Protein AF-A0A8J4SWP6-F1 (afdb_monomer_lite)

Secondary structure (DSSP, 8-state):
-HHHHHHHHHHHHHHHHHHHH-HHHHTT-GGG-SHHHHHHHHHHHHHHHHHHHTHHHHHHHHHHHHHTTS-HHHHHHHHHHHHHHHHHHHHHHT--GGGTTTSTTEEEETTEEEE--HHHHHHHHHHHHHHHHHHHTT----GGGGGG-GGGHHHHHHHHHHHHHHHHHHHHHHHHHHHHHHHHHIIIII-HHHHHHHHHHHHHHTGGGTTHHHHHHHHHHTSSEEE-TTS-EEESHHHHHHHHHHHT------HHHHTHHHIIIIIHHHHHHHHHHHS-GGGHHHHHHHHHHHHHHHHHH---HHHHHHHHTT-HHHHHHHHHHHHHHHHHHHHTT-----SSS--HHHHIIIIITT--S-THHHHHHHHHHHHHHHHHHHHHHHHTT---TT-----TTSSS------TTSHHHHHHHHTT-GGGEEEEEEETTEEEEEES-GGG--HHHHHHTT-S-EEEETTEEEE--GGGHHHHHHHHHHHHTT-PPPPPPPPP--------------PPPPPP-----SSSEEEEEGGGSSSHHHHTTTT-EEEEEEESSSEEE-SSSEEEEEE-TTSSEEEEEETTS-EEEEE-SBSGGGGTTTTEEE---TT-EE-TT-EEEEE-HHHHHHHSSB--EEEEETTPPTT-----S--EEE---S----PPEEEE-EEEE-SEEEEEEEE-PPP---PPP-B-S-HHHHHHHHHHHHHHHHHHHHHHHHHHHHHH-HHHHHHHHHHHHHHT-HHHHHHHHHHHHHH-B-HHHHHHHHHHHHHHHHHTSS-HHHHHHHHHHHHHHHHHHHHHHT-----GGG--S-EEEEES---HHHHHH--TTTEEEEEESS--TTSHHHHHHHHTT--EEE--SSHHHH--TT-EEEEETTTTEEEES--HHHHHHHHHHHHHHHHHHHHHHHTTTS--B-TT--B-EEEEEESSTTTHHHHHHTT-SEEEEEE-HHHHTT-SSPPPHHHHHHHHHHHHHHTTT-EEEEEP----SS---TTS-PPP-SSGGGSS-THHHHHH-HHHHHHHHHHHHHHGGGSEEEEEESS--SHHHHHHHHHHHHHHHHHHHHTT----S--EEEEEE-SHHHHHTHHHHTTT-SEEEE-HHHHHHHHHT--TT-GGGGGG--TT-HHHHHHHHHHHHHHHHTT-EEEE-SGGGG-TTHHHHHHHHT-SEEEE-GGGHHHHHHHHTT--HHHHHHHHHHHHH-SSHHHHHHHHHHHH-

Radius of gyration: 38.52 Å; chains: 1; bounding box: 83×86×106 Å

Sequence (1236 aa):
MLPVAILPAAGLLLGIGNMLVNPDFLQYATVLDTPWVSSIATIMMNAGQIVFDNLALLFAVGVAVGLAGGEGVAGLAAIIGYLVMNVTLGTAVGVTPAMIGEVPGYASILGIPTLSTGVFGGIIIGITAALCYNRFFKIELPSYLGFFAGKRFVPIITSVVSLLIGLLLVVIWPPIQNGLNAVSHFMVDTSPTLSAFIFGVVERSLIPFGLHHIFYSPFWFEFGEYVNKAGDVIRGDQQIFFNQLRDGVNLTAGTFQVGKFPFMMFGLPAAALAMYHEARPEHKKYVAGIMGSAALTSFLTGITEPLEFSFLFVAPILFAVHCIFAGLSFMTMQILGVKIGMTFSGGFIDFLIFGIIPNRTPWWDVIIVGLILAVIYYFGFRLIIRKFNLKTPGREEATPETASGAGSGSTDDLPHNILAAFGGQQNIKHLDACITRLRIEVNEKSSVNKDRLKQLGASGVLEVGNNVQAIFGTRSDTIKSQMQDIIAGRVPAPTPAAEVKPTPEEEKEQGAEGERIVAEDIVMPVNGELMDITNVPDPVFAEKMTGDGFAVLPHDGKITSPVYGKVFNVFPSKHAVGIMSDGGKEVLVHIGVNTVKLKGQGFNVLVQEGDLVSAGQPIMEVDLEYVKANAPSIISPVIFTNLPEGSTVTLKKSGTLWLTKGWAKLMLNVSGIAASAGIAIAKAFILEHPNYSVEKREINDVDAEIAKLDSALGKSQAELEAIKERTLQELGEKKAEIFASHLLILNDPELIDPVKAKIADDKVNAEFALNETATQFIEMFENMKSAYLQERAADMRDVTKRVLNHLLGIEFMSPAEISEEVIVLAEDLTPSDTAQLNRQYVKGFATNIGGRTSHSAIMARSLEIPAVVGTKDILAQAKQGDMIIVDGLDGHVLVNPTDDVIAEYRSKQEQYDAQRAEWRKLRDEPTVTVDNVHVELAANIGTPNDVAGVLENGGEAVGLYRTEFLYMGRDKLPSEDIQYNAYKAVLEKMEGKPVVVRTLDIGGDKELPYLDLPKEMNPFLGFRAVRLCLDRLDIFRTQLRALLRASVHGNLRVMFPMIATLGEFREAKAVLLEEKEKLVAEGIAVSDSIQLGIMVEIPSTAVLADQFAKEVDFFSIGTNDLIQYTMAADRMNERVSYLYQPYNPAILRLVKMVIDAAHREGKWVGMCGEMAGDETAIPLLLGLGLDEFSMSATSILPARSQITKLSRADMQELAAKALDMQTAEQVVELVQSIQA

Structure (mmCIF, N/CA/C/O backbone):
data_AF-A0A8J4SWP6-F1
#
_entry.id   AF-A0A8J4SWP6-F1
#
loop_
_atom_site.group_PDB
_atom_site.id
_atom_site.type_symbol
_atom_site.label_atom_id
_atom_site.label_alt_id
_atom_site.label_comp_id
_atom_site.label_asym_id
_atom_site.label_entity_id
_atom_site.label_seq_id
_atom_site.pdbx_PDB_ins_code
_atom_site.Cartn_x
_atom_site.Cartn_y
_atom_site.Cartn_z
_atom_site.occupancy
_atom_site.B_iso_or_equiv
_atom_site.auth_seq_id
_atom_site.auth_comp_id
_atom_site.auth_asym_id
_atom_site.auth_atom_id
_atom_site.pdbx_PDB_model_num
ATOM 1 N N . MET A 1 1 ? 11.573 -18.077 -18.561 1.00 43.88 1 MET A N 1
ATOM 2 C CA . MET A 1 1 ? 10.868 -17.445 -19.704 1.00 43.88 1 MET A CA 1
ATOM 3 C C . MET A 1 1 ? 11.190 -15.954 -19.855 1.00 43.88 1 MET A C 1
ATOM 5 O O . MET A 1 1 ? 11.158 -15.483 -20.979 1.00 43.88 1 MET A O 1
ATOM 9 N N . LEU A 1 2 ? 11.553 -15.225 -18.784 1.00 46.81 2 LEU A N 1
ATOM 10 C CA . LEU A 1 2 ? 11.879 -13.784 -18.825 1.00 46.81 2 LEU A CA 1
ATOM 11 C C . LEU A 1 2 ? 12.835 -13.344 -19.961 1.00 46.81 2 LEU A C 1
ATOM 13 O O . LEU A 1 2 ? 12.506 -12.384 -20.649 1.00 46.81 2 LEU A O 1
ATOM 17 N N . PRO A 1 3 ? 13.946 -14.051 -20.254 1.00 49.81 3 PRO A N 1
ATOM 18 C CA . PRO A 1 3 ? 14.852 -13.632 -21.333 1.00 49.81 3 PRO A CA 1
ATOM 19 C C . PRO A 1 3 ? 14.284 -13.742 -22.749 1.00 49.81 3 PRO A C 1
ATOM 21 O O . PRO A 1 3 ? 14.738 -13.049 -23.646 1.00 49.81 3 PRO A O 1
ATOM 24 N N . VAL A 1 4 ? 13.282 -14.598 -22.964 1.00 52.28 4 VAL A N 1
ATOM 25 C CA . VAL A 1 4 ? 12.623 -14.736 -24.274 1.00 52.28 4 VAL A CA 1
ATOM 26 C C . VAL A 1 4 ? 11.613 -13.603 -24.487 1.00 52.28 4 VAL A C 1
ATOM 28 O O . VAL A 1 4 ? 11.343 -13.229 -25.623 1.00 52.28 4 VAL A O 1
ATOM 31 N N . ALA A 1 5 ? 11.104 -13.002 -23.405 1.00 53.12 5 ALA A N 1
ATOM 32 C CA . ALA A 1 5 ? 10.108 -11.934 -23.458 1.00 53.12 5 ALA A CA 1
ATOM 33 C C . ALA A 1 5 ? 10.669 -10.571 -23.910 1.00 53.12 5 ALA A C 1
ATOM 35 O O . ALA A 1 5 ? 9.885 -9.723 -24.324 1.00 53.12 5 ALA A O 1
ATOM 36 N N . ILE A 1 6 ? 11.994 -10.357 -23.863 1.00 60.62 6 ILE A N 1
ATOM 37 C CA . ILE A 1 6 ? 12.637 -9.098 -24.302 1.00 60.62 6 ILE A CA 1
ATOM 38 C C . ILE A 1 6 ? 13.061 -9.112 -25.781 1.00 60.62 6 ILE A C 1
ATOM 40 O O . ILE A 1 6 ? 13.167 -8.059 -26.407 1.00 60.62 6 ILE A O 1
ATOM 44 N N . LEU A 1 7 ? 13.228 -10.301 -26.370 1.00 61.25 7 LEU A N 1
ATOM 45 C CA . LEU A 1 7 ? 13.550 -10.483 -27.792 1.00 61.25 7 LEU A CA 1
ATOM 46 C C . LEU A 1 7 ? 12.575 -9.795 -28.772 1.00 61.25 7 LEU A C 1
ATOM 48 O O . LEU A 1 7 ? 13.055 -9.276 -29.777 1.00 61.25 7 LEU A O 1
ATOM 52 N N . PRO A 1 8 ? 11.251 -9.715 -28.513 1.00 59.09 8 PRO A N 1
ATOM 53 C CA . PRO A 1 8 ? 10.316 -9.017 -29.393 1.00 59.09 8 PRO A CA 1
ATOM 54 C C . PRO A 1 8 ? 10.586 -7.510 -29.428 1.00 59.09 8 PRO A C 1
ATOM 56 O O . PRO A 1 8 ? 10.597 -6.907 -30.496 1.00 59.09 8 PRO A O 1
ATOM 59 N N . ALA A 1 9 ? 10.844 -6.906 -28.264 1.00 61.12 9 ALA A N 1
ATOM 60 C CA . ALA A 1 9 ? 11.157 -5.485 -28.159 1.00 61.12 9 ALA A CA 1
ATOM 61 C C . ALA A 1 9 ? 12.502 -5.170 -28.830 1.00 61.12 9 ALA A C 1
ATOM 63 O O . ALA A 1 9 ? 12.589 -4.239 -29.629 1.00 61.12 9 ALA A O 1
ATOM 64 N N . ALA A 1 10 ? 13.524 -5.993 -28.579 1.00 64.12 10 ALA A N 1
ATOM 65 C CA . ALA A 1 10 ? 14.828 -5.870 -29.227 1.00 64.12 10 ALA A CA 1
ATOM 66 C C . ALA A 1 10 ? 14.735 -6.019 -30.754 1.00 64.12 10 ALA A C 1
ATOM 68 O O . ALA A 1 10 ? 15.328 -5.244 -31.503 1.00 64.12 10 ALA A O 1
ATOM 69 N N . GLY A 1 11 ? 13.944 -6.987 -31.220 1.00 60.44 11 GLY A N 1
ATOM 70 C CA . GLY A 1 11 ? 13.696 -7.211 -32.635 1.00 60.44 11 GLY A CA 1
ATOM 71 C C . GLY A 1 11 ? 12.941 -6.055 -33.296 1.00 60.44 11 GLY A C 1
ATOM 72 O O . GLY A 1 11 ? 13.338 -5.625 -34.374 1.00 60.44 11 GLY A O 1
ATOM 73 N N . LEU A 1 12 ? 11.919 -5.488 -32.645 1.00 65.94 12 LEU A N 1
ATOM 74 C CA . LEU A 1 12 ? 11.207 -4.305 -33.146 1.00 65.94 12 LEU A CA 1
ATOM 75 C C . LEU A 1 12 ? 12.123 -3.083 -33.255 1.00 65.94 12 LEU A C 1
ATOM 77 O O . LEU A 1 12 ? 12.094 -2.400 -34.276 1.00 65.94 12 LEU A O 1
ATOM 81 N N . LEU A 1 13 ? 12.962 -2.828 -32.247 1.00 71.69 13 LEU A N 1
ATOM 82 C CA . LEU A 1 13 ? 13.949 -1.744 -32.285 1.00 71.69 13 LEU A CA 1
ATOM 83 C C . LEU A 1 13 ? 14.929 -1.919 -33.453 1.00 71.69 13 LEU A C 1
ATOM 85 O O . LEU A 1 13 ? 15.161 -0.976 -34.211 1.00 71.69 13 LEU A O 1
ATOM 89 N N . LEU A 1 14 ? 15.431 -3.141 -33.650 1.00 64.31 14 LEU A N 1
ATOM 90 C CA . LEU A 1 14 ? 16.317 -3.480 -34.763 1.00 64.31 14 LEU A CA 1
ATOM 91 C C . LEU A 1 14 ? 15.617 -3.347 -36.126 1.00 64.31 14 LEU A C 1
ATOM 93 O O . LEU A 1 14 ? 16.205 -2.840 -37.081 1.00 64.31 14 LEU A O 1
ATOM 97 N N . GLY A 1 15 ? 14.365 -3.791 -36.225 1.00 63.66 15 GLY A N 1
ATOM 98 C CA . GLY A 1 15 ? 13.576 -3.778 -37.454 1.00 63.66 15 GLY A CA 1
ATOM 99 C C . GLY A 1 15 ? 13.153 -2.378 -37.889 1.00 63.66 15 GLY A C 1
ATOM 100 O O . GLY A 1 15 ? 13.374 -2.001 -39.038 1.00 63.66 15 GLY A O 1
ATOM 101 N N . ILE A 1 16 ? 12.594 -1.591 -36.966 1.00 72.00 16 ILE A N 1
ATOM 102 C CA . ILE A 1 16 ? 12.182 -0.203 -37.217 1.00 72.00 16 ILE A CA 1
ATOM 103 C C . ILE A 1 16 ? 13.411 0.670 -37.473 1.00 72.00 16 ILE A C 1
ATOM 105 O O . ILE A 1 16 ? 13.410 1.457 -38.416 1.00 72.00 16 ILE A O 1
ATOM 109 N N . GLY A 1 17 ? 14.480 0.499 -36.691 1.00 75.44 17 GLY A N 1
ATOM 110 C CA . GLY A 1 17 ? 15.729 1.219 -36.910 1.00 75.44 17 GLY A CA 1
ATOM 111 C C . GLY A 1 17 ? 16.318 0.939 -38.298 1.00 75.44 17 GLY A C 1
ATOM 112 O O . GLY A 1 17 ? 16.596 1.881 -39.034 1.00 75.44 17 GLY A O 1
ATOM 113 N N . ASN A 1 18 ? 16.397 -0.332 -38.719 1.00 67.94 18 ASN A N 1
ATOM 114 C CA . ASN A 1 18 ? 16.841 -0.685 -40.076 1.00 67.94 18 ASN A CA 1
ATOM 115 C C . ASN A 1 18 ? 15.933 -0.095 -41.165 1.00 67.94 18 ASN A C 1
ATOM 117 O O . ASN A 1 18 ? 16.432 0.352 -42.193 1.00 67.94 18 ASN A O 1
ATOM 121 N N . MET A 1 19 ? 14.612 -0.081 -40.960 1.00 73.19 19 MET A N 1
ATOM 122 C CA . MET A 1 19 ? 13.660 0.510 -41.906 1.00 73.19 19 MET A CA 1
ATOM 123 C C . MET A 1 19 ? 13.912 2.013 -42.090 1.00 73.19 19 MET A C 1
ATOM 125 O O . MET A 1 19 ? 13.955 2.489 -43.220 1.00 73.19 19 MET A O 1
ATOM 129 N N . LEU A 1 20 ? 14.134 2.744 -40.996 1.00 77.88 20 LEU A N 1
ATOM 130 C CA . LEU A 1 20 ? 14.348 4.196 -40.996 1.00 77.88 20 LEU A CA 1
ATOM 131 C C . LEU A 1 20 ? 15.701 4.635 -41.582 1.00 77.88 20 LEU A C 1
ATOM 133 O O . LEU A 1 20 ? 15.860 5.810 -41.897 1.00 77.88 20 LEU A O 1
ATOM 137 N N . VAL A 1 21 ? 16.660 3.719 -41.754 1.00 74.69 21 VAL A N 1
ATOM 138 C CA . VAL A 1 21 ? 17.922 3.976 -42.479 1.00 74.69 21 VAL A CA 1
ATOM 139 C C . VAL A 1 21 ? 17.962 3.332 -43.866 1.00 74.69 21 VAL A C 1
ATOM 141 O O . VAL A 1 21 ? 18.953 3.483 -44.579 1.00 74.69 21 VAL A O 1
ATOM 144 N N . ASN A 1 22 ? 16.919 2.595 -44.265 1.00 71.81 22 ASN A N 1
ATOM 145 C CA . ASN A 1 22 ? 16.901 1.897 -45.544 1.00 71.81 22 ASN A CA 1
ATOM 146 C C . ASN A 1 22 ? 16.620 2.886 -46.697 1.00 71.81 22 ASN A C 1
ATOM 148 O O . ASN A 1 22 ? 15.539 3.485 -46.728 1.00 71.81 22 ASN A O 1
ATOM 152 N N . PRO A 1 23 ? 17.523 3.011 -47.691 1.00 69.62 23 PRO A N 1
ATOM 153 C CA . PRO A 1 23 ? 17.330 3.912 -48.827 1.00 69.62 23 PRO A CA 1
ATOM 154 C C . PRO A 1 23 ? 16.049 3.650 -49.629 1.00 69.62 23 PRO A C 1
ATOM 156 O O . PRO A 1 23 ? 15.485 4.584 -50.193 1.00 69.62 23 PRO A O 1
ATOM 159 N N . ASP A 1 24 ? 15.575 2.404 -49.692 1.00 67.62 24 ASP A N 1
ATOM 160 C CA . ASP A 1 24 ? 14.360 2.029 -50.423 1.00 67.62 24 ASP A CA 1
ATOM 161 C C . ASP A 1 24 ? 13.091 2.504 -49.699 1.00 67.62 24 ASP A C 1
ATOM 163 O O . ASP A 1 24 ? 12.113 2.874 -50.344 1.00 67.62 24 ASP A O 1
ATOM 167 N N . PHE A 1 25 ? 13.106 2.562 -48.362 1.00 70.75 25 PHE A N 1
ATOM 168 C CA . PHE A 1 25 ? 11.998 3.102 -47.565 1.00 70.75 25 PHE A CA 1
ATOM 169 C C . PHE A 1 25 ? 11.994 4.633 -47.563 1.00 70.75 25 PHE A C 1
ATOM 171 O O . PHE A 1 25 ? 10.949 5.262 -47.751 1.00 70.75 25 PHE A O 1
ATOM 178 N N . LEU A 1 26 ? 13.173 5.238 -47.414 1.00 76.12 26 LEU A N 1
ATOM 179 C CA . LEU A 1 26 ? 13.347 6.692 -47.424 1.00 76.12 26 LEU A CA 1
ATOM 180 C C . LEU A 1 26 ? 12.914 7.329 -48.755 1.00 76.12 26 LEU A C 1
ATOM 182 O O . LEU A 1 26 ? 12.489 8.480 -48.770 1.00 76.12 26 LEU A O 1
ATOM 186 N N . GLN A 1 27 ? 12.908 6.572 -49.857 1.00 74.44 27 GLN A N 1
ATOM 187 C CA . GLN A 1 27 ? 12.330 7.012 -51.134 1.00 74.44 27 GLN A CA 1
ATOM 188 C C . GLN A 1 27 ? 10.811 7.246 -51.077 1.00 74.44 27 GLN A C 1
ATOM 190 O O . GLN A 1 27 ? 10.313 8.150 -51.749 1.00 74.44 27 GLN A O 1
ATOM 195 N N . TYR A 1 28 ? 10.068 6.467 -50.285 1.00 70.94 28 TYR A N 1
ATOM 196 C CA . TYR A 1 28 ? 8.619 6.638 -50.110 1.00 70.94 28 TYR A CA 1
ATOM 197 C C . TYR A 1 28 ? 8.275 7.625 -48.990 1.00 70.94 28 TYR A C 1
ATOM 199 O O . TYR A 1 28 ? 7.227 8.268 -49.036 1.00 70.94 28 TYR A O 1
ATOM 207 N N . ALA A 1 29 ? 9.159 7.766 -48.002 1.00 72.88 29 ALA A N 1
ATOM 208 C CA . ALA A 1 29 ? 8.996 8.648 -46.854 1.00 72.88 29 ALA A CA 1
ATOM 209 C C . ALA A 1 29 ? 10.163 9.641 -46.750 1.00 72.88 29 ALA A C 1
ATOM 211 O O . ALA A 1 29 ? 10.874 9.682 -45.751 1.00 72.88 29 ALA A O 1
ATOM 212 N N . THR A 1 30 ? 10.342 10.479 -47.775 1.00 72.50 30 THR A N 1
ATOM 213 C CA . THR A 1 30 ? 11.462 11.438 -47.883 1.00 72.50 30 THR A CA 1
ATOM 214 C C . THR A 1 30 ? 11.535 12.451 -46.740 1.00 72.50 30 THR A C 1
ATOM 216 O O . THR A 1 30 ? 12.602 12.979 -46.453 1.00 72.50 30 THR A O 1
ATOM 219 N N . VAL A 1 31 ? 10.425 12.688 -46.032 1.00 76.88 31 VAL A N 1
ATOM 220 C CA . VAL A 1 31 ? 10.385 13.504 -44.801 1.00 76.88 31 VAL A CA 1
ATOM 221 C C . VAL A 1 31 ? 11.234 12.890 -43.677 1.00 76.88 31 VAL A C 1
ATOM 223 O O . VAL A 1 31 ? 11.721 13.609 -42.808 1.00 76.88 31 VAL A O 1
ATOM 226 N N . LEU A 1 32 ? 11.430 11.571 -43.700 1.00 77.38 32 LEU A N 1
ATOM 227 C CA . LEU A 1 32 ? 12.226 10.830 -42.724 1.00 77.38 32 LEU A CA 1
ATOM 228 C C . LEU A 1 32 ? 13.718 10.775 -43.095 1.00 77.38 32 LEU A C 1
ATOM 230 O O . LEU A 1 32 ? 14.521 10.404 -42.243 1.00 77.38 32 LEU A O 1
ATOM 234 N N . ASP A 1 33 ? 14.115 11.197 -44.304 1.00 80.44 33 ASP A N 1
ATOM 235 C CA . ASP A 1 33 ? 15.518 11.249 -44.748 1.00 80.44 33 ASP A CA 1
ATOM 236 C C . ASP A 1 33 ? 16.225 12.490 -44.183 1.00 80.44 33 ASP A C 1
ATOM 238 O O . ASP A 1 33 ? 16.561 13.451 -44.877 1.00 80.44 33 ASP A O 1
ATOM 242 N N . THR A 1 34 ? 16.368 12.515 -42.857 1.00 84.81 34 THR A N 1
ATOM 243 C CA . THR A 1 34 ? 17.014 13.606 -42.126 1.00 84.81 34 THR A CA 1
ATOM 244 C C . THR A 1 34 ? 18.074 13.067 -41.161 1.00 84.81 34 THR A C 1
ATOM 246 O O . THR A 1 34 ? 17.891 11.999 -40.568 1.00 84.81 34 THR A O 1
ATOM 249 N N . PRO A 1 35 ? 19.181 13.804 -40.931 1.00 83.75 35 PRO A N 1
ATOM 250 C CA . PRO A 1 35 ? 20.289 13.332 -40.093 1.00 83.75 35 PRO A CA 1
ATOM 251 C C . PRO A 1 35 ? 19.881 12.934 -38.666 1.00 83.75 35 PRO A C 1
ATOM 253 O O . PRO A 1 35 ? 20.453 12.008 -38.089 1.00 83.75 35 PRO A O 1
ATOM 256 N N . TRP A 1 36 ? 18.874 13.603 -38.092 1.00 82.88 36 TRP A N 1
ATOM 257 C CA . TRP A 1 36 ? 18.396 13.306 -36.742 1.00 82.88 36 TRP A CA 1
ATOM 258 C C . TRP A 1 36 ? 17.577 12.006 -36.694 1.00 82.88 36 TRP A C 1
ATOM 260 O O . TRP A 1 36 ? 17.779 11.211 -35.779 1.00 82.88 36 TRP A O 1
ATOM 270 N N . VAL A 1 37 ? 16.744 11.725 -37.707 1.00 82.06 37 VAL A N 1
ATOM 271 C CA . VAL A 1 37 ? 16.024 10.443 -37.826 1.00 82.06 37 VAL A CA 1
ATOM 272 C C . VAL A 1 37 ? 17.006 9.298 -38.039 1.00 82.06 37 VAL A C 1
ATOM 274 O O . VAL A 1 37 ? 16.905 8.287 -37.352 1.00 82.06 37 VAL A O 1
ATOM 277 N N . SER A 1 38 ? 18.007 9.472 -38.908 1.00 80.19 38 SER A N 1
ATOM 278 C CA . SER A 1 38 ? 19.069 8.474 -39.094 1.00 80.19 38 SER A CA 1
ATOM 279 C C . SER A 1 38 ? 19.848 8.205 -37.797 1.00 80.19 38 SER A C 1
ATOM 281 O O . SER A 1 38 ? 20.177 7.053 -37.502 1.00 80.19 38 SER A O 1
ATOM 283 N N . SER A 1 39 ? 20.081 9.235 -36.977 1.00 83.50 39 SER A N 1
ATOM 284 C CA . SER A 1 39 ? 20.738 9.080 -35.673 1.00 83.50 39 SER A CA 1
ATOM 285 C C . SER A 1 39 ? 19.872 8.287 -34.691 1.00 83.50 39 SER A C 1
ATOM 287 O O . SER A 1 39 ? 20.357 7.334 -34.083 1.00 83.50 39 SER A O 1
ATOM 289 N N . ILE A 1 40 ? 18.578 8.611 -34.580 1.00 84.69 40 ILE A N 1
ATOM 290 C CA . ILE A 1 40 ? 17.629 7.869 -33.733 1.00 84.69 40 ILE A CA 1
ATOM 291 C C . ILE A 1 40 ? 17.505 6.420 -34.205 1.00 84.69 40 ILE A C 1
ATOM 293 O O . ILE A 1 40 ? 17.572 5.497 -33.398 1.00 84.69 40 ILE A O 1
ATOM 297 N N . ALA A 1 41 ? 17.389 6.204 -35.511 1.00 80.56 41 ALA A N 1
ATOM 298 C CA . ALA A 1 41 ? 17.294 4.882 -36.106 1.00 80.56 41 ALA A CA 1
ATOM 299 C C . ALA A 1 41 ? 18.541 4.028 -35.825 1.00 80.56 41 ALA A C 1
ATOM 301 O O . ALA A 1 41 ? 18.419 2.858 -35.467 1.00 80.56 41 ALA A O 1
ATOM 302 N N . THR A 1 42 ? 19.732 4.630 -35.886 1.00 80.56 42 THR A N 1
ATOM 303 C CA . THR A 1 42 ? 20.993 3.972 -35.513 1.00 80.56 42 THR A CA 1
ATOM 304 C C . THR A 1 42 ? 21.030 3.627 -34.021 1.00 80.56 42 THR A C 1
ATOM 306 O O . THR A 1 42 ? 21.449 2.529 -33.656 1.00 80.56 42 THR A O 1
ATOM 309 N N . ILE A 1 43 ? 20.544 4.517 -33.145 1.00 84.56 43 ILE A N 1
ATOM 310 C CA . ILE A 1 43 ? 20.413 4.240 -31.704 1.00 84.56 43 ILE A CA 1
ATOM 311 C C . ILE A 1 43 ? 19.461 3.061 -31.474 1.00 84.56 43 ILE A C 1
ATOM 313 O O . ILE A 1 43 ? 19.803 2.145 -30.730 1.00 84.56 43 ILE A O 1
ATOM 317 N N . MET A 1 44 ? 18.305 3.040 -32.144 1.00 79.94 44 MET A N 1
ATOM 318 C CA . MET A 1 44 ? 17.338 1.942 -32.055 1.00 79.94 44 MET A CA 1
ATOM 319 C C . MET A 1 44 ? 17.938 0.618 -32.539 1.00 79.94 44 MET A C 1
ATOM 321 O O . MET A 1 44 ? 17.799 -0.396 -31.858 1.00 79.94 44 MET A O 1
ATOM 325 N N . MET A 1 45 ? 18.658 0.623 -33.665 1.00 74.88 45 MET A N 1
ATOM 326 C CA . MET A 1 45 ? 19.353 -0.565 -34.167 1.00 74.88 45 MET A CA 1
ATOM 327 C C . MET A 1 45 ? 20.358 -1.100 -33.153 1.00 74.88 45 MET A C 1
ATOM 329 O O . MET A 1 45 ? 20.309 -2.280 -32.823 1.00 74.88 45 MET A O 1
ATOM 333 N N . ASN A 1 46 ? 21.232 -0.241 -32.627 1.00 79.00 46 ASN A N 1
ATOM 334 C CA . ASN A 1 46 ? 22.262 -0.648 -31.673 1.00 79.00 46 ASN A CA 1
ATOM 335 C C . ASN A 1 46 ? 21.650 -1.136 -30.347 1.00 79.00 46 ASN A C 1
ATOM 337 O O . ASN A 1 46 ? 22.107 -2.132 -29.787 1.00 79.00 46 ASN A O 1
ATOM 341 N N . ALA A 1 47 ? 20.580 -0.487 -29.878 1.00 75.69 47 ALA A N 1
ATOM 342 C CA . ALA A 1 47 ? 19.840 -0.889 -28.681 1.00 75.69 47 ALA A CA 1
ATOM 343 C C . ALA A 1 47 ? 19.098 -2.225 -28.854 1.00 75.69 47 ALA A C 1
ATOM 345 O O . ALA A 1 47 ? 18.965 -2.984 -27.898 1.00 75.69 47 ALA A O 1
ATOM 346 N N . GLY A 1 48 ? 18.626 -2.542 -30.062 1.00 66.75 48 GLY A N 1
ATOM 347 C CA . GLY A 1 48 ? 18.088 -3.865 -30.378 1.00 66.75 48 GLY A CA 1
ATOM 348 C C . GLY A 1 48 ? 19.190 -4.922 -30.492 1.00 66.75 48 GLY A C 1
ATOM 349 O O . GLY A 1 48 ? 19.088 -6.000 -29.906 1.00 66.75 48 GLY A O 1
ATOM 350 N N . GLN A 1 49 ? 20.271 -4.598 -31.204 1.00 68.19 49 GLN A N 1
ATOM 351 C CA . GLN A 1 49 ? 21.376 -5.510 -31.504 1.00 68.19 49 GLN A CA 1
ATOM 352 C C . GLN A 1 49 ? 22.087 -6.006 -30.237 1.00 68.19 49 GLN A C 1
ATOM 354 O O . GLN A 1 49 ? 22.345 -7.203 -30.125 1.00 68.19 49 GLN A O 1
ATOM 359 N N . ILE A 1 50 ? 22.298 -5.142 -29.237 1.00 79.69 50 ILE A N 1
ATOM 360 C CA . ILE A 1 50 ? 23.009 -5.513 -28.000 1.00 79.69 50 ILE A CA 1
ATOM 361 C C . ILE A 1 50 ? 22.339 -6.667 -27.233 1.00 79.69 50 ILE A C 1
ATOM 363 O O . ILE A 1 50 ? 23.013 -7.441 -26.550 1.00 79.69 50 ILE A O 1
ATOM 367 N N . VAL A 1 51 ? 21.016 -6.818 -27.356 1.00 72.88 51 VAL A N 1
ATOM 368 C CA . VAL A 1 51 ? 20.265 -7.918 -26.733 1.00 72.88 51 VAL A CA 1
ATOM 369 C C . VAL A 1 51 ? 20.564 -9.245 -27.437 1.00 72.88 51 VAL A C 1
ATOM 371 O O . VAL A 1 51 ? 20.729 -10.268 -26.772 1.00 72.88 51 VAL A O 1
ATOM 374 N N . PHE A 1 52 ? 20.682 -9.232 -28.768 1.00 69.25 52 PHE A N 1
ATOM 375 C CA . PHE A 1 52 ? 21.049 -10.411 -29.556 1.00 69.25 52 PHE A CA 1
ATOM 376 C C . PHE A 1 52 ? 22.525 -10.780 -29.383 1.00 69.25 52 PHE A C 1
ATOM 378 O O . PHE A 1 52 ? 22.838 -11.964 -29.263 1.00 69.25 52 PHE A O 1
ATOM 385 N N . ASP A 1 53 ? 23.413 -9.792 -29.268 1.00 73.12 53 ASP A N 1
ATOM 386 C CA . ASP A 1 53 ? 24.846 -10.015 -29.035 1.00 73.12 53 ASP A CA 1
ATOM 387 C C . ASP A 1 53 ? 25.111 -10.718 -27.690 1.00 73.12 53 ASP A C 1
ATOM 389 O O . ASP A 1 53 ? 26.078 -11.463 -27.539 1.00 73.12 53 ASP A O 1
ATOM 393 N N . ASN A 1 54 ? 24.216 -10.537 -26.712 1.00 80.69 54 ASN A N 1
ATOM 394 C CA . ASN A 1 54 ? 24.318 -11.118 -25.370 1.00 80.69 54 ASN A CA 1
ATOM 395 C C . ASN A 1 54 ? 23.330 -12.269 -25.118 1.00 80.69 54 ASN A C 1
ATOM 397 O O . ASN A 1 54 ? 23.099 -12.661 -23.969 1.00 80.69 54 ASN A O 1
ATOM 401 N N . LEU A 1 55 ? 22.769 -12.857 -26.179 1.00 72.94 55 LEU A N 1
ATOM 402 C CA . LEU A 1 55 ? 21.725 -13.879 -26.081 1.00 72.94 55 LEU A CA 1
ATOM 403 C C . LEU A 1 55 ? 22.158 -15.092 -25.246 1.00 72.94 55 LEU A C 1
ATOM 405 O O . LEU A 1 55 ? 21.405 -15.570 -24.401 1.00 72.94 55 LEU A O 1
ATOM 409 N N . ALA A 1 56 ? 23.390 -15.569 -25.420 1.00 81.50 56 ALA A N 1
ATOM 410 C CA . ALA A 1 56 ? 23.911 -16.708 -24.667 1.00 81.50 56 ALA A CA 1
ATOM 411 C C . ALA A 1 56 ? 23.955 -16.449 -23.147 1.00 81.50 56 ALA A C 1
ATOM 413 O O . ALA A 1 56 ? 23.557 -17.313 -22.362 1.00 81.50 56 ALA A O 1
ATOM 414 N N . LEU A 1 57 ? 24.349 -15.244 -22.720 1.00 87.62 57 LEU A N 1
ATOM 415 C CA . LEU A 1 57 ? 24.330 -14.853 -21.307 1.00 87.62 57 LEU A CA 1
ATOM 416 C C . LEU A 1 57 ? 22.893 -14.796 -20.771 1.00 87.62 57 LEU A C 1
ATOM 418 O O . LEU A 1 57 ? 22.602 -15.321 -19.694 1.00 87.62 57 LEU A O 1
ATOM 422 N N . LEU A 1 58 ? 21.983 -14.191 -21.536 1.00 83.50 58 LEU A N 1
ATOM 423 C CA . LEU A 1 58 ? 20.567 -14.098 -21.187 1.00 83.50 58 LEU A CA 1
ATOM 424 C C . LEU A 1 58 ? 19.939 -15.490 -20.999 1.00 83.50 58 LEU A C 1
ATOM 426 O O . LEU A 1 58 ? 19.178 -15.707 -20.053 1.00 83.50 58 LEU A O 1
ATOM 430 N N . PHE A 1 59 ? 20.312 -16.463 -21.834 1.00 78.25 59 PHE A N 1
ATOM 431 C CA . PHE A 1 59 ? 19.921 -17.863 -21.662 1.00 78.25 59 PHE A CA 1
ATOM 432 C C . PHE A 1 59 ? 20.552 -18.513 -20.426 1.00 78.25 59 PHE A C 1
ATOM 434 O O . PHE A 1 59 ? 19.847 -19.236 -19.720 1.00 78.25 59 PHE A O 1
ATOM 441 N N . ALA A 1 60 ? 21.820 -18.236 -20.108 1.00 88.88 60 ALA A N 1
ATOM 442 C CA . ALA A 1 60 ? 22.452 -18.739 -18.885 1.00 88.88 60 ALA A CA 1
ATOM 443 C C . ALA A 1 60 ? 21.674 -18.316 -17.632 1.00 88.88 60 ALA A C 1
ATOM 445 O O . ALA A 1 60 ? 21.319 -19.155 -16.801 1.00 88.88 60 ALA A O 1
ATOM 446 N N . VAL A 1 61 ? 21.319 -17.032 -17.540 1.00 89.38 61 VAL A N 1
ATOM 447 C CA . VAL A 1 61 ? 20.516 -16.487 -16.436 1.00 89.38 61 VAL A CA 1
ATOM 448 C C . VAL A 1 61 ? 19.105 -17.071 -16.439 1.00 89.38 61 VAL A C 1
ATOM 450 O O . VAL A 1 61 ? 18.620 -17.532 -15.406 1.00 89.38 61 VAL A O 1
ATOM 453 N N . GLY A 1 62 ? 18.445 -17.101 -17.599 1.00 76.75 62 GLY A N 1
ATOM 454 C CA . GLY A 1 62 ? 17.078 -17.605 -17.732 1.00 76.75 62 GLY A CA 1
ATOM 455 C C . GLY A 1 62 ? 16.910 -19.059 -17.324 1.00 76.75 62 GLY A C 1
ATOM 456 O O . GLY A 1 62 ? 15.935 -19.400 -16.652 1.00 76.75 62 GLY A O 1
ATOM 457 N N . VAL A 1 63 ? 17.851 -19.907 -17.736 1.00 82.56 63 VAL A N 1
ATOM 458 C CA . VAL A 1 63 ? 17.866 -21.332 -17.399 1.00 82.56 63 VAL A CA 1
ATOM 459 C C . VAL A 1 63 ? 18.183 -21.524 -15.919 1.00 82.56 63 VAL A C 1
ATOM 461 O O . VAL A 1 63 ? 17.489 -22.295 -15.258 1.00 82.56 63 VAL A O 1
ATOM 464 N N . ALA A 1 64 ? 19.154 -20.786 -15.373 1.00 89.62 64 ALA A N 1
ATOM 465 C CA . ALA A 1 64 ? 19.514 -20.884 -13.962 1.00 89.62 64 ALA A CA 1
ATOM 466 C C . ALA A 1 64 ? 18.359 -20.494 -13.035 1.00 89.62 64 ALA A C 1
ATOM 468 O O . ALA A 1 64 ? 17.994 -21.261 -12.148 1.00 89.62 64 ALA A O 1
ATOM 469 N N . VAL A 1 65 ? 17.734 -19.339 -13.277 1.00 81.75 65 VAL A N 1
ATOM 470 C CA . VAL A 1 65 ? 16.588 -18.858 -12.489 1.00 81.75 65 VAL A CA 1
ATOM 471 C C . VAL A 1 65 ? 15.385 -19.788 -12.653 1.00 81.75 65 VAL A C 1
ATOM 473 O O . VAL A 1 65 ? 14.714 -20.107 -11.672 1.00 81.75 65 VAL A O 1
ATOM 476 N N . GLY A 1 66 ? 15.124 -20.266 -13.875 1.00 73.62 66 GLY A N 1
ATOM 477 C CA . GLY A 1 66 ? 14.011 -21.174 -14.154 1.00 73.62 66 GLY A CA 1
ATOM 478 C C . GLY A 1 66 ? 14.130 -22.518 -13.431 1.00 73.62 66 GLY A C 1
ATOM 479 O O . GLY A 1 66 ? 13.157 -22.983 -12.843 1.00 73.62 66 GLY A O 1
ATOM 480 N N . LEU A 1 67 ? 15.318 -23.127 -13.433 1.00 81.25 67 LEU A N 1
ATOM 481 C CA . LEU A 1 67 ? 15.566 -24.430 -12.802 1.00 81.25 67 LEU A CA 1
ATOM 482 C C . LEU A 1 67 ? 15.849 -24.346 -11.288 1.00 81.25 67 LEU A C 1
ATOM 484 O O . LEU A 1 67 ? 15.816 -25.371 -10.606 1.00 81.25 67 LEU A O 1
ATOM 488 N N . ALA A 1 68 ? 16.113 -23.149 -10.755 1.00 80.69 68 ALA A N 1
ATOM 489 C CA . ALA A 1 68 ? 16.323 -22.895 -9.325 1.00 80.69 68 ALA A CA 1
ATOM 490 C C . ALA A 1 68 ? 15.077 -22.341 -8.602 1.00 80.69 68 ALA A C 1
ATOM 492 O O . ALA A 1 68 ? 15.181 -21.874 -7.471 1.00 80.69 68 ALA A O 1
ATOM 493 N N . GLY A 1 69 ? 13.900 -22.361 -9.240 1.00 73.06 69 GLY A N 1
ATOM 494 C CA . GLY A 1 69 ? 12.643 -21.939 -8.610 1.00 73.06 69 GLY A CA 1
ATOM 495 C C . GLY A 1 69 ? 12.487 -20.423 -8.433 1.00 73.06 69 GLY A C 1
ATOM 496 O O . GLY A 1 69 ? 11.863 -19.992 -7.470 1.00 73.06 69 GLY A O 1
ATOM 497 N N . GLY A 1 70 ? 13.045 -19.610 -9.338 1.00 70.88 70 GLY A N 1
ATOM 498 C CA . GLY A 1 70 ? 12.886 -18.147 -9.318 1.00 70.88 70 GLY A CA 1
ATOM 499 C C . GLY A 1 70 ? 13.920 -17.392 -8.475 1.00 70.88 70 GLY A C 1
ATOM 500 O O . GLY A 1 70 ? 13.787 -16.193 -8.254 1.00 70.88 70 GLY A O 1
ATOM 501 N N . GLU A 1 71 ? 14.966 -18.067 -8.007 1.00 79.62 71 GLU A N 1
ATOM 502 C CA . GLU A 1 71 ? 15.951 -17.496 -7.087 1.00 79.62 71 GLU A CA 1
ATOM 503 C C . GLU A 1 71 ? 17.041 -16.683 -7.809 1.00 79.62 71 GLU A C 1
ATOM 505 O O . GLU A 1 71 ? 17.845 -17.216 -8.579 1.00 79.62 71 GLU A O 1
ATOM 510 N N . GLY A 1 72 ? 17.120 -15.380 -7.508 1.00 79.88 72 GLY A N 1
ATOM 511 C CA . GLY A 1 72 ? 18.062 -14.448 -8.148 1.00 79.88 72 GLY A CA 1
ATOM 512 C C . GLY A 1 72 ? 19.545 -14.791 -7.944 1.00 79.88 72 GLY A C 1
ATOM 513 O O . GLY A 1 72 ? 20.368 -14.531 -8.820 1.00 79.88 72 GLY A O 1
ATOM 514 N N . VAL A 1 73 ? 19.892 -15.463 -6.839 1.00 86.88 73 VAL A N 1
ATOM 515 C CA . VAL A 1 73 ? 21.271 -15.910 -6.556 1.00 86.88 73 VAL A CA 1
ATOM 516 C C . VAL A 1 73 ? 21.766 -16.922 -7.595 1.00 86.88 73 VAL A C 1
ATOM 518 O O . VAL A 1 73 ? 22.938 -16.889 -7.966 1.00 86.88 73 VAL A O 1
ATOM 521 N N . ALA A 1 74 ? 20.891 -17.794 -8.107 1.00 90.56 74 ALA A N 1
ATOM 522 C CA . ALA A 1 74 ? 21.248 -18.728 -9.175 1.00 90.56 74 ALA A CA 1
ATOM 523 C C . ALA A 1 74 ? 21.517 -17.991 -10.499 1.00 90.56 74 ALA A C 1
ATOM 525 O O . ALA A 1 74 ? 22.438 -18.354 -11.228 1.00 90.56 74 ALA A O 1
ATOM 526 N N . GLY A 1 75 ? 20.763 -16.921 -10.776 1.00 90.62 75 GLY A N 1
ATOM 527 C CA . GLY A 1 75 ? 20.995 -16.040 -11.922 1.00 90.62 75 GLY A CA 1
ATOM 528 C C . GLY A 1 75 ? 22.360 -15.354 -11.859 1.00 90.62 75 GLY A C 1
ATOM 529 O O . GLY A 1 75 ? 23.131 -15.446 -12.810 1.00 90.62 75 GLY A O 1
ATOM 530 N N . LEU A 1 76 ? 22.705 -14.751 -10.716 1.00 91.56 76 LEU A N 1
ATOM 531 C CA . LEU A 1 76 ? 24.028 -14.150 -10.492 1.00 91.56 76 LEU A CA 1
ATOM 532 C C . LEU A 1 76 ? 25.160 -15.182 -10.605 1.00 91.56 76 LEU A C 1
ATOM 534 O O . LEU A 1 76 ? 26.175 -14.920 -11.250 1.00 91.56 76 LEU A O 1
ATOM 538 N N . ALA A 1 77 ? 24.973 -16.379 -10.042 1.00 94.56 77 ALA A N 1
ATOM 539 C CA . ALA A 1 77 ? 25.937 -17.470 -10.167 1.00 94.56 77 ALA A CA 1
ATOM 540 C C . ALA A 1 77 ? 26.148 -17.898 -11.632 1.00 94.56 77 ALA A C 1
ATOM 542 O O . ALA A 1 77 ? 27.275 -18.207 -12.014 1.00 94.56 77 ALA A O 1
ATOM 543 N N . ALA A 1 78 ? 25.102 -17.869 -12.466 1.00 94.88 78 ALA A N 1
ATOM 544 C CA . ALA A 1 78 ? 25.204 -18.167 -13.893 1.00 94.88 78 ALA A CA 1
ATOM 545 C C . ALA A 1 78 ? 25.971 -17.093 -14.675 1.00 94.88 78 ALA A C 1
ATOM 547 O O . ALA A 1 78 ? 26.764 -17.449 -15.543 1.00 94.88 78 ALA A O 1
ATOM 548 N N . ILE A 1 79 ? 25.795 -15.804 -14.352 1.00 95.12 79 ILE A N 1
ATOM 549 C CA . ILE A 1 79 ? 26.579 -14.712 -14.963 1.00 95.12 79 ILE A CA 1
ATOM 550 C C . ILE A 1 79 ? 28.065 -14.923 -14.675 1.00 95.12 79 ILE A C 1
ATOM 552 O O . ILE A 1 79 ? 28.882 -14.959 -15.595 1.00 95.12 79 ILE A O 1
ATOM 556 N N . ILE A 1 80 ? 28.410 -15.124 -13.401 1.00 94.31 80 ILE A N 1
ATOM 557 C CA . ILE A 1 80 ? 29.800 -15.323 -12.980 1.00 94.31 80 ILE A CA 1
ATOM 558 C C . ILE A 1 80 ? 30.364 -16.602 -13.611 1.00 94.31 80 ILE A C 1
ATOM 560 O O . ILE A 1 80 ? 31.446 -16.573 -14.192 1.00 94.31 80 ILE A O 1
ATOM 564 N N . GLY A 1 81 ? 29.619 -17.710 -13.572 1.00 95.62 81 GLY A N 1
ATOM 565 C CA . GLY A 1 81 ? 30.026 -18.965 -14.203 1.00 95.62 81 GLY A CA 1
ATOM 566 C C . GLY A 1 81 ? 30.271 -18.823 -15.707 1.00 95.62 81 GLY A C 1
ATOM 567 O O . GLY A 1 81 ? 31.238 -19.374 -16.231 1.00 95.62 81 GLY A O 1
ATOM 568 N N . TYR A 1 82 ? 29.455 -18.027 -16.400 1.00 95.62 82 TYR A N 1
ATOM 569 C CA . TYR A 1 82 ? 29.566 -17.835 -17.844 1.00 95.62 82 TYR A CA 1
ATOM 570 C C . TYR A 1 82 ? 30.806 -17.016 -18.198 1.00 95.62 82 TYR A C 1
ATOM 572 O O . TYR A 1 82 ? 31.535 -17.371 -19.125 1.00 95.62 82 TYR A O 1
ATOM 580 N N . LEU A 1 83 ? 31.104 -15.969 -17.424 1.00 94.94 83 LEU A N 1
ATOM 581 C CA . LEU A 1 83 ? 32.344 -15.203 -17.566 1.00 94.94 83 LEU A CA 1
ATOM 582 C C . LEU A 1 83 ? 33.572 -16.082 -17.293 1.00 94.94 83 LEU A C 1
ATOM 584 O O . LEU A 1 83 ? 34.490 -16.122 -18.111 1.00 94.94 83 LEU A O 1
ATOM 588 N N . VAL A 1 84 ? 33.565 -16.850 -16.198 1.00 95.25 84 VAL A N 1
ATOM 589 C CA . VAL A 1 84 ? 34.671 -17.754 -15.838 1.00 95.25 84 VAL A CA 1
ATOM 590 C C . VAL A 1 84 ? 34.901 -18.810 -16.922 1.00 95.25 84 VAL A C 1
ATOM 592 O O . VAL A 1 84 ? 36.047 -19.049 -17.306 1.00 95.25 84 VAL A O 1
ATOM 595 N N . MET A 1 85 ? 33.839 -19.408 -17.468 1.00 96.12 85 MET A N 1
ATOM 596 C CA . MET A 1 85 ? 33.939 -20.371 -18.568 1.00 96.12 85 MET A CA 1
ATOM 597 C C . MET A 1 85 ? 34.582 -19.741 -19.810 1.00 96.12 85 MET A C 1
ATOM 599 O O . MET A 1 85 ? 35.506 -20.327 -20.373 1.00 96.12 85 MET A O 1
ATOM 603 N N . ASN A 1 86 ? 34.136 -18.550 -20.223 1.00 93.25 86 ASN A N 1
ATOM 604 C CA . ASN A 1 86 ? 34.646 -17.886 -21.425 1.00 93.25 86 ASN A CA 1
ATOM 605 C C . ASN A 1 86 ? 36.107 -17.439 -21.281 1.00 93.25 86 ASN A C 1
ATOM 607 O O . ASN A 1 86 ? 36.882 -17.640 -22.217 1.00 93.25 86 ASN A O 1
ATOM 611 N N . VAL A 1 87 ? 36.512 -16.917 -20.116 1.00 92.81 87 VAL A N 1
ATOM 612 C CA . VAL A 1 87 ? 37.927 -16.610 -19.823 1.00 92.81 87 VAL A CA 1
ATOM 613 C C . VAL A 1 87 ? 38.770 -17.881 -19.852 1.00 92.81 87 VAL A C 1
ATOM 615 O O . VAL A 1 87 ? 39.869 -17.885 -20.409 1.00 92.81 87 VAL A O 1
ATOM 618 N N . THR A 1 88 ? 38.253 -18.976 -19.292 1.00 93.19 88 THR A N 1
ATOM 619 C CA . THR A 1 88 ? 38.959 -20.263 -19.268 1.00 93.19 88 THR A CA 1
ATOM 620 C C . THR A 1 88 ? 39.155 -20.810 -20.680 1.00 93.19 88 THR A C 1
ATOM 622 O O . THR A 1 88 ? 40.272 -21.176 -21.035 1.00 93.19 88 THR A O 1
ATOM 625 N N . LEU A 1 89 ? 38.103 -20.819 -21.503 1.00 90.56 89 LEU A N 1
ATOM 626 C CA . LEU A 1 89 ? 38.160 -21.245 -22.904 1.00 90.56 89 LEU A CA 1
ATOM 627 C C . LEU A 1 89 ? 39.147 -20.401 -23.716 1.00 90.56 89 LEU A C 1
ATOM 629 O O . LEU A 1 89 ? 40.018 -20.955 -24.384 1.00 90.56 89 LEU A O 1
ATOM 633 N N . GLY A 1 90 ? 39.045 -19.073 -23.621 1.00 88.62 90 GLY A N 1
ATOM 634 C CA . GLY A 1 90 ? 39.913 -18.146 -24.347 1.00 88.62 90 GLY A CA 1
ATOM 635 C C . GLY A 1 90 ? 41.383 -18.329 -23.986 1.00 88.62 90 GLY A C 1
ATOM 636 O O . GLY A 1 90 ? 42.233 -18.454 -24.867 1.00 88.62 90 GLY A O 1
ATOM 637 N N . THR A 1 91 ? 41.672 -18.449 -22.689 1.00 89.31 91 THR A N 1
ATOM 638 C CA . THR A 1 91 ? 43.039 -18.616 -22.175 1.00 89.31 91 THR A CA 1
ATOM 639 C C . THR A 1 91 ? 43.618 -19.994 -22.499 1.00 89.31 91 THR A C 1
ATOM 641 O O . THR A 1 91 ? 44.781 -20.093 -22.879 1.00 89.31 91 THR A O 1
ATOM 644 N N . ALA A 1 92 ? 42.826 -21.063 -22.378 1.00 88.62 92 ALA A N 1
ATOM 645 C CA . ALA A 1 92 ? 43.280 -22.431 -22.628 1.00 88.62 92 ALA A CA 1
ATOM 646 C C . ALA A 1 92 ? 43.524 -22.717 -24.119 1.00 88.62 92 ALA A C 1
ATOM 648 O O . ALA A 1 92 ? 44.421 -23.488 -24.454 1.00 88.62 92 ALA A O 1
ATOM 649 N N . VAL A 1 93 ? 42.746 -22.092 -25.008 1.00 86.31 93 VAL A N 1
ATOM 650 C CA . VAL A 1 93 ? 42.928 -22.184 -26.468 1.00 86.31 93 VAL A CA 1
ATOM 651 C C . VAL A 1 93 ? 43.975 -21.179 -26.974 1.00 86.31 93 VAL A C 1
ATOM 653 O O . VAL A 1 93 ? 44.577 -21.400 -28.022 1.00 86.31 93 VAL A O 1
ATOM 656 N N . GLY A 1 94 ? 44.237 -20.101 -26.227 1.00 86.56 94 GLY A N 1
ATOM 657 C CA . GLY A 1 94 ? 45.164 -19.037 -26.621 1.00 86.56 94 GLY A CA 1
ATOM 658 C C . GLY A 1 94 ? 44.564 -18.058 -27.633 1.00 86.56 94 GLY A C 1
ATOM 659 O O . GLY A 1 94 ? 45.270 -17.578 -28.517 1.00 86.56 94 GLY A O 1
ATOM 660 N N . VAL A 1 95 ? 43.260 -17.780 -27.533 1.00 86.06 95 VAL A N 1
ATOM 661 C CA . VAL A 1 95 ? 42.562 -16.851 -28.434 1.00 86.06 95 VAL A CA 1
ATOM 662 C C . VAL A 1 95 ? 42.998 -15.422 -28.120 1.00 86.06 95 VAL A C 1
ATOM 664 O O . VAL A 1 95 ? 42.827 -14.939 -27.003 1.00 86.06 95 VAL A O 1
ATOM 667 N N . THR A 1 96 ? 43.548 -14.727 -29.114 1.00 84.94 96 THR A N 1
ATOM 668 C CA . THR A 1 96 ? 43.899 -13.303 -29.004 1.00 84.94 96 THR A CA 1
ATOM 669 C C . THR A 1 96 ? 42.889 -12.438 -29.764 1.00 84.94 96 THR A C 1
ATOM 671 O O . THR A 1 96 ? 42.275 -12.933 -30.711 1.00 84.94 96 THR A O 1
ATOM 674 N N . PRO A 1 97 ? 42.722 -11.145 -29.416 1.00 81.75 97 PRO A N 1
ATOM 675 C CA . PRO A 1 97 ? 41.821 -10.248 -30.145 1.00 81.75 97 PRO A CA 1
ATOM 676 C C . PRO A 1 97 ? 42.085 -10.187 -31.657 1.00 81.75 97 PRO A C 1
ATOM 678 O O . PRO A 1 97 ? 41.146 -10.045 -32.426 1.00 81.75 97 PRO A O 1
ATOM 681 N N . ALA A 1 98 ? 43.343 -10.348 -32.091 1.00 80.81 98 ALA A N 1
ATOM 682 C CA . ALA A 1 98 ? 43.724 -10.339 -33.506 1.00 80.81 98 ALA A CA 1
ATOM 683 C C . ALA A 1 98 ? 43.249 -11.578 -34.288 1.00 80.81 98 ALA A C 1
ATOM 685 O O . ALA A 1 98 ? 43.148 -11.530 -35.505 1.00 80.81 98 ALA A O 1
ATOM 686 N N . MET A 1 99 ? 42.953 -12.686 -33.601 1.00 78.31 99 MET A N 1
ATOM 687 C CA . MET A 1 99 ? 42.473 -13.924 -34.233 1.00 78.31 99 MET A CA 1
ATOM 688 C C . MET A 1 99 ? 40.957 -13.911 -34.474 1.00 78.31 99 MET A C 1
ATOM 690 O O . MET A 1 99 ? 40.433 -14.789 -35.164 1.00 78.31 99 MET A O 1
ATOM 694 N N . ILE A 1 100 ? 40.246 -12.945 -33.887 1.00 74.00 100 ILE A N 1
ATOM 695 C CA . ILE A 1 100 ? 38.804 -12.762 -34.052 1.00 74.00 100 ILE A CA 1
ATOM 696 C C . ILE A 1 100 ? 38.558 -12.181 -35.451 1.00 74.00 100 ILE A C 1
ATOM 698 O O . ILE A 1 100 ? 39.136 -11.160 -35.806 1.00 74.00 100 ILE A O 1
ATOM 702 N N . GLY A 1 101 ? 37.726 -12.850 -36.252 1.00 60.22 101 GLY A N 1
ATOM 703 C CA . GLY A 1 101 ? 37.462 -12.491 -37.653 1.00 60.22 101 GLY A CA 1
ATOM 704 C C . GLY A 1 101 ? 38.372 -13.190 -38.674 1.00 60.22 101 GLY A C 1
ATOM 705 O O . GLY A 1 101 ? 37.937 -13.426 -39.796 1.00 60.22 101 GLY A O 1
ATOM 706 N N . GLU A 1 102 ? 39.585 -13.612 -38.289 1.00 66.56 102 GLU A N 1
ATOM 707 C CA . GLU A 1 102 ? 40.478 -14.405 -39.158 1.00 66.56 102 GLU A CA 1
ATOM 708 C C . GLU A 1 102 ? 40.222 -15.917 -39.063 1.00 66.56 102 GLU A C 1
ATOM 710 O O . GLU A 1 102 ? 40.324 -16.635 -40.060 1.00 66.56 102 GLU A O 1
ATOM 715 N N . VAL A 1 103 ? 39.888 -16.416 -37.867 1.00 66.75 103 VAL A N 1
ATOM 716 C CA . VAL A 1 103 ? 39.641 -17.844 -37.621 1.00 66.75 103 VAL A CA 1
ATOM 717 C C . VAL A 1 103 ? 38.152 -18.082 -37.332 1.00 66.75 103 VAL A C 1
ATOM 719 O O . VAL A 1 103 ? 37.639 -17.595 -36.318 1.00 66.75 103 VAL A O 1
ATOM 722 N N . PRO A 1 104 ? 37.441 -18.862 -38.173 1.00 62.06 104 PRO A N 1
ATOM 723 C CA . PRO A 1 104 ? 36.034 -19.183 -37.954 1.00 62.06 104 PRO A CA 1
ATOM 724 C C . PRO A 1 104 ? 35.819 -19.915 -36.623 1.00 62.06 104 PRO A C 1
ATOM 726 O O . PRO A 1 104 ? 36.434 -20.949 -36.366 1.00 62.06 104 PRO A O 1
ATOM 729 N N . GLY A 1 105 ? 34.907 -19.406 -35.792 1.00 68.50 105 GLY A N 1
ATOM 730 C CA . GLY A 1 105 ? 34.564 -19.998 -34.493 1.00 68.50 105 GLY A CA 1
ATOM 731 C C . GLY A 1 105 ? 35.155 -19.285 -33.273 1.00 68.50 105 GLY A C 1
ATOM 732 O O . GLY A 1 105 ? 34.807 -19.656 -32.153 1.00 68.50 105 GLY A O 1
ATOM 733 N N . TYR A 1 106 ? 35.982 -18.250 -33.450 1.00 82.38 106 TYR A N 1
ATOM 734 C CA . TYR A 1 106 ? 36.380 -17.348 -32.362 1.00 82.38 106 TYR A CA 1
ATOM 735 C C . TYR A 1 106 ? 35.521 -16.087 -32.342 1.00 82.38 106 TYR A C 1
ATOM 737 O O . TYR A 1 106 ? 35.167 -15.548 -33.388 1.00 82.38 106 TYR A O 1
ATOM 745 N N . ALA A 1 107 ? 35.182 -15.626 -31.141 1.00 78.50 107 ALA A N 1
ATOM 746 C CA . ALA A 1 107 ? 34.332 -14.462 -30.927 1.00 78.50 107 ALA A CA 1
ATOM 747 C C . ALA A 1 107 ? 34.792 -13.658 -29.704 1.00 78.50 107 ALA A C 1
ATOM 749 O O . ALA A 1 107 ? 35.498 -14.171 -28.833 1.00 78.50 107 ALA A O 1
ATOM 750 N N . SER A 1 108 ? 34.367 -12.395 -29.639 1.00 83.06 108 SER A N 1
ATOM 751 C CA . SER A 1 108 ? 34.486 -11.568 -28.437 1.00 83.06 108 SER A CA 1
ATOM 752 C C . SER A 1 108 ? 33.166 -11.610 -27.679 1.00 83.06 108 SER A C 1
ATOM 754 O O . SER A 1 108 ? 32.147 -11.152 -28.192 1.00 83.06 108 SER A O 1
ATOM 756 N N . ILE A 1 109 ? 33.169 -12.161 -26.467 1.00 82.69 109 ILE A N 1
ATOM 757 C CA . ILE A 1 109 ? 31.980 -12.232 -25.610 1.00 82.69 109 ILE A CA 1
ATOM 758 C C . ILE A 1 109 ? 32.229 -11.337 -24.399 1.00 82.69 109 ILE A C 1
ATOM 760 O O . ILE A 1 109 ? 33.099 -11.640 -23.588 1.00 82.69 109 ILE A O 1
ATOM 764 N N . LEU A 1 110 ? 31.493 -10.225 -24.281 1.00 82.81 110 LEU A N 1
ATOM 765 C CA . LEU A 1 110 ? 31.671 -9.223 -23.211 1.00 82.81 110 LEU A CA 1
ATOM 766 C C . LEU A 1 110 ? 33.128 -8.737 -23.070 1.00 82.81 110 LEU A C 1
ATOM 768 O O . LEU A 1 110 ? 33.631 -8.537 -21.967 1.00 82.81 110 LEU A O 1
ATOM 772 N N . GLY A 1 111 ? 33.826 -8.583 -24.199 1.00 81.25 111 GLY A N 1
ATOM 773 C CA . GLY A 1 111 ? 35.233 -8.176 -24.231 1.00 81.25 111 GLY A CA 1
ATOM 774 C C . GLY A 1 111 ? 36.238 -9.306 -23.982 1.00 81.25 111 GLY A C 1
ATOM 775 O O . GLY A 1 111 ? 37.433 -9.032 -23.919 1.00 81.25 111 GLY A O 1
ATOM 776 N N . ILE A 1 112 ? 35.788 -10.562 -23.866 1.00 86.50 112 ILE A N 1
ATOM 777 C CA . ILE A 1 112 ? 36.644 -11.741 -23.683 1.00 86.50 112 ILE A CA 1
ATOM 778 C C . ILE A 1 112 ? 36.847 -12.441 -25.040 1.00 86.50 112 ILE A C 1
ATOM 780 O O . ILE A 1 112 ? 35.886 -13.006 -25.572 1.00 86.50 112 ILE A O 1
ATOM 784 N N . PRO A 1 113 ? 38.076 -12.464 -25.595 1.00 86.56 113 PRO A N 1
ATOM 785 C CA . PRO A 1 113 ? 38.421 -13.290 -26.752 1.00 86.56 113 PRO A CA 1
ATOM 786 C C . PRO A 1 113 ? 38.296 -14.770 -26.395 1.00 86.56 113 PRO A C 1
ATOM 788 O O . PRO A 1 113 ? 38.988 -15.253 -25.498 1.00 86.56 113 PRO A O 1
ATOM 791 N N . THR A 1 114 ? 37.405 -15.502 -27.058 1.00 89.38 114 THR A N 1
ATOM 792 C CA . THR A 1 114 ? 37.113 -16.888 -26.681 1.00 89.38 114 THR A CA 1
ATOM 793 C C . THR A 1 114 ? 36.606 -17.739 -27.843 1.00 89.38 114 THR A C 1
ATOM 795 O O . THR A 1 114 ? 36.361 -17.255 -28.951 1.00 89.38 114 THR A O 1
ATOM 798 N N . LEU A 1 115 ? 36.472 -19.038 -27.585 1.00 84.69 115 LEU A N 1
ATOM 799 C CA . LEU A 1 115 ? 35.824 -19.985 -28.483 1.00 84.69 115 LEU A CA 1
ATOM 800 C C . LEU A 1 115 ? 34.305 -19.774 -28.423 1.00 84.69 115 LEU A C 1
ATOM 802 O O . LEU A 1 115 ? 33.705 -19.887 -27.354 1.00 84.69 115 LEU A O 1
ATOM 806 N N . SER A 1 116 ? 33.678 -19.490 -29.565 1.00 80.50 116 SER A N 1
ATOM 807 C CA . SER A 1 116 ? 32.235 -19.267 -29.631 1.00 80.50 116 SER A CA 1
ATOM 808 C C . SER A 1 116 ? 31.483 -20.568 -29.362 1.00 80.50 116 SER A C 1
ATOM 810 O O . SER A 1 116 ? 31.546 -21.523 -30.139 1.00 80.50 116 SER A O 1
ATOM 812 N N . THR A 1 117 ? 30.777 -20.600 -28.233 1.00 81.19 117 THR A N 1
ATOM 813 C CA . THR A 1 117 ? 29.912 -21.716 -27.815 1.00 81.19 117 THR A CA 1
ATOM 814 C C . THR A 1 117 ? 28.424 -21.429 -28.029 1.00 81.19 117 THR A C 1
ATOM 816 O O . THR A 1 117 ? 27.575 -22.270 -27.718 1.00 81.19 117 THR A O 1
ATOM 819 N N . GLY A 1 118 ? 28.104 -20.245 -28.564 1.00 75.00 118 GLY A N 1
ATOM 820 C CA . GLY A 1 118 ? 26.742 -19.802 -28.843 1.00 75.00 118 GLY A CA 1
ATOM 821 C C . GLY A 1 118 ? 25.811 -19.887 -27.630 1.00 75.00 118 GLY A C 1
ATOM 822 O O . GLY A 1 118 ? 26.228 -19.879 -26.467 1.00 75.00 118 GLY A O 1
ATOM 823 N N . VAL A 1 119 ? 24.513 -20.022 -27.901 1.00 72.25 119 VAL A N 1
ATOM 824 C CA . VAL A 1 119 ? 23.478 -20.162 -26.857 1.00 72.25 119 VAL A CA 1
ATOM 825 C C . VAL A 1 119 ? 23.680 -21.433 -26.016 1.00 72.25 119 VAL A C 1
ATOM 827 O O . VAL A 1 119 ? 23.333 -21.460 -24.833 1.00 72.25 119 VAL A O 1
ATOM 830 N N . PHE A 1 120 ? 24.292 -22.475 -26.585 1.00 80.88 120 PHE A N 1
ATOM 831 C CA . PHE A 1 120 ? 24.556 -23.735 -25.888 1.00 80.88 120 PHE A CA 1
ATOM 832 C C . PHE A 1 120 ? 25.516 -23.570 -24.709 1.00 80.88 120 PHE A C 1
ATOM 834 O O . PHE A 1 120 ? 25.240 -24.117 -23.640 1.00 80.88 120 PHE A O 1
ATOM 841 N N . GLY A 1 121 ? 26.588 -22.786 -24.858 1.00 84.69 121 GLY A N 1
ATOM 842 C CA . GLY A 1 121 ? 27.484 -22.457 -23.743 1.00 84.69 121 GLY A CA 1
ATOM 843 C C . GLY A 1 121 ? 26.740 -21.773 -22.595 1.00 84.69 121 GLY A C 1
ATOM 844 O O . GLY A 1 121 ? 26.919 -22.125 -21.428 1.00 84.69 121 GLY A O 1
ATOM 845 N N . GLY A 1 122 ? 25.817 -20.871 -22.936 1.00 86.75 122 GLY A N 1
ATOM 846 C CA . GLY A 1 122 ? 24.911 -20.239 -21.983 1.00 86.75 122 GLY A CA 1
ATOM 847 C C . GLY A 1 122 ? 24.027 -21.244 -21.240 1.00 86.75 122 GLY A C 1
ATOM 848 O O . GLY A 1 122 ? 24.000 -21.262 -20.011 1.00 86.75 122 GLY A O 1
ATOM 849 N N . ILE A 1 123 ? 23.348 -22.135 -21.967 1.00 83.81 123 ILE A N 1
ATOM 850 C CA . ILE A 1 123 ? 22.471 -23.166 -21.384 1.00 83.81 123 ILE A CA 1
ATOM 851 C C . ILE A 1 123 ? 23.252 -24.110 -20.457 1.00 83.81 123 ILE A C 1
ATOM 853 O O . ILE A 1 123 ? 22.778 -24.404 -19.360 1.00 83.81 123 ILE A O 1
ATOM 857 N N . ILE A 1 124 ? 24.445 -24.564 -20.857 1.00 91.69 124 ILE A N 1
ATOM 858 C CA . ILE A 1 124 ? 25.293 -25.463 -20.051 1.00 91.69 124 ILE A CA 1
ATOM 859 C C . ILE A 1 124 ? 25.620 -24.823 -18.699 1.00 91.69 124 ILE A C 1
ATOM 861 O O . ILE A 1 124 ? 25.464 -25.458 -17.650 1.00 91.69 124 ILE A O 1
ATOM 865 N N . ILE A 1 125 ? 26.028 -23.555 -18.707 1.00 95.38 125 ILE A N 1
ATOM 866 C CA . ILE A 1 125 ? 26.332 -22.823 -17.477 1.00 95.38 125 ILE A CA 1
ATOM 867 C C . ILE A 1 125 ? 25.069 -22.540 -16.667 1.00 95.38 125 ILE A C 1
ATOM 869 O O . ILE A 1 125 ? 25.090 -22.696 -15.448 1.00 95.38 125 ILE A O 1
ATOM 873 N N . GLY A 1 126 ? 23.956 -22.206 -17.317 1.00 89.56 126 GLY A N 1
ATOM 874 C CA . GLY A 1 126 ? 22.676 -22.008 -16.643 1.00 89.56 126 GLY A CA 1
ATOM 875 C C . GLY A 1 126 ? 22.205 -23.256 -15.888 1.00 89.56 126 GLY A C 1
ATOM 876 O O . GLY A 1 126 ? 21.826 -23.169 -14.719 1.00 89.56 126 GLY A O 1
ATOM 877 N N . ILE A 1 127 ? 22.300 -24.436 -16.512 1.00 92.44 127 ILE A N 1
ATOM 878 C CA . ILE A 1 127 ? 22.013 -25.727 -15.860 1.00 92.44 127 ILE A CA 1
ATOM 879 C C . ILE A 1 127 ? 22.985 -25.958 -14.701 1.00 92.44 127 ILE A C 1
ATOM 881 O O . ILE A 1 127 ? 22.565 -26.333 -13.608 1.00 92.44 127 ILE A O 1
ATOM 885 N N . THR A 1 128 ? 24.276 -25.705 -14.913 1.00 94.50 128 THR A N 1
ATOM 886 C CA . THR A 1 128 ? 25.312 -25.887 -13.887 1.00 94.50 128 THR A CA 1
ATOM 887 C C . THR A 1 128 ? 25.042 -25.018 -12.658 1.00 94.50 128 THR A C 1
ATOM 889 O O . THR A 1 128 ? 25.060 -25.521 -11.536 1.00 94.50 128 THR A O 1
ATOM 892 N N . ALA A 1 129 ? 24.727 -23.737 -12.852 1.00 95.00 129 ALA A N 1
ATOM 893 C CA . ALA A 1 129 ? 24.398 -22.807 -11.778 1.00 95.00 129 ALA A CA 1
ATOM 894 C C . ALA A 1 129 ? 23.145 -23.242 -11.002 1.00 95.00 129 ALA A C 1
ATOM 896 O O . ALA A 1 129 ? 23.148 -23.214 -9.770 1.00 95.00 129 ALA A O 1
ATOM 897 N N . ALA A 1 130 ? 22.104 -23.721 -11.691 1.00 92.25 130 ALA A N 1
ATOM 898 C CA . ALA A 1 130 ? 20.915 -24.268 -11.037 1.00 92.25 130 ALA A CA 1
ATOM 899 C C . ALA A 1 130 ? 21.219 -25.533 -10.219 1.00 92.25 130 ALA A C 1
ATOM 901 O O . ALA A 1 130 ? 20.744 -25.670 -9.090 1.00 92.25 130 ALA A O 1
ATOM 902 N N . LEU A 1 131 ? 22.038 -26.449 -10.746 1.00 93.44 131 LEU A N 1
ATOM 903 C CA . LEU A 1 131 ? 22.456 -27.655 -10.023 1.00 93.44 131 LEU A CA 1
ATOM 904 C C . LEU A 1 131 ? 23.277 -27.306 -8.775 1.00 93.44 131 LEU A C 1
ATOM 906 O O . LEU A 1 131 ? 23.017 -27.845 -7.698 1.00 93.44 131 LEU A O 1
ATOM 910 N N . CYS A 1 132 ? 24.225 -26.375 -8.898 1.00 94.06 132 CYS A N 1
ATOM 911 C CA . CYS A 1 132 ? 25.011 -25.862 -7.778 1.00 94.06 132 CYS A CA 1
ATOM 912 C C . CYS A 1 132 ? 24.123 -25.201 -6.718 1.00 94.06 132 CYS A C 1
ATOM 914 O O . CYS A 1 132 ? 24.292 -25.470 -5.527 1.00 94.06 132 CYS A O 1
ATOM 916 N N . TYR A 1 133 ? 23.146 -24.394 -7.139 1.00 92.62 133 TYR A N 1
ATOM 917 C CA . TYR A 1 133 ? 22.181 -23.779 -6.235 1.00 92.62 133 TYR A CA 1
ATOM 918 C C . TYR A 1 133 ? 21.397 -24.843 -5.467 1.00 92.62 133 TYR A C 1
ATOM 920 O O . TYR A 1 133 ? 21.508 -24.913 -4.245 1.00 92.62 133 TYR A O 1
ATOM 928 N N . ASN A 1 134 ? 20.695 -25.732 -6.174 1.00 89.56 134 ASN A N 1
ATOM 929 C CA . ASN A 1 134 ? 19.838 -26.758 -5.574 1.00 89.56 134 ASN A CA 1
ATOM 930 C C . ASN A 1 134 ? 20.609 -27.707 -4.642 1.00 89.56 134 ASN A C 1
ATOM 932 O O . ASN A 1 134 ? 20.039 -28.249 -3.694 1.00 89.56 134 ASN A O 1
ATOM 936 N N . ARG A 1 135 ? 21.913 -27.895 -4.881 1.00 90.25 135 ARG A N 1
ATOM 937 C CA . ARG A 1 135 ? 22.765 -28.756 -4.059 1.00 90.25 135 ARG A CA 1
ATOM 938 C C . ARG A 1 135 ? 23.337 -28.063 -2.822 1.00 90.25 135 ARG A C 1
ATOM 940 O O . ARG A 1 135 ? 23.412 -28.711 -1.780 1.00 90.25 135 ARG A O 1
ATOM 947 N N . PHE A 1 136 ? 23.766 -26.804 -2.929 1.00 88.81 136 PHE A N 1
ATOM 948 C CA . PHE A 1 136 ? 24.632 -26.172 -1.925 1.00 88.81 136 PHE A CA 1
ATOM 949 C C . PHE A 1 136 ? 24.035 -24.956 -1.206 1.00 88.81 136 PHE A C 1
ATOM 951 O O . PHE A 1 136 ? 24.647 -24.456 -0.269 1.00 88.81 136 PHE A O 1
ATOM 958 N N . PHE A 1 137 ? 22.831 -24.500 -1.554 1.00 85.81 137 PHE A N 1
ATOM 959 C CA . PHE A 1 137 ? 22.233 -23.304 -0.940 1.00 85.81 137 PHE A CA 1
ATOM 960 C C . PHE A 1 137 ? 21.979 -23.387 0.581 1.00 85.81 137 PHE A C 1
ATOM 962 O O . PHE A 1 137 ? 21.772 -22.352 1.213 1.00 85.81 137 PHE A O 1
ATOM 969 N N . LYS A 1 138 ? 21.991 -24.591 1.169 1.00 80.19 138 LYS A N 1
ATOM 970 C CA . LYS A 1 138 ? 21.854 -24.849 2.619 1.00 80.19 138 LYS A CA 1
ATOM 971 C C . LYS A 1 138 ? 23.150 -25.353 3.272 1.00 80.19 138 LYS A C 1
ATOM 973 O O . LYS A 1 138 ? 23.090 -25.959 4.335 1.00 80.19 138 LYS A O 1
ATOM 978 N N . ILE A 1 139 ? 24.306 -25.195 2.622 1.00 82.88 139 ILE A N 1
ATOM 979 C CA . ILE A 1 139 ? 25.569 -25.697 3.174 1.00 82.88 139 ILE A CA 1
ATOM 980 C C . ILE A 1 139 ? 25.951 -24.937 4.448 1.00 82.88 139 ILE A C 1
ATOM 982 O O . ILE A 1 139 ? 25.923 -23.708 4.473 1.00 82.88 139 ILE A O 1
ATOM 986 N N . GLU A 1 140 ? 26.342 -25.671 5.485 1.00 73.06 140 GLU A N 1
ATOM 987 C CA . GLU A 1 140 ? 26.928 -25.122 6.706 1.00 73.06 140 GLU A CA 1
ATOM 988 C C . GLU A 1 140 ? 28.443 -25.331 6.661 1.00 73.06 140 GLU A C 1
ATOM 990 O O . GLU A 1 140 ? 28.924 -26.424 6.357 1.00 73.06 140 GLU A O 1
ATOM 995 N N . LEU A 1 141 ? 29.199 -24.266 6.924 1.00 76.75 141 LEU A N 1
ATOM 996 C CA . LEU A 1 141 ? 30.659 -24.290 6.961 1.00 76.75 141 LEU A CA 1
ATOM 997 C C . LEU A 1 141 ? 31.142 -24.038 8.397 1.00 76.75 141 LEU A C 1
ATOM 999 O O . LEU A 1 141 ? 30.414 -23.428 9.182 1.00 76.75 141 LEU A O 1
ATOM 1003 N N . PRO A 1 142 ? 32.364 -24.480 8.757 1.00 68.00 142 PRO A N 1
ATOM 1004 C CA . PRO A 1 142 ? 32.968 -24.159 10.047 1.00 68.00 142 PRO A CA 1
ATOM 1005 C C . PRO A 1 142 ? 32.926 -22.655 10.336 1.00 68.00 142 PRO A C 1
ATOM 1007 O O . PRO A 1 142 ? 32.990 -21.851 9.411 1.00 68.00 142 PRO A O 1
ATOM 1010 N N . SER A 1 143 ? 32.877 -22.264 11.611 1.00 53.09 143 SER A N 1
ATOM 1011 C CA . SER A 1 143 ? 32.641 -20.873 12.037 1.00 53.09 143 SER A CA 1
ATOM 1012 C C . SER A 1 143 ? 33.581 -19.834 11.405 1.00 53.09 143 SER A C 1
ATOM 1014 O O . SER A 1 143 ? 33.142 -18.729 11.109 1.00 53.09 143 SER A O 1
ATOM 1016 N N . TYR A 1 144 ? 34.832 -20.192 11.101 1.00 65.19 144 TYR A N 1
ATOM 1017 C CA . TYR A 1 144 ? 35.794 -19.316 10.411 1.00 65.19 144 TYR A CA 1
ATOM 1018 C C . TYR A 1 144 ? 35.527 -19.133 8.899 1.00 65.19 144 TYR A C 1
ATOM 1020 O O . TYR A 1 144 ? 36.048 -18.205 8.292 1.00 65.19 144 TYR A O 1
ATOM 1028 N N . LEU A 1 145 ? 34.708 -19.992 8.286 1.00 64.38 145 LEU A N 1
ATOM 1029 C CA . LEU A 1 145 ? 34.204 -19.886 6.907 1.00 64.38 145 LEU A CA 1
ATOM 1030 C C . LEU A 1 145 ? 32.693 -19.609 6.861 1.00 64.38 145 LEU A C 1
ATOM 1032 O O . LEU A 1 145 ? 32.098 -19.641 5.784 1.00 64.38 145 LEU A O 1
ATOM 1036 N N . GLY A 1 146 ? 32.068 -19.316 8.007 1.00 51.88 146 GLY A N 1
ATOM 1037 C CA . GLY A 1 146 ? 30.622 -19.111 8.122 1.00 51.88 146 GLY A CA 1
ATOM 1038 C C . GLY A 1 146 ? 30.090 -18.000 7.211 1.00 51.88 146 GLY A C 1
ATOM 1039 O O . GLY A 1 146 ? 28.965 -18.091 6.729 1.00 51.88 146 GLY A O 1
ATOM 1040 N N . PHE A 1 147 ? 30.925 -17.007 6.878 1.00 64.44 147 PHE A N 1
ATOM 1041 C CA . PHE A 1 147 ? 30.597 -15.949 5.916 1.00 64.44 147 PHE A CA 1
ATOM 1042 C C . PHE A 1 147 ? 30.234 -16.483 4.518 1.00 64.44 147 PHE A C 1
ATOM 1044 O O . PHE A 1 147 ? 29.388 -15.902 3.835 1.00 64.44 147 PHE A O 1
ATOM 1051 N N . PHE A 1 148 ? 30.841 -17.597 4.101 1.00 77.06 148 PHE A N 1
ATOM 1052 C CA . PHE A 1 148 ? 30.610 -18.223 2.799 1.00 77.06 148 PHE A CA 1
ATOM 1053 C C . PHE A 1 148 ? 29.506 -19.285 2.825 1.00 77.06 148 PHE A C 1
ATOM 1055 O O . PHE A 1 148 ? 29.270 -19.915 1.801 1.00 77.06 148 PHE A O 1
ATOM 1062 N N . ALA A 1 149 ? 28.844 -19.518 3.962 1.00 69.31 149 ALA A N 1
ATOM 1063 C CA . ALA A 1 149 ? 27.821 -20.550 4.096 1.00 69.31 149 ALA A CA 1
ATOM 1064 C C . ALA A 1 149 ? 26.496 -20.179 3.396 1.00 69.31 149 ALA A C 1
ATOM 1066 O O . ALA A 1 149 ? 26.212 -19.022 3.065 1.00 69.31 149 ALA A O 1
ATOM 1067 N N . GLY A 1 150 ? 25.657 -21.189 3.168 1.00 81.06 150 GLY A N 1
ATOM 1068 C CA . GLY A 1 150 ? 24.336 -21.043 2.566 1.00 81.06 150 GLY A CA 1
ATOM 1069 C C . GLY A 1 150 ? 24.368 -20.534 1.120 1.00 81.06 150 GLY A C 1
ATOM 1070 O O . GLY A 1 150 ? 25.203 -20.934 0.309 1.00 81.06 150 GLY A O 1
ATOM 1071 N N . LYS A 1 151 ? 23.446 -19.626 0.775 1.00 86.12 151 LYS A N 1
ATOM 1072 C CA . LYS A 1 151 ? 23.284 -19.093 -0.593 1.00 86.12 151 LYS A CA 1
ATOM 1073 C C . LYS A 1 151 ? 24.547 -18.393 -1.127 1.00 86.12 151 LYS A C 1
ATOM 1075 O O . LYS A 1 151 ? 24.775 -18.407 -2.333 1.00 86.12 151 LYS A O 1
ATOM 1080 N N . ARG A 1 152 ? 25.394 -17.841 -0.248 1.00 85.31 152 ARG A N 1
ATOM 1081 C CA . ARG A 1 152 ? 26.654 -17.161 -0.615 1.00 85.31 152 ARG A CA 1
ATOM 1082 C C . ARG A 1 152 ? 27.715 -18.123 -1.157 1.00 85.31 152 ARG A C 1
ATOM 1084 O O . ARG A 1 152 ? 28.582 -17.703 -1.916 1.00 85.31 152 ARG A O 1
ATOM 1091 N N . PHE A 1 153 ? 27.613 -19.414 -0.839 1.00 90.44 153 PHE A N 1
ATOM 1092 C CA . PHE A 1 153 ? 28.504 -20.439 -1.382 1.00 90.44 153 PHE A CA 1
ATOM 1093 C C . PHE A 1 153 ? 28.245 -20.723 -2.867 1.00 90.44 153 PHE A C 1
ATOM 1095 O O . PHE A 1 153 ? 29.136 -21.177 -3.585 1.00 90.44 153 PHE A O 1
ATOM 1102 N N . VAL A 1 154 ? 27.019 -20.477 -3.341 1.00 91.94 154 VAL A N 1
ATOM 1103 C CA . VAL A 1 154 ? 26.562 -20.914 -4.666 1.00 91.94 154 VAL A CA 1
ATOM 1104 C C . VAL A 1 154 ? 27.354 -20.263 -5.809 1.00 91.94 154 VAL A C 1
ATOM 1106 O O . VAL A 1 154 ? 27.807 -21.007 -6.683 1.00 91.94 154 VAL A O 1
ATOM 1109 N N . PRO A 1 155 ? 27.603 -18.938 -5.831 1.00 92.69 155 PRO A N 1
ATOM 1110 C CA . PRO A 1 155 ? 28.472 -18.341 -6.845 1.00 92.69 155 PRO A CA 1
ATOM 1111 C C . PRO A 1 155 ? 29.897 -18.907 -6.821 1.00 92.69 155 PRO A C 1
ATOM 1113 O O . PRO A 1 155 ? 30.469 -19.164 -7.873 1.00 92.69 155 PRO A O 1
ATOM 1116 N N . ILE A 1 156 ? 30.446 -19.178 -5.632 1.00 91.88 156 ILE A N 1
ATOM 1117 C CA . ILE A 1 156 ? 31.821 -19.670 -5.456 1.00 91.88 156 ILE A CA 1
ATOM 1118 C C . ILE A 1 156 ? 31.976 -21.056 -6.080 1.00 91.88 156 ILE A C 1
ATOM 1120 O O . ILE A 1 156 ? 32.846 -21.269 -6.926 1.00 91.88 156 ILE A O 1
ATOM 1124 N N . ILE A 1 157 ? 31.106 -21.997 -5.707 1.00 94.38 157 ILE A N 1
ATOM 1125 C CA . ILE A 1 157 ? 31.160 -23.354 -6.258 1.00 94.38 157 ILE A CA 1
ATOM 1126 C C . ILE A 1 157 ? 30.826 -23.365 -7.754 1.00 94.38 157 ILE A C 1
ATOM 1128 O O . ILE A 1 157 ? 31.441 -24.112 -8.511 1.00 94.38 157 ILE A O 1
ATOM 1132 N N . THR A 1 158 ? 29.920 -22.492 -8.208 1.00 95.81 158 THR A N 1
ATOM 1133 C CA . THR A 1 158 ? 29.580 -22.366 -9.633 1.00 95.81 158 THR A CA 1
ATOM 1134 C C . THR A 1 158 ? 30.774 -21.882 -10.450 1.00 95.81 158 THR A C 1
ATOM 1136 O O . THR A 1 158 ? 31.035 -22.457 -11.504 1.00 95.81 158 THR A O 1
ATOM 1139 N N . SER A 1 159 ? 31.558 -20.918 -9.962 1.00 94.94 159 SER A N 1
ATOM 1140 C CA . SER A 1 159 ? 32.802 -20.480 -10.612 1.00 94.94 159 SER A CA 1
ATOM 1141 C C . SER A 1 159 ? 33.824 -21.610 -10.728 1.00 94.94 159 SER A C 1
ATOM 1143 O O . SER A 1 159 ? 34.384 -21.825 -11.801 1.00 94.94 159 SER A O 1
ATOM 1145 N N . VAL A 1 160 ? 34.030 -22.380 -9.654 1.00 95.38 160 VAL A N 1
ATOM 1146 C CA . VAL A 1 160 ? 34.970 -23.516 -9.653 1.00 95.38 160 VAL A CA 1
ATOM 1147 C C . VAL A 1 160 ? 34.550 -24.580 -10.668 1.00 95.38 160 VAL A C 1
ATOM 1149 O O . VAL A 1 160 ? 35.370 -25.046 -11.457 1.00 95.38 160 VAL A O 1
ATOM 1152 N N . VAL A 1 161 ? 33.266 -24.944 -10.694 1.00 95.69 161 VAL A N 1
ATOM 1153 C CA . VAL A 1 161 ? 32.746 -25.932 -11.650 1.00 95.69 161 VAL A CA 1
ATOM 1154 C C . VAL A 1 161 ? 32.791 -25.390 -13.084 1.00 95.69 161 VAL A C 1
ATOM 1156 O O . VAL A 1 161 ? 33.145 -26.129 -13.999 1.00 95.69 161 VAL A O 1
ATOM 1159 N N . SER A 1 162 ? 32.512 -24.101 -13.290 1.00 95.69 162 SER A N 1
ATOM 1160 C CA . SER A 1 162 ? 32.546 -23.465 -14.616 1.00 95.69 162 SER A CA 1
ATOM 1161 C C . SER A 1 162 ? 33.955 -23.403 -15.206 1.00 95.69 162 SER A C 1
ATOM 1163 O O . SER A 1 162 ? 34.113 -23.561 -16.415 1.00 95.69 162 SER A O 1
ATOM 1165 N N . LEU A 1 163 ? 34.985 -23.257 -14.367 1.00 95.06 163 LEU A N 1
ATOM 1166 C CA . LEU A 1 163 ? 36.384 -23.391 -14.781 1.00 95.06 163 LEU A CA 1
ATOM 1167 C C . LEU A 1 163 ? 36.671 -24.811 -15.293 1.00 95.06 163 LEU A C 1
ATOM 1169 O O . LEU A 1 163 ? 37.240 -24.982 -16.370 1.00 95.06 163 LEU A O 1
ATOM 1173 N N . LEU A 1 164 ? 36.233 -25.845 -14.567 1.00 94.31 164 LEU A N 1
ATOM 1174 C CA . LEU A 1 164 ? 36.412 -27.239 -14.997 1.00 94.31 164 LEU A CA 1
ATOM 1175 C C . LEU A 1 164 ? 35.660 -27.541 -16.301 1.00 94.31 164 LEU A C 1
ATOM 1177 O O . LEU A 1 164 ? 36.202 -28.205 -17.186 1.00 94.31 164 LEU A O 1
ATOM 1181 N N . ILE A 1 165 ? 34.435 -27.028 -16.438 1.00 93.81 165 ILE A N 1
ATOM 1182 C CA . ILE A 1 165 ? 33.641 -27.141 -17.668 1.00 93.81 165 ILE A CA 1
ATOM 1183 C C . ILE A 1 165 ? 34.345 -26.435 -18.828 1.00 93.81 165 ILE A C 1
ATOM 1185 O O . ILE A 1 165 ? 34.446 -27.020 -19.901 1.00 93.81 165 ILE A O 1
ATOM 1189 N N . GLY A 1 166 ? 34.873 -25.226 -18.618 1.00 91.69 166 GLY A N 1
ATOM 1190 C CA . GLY A 1 166 ? 35.627 -24.488 -19.630 1.00 91.69 166 GLY A CA 1
ATOM 1191 C C . GLY A 1 166 ? 36.815 -25.289 -20.164 1.00 91.69 166 GLY A C 1
ATOM 1192 O O . GLY A 1 166 ? 36.941 -25.452 -21.374 1.00 91.69 166 GLY A O 1
ATOM 1193 N N . LEU A 1 167 ? 37.629 -25.878 -19.279 1.00 92.12 167 LEU A N 1
ATOM 1194 C CA . LEU A 1 167 ? 38.755 -26.740 -19.673 1.00 92.12 167 LEU A CA 1
ATOM 1195 C C . LEU A 1 167 ? 38.307 -27.980 -20.460 1.00 92.12 167 LEU A C 1
ATOM 1197 O O . LEU A 1 167 ? 38.956 -28.379 -21.424 1.00 92.12 167 LEU A O 1
ATOM 1201 N N . LEU A 1 168 ? 37.192 -28.589 -20.064 1.00 91.81 168 LEU A N 1
ATOM 1202 C CA . LEU A 1 168 ? 36.641 -29.773 -20.721 1.00 91.81 168 LEU A CA 1
ATOM 1203 C C . LEU A 1 168 ? 36.048 -29.439 -22.103 1.00 91.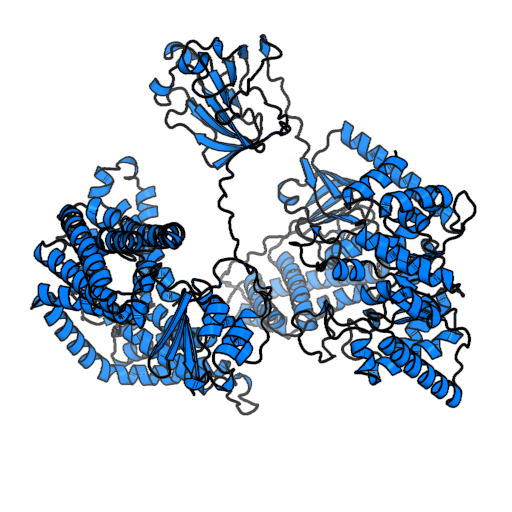81 168 LEU A C 1
ATOM 1205 O O . LEU A 1 168 ? 36.226 -30.199 -23.059 1.00 91.81 168 LEU A O 1
ATOM 1209 N N . LEU A 1 169 ? 35.405 -28.279 -22.243 1.00 90.38 169 LEU A N 1
ATOM 1210 C CA . LEU A 1 169 ? 34.833 -27.808 -23.504 1.00 90.38 169 LEU A CA 1
ATOM 1211 C C . LEU A 1 169 ? 35.892 -27.500 -24.570 1.00 90.38 169 LEU A C 1
ATOM 1213 O O . LEU A 1 169 ? 35.578 -27.645 -25.747 1.00 90.38 169 LEU A O 1
ATOM 1217 N N . VAL A 1 170 ? 37.143 -27.195 -24.204 1.00 88.50 170 VAL A N 1
ATOM 1218 C CA . VAL A 1 170 ? 38.252 -27.050 -25.175 1.00 88.50 170 VAL A CA 1
ATOM 1219 C C . VAL A 1 170 ? 38.376 -28.278 -26.084 1.00 88.50 170 VAL A C 1
ATOM 1221 O O . VAL A 1 170 ? 38.645 -28.150 -27.276 1.00 88.50 170 VAL A O 1
ATOM 1224 N N . VAL A 1 171 ? 38.157 -29.474 -25.531 1.00 87.31 171 VAL A N 1
ATOM 1225 C CA . VAL A 1 171 ? 38.282 -30.740 -26.267 1.00 87.31 171 VAL A CA 1
ATOM 1226 C C . VAL A 1 171 ? 36.940 -31.194 -26.838 1.00 87.31 171 VAL A C 1
ATOM 1228 O O . VAL A 1 171 ? 36.885 -31.729 -27.945 1.00 87.31 171 VAL A O 1
ATOM 1231 N N . ILE A 1 172 ? 35.849 -30.996 -26.093 1.00 87.12 172 ILE A N 1
ATOM 1232 C CA . ILE A 1 172 ? 34.528 -31.529 -26.456 1.00 87.12 172 ILE A CA 1
ATOM 1233 C C . ILE A 1 172 ? 33.790 -30.646 -27.467 1.00 87.12 172 ILE A C 1
ATOM 1235 O O . ILE A 1 172 ? 33.066 -31.169 -28.317 1.00 87.12 172 ILE A O 1
ATOM 1239 N N . TRP A 1 173 ? 33.953 -29.325 -27.399 1.00 86.25 173 TRP A N 1
ATOM 1240 C CA . TRP A 1 173 ? 33.184 -28.400 -28.228 1.00 86.25 173 TRP A CA 1
ATOM 1241 C C . TRP A 1 173 ? 33.519 -28.477 -29.727 1.00 86.25 173 TRP A C 1
ATOM 1243 O O . TRP A 1 173 ? 32.579 -28.552 -30.518 1.00 86.25 173 TRP A O 1
ATOM 1253 N N . PRO A 1 174 ? 34.794 -28.542 -30.172 1.00 83.94 174 PRO A N 1
ATOM 1254 C CA . PRO A 1 174 ? 35.097 -28.540 -31.606 1.00 83.94 174 PRO A CA 1
ATOM 1255 C C . PRO A 1 174 ? 34.457 -29.701 -32.402 1.00 83.94 174 PRO A C 1
ATOM 1257 O O . PRO A 1 174 ? 33.885 -29.444 -33.464 1.00 83.94 174 PRO A O 1
ATOM 1260 N N . PRO A 1 175 ? 34.450 -30.965 -31.921 1.00 84.38 175 PRO A N 1
ATOM 1261 C CA . PRO A 1 175 ? 33.694 -32.044 -32.566 1.00 84.38 175 PRO A CA 1
ATOM 1262 C C . PRO A 1 175 ? 32.181 -31.792 -32.638 1.00 84.38 175 PRO A C 1
ATOM 1264 O O . PRO A 1 175 ? 31.564 -32.099 -33.659 1.00 84.38 175 PRO A O 1
ATOM 1267 N N . ILE A 1 176 ? 31.585 -31.222 -31.583 1.00 79.81 176 ILE A N 1
ATOM 1268 C CA . ILE A 1 176 ? 30.156 -30.874 -31.550 1.00 79.81 176 ILE A CA 1
ATOM 1269 C C . ILE A 1 176 ? 29.856 -29.796 -32.591 1.00 79.81 176 ILE A C 1
ATOM 1271 O O . ILE A 1 176 ? 28.930 -29.964 -33.383 1.00 79.81 176 ILE A O 1
ATOM 1275 N N . GLN A 1 177 ? 30.667 -28.738 -32.646 1.00 73.50 177 GLN A N 1
ATOM 1276 C CA . GLN A 1 177 ? 30.518 -27.661 -33.622 1.00 73.50 177 GLN A CA 1
ATOM 1277 C C . GLN A 1 177 ? 30.610 -28.189 -35.058 1.00 73.50 177 GLN A C 1
ATOM 1279 O O . GLN A 1 177 ? 29.789 -27.836 -35.900 1.00 73.50 177 GLN A O 1
ATOM 1284 N N . ASN A 1 178 ? 31.557 -29.088 -35.339 1.00 79.44 178 ASN A N 1
ATOM 1285 C CA . ASN A 1 178 ? 31.680 -29.710 -36.659 1.00 79.44 178 ASN A CA 1
ATOM 1286 C C . ASN A 1 178 ? 30.449 -30.557 -37.019 1.00 79.44 178 ASN A C 1
ATOM 1288 O O . ASN A 1 178 ? 29.989 -30.522 -38.161 1.00 79.44 178 ASN A O 1
ATOM 1292 N N . GLY A 1 179 ? 29.884 -31.285 -36.051 1.00 77.06 179 GLY A N 1
ATOM 1293 C CA . GLY A 1 179 ? 28.633 -32.023 -36.231 1.00 77.06 179 GLY A CA 1
ATOM 1294 C C . GLY A 1 179 ? 27.440 -31.106 -36.509 1.00 77.06 179 GLY A C 1
ATOM 1295 O O . GLY A 1 179 ? 26.664 -31.371 -37.427 1.00 77.06 179 GLY A O 1
ATOM 1296 N N . LEU A 1 180 ? 27.320 -30.002 -35.768 1.00 71.62 180 LEU A N 1
ATOM 1297 C CA . LEU A 1 180 ? 26.283 -28.989 -35.984 1.00 71.62 180 LEU A CA 1
ATOM 1298 C C . LEU A 1 180 ? 26.405 -28.346 -37.368 1.00 71.62 180 LEU A C 1
ATOM 1300 O O . LEU A 1 180 ? 25.401 -28.239 -38.069 1.00 71.62 180 LEU A O 1
ATOM 1304 N N . ASN A 1 181 ? 27.620 -28.007 -37.801 1.00 72.75 181 ASN A N 1
ATOM 1305 C CA . ASN A 1 181 ? 27.867 -27.466 -39.137 1.00 72.75 181 ASN A CA 1
ATOM 1306 C C . ASN A 1 181 ? 27.477 -28.476 -40.232 1.00 72.75 181 ASN A C 1
ATOM 1308 O O . ASN A 1 181 ? 26.844 -28.104 -41.215 1.00 72.75 181 ASN A O 1
ATOM 1312 N N . ALA A 1 182 ? 27.782 -29.768 -40.056 1.00 76.38 182 ALA A N 1
ATOM 1313 C CA . ALA A 1 182 ? 27.401 -30.809 -41.014 1.00 76.38 182 ALA A CA 1
ATOM 1314 C C . ALA A 1 182 ? 25.874 -30.975 -41.135 1.00 76.38 182 ALA A C 1
ATOM 1316 O O . ALA A 1 182 ? 25.347 -31.102 -42.242 1.00 76.38 182 ALA A O 1
ATOM 1317 N N . VAL A 1 183 ? 25.154 -30.937 -40.009 1.00 73.06 183 VAL A N 1
ATOM 1318 C CA . VAL A 1 183 ? 23.682 -30.949 -39.996 1.00 73.06 183 VAL A CA 1
ATOM 1319 C C . VAL A 1 183 ? 23.127 -29.673 -40.627 1.00 73.06 183 VAL A C 1
ATOM 1321 O O . VAL A 1 183 ? 22.208 -29.752 -41.439 1.00 73.06 183 VAL A O 1
ATOM 1324 N N . SER A 1 184 ? 23.709 -28.514 -40.316 1.00 71.38 184 SER A N 1
ATOM 1325 C CA . SER A 1 184 ? 23.320 -27.230 -40.899 1.00 71.38 184 SER A CA 1
ATOM 1326 C C . SER A 1 184 ? 23.441 -27.247 -42.424 1.00 71.38 184 SER A C 1
ATOM 1328 O O . SER A 1 184 ? 22.448 -26.993 -43.103 1.00 71.38 184 SER A O 1
ATOM 1330 N N . HIS A 1 185 ? 24.587 -27.658 -42.971 1.00 73.06 185 HIS A N 1
ATOM 1331 C CA . HIS A 1 185 ? 24.787 -27.782 -44.419 1.00 73.06 185 HIS A CA 1
ATOM 1332 C C . HIS A 1 185 ? 23.825 -28.785 -45.065 1.00 73.06 185 HIS A C 1
ATOM 1334 O O . HIS A 1 185 ? 23.254 -28.523 -46.124 1.00 73.06 185 HIS A O 1
ATOM 1340 N N . PHE A 1 186 ? 23.571 -29.929 -44.424 1.00 73.69 186 PHE A N 1
ATOM 1341 C CA . PHE A 1 186 ? 22.591 -30.888 -44.937 1.00 73.69 186 PHE A CA 1
ATOM 1342 C C . PHE A 1 186 ? 21.179 -30.280 -45.020 1.00 73.69 186 PHE A C 1
ATOM 1344 O O . PHE A 1 186 ? 20.474 -30.455 -46.020 1.00 73.69 186 PHE A O 1
ATOM 1351 N N . MET A 1 187 ? 20.767 -29.545 -43.985 1.00 70.50 187 MET A N 1
ATOM 1352 C CA . MET A 1 187 ? 19.415 -28.995 -43.891 1.00 70.50 187 MET A CA 1
ATOM 1353 C C . MET A 1 187 ? 19.207 -27.750 -44.761 1.00 70.50 187 MET A C 1
ATOM 1355 O O . MET A 1 187 ? 18.128 -27.610 -45.342 1.00 70.50 187 MET A O 1
ATOM 1359 N N . VAL A 1 188 ? 20.215 -26.880 -44.865 1.00 71.81 188 VAL A N 1
ATOM 1360 C CA . VAL A 1 188 ? 20.151 -25.595 -45.580 1.00 71.81 188 VAL A CA 1
ATOM 1361 C C . VAL A 1 188 ? 20.500 -25.750 -47.063 1.00 71.81 188 VAL A C 1
ATOM 1363 O O . VAL A 1 188 ? 19.816 -25.154 -47.891 1.00 71.81 188 VAL A O 1
ATOM 1366 N N . ASP A 1 189 ? 21.473 -26.599 -47.416 1.00 69.62 189 ASP A N 1
ATOM 1367 C CA . ASP A 1 189 ? 22.032 -26.637 -48.777 1.00 69.62 189 ASP A CA 1
ATOM 1368 C C . ASP A 1 189 ? 21.561 -27.848 -49.607 1.00 69.62 189 ASP A C 1
ATOM 1370 O O . ASP A 1 189 ? 21.440 -27.754 -50.827 1.00 69.62 189 ASP A O 1
ATOM 1374 N N . THR A 1 190 ? 21.266 -28.999 -48.980 1.00 70.00 190 THR A N 1
ATOM 1375 C CA . THR A 1 190 ? 21.034 -30.266 -49.718 1.00 70.00 190 THR A CA 1
ATOM 1376 C C . THR A 1 190 ? 19.557 -30.593 -49.962 1.00 70.00 190 THR A C 1
ATOM 1378 O O . THR A 1 190 ? 19.209 -31.145 -51.006 1.00 70.00 190 THR A O 1
ATOM 1381 N N . SER A 1 191 ? 18.655 -30.271 -49.028 1.00 77.00 191 SER A N 1
ATOM 1382 C CA . SER A 1 191 ? 17.212 -30.535 -49.200 1.00 77.00 191 SER A CA 1
ATOM 1383 C C . SER A 1 191 ? 16.304 -29.438 -48.615 1.00 77.00 191 SER A C 1
ATOM 1385 O O . SER A 1 191 ? 15.467 -29.716 -47.755 1.00 77.00 191 SER A O 1
ATOM 1387 N N . PRO A 1 192 ? 16.388 -28.185 -49.108 1.00 80.19 192 PRO A N 1
ATOM 1388 C CA . PRO A 1 192 ? 15.740 -27.035 -48.466 1.00 80.19 192 PRO A CA 1
ATOM 1389 C C . PRO A 1 192 ? 14.214 -27.168 -48.349 1.00 80.19 192 PRO A C 1
ATOM 1391 O O . PRO A 1 192 ? 13.627 -26.801 -47.336 1.00 80.19 192 PRO A O 1
ATOM 1394 N N . THR A 1 193 ? 13.556 -27.730 -49.368 1.00 86.62 193 THR A N 1
ATOM 1395 C CA . THR A 1 193 ? 12.094 -27.913 -49.399 1.00 86.62 193 THR A CA 1
ATOM 1396 C C . THR A 1 193 ? 11.614 -28.939 -48.372 1.00 86.62 193 THR A C 1
ATOM 1398 O O . THR A 1 193 ? 10.633 -28.697 -47.668 1.00 86.62 193 THR A O 1
ATOM 1401 N N . LEU A 1 194 ? 12.314 -30.073 -48.260 1.00 86.31 194 LEU A N 1
ATOM 1402 C CA . LEU A 1 194 ? 11.990 -31.108 -47.278 1.00 86.31 194 LEU A CA 1
ATOM 1403 C C . LEU A 1 194 ? 12.330 -30.638 -45.859 1.00 86.31 194 LEU A C 1
ATOM 1405 O O . LEU A 1 194 ? 11.533 -30.844 -44.945 1.00 86.31 194 LEU A O 1
ATOM 1409 N N . SER A 1 195 ? 13.455 -29.945 -45.684 1.00 86.81 195 SER A N 1
ATOM 1410 C CA . SER A 1 195 ? 13.831 -29.315 -44.418 1.00 86.81 195 SER A CA 1
ATOM 1411 C C . SER A 1 195 ? 12.801 -28.291 -43.961 1.00 86.81 195 SER A C 1
ATOM 1413 O O . SER A 1 195 ? 12.430 -28.310 -42.793 1.00 86.81 195 SER A O 1
ATOM 1415 N N . ALA A 1 196 ? 12.291 -27.441 -44.859 1.00 89.69 196 ALA A N 1
ATOM 1416 C CA . ALA A 1 196 ? 11.253 -26.462 -44.533 1.00 89.69 196 ALA A CA 1
ATOM 1417 C C . ALA A 1 196 ? 9.948 -27.142 -44.078 1.00 89.69 196 ALA A C 1
ATOM 1419 O O . ALA A 1 196 ? 9.352 -26.733 -43.081 1.00 89.69 196 ALA A O 1
ATOM 1420 N N . PHE A 1 197 ? 9.534 -28.221 -44.755 1.00 93.19 197 PHE A N 1
ATOM 1421 C CA . PHE A 1 197 ? 8.373 -29.015 -44.346 1.00 93.19 197 PHE A CA 1
ATOM 1422 C C . PHE A 1 197 ? 8.564 -29.635 -42.955 1.00 93.19 197 PHE A C 1
ATOM 1424 O O . PHE A 1 197 ? 7.729 -29.439 -42.071 1.00 93.19 197 PHE A O 1
ATOM 1431 N N . ILE A 1 198 ? 9.670 -30.360 -42.749 1.00 89.25 198 ILE A N 1
ATOM 1432 C CA . ILE A 1 198 ? 9.981 -31.026 -41.475 1.00 89.25 198 ILE A CA 1
ATOM 1433 C C . ILE A 1 198 ? 10.090 -29.994 -40.356 1.00 89.25 198 ILE A C 1
ATOM 1435 O O . ILE A 1 198 ? 9.529 -30.208 -39.284 1.00 89.25 198 ILE A O 1
ATOM 1439 N N . PHE A 1 199 ? 10.754 -28.867 -40.615 1.00 90.19 199 PHE A N 1
ATOM 1440 C CA . PHE A 1 199 ? 10.857 -27.764 -39.671 1.00 90.19 199 PHE A CA 1
ATOM 1441 C C . PHE A 1 199 ? 9.470 -27.298 -39.228 1.00 90.19 199 PHE A C 1
ATOM 1443 O O . PHE A 1 199 ? 9.192 -27.320 -38.034 1.00 90.19 199 PHE A O 1
ATOM 1450 N N . GLY A 1 200 ? 8.573 -26.968 -40.164 1.00 90.25 200 GLY A N 1
ATOM 1451 C CA . GLY A 1 200 ? 7.225 -26.504 -39.829 1.00 90.25 200 GLY A CA 1
ATOM 1452 C C . GLY A 1 200 ? 6.401 -27.534 -39.047 1.00 90.25 200 GLY A C 1
ATOM 1453 O O . GLY A 1 200 ? 5.728 -27.179 -38.080 1.00 90.25 200 GLY A O 1
ATOM 1454 N N . VAL A 1 201 ? 6.484 -28.821 -39.407 1.00 92.81 201 VAL A N 1
ATOM 1455 C CA . VAL A 1 201 ? 5.776 -29.890 -38.680 1.00 92.81 201 VAL A CA 1
ATOM 1456 C C . VAL A 1 201 ? 6.321 -30.050 -37.262 1.00 92.81 201 VAL A C 1
ATOM 1458 O O . VAL A 1 201 ? 5.540 -30.093 -36.308 1.00 92.81 201 VAL A O 1
ATOM 1461 N N . VAL A 1 202 ? 7.642 -30.153 -37.106 1.00 89.06 202 VAL A N 1
ATOM 1462 C CA . VAL A 1 202 ? 8.288 -30.413 -35.811 1.00 89.06 202 VAL A CA 1
ATOM 1463 C C . VAL A 1 202 ? 8.164 -29.204 -34.894 1.00 89.06 202 VAL A C 1
ATOM 1465 O O . VAL A 1 202 ? 7.788 -29.366 -33.735 1.00 89.06 202 VAL A O 1
ATOM 1468 N N . GLU A 1 203 ? 8.387 -27.998 -35.414 1.00 87.75 203 GLU A N 1
ATOM 1469 C CA . GLU A 1 203 ? 8.241 -26.754 -34.660 1.00 87.75 203 GLU A CA 1
ATOM 1470 C C . GLU A 1 203 ? 6.842 -26.666 -34.037 1.00 87.75 203 GLU A C 1
ATOM 1472 O O . GLU A 1 203 ? 6.719 -26.503 -32.823 1.00 87.75 203 GLU A O 1
ATOM 1477 N N . ARG A 1 204 ? 5.782 -26.874 -34.832 1.00 89.69 204 ARG A N 1
ATOM 1478 C CA . ARG A 1 204 ? 4.404 -26.838 -34.322 1.00 89.69 204 ARG A CA 1
ATOM 1479 C C . ARG A 1 204 ? 4.091 -28.010 -33.389 1.00 89.69 204 ARG A C 1
ATOM 1481 O O . ARG A 1 204 ? 3.416 -27.829 -32.379 1.00 89.69 204 ARG A O 1
ATOM 1488 N N . SER A 1 205 ? 4.619 -29.201 -33.666 1.00 86.69 205 SER A N 1
ATOM 1489 C CA . SER A 1 205 ? 4.400 -30.390 -32.825 1.00 86.69 205 SER A CA 1
ATOM 1490 C C . SER A 1 205 ? 5.013 -30.261 -31.427 1.00 86.69 205 SER A C 1
ATOM 1492 O O . SER A 1 205 ? 4.553 -30.917 -30.493 1.00 86.69 205 SER A O 1
ATOM 1494 N N . LEU A 1 206 ? 6.038 -29.418 -31.261 1.00 80.44 206 LEU A N 1
ATOM 1495 C CA . LEU A 1 206 ? 6.729 -29.193 -29.988 1.00 80.44 206 LEU A CA 1
ATOM 1496 C C . LEU A 1 206 ? 6.098 -28.092 -29.118 1.00 80.44 206 LEU A C 1
ATOM 1498 O O . LEU A 1 206 ? 6.513 -27.911 -27.968 1.00 80.44 206 LEU A O 1
ATOM 1502 N N . ILE A 1 207 ? 5.076 -27.387 -29.614 1.00 73.44 207 ILE A N 1
ATOM 1503 C CA . ILE A 1 207 ? 4.350 -26.345 -28.865 1.00 73.44 207 ILE A CA 1
ATOM 1504 C C . ILE A 1 207 ? 3.740 -26.858 -27.550 1.00 73.44 207 ILE A C 1
ATOM 1506 O O . ILE A 1 207 ? 3.954 -26.202 -26.529 1.00 73.44 207 ILE A O 1
ATOM 1510 N N . PRO A 1 208 ? 3.070 -28.030 -27.482 1.00 63.84 208 PRO A N 1
ATOM 1511 C CA . PRO A 1 208 ? 2.508 -28.538 -26.225 1.00 63.84 208 PRO A CA 1
ATOM 1512 C C . PRO A 1 208 ? 3.554 -28.666 -25.106 1.00 63.84 208 PRO A C 1
ATOM 1514 O O . PRO A 1 208 ? 3.243 -28.473 -23.928 1.00 63.84 208 PRO A O 1
ATOM 1517 N N . PHE A 1 209 ? 4.804 -28.945 -25.482 1.00 65.12 209 PHE A N 1
ATOM 1518 C CA . PHE A 1 209 ? 5.928 -29.157 -24.575 1.00 65.12 209 PHE A CA 1
ATOM 1519 C C . PHE A 1 209 ? 6.739 -27.883 -24.304 1.00 65.12 209 PHE A C 1
ATOM 1521 O O . PHE A 1 209 ? 7.641 -27.914 -23.476 1.00 65.12 209 PHE A O 1
ATOM 1528 N N . GLY A 1 210 ? 6.467 -26.773 -25.004 1.00 52.91 210 GLY A N 1
ATOM 1529 C CA . GLY A 1 210 ? 7.292 -25.557 -24.939 1.00 52.91 210 GLY A CA 1
ATOM 1530 C C . GLY A 1 210 ? 8.700 -25.720 -25.535 1.00 52.91 210 GLY A C 1
ATOM 1531 O O . GLY A 1 210 ? 9.490 -24.782 -25.520 1.00 52.91 210 GLY A O 1
ATOM 1532 N N . LEU A 1 211 ? 9.016 -26.891 -26.098 1.00 63.66 211 LEU A N 1
ATOM 1533 C CA . LEU A 1 211 ? 10.341 -27.230 -26.633 1.00 63.66 211 LEU A CA 1
ATOM 1534 C C . LEU A 1 211 ? 10.605 -26.628 -28.017 1.00 63.66 211 LEU A C 1
ATOM 1536 O O . LEU A 1 211 ? 11.736 -26.647 -28.495 1.00 63.66 211 LEU A O 1
ATOM 1540 N N . HIS A 1 212 ? 9.579 -26.076 -28.662 1.00 70.75 212 HIS A N 1
ATOM 1541 C CA . HIS A 1 212 ? 9.696 -25.443 -29.971 1.00 70.75 212 HIS A CA 1
ATOM 1542 C C . HIS A 1 212 ? 10.693 -24.268 -29.969 1.00 70.75 212 HIS A C 1
ATOM 1544 O O . HIS A 1 212 ? 11.434 -24.125 -30.936 1.00 70.75 212 HIS A O 1
ATOM 1550 N N . HIS A 1 213 ? 10.810 -23.521 -28.860 1.00 63.06 213 HIS A N 1
ATOM 1551 C CA . HIS A 1 213 ? 11.822 -22.469 -28.690 1.00 63.06 213 HIS A CA 1
ATOM 1552 C C . HIS A 1 213 ? 13.258 -22.994 -28.757 1.00 63.06 213 HIS A C 1
ATOM 1554 O O . HIS A 1 213 ? 14.129 -22.356 -29.340 1.00 63.06 213 HIS A O 1
ATOM 1560 N N . ILE A 1 214 ? 13.504 -24.182 -28.203 1.00 60.72 214 ILE A N 1
ATOM 1561 C CA . ILE A 1 214 ? 14.809 -24.846 -28.285 1.00 60.72 214 ILE A CA 1
ATOM 1562 C C . ILE A 1 214 ? 15.029 -25.370 -29.705 1.00 60.72 214 ILE A C 1
ATOM 1564 O O . ILE A 1 214 ? 16.126 -25.255 -30.238 1.00 60.72 214 ILE A O 1
ATOM 1568 N N . PHE A 1 215 ? 13.982 -25.913 -30.331 1.00 77.25 215 PHE A N 1
ATOM 1569 C CA . PHE A 1 215 ? 14.066 -26.498 -31.665 1.00 77.25 215 PHE A CA 1
ATOM 1570 C C . PHE A 1 215 ? 14.401 -25.480 -32.755 1.00 77.25 215 PHE A C 1
ATOM 1572 O O . PHE A 1 215 ? 15.280 -25.754 -33.566 1.00 77.25 215 PHE A O 1
ATOM 1579 N N . TYR A 1 216 ? 13.742 -24.317 -32.789 1.00 77.19 216 TYR A N 1
ATOM 1580 C CA . TYR A 1 216 ? 14.016 -23.329 -33.835 1.00 77.19 216 TYR A CA 1
ATOM 1581 C C . TYR A 1 216 ? 15.296 -22.518 -33.580 1.00 77.19 216 TYR A C 1
ATOM 1583 O O . TYR A 1 216 ? 15.833 -21.945 -34.523 1.00 77.19 216 TYR A O 1
ATOM 1591 N N . SER A 1 217 ? 15.793 -22.443 -32.335 1.00 72.12 217 SER A N 1
ATOM 1592 C CA . SER A 1 217 ? 16.919 -21.562 -31.974 1.00 72.12 217 SER A CA 1
ATOM 1593 C C . SER A 1 217 ? 18.183 -21.824 -32.810 1.00 72.12 217 SER A C 1
ATOM 1595 O O . SER A 1 217 ? 18.724 -20.864 -33.357 1.00 72.12 217 SER A O 1
ATOM 1597 N N . PRO A 1 218 ? 18.623 -23.081 -33.025 1.00 73.12 218 PRO A N 1
ATOM 1598 C CA . PRO A 1 218 ? 19.731 -23.364 -33.934 1.00 73.12 218 PRO A CA 1
ATOM 1599 C C . PRO A 1 218 ? 19.469 -22.892 -35.368 1.00 73.12 218 PRO A C 1
ATOM 1601 O O . PRO A 1 218 ? 20.373 -22.379 -36.012 1.00 73.12 218 PRO A O 1
ATOM 1604 N N . PHE A 1 219 ? 18.235 -22.992 -35.868 1.00 80.62 219 PHE A N 1
ATOM 1605 C CA . PHE A 1 219 ? 17.903 -22.549 -37.226 1.00 80.62 219 PHE A CA 1
ATOM 1606 C C . PHE A 1 219 ? 18.013 -21.034 -37.374 1.00 80.62 219 PHE A C 1
ATOM 1608 O O . PHE A 1 219 ? 18.520 -20.555 -38.382 1.00 80.62 219 PHE A O 1
ATOM 1615 N N . TRP A 1 220 ? 17.549 -20.280 -36.379 1.00 78.31 220 TRP A N 1
ATOM 1616 C CA . TRP A 1 220 ? 17.520 -18.819 -36.444 1.00 78.31 220 TRP A CA 1
ATOM 1617 C C . TRP A 1 220 ? 18.857 -18.161 -36.116 1.00 78.31 220 TRP A C 1
ATOM 1619 O O . TRP A 1 220 ? 19.120 -17.091 -36.663 1.00 78.31 220 TRP A O 1
ATOM 1629 N N . PHE A 1 221 ? 19.692 -18.796 -35.285 1.00 71.00 221 PHE A N 1
ATOM 1630 C CA . PHE A 1 221 ? 20.908 -18.176 -34.739 1.00 71.00 221 PHE A CA 1
ATOM 1631 C C . PHE A 1 221 ? 22.221 -18.897 -35.076 1.00 71.00 221 PHE A C 1
ATOM 1633 O O . PHE A 1 221 ? 23.274 -18.289 -34.956 1.00 71.00 221 PHE A O 1
ATOM 1640 N N . GLU A 1 222 ? 22.194 -20.161 -35.510 1.00 69.62 222 GLU A N 1
ATOM 1641 C CA . GLU A 1 222 ? 23.427 -20.946 -35.712 1.00 69.62 222 GLU A CA 1
ATOM 1642 C C . GLU A 1 222 ? 23.558 -21.541 -37.118 1.00 69.62 222 GLU A C 1
ATOM 1644 O O . GLU A 1 222 ? 24.667 -21.756 -37.600 1.00 69.62 222 GLU A O 1
ATOM 1649 N N . PHE A 1 223 ? 22.444 -21.841 -37.791 1.00 78.31 223 PHE A N 1
ATOM 1650 C CA . PHE A 1 223 ? 22.460 -22.531 -39.077 1.00 78.31 223 PHE A CA 1
ATOM 1651 C C . PHE A 1 223 ? 22.566 -21.565 -40.256 1.00 78.31 223 PHE A C 1
ATOM 1653 O O . PHE A 1 223 ? 21.863 -20.559 -40.322 1.00 78.31 223 PHE A O 1
ATOM 1660 N N . GLY A 1 224 ? 23.398 -21.931 -41.229 1.00 76.56 224 GLY A N 1
ATOM 1661 C CA . GLY A 1 224 ? 23.763 -21.070 -42.350 1.00 76.56 224 GLY A CA 1
ATOM 1662 C C . GLY A 1 224 ? 24.903 -20.115 -41.996 1.00 76.56 224 GLY A C 1
ATOM 1663 O O . GLY A 1 224 ? 25.174 -19.849 -40.826 1.00 76.56 224 GLY A O 1
ATOM 1664 N N . GLU A 1 225 ? 25.572 -19.599 -43.023 1.00 80.56 225 GLU A N 1
ATOM 1665 C CA . GLU A 1 225 ? 26.715 -18.697 -42.886 1.00 80.56 225 GLU A CA 1
ATOM 1666 C C . GLU A 1 225 ? 26.642 -17.581 -43.934 1.00 80.56 225 GLU A C 1
ATOM 1668 O O . GLU A 1 225 ? 26.340 -17.827 -45.104 1.00 80.56 225 GLU A O 1
ATOM 1673 N N . TYR A 1 226 ? 26.913 -16.348 -43.516 1.00 81.94 226 TYR A N 1
ATOM 1674 C CA . TYR A 1 226 ? 26.992 -15.175 -44.381 1.00 81.94 226 TYR A CA 1
ATOM 1675 C C . TYR A 1 226 ? 28.044 -14.206 -43.848 1.00 81.94 226 TYR A C 1
ATOM 1677 O O . TYR A 1 226 ? 28.024 -13.862 -42.672 1.00 81.94 226 TYR A O 1
ATOM 1685 N N . VAL A 1 227 ? 28.937 -13.725 -44.711 1.00 81.00 227 VAL A N 1
ATOM 1686 C CA . VAL A 1 227 ? 29.903 -12.680 -44.351 1.00 81.00 227 VAL A CA 1
ATOM 1687 C C . VAL A 1 227 ? 29.308 -11.324 -44.709 1.00 81.00 227 VAL A C 1
ATOM 1689 O O . VAL A 1 227 ? 28.992 -11.078 -45.876 1.00 81.00 227 VAL A O 1
ATOM 1692 N N . ASN A 1 228 ? 29.125 -10.462 -43.709 1.00 78.50 228 ASN A N 1
ATOM 1693 C CA . ASN A 1 228 ? 28.534 -9.140 -43.903 1.00 78.50 228 ASN A CA 1
ATOM 1694 C C . ASN A 1 228 ? 29.543 -8.147 -44.523 1.00 78.50 228 ASN A C 1
ATOM 1696 O O . ASN A 1 228 ? 30.743 -8.416 -44.617 1.00 78.50 228 ASN A O 1
ATOM 1700 N N . LYS A 1 229 ? 29.080 -6.955 -44.921 1.00 74.44 229 LYS A N 1
ATOM 1701 C CA . LYS A 1 229 ? 29.958 -5.898 -45.475 1.00 74.44 229 LYS A CA 1
ATOM 1702 C C . LYS A 1 229 ? 31.076 -5.413 -44.535 1.00 74.44 229 LYS A C 1
ATOM 1704 O O . LYS A 1 229 ? 32.021 -4.799 -45.022 1.00 74.44 229 LYS A O 1
ATOM 1709 N N . ALA A 1 230 ? 30.971 -5.658 -43.229 1.00 68.94 230 ALA A N 1
ATOM 1710 C CA . ALA A 1 230 ? 31.991 -5.312 -42.239 1.00 68.94 230 ALA A CA 1
ATOM 1711 C C . ALA A 1 230 ? 33.077 -6.397 -42.085 1.00 68.94 230 ALA A C 1
ATOM 1713 O O . ALA A 1 230 ? 34.084 -6.154 -41.427 1.00 68.94 230 ALA A O 1
ATOM 1714 N N . GLY A 1 231 ? 32.913 -7.555 -42.735 1.00 66.25 231 GLY A N 1
ATOM 1715 C CA . GLY A 1 231 ? 33.831 -8.691 -42.638 1.00 66.25 231 GLY A CA 1
ATOM 1716 C C . GLY A 1 231 ? 33.485 -9.678 -41.522 1.00 66.25 231 GLY A C 1
ATOM 1717 O O . GLY A 1 231 ? 34.210 -10.655 -41.346 1.00 66.25 231 GLY A O 1
ATOM 1718 N N . ASP A 1 232 ? 32.377 -9.474 -40.803 1.00 67.31 232 ASP A N 1
ATOM 1719 C CA . ASP A 1 232 ? 31.945 -10.382 -39.741 1.00 67.31 232 ASP A CA 1
ATOM 1720 C C . ASP A 1 232 ? 31.224 -11.599 -40.325 1.00 67.31 232 ASP A C 1
ATOM 1722 O O . ASP A 1 232 ? 30.359 -11.480 -41.200 1.00 67.31 232 ASP A O 1
ATOM 1726 N N . VAL A 1 233 ? 31.538 -12.778 -39.788 1.00 74.00 233 VAL A N 1
ATOM 1727 C CA . VAL A 1 233 ? 30.830 -14.024 -40.097 1.00 74.00 233 VAL A CA 1
ATOM 1728 C C . VAL A 1 233 ? 29.545 -14.085 -39.271 1.00 74.00 233 VAL A C 1
ATOM 1730 O O . VAL A 1 233 ? 29.584 -14.247 -38.052 1.00 74.00 233 VAL A O 1
ATOM 1733 N N . ILE A 1 234 ? 28.402 -13.983 -39.942 1.00 75.19 234 ILE A N 1
ATOM 1734 C CA . ILE A 1 234 ? 27.058 -14.058 -39.366 1.00 75.19 234 ILE A CA 1
ATOM 1735 C C . ILE A 1 234 ? 26.480 -15.453 -39.596 1.00 75.19 234 ILE A C 1
ATOM 1737 O O . ILE A 1 234 ? 26.596 -16.015 -40.688 1.00 75.19 234 ILE A O 1
ATOM 1741 N N . ARG A 1 235 ? 25.821 -16.006 -38.576 1.00 77.56 235 ARG A N 1
ATOM 1742 C CA . ARG A 1 235 ? 25.183 -17.326 -38.622 1.00 77.56 235 ARG A CA 1
ATOM 1743 C C . ARG A 1 235 ? 23.722 -17.252 -38.198 1.00 77.56 235 ARG A C 1
ATOM 1745 O O . ARG A 1 235 ? 23.331 -16.349 -37.468 1.00 77.56 235 ARG A O 1
ATOM 1752 N N . GLY A 1 236 ? 22.916 -18.196 -38.677 1.00 80.38 236 GLY A N 1
ATOM 1753 C CA . GLY A 1 236 ? 21.489 -18.268 -38.365 1.00 80.38 236 GLY A CA 1
ATOM 1754 C C . GLY A 1 236 ? 20.577 -17.594 -39.392 1.00 80.38 236 GLY A C 1
ATOM 1755 O O . GLY A 1 236 ? 20.762 -16.434 -39.752 1.00 80.38 236 GLY A O 1
ATOM 1756 N N . ASP A 1 237 ? 19.528 -18.297 -39.825 1.00 84.81 237 ASP A N 1
ATOM 1757 C CA . ASP A 1 237 ? 18.586 -17.862 -40.871 1.00 84.81 237 ASP A CA 1
ATOM 1758 C C . ASP A 1 237 ? 17.934 -16.496 -40.572 1.00 84.81 237 ASP A C 1
ATOM 1760 O O . ASP A 1 237 ? 17.641 -15.724 -41.484 1.00 84.81 237 ASP A O 1
ATOM 1764 N N . GLN A 1 238 ? 17.730 -16.155 -39.297 1.00 83.50 238 GLN A N 1
ATOM 1765 C CA . GLN A 1 238 ? 17.158 -14.867 -38.898 1.00 83.50 238 GLN A CA 1
ATOM 1766 C C . GLN A 1 238 ? 18.197 -13.746 -38.953 1.00 83.50 238 GLN A C 1
ATOM 1768 O O . GLN A 1 238 ? 17.955 -12.712 -39.578 1.00 83.50 238 GLN A O 1
ATOM 1773 N N . GLN A 1 239 ? 19.372 -13.949 -38.352 1.00 78.62 239 GLN A N 1
ATOM 1774 C CA . GLN A 1 239 ? 20.425 -12.930 -38.353 1.00 78.62 239 GLN A CA 1
ATOM 1775 C C . GLN A 1 239 ? 20.962 -12.665 -39.760 1.00 78.62 239 GLN A C 1
ATOM 1777 O O . GLN A 1 239 ? 21.202 -11.511 -40.123 1.00 78.62 239 GLN A O 1
ATOM 1782 N N . ILE A 1 240 ? 21.099 -13.716 -40.571 1.00 84.69 240 ILE A N 1
ATOM 1783 C CA . ILE A 1 240 ? 21.516 -13.609 -41.967 1.00 84.69 240 ILE A CA 1
ATOM 1784 C C . ILE A 1 240 ? 20.489 -12.800 -42.761 1.00 84.69 240 ILE A C 1
ATOM 1786 O O . ILE A 1 240 ? 20.887 -11.903 -43.498 1.00 84.69 240 ILE A O 1
ATOM 1790 N N . PHE A 1 241 ? 19.184 -13.041 -42.581 1.00 86.75 241 PHE A N 1
ATOM 1791 C CA . PHE A 1 241 ? 18.144 -12.261 -43.261 1.00 86.75 241 PHE A CA 1
ATOM 1792 C C . PHE A 1 241 ? 18.272 -10.761 -42.964 1.00 86.75 241 PHE A C 1
ATOM 1794 O O . PHE A 1 241 ? 18.314 -9.955 -43.894 1.00 86.75 241 PHE A O 1
ATOM 1801 N N . PHE A 1 242 ? 18.395 -10.373 -41.689 1.00 81.81 242 PHE A N 1
ATOM 1802 C CA . PHE A 1 242 ? 18.510 -8.959 -41.315 1.00 81.81 242 PHE A CA 1
ATOM 1803 C C . PHE A 1 242 ? 19.814 -8.318 -41.795 1.00 81.81 242 PHE A C 1
ATOM 1805 O O . PHE A 1 242 ? 19.794 -7.184 -42.273 1.00 81.81 242 PHE A O 1
ATOM 1812 N N . ASN A 1 243 ? 20.935 -9.043 -41.743 1.00 79.81 243 ASN A N 1
ATOM 1813 C CA . ASN A 1 243 ? 22.202 -8.546 -42.280 1.00 79.81 243 ASN A CA 1
ATOM 1814 C C . ASN A 1 243 ? 22.158 -8.407 -43.810 1.00 79.81 243 ASN A C 1
ATOM 1816 O O . ASN A 1 243 ? 22.662 -7.424 -44.340 1.00 79.81 243 ASN A O 1
ATOM 1820 N N . GLN A 1 244 ? 21.510 -9.326 -44.530 1.00 83.88 244 GLN A N 1
ATOM 1821 C CA . GLN A 1 244 ? 21.338 -9.232 -45.985 1.00 83.88 244 GLN A CA 1
ATOM 1822 C C . GLN A 1 244 ? 20.407 -8.089 -46.391 1.00 83.88 244 GLN A C 1
ATOM 1824 O O . GLN A 1 244 ? 20.664 -7.405 -47.386 1.00 83.88 244 GLN A O 1
ATOM 1829 N N . LEU A 1 245 ? 19.352 -7.863 -45.606 1.00 80.81 245 LEU A N 1
ATOM 1830 C CA . LEU A 1 245 ? 18.449 -6.734 -45.777 1.00 80.81 245 LEU A CA 1
ATOM 1831 C C . LEU A 1 245 ? 19.197 -5.406 -45.593 1.00 80.81 245 LEU A C 1
ATOM 1833 O O . LEU A 1 245 ? 19.076 -4.529 -46.445 1.00 80.81 245 LEU A O 1
ATOM 1837 N N . ARG A 1 246 ? 20.024 -5.300 -44.544 1.00 75.19 246 ARG A N 1
ATOM 1838 C CA . ARG A 1 246 ? 20.892 -4.142 -44.267 1.00 75.19 246 ARG A CA 1
ATOM 1839 C C . ARG A 1 246 ? 21.939 -3.924 -45.358 1.00 75.19 246 ARG A C 1
ATOM 1841 O O . ARG A 1 246 ? 22.146 -2.806 -45.816 1.00 75.19 246 ARG A O 1
ATOM 1848 N N . ASP A 1 247 ? 22.603 -4.992 -45.789 1.00 78.50 247 ASP A N 1
ATOM 1849 C CA . ASP A 1 247 ? 23.671 -4.914 -46.783 1.00 78.50 247 ASP A CA 1
ATOM 1850 C C . ASP A 1 247 ? 23.126 -4.657 -48.203 1.00 78.50 247 ASP A C 1
ATOM 1852 O O . ASP A 1 247 ? 23.903 -4.335 -49.107 1.00 78.50 247 ASP A O 1
ATOM 1856 N N . GLY A 1 248 ? 21.811 -4.764 -48.421 1.00 75.56 248 GLY A N 1
ATOM 1857 C CA . GLY A 1 248 ? 21.172 -4.528 -49.717 1.00 75.56 248 GLY A CA 1
ATOM 1858 C C . GLY A 1 248 ? 21.413 -5.645 -50.741 1.00 75.56 248 GLY A C 1
ATOM 1859 O O . GLY A 1 248 ? 21.215 -5.447 -51.942 1.00 75.56 248 GLY A O 1
ATOM 1860 N N . VAL A 1 249 ? 21.811 -6.840 -50.299 1.00 83.62 249 VAL A N 1
ATOM 1861 C CA . VAL A 1 249 ? 22.118 -7.996 -51.167 1.00 83.62 249 VAL A CA 1
ATOM 1862 C C . VAL A 1 249 ? 20.888 -8.884 -51.397 1.00 83.62 249 VAL A C 1
ATOM 1864 O O . VAL A 1 249 ? 19.836 -8.655 -50.803 1.00 83.62 249 VAL A O 1
ATOM 1867 N N . ASN A 1 250 ? 20.985 -9.875 -52.289 1.00 83.12 250 ASN A N 1
ATOM 1868 C CA . ASN A 1 250 ? 19.890 -10.823 -52.526 1.00 83.12 250 ASN A CA 1
ATOM 1869 C C . ASN A 1 250 ? 19.604 -11.659 -51.270 1.00 83.12 250 ASN A C 1
ATOM 1871 O O . ASN A 1 250 ? 20.523 -12.205 -50.660 1.00 83.12 250 ASN A O 1
ATOM 1875 N N . LEU A 1 251 ? 18.320 -11.787 -50.927 1.00 86.81 251 LEU A N 1
ATOM 1876 C CA . LEU A 1 251 ? 17.865 -12.545 -49.765 1.00 86.81 251 LEU A CA 1
ATOM 1877 C C . LEU A 1 251 ? 17.988 -14.047 -50.038 1.00 86.81 251 LEU A C 1
ATOM 1879 O O . LEU A 1 251 ? 17.319 -14.591 -50.918 1.00 86.81 251 LEU A O 1
ATOM 1883 N N . THR A 1 252 ? 18.843 -14.717 -49.274 1.00 85.00 252 THR A N 1
ATOM 1884 C CA . THR A 1 252 ? 19.017 -16.179 -49.318 1.00 85.00 252 THR A CA 1
ATOM 1885 C C . THR A 1 252 ? 18.480 -16.858 -48.058 1.00 85.00 252 THR A C 1
ATOM 1887 O O . THR A 1 252 ? 18.075 -18.020 -48.120 1.00 85.00 252 THR A O 1
ATOM 1890 N N . ALA A 1 253 ? 18.377 -16.113 -46.955 1.00 85.00 253 ALA A N 1
ATOM 1891 C CA . ALA A 1 253 ? 17.803 -16.550 -45.686 1.00 85.00 253 ALA A CA 1
ATOM 1892 C C . ALA A 1 253 ? 16.343 -16.080 -45.496 1.00 85.00 253 ALA A C 1
ATOM 1894 O O . ALA A 1 253 ? 15.832 -15.277 -46.277 1.00 85.00 253 ALA A O 1
ATOM 1895 N N . GLY A 1 254 ? 15.644 -16.613 -44.492 1.00 86.06 254 GLY A N 1
ATOM 1896 C CA . GLY A 1 254 ? 14.212 -16.399 -44.221 1.00 86.06 254 GLY A CA 1
ATOM 1897 C C . GLY A 1 254 ? 13.336 -17.629 -44.498 1.00 86.06 254 GLY A C 1
ATOM 1898 O O . GLY A 1 254 ? 12.110 -17.568 -44.383 1.00 86.06 254 GLY A O 1
ATOM 1899 N N . THR A 1 255 ? 13.949 -18.759 -44.862 1.00 87.25 255 THR A N 1
ATOM 1900 C CA . THR A 1 255 ? 13.259 -20.011 -45.224 1.00 87.25 255 THR A CA 1
ATOM 1901 C C . THR A 1 255 ? 12.501 -20.607 -44.044 1.00 87.25 255 THR A C 1
ATOM 1903 O O . THR A 1 255 ? 11.376 -21.085 -44.191 1.00 87.25 255 THR A O 1
ATOM 1906 N N . PHE A 1 256 ? 13.102 -20.555 -42.856 1.00 88.56 256 PHE A N 1
ATOM 1907 C CA . PHE A 1 256 ? 12.556 -21.146 -41.634 1.00 88.56 256 PHE A CA 1
ATOM 1908 C C . PHE A 1 256 ? 11.706 -20.141 -40.840 1.00 88.56 256 PHE A C 1
ATOM 1910 O O . PHE A 1 256 ? 11.470 -20.313 -39.643 1.00 88.56 256 PHE A O 1
ATOM 1917 N N . GLN A 1 257 ? 11.224 -19.093 -41.517 1.00 89.81 257 GLN A N 1
ATOM 1918 C CA . GLN A 1 257 ? 10.424 -18.006 -40.945 1.00 89.81 257 GLN A CA 1
ATOM 1919 C C . GLN A 1 257 ? 9.175 -17.722 -41.786 1.00 89.81 257 GLN A C 1
ATOM 1921 O O . GLN A 1 257 ? 8.058 -17.768 -41.269 1.00 89.81 257 GLN A O 1
ATOM 1926 N N . VAL A 1 258 ? 9.344 -17.533 -43.098 1.00 91.44 258 VAL A N 1
ATOM 1927 C CA . VAL A 1 258 ? 8.279 -17.124 -44.032 1.00 91.44 258 VAL A CA 1
ATOM 1928 C C . VAL A 1 258 ? 7.044 -18.034 -44.023 1.00 91.44 258 VAL A C 1
ATOM 1930 O O . VAL A 1 258 ? 5.924 -17.583 -44.253 1.00 91.44 258 VAL A O 1
ATOM 1933 N N . GLY A 1 259 ? 7.215 -19.322 -43.715 1.00 90.75 259 GLY A N 1
ATOM 1934 C CA . GLY A 1 259 ? 6.119 -20.287 -43.669 1.00 90.75 259 GLY A CA 1
ATOM 1935 C C . GLY A 1 259 ? 5.058 -19.991 -42.613 1.00 90.75 259 GLY A C 1
ATOM 1936 O O . GLY A 1 259 ? 3.965 -20.550 -42.705 1.00 90.75 259 GLY A O 1
ATOM 1937 N N . LYS A 1 260 ? 5.339 -19.114 -41.643 1.00 92.25 260 LYS A N 1
ATOM 1938 C CA . LYS A 1 260 ? 4.397 -18.720 -40.588 1.00 92.25 260 LYS A CA 1
ATOM 1939 C C . LYS A 1 260 ? 3.275 -17.818 -41.087 1.00 92.25 260 LYS A C 1
ATOM 1941 O O . LYS A 1 260 ? 2.116 -18.068 -40.762 1.00 92.25 260 LYS A O 1
ATOM 1946 N N . PHE A 1 261 ? 3.588 -16.843 -41.938 1.00 93.88 261 PHE A N 1
ATOM 1947 C CA . PHE A 1 261 ? 2.625 -15.821 -42.355 1.00 93.88 261 PHE A CA 1
ATOM 1948 C C . PHE A 1 261 ? 1.334 -16.398 -42.969 1.00 93.88 261 PHE A C 1
ATOM 1950 O O . PHE A 1 261 ? 0.252 -16.042 -42.493 1.00 93.88 261 PHE A O 1
ATOM 1957 N N . PRO A 1 262 ? 1.375 -17.338 -43.943 1.00 95.12 262 PRO A N 1
ATOM 1958 C CA . PRO A 1 262 ? 0.152 -17.808 -44.593 1.00 95.12 262 PRO A CA 1
ATOM 1959 C C . PRO A 1 262 ? -0.833 -18.493 -43.635 1.00 95.12 262 PRO A C 1
ATOM 1961 O O . PRO A 1 262 ? -2.034 -18.220 -43.676 1.00 95.12 262 PRO A O 1
ATOM 1964 N N . PHE A 1 263 ? -0.363 -19.373 -42.744 1.00 94.00 263 PHE A N 1
ATOM 1965 C CA . PHE A 1 263 ? -1.275 -20.083 -41.844 1.00 94.00 263 PHE A CA 1
ATOM 1966 C C . PHE A 1 263 ? -1.641 -19.267 -40.599 1.00 94.00 263 PHE A C 1
ATOM 1968 O O . PHE A 1 263 ? -2.748 -19.438 -40.099 1.00 94.00 263 PHE A O 1
ATOM 1975 N N . MET A 1 264 ? -0.780 -18.374 -40.103 1.00 93.62 264 MET A N 1
ATOM 1976 C CA . MET A 1 264 ? -1.091 -17.555 -38.922 1.00 93.62 264 MET A CA 1
ATOM 1977 C C . MET A 1 264 ? -2.059 -16.414 -39.236 1.00 93.62 264 MET A C 1
ATOM 1979 O O . MET A 1 264 ? -2.963 -16.145 -38.443 1.00 93.62 264 MET A O 1
ATOM 1983 N N . MET A 1 265 ? -1.920 -15.787 -40.409 1.00 94.69 265 MET A N 1
ATOM 1984 C CA . MET A 1 265 ? -2.798 -14.697 -40.838 1.00 94.69 265 MET A CA 1
ATOM 1985 C C . MET A 1 265 ? -4.118 -15.194 -41.440 1.00 94.69 265 MET A C 1
ATOM 1987 O O . MET A 1 265 ? -5.138 -14.525 -41.321 1.00 94.69 265 MET A O 1
ATOM 1991 N N . PHE A 1 266 ? -4.137 -16.363 -42.082 1.00 96.19 266 PHE A N 1
ATOM 1992 C CA . PHE A 1 266 ? -5.322 -16.807 -42.825 1.00 96.19 266 PHE A CA 1
ATOM 1993 C C . PHE A 1 266 ? -5.831 -18.182 -42.380 1.00 96.19 266 PHE A C 1
ATOM 1995 O O . PHE A 1 266 ? -7.028 -18.350 -42.144 1.00 96.19 266 PHE A O 1
ATOM 2002 N N . GLY A 1 267 ? -4.938 -19.160 -42.212 1.00 94.81 267 GLY A N 1
ATOM 2003 C CA . GLY A 1 267 ? -5.305 -20.533 -41.839 1.00 94.81 267 GLY A CA 1
ATOM 2004 C C . GLY A 1 267 ? -5.978 -20.651 -40.465 1.00 94.81 267 GLY A C 1
ATOM 2005 O O . GLY A 1 267 ? -7.088 -21.171 -40.350 1.00 94.81 267 GLY A O 1
ATOM 2006 N N . LEU A 1 268 ? -5.342 -20.140 -39.412 1.00 93.94 268 LEU A N 1
ATOM 2007 C CA . LEU A 1 268 ? -5.836 -20.220 -38.036 1.00 93.94 268 LEU A CA 1
ATOM 2008 C C . LEU A 1 268 ? -7.109 -19.388 -37.803 1.00 93.94 268 LEU A C 1
ATOM 2010 O O . LEU A 1 268 ? -8.048 -19.930 -37.213 1.00 93.94 268 LEU A O 1
ATOM 2014 N N . PRO A 1 269 ? -7.240 -18.151 -38.326 1.00 95.44 269 PRO A N 1
ATOM 2015 C CA . PRO A 1 269 ? -8.522 -17.446 -38.326 1.00 95.44 269 PRO A CA 1
ATOM 2016 C C . PRO A 1 269 ? -9.645 -18.223 -39.028 1.00 95.44 269 PRO A C 1
ATOM 2018 O O . PRO A 1 269 ? -10.775 -18.273 -38.537 1.00 95.44 269 PRO A O 1
ATOM 2021 N N . ALA A 1 270 ? -9.342 -18.914 -40.131 1.00 96.31 270 ALA A N 1
ATOM 2022 C CA . ALA A 1 270 ? -10.315 -19.768 -40.807 1.00 96.31 270 ALA A CA 1
ATOM 2023 C C . ALA A 1 270 ? -10.685 -21.023 -39.991 1.00 96.31 270 ALA A C 1
ATOM 2025 O O . ALA A 1 270 ? -11.847 -21.441 -39.999 1.00 96.31 270 ALA A O 1
ATOM 2026 N N . ALA A 1 271 ? -9.746 -21.599 -39.234 1.00 93.19 271 ALA A N 1
ATOM 2027 C CA . ALA A 1 271 ? -10.035 -22.664 -38.269 1.00 93.19 271 ALA A CA 1
ATOM 2028 C C . ALA A 1 271 ? -10.916 -22.183 -37.106 1.00 93.19 271 ALA A C 1
ATOM 2030 O O . ALA A 1 271 ? -11.861 -22.880 -36.731 1.00 93.19 271 ALA A O 1
ATOM 2031 N N . ALA A 1 272 ? -10.666 -20.986 -36.570 1.00 92.69 272 ALA A N 1
ATOM 2032 C CA . ALA A 1 272 ? -11.529 -20.349 -35.574 1.00 92.69 272 ALA A CA 1
ATOM 2033 C C . ALA A 1 272 ? -12.962 -20.172 -36.100 1.00 92.69 272 ALA A C 1
ATOM 2035 O O . ALA A 1 272 ? -13.926 -20.552 -35.428 1.00 92.69 272 ALA A O 1
ATOM 2036 N N . LEU A 1 273 ? -13.110 -19.701 -37.342 1.00 94.50 273 LEU A N 1
ATOM 2037 C CA . LEU A 1 273 ? -14.411 -19.575 -38.000 1.00 94.50 273 LEU A CA 1
ATOM 2038 C C . LEU A 1 273 ? -15.098 -20.935 -38.218 1.00 94.50 273 LEU A C 1
ATOM 2040 O O . LEU A 1 273 ? -16.319 -21.051 -38.082 1.00 94.50 273 LEU A O 1
ATOM 2044 N N . ALA A 1 274 ? -14.338 -21.981 -38.552 1.00 93.31 274 ALA A N 1
ATOM 2045 C CA . ALA A 1 274 ? -14.859 -23.341 -38.666 1.00 93.31 274 ALA A CA 1
ATOM 2046 C C . ALA A 1 274 ? -15.395 -23.859 -37.324 1.00 93.31 274 ALA A C 1
ATOM 2048 O O . ALA A 1 274 ? -16.498 -24.404 -37.282 1.00 93.31 274 ALA A O 1
ATOM 2049 N N . MET A 1 275 ? -14.661 -23.650 -36.229 1.00 91.94 275 MET A N 1
ATOM 2050 C CA . MET A 1 275 ? -15.086 -24.062 -34.887 1.00 91.94 275 MET A CA 1
ATOM 2051 C C . MET A 1 275 ? -16.320 -23.292 -34.408 1.00 91.94 275 MET A C 1
ATOM 2053 O O . MET A 1 275 ? -17.251 -23.911 -33.896 1.00 91.94 275 MET A O 1
ATOM 2057 N N . TYR A 1 276 ? -16.389 -21.980 -34.654 1.00 92.19 276 TYR A N 1
ATOM 2058 C CA . TYR A 1 276 ? -17.581 -21.172 -34.375 1.00 92.19 276 TYR A CA 1
ATOM 2059 C C . TYR A 1 276 ? -18.831 -21.704 -35.094 1.00 92.19 276 TYR A C 1
ATOM 2061 O O . TYR A 1 276 ? -19.899 -21.840 -34.495 1.00 92.19 276 TYR A O 1
ATOM 2069 N N . HIS A 1 277 ? -18.709 -22.059 -36.374 1.00 92.94 277 HIS A N 1
ATOM 2070 C CA . HIS A 1 277 ? -19.842 -22.583 -37.137 1.00 92.94 277 HIS A CA 1
ATOM 2071 C C . HIS A 1 277 ? -20.288 -23.985 -36.716 1.00 92.94 277 HIS A C 1
ATOM 2073 O O . HIS A 1 277 ? -21.452 -24.327 -36.931 1.00 92.94 277 HIS A O 1
ATOM 2079 N N . GLU A 1 278 ? -19.395 -24.788 -36.140 1.00 90.25 278 GLU A N 1
ATOM 2080 C CA . GLU A 1 278 ? -19.718 -26.125 -35.632 1.00 90.25 278 GLU A CA 1
ATOM 2081 C C . GLU A 1 278 ? -20.168 -26.124 -34.160 1.00 90.25 278 GLU A C 1
ATOM 2083 O O . GLU A 1 278 ? -20.621 -27.161 -33.671 1.00 90.25 278 GLU A O 1
ATOM 2088 N N . ALA A 1 279 ? -20.096 -24.984 -33.463 1.00 87.62 279 ALA A N 1
ATOM 2089 C CA . ALA A 1 279 ? -20.616 -24.824 -32.107 1.00 87.62 279 ALA A CA 1
ATOM 2090 C C . ALA A 1 279 ? -22.154 -24.900 -32.060 1.00 87.62 279 ALA A C 1
ATOM 2092 O O . ALA A 1 279 ? -22.860 -24.498 -32.995 1.00 87.62 279 ALA A O 1
ATOM 2093 N N . ARG A 1 280 ? -22.688 -25.397 -30.940 1.00 83.50 280 ARG A N 1
ATOM 2094 C CA . ARG A 1 280 ? -24.134 -25.484 -30.698 1.00 83.50 280 ARG A CA 1
ATOM 2095 C C . ARG A 1 280 ? -24.766 -24.094 -30.594 1.00 83.50 280 ARG A C 1
ATOM 2097 O O . ARG A 1 280 ? -24.105 -23.183 -30.095 1.00 83.50 280 ARG A O 1
ATOM 2104 N N . PRO A 1 281 ? -26.038 -23.920 -31.011 1.00 81.25 281 PRO A N 1
ATOM 2105 C CA . PRO A 1 281 ? -26.712 -22.619 -31.003 1.00 81.25 281 PRO A CA 1
ATOM 2106 C C . PRO A 1 281 ? -26.617 -21.879 -29.661 1.00 81.25 281 PRO A C 1
ATOM 2108 O O . PRO A 1 281 ? -26.307 -20.692 -29.649 1.00 81.25 281 PRO A O 1
ATOM 2111 N N . GLU A 1 282 ? -26.785 -22.599 -28.551 1.00 74.56 282 GLU A N 1
ATOM 2112 C CA . GLU A 1 282 ? -26.713 -22.080 -27.177 1.00 74.56 282 GLU A CA 1
ATOM 2113 C C . GLU A 1 282 ? -25.332 -21.534 -26.768 1.00 74.56 282 GLU A C 1
ATOM 2115 O O . GLU A 1 282 ? -25.245 -20.611 -25.964 1.00 74.56 282 GLU A O 1
ATOM 2120 N N . HIS A 1 283 ? -24.245 -22.030 -27.365 1.00 78.69 283 HIS A N 1
ATOM 2121 C CA . HIS A 1 283 ? -22.875 -21.628 -27.029 1.00 78.69 283 HIS A CA 1
ATOM 2122 C C . HIS A 1 283 ? -22.219 -20.737 -28.089 1.00 78.69 283 HIS A C 1
ATOM 2124 O O . HIS A 1 283 ? -21.080 -20.303 -27.909 1.00 78.69 283 HIS A O 1
ATOM 2130 N N . LYS A 1 284 ? -22.912 -20.408 -29.188 1.00 83.44 284 LYS A N 1
ATOM 2131 C CA . LYS A 1 284 ? -22.333 -19.615 -30.287 1.00 83.44 284 LYS A CA 1
ATOM 2132 C C . LYS A 1 284 ? -21.861 -18.229 -29.858 1.00 83.44 284 LYS A C 1
ATOM 2134 O O . LYS A 1 284 ? -20.805 -17.809 -30.318 1.00 83.44 284 LYS A O 1
ATOM 2139 N N . LYS A 1 285 ? -22.590 -17.535 -28.975 1.00 75.00 285 LYS A N 1
ATOM 2140 C CA . LYS A 1 285 ? -22.188 -16.200 -28.484 1.00 75.00 285 LYS A CA 1
ATOM 2141 C C . LYS A 1 285 ? -20.871 -16.267 -27.697 1.00 75.00 285 LYS A C 1
ATOM 2143 O O . LYS A 1 285 ? -19.976 -15.464 -27.927 1.00 75.00 285 LYS A O 1
ATOM 2148 N N . TYR A 1 286 ? -20.728 -17.283 -26.845 1.00 68.44 286 TYR A N 1
ATOM 2149 C CA . TYR A 1 286 ? -19.508 -17.551 -26.081 1.00 68.44 286 TYR A CA 1
ATOM 2150 C C . TYR A 1 286 ? -18.322 -17.924 -26.987 1.00 68.44 286 TYR A C 1
ATOM 2152 O O . TYR A 1 286 ? -17.246 -17.335 -26.889 1.00 68.44 286 TYR A O 1
ATOM 2160 N N . VAL A 1 287 ? -18.529 -18.853 -27.929 1.00 77.94 287 VAL A N 1
ATOM 2161 C CA . VAL A 1 287 ? -17.478 -19.288 -28.864 1.00 77.94 287 VAL A CA 1
ATOM 2162 C C . VAL A 1 287 ? -17.052 -18.156 -29.801 1.00 77.94 287 VAL A C 1
ATOM 2164 O O . VAL A 1 287 ? -15.866 -18.052 -30.099 1.00 77.94 287 VAL A O 1
ATOM 2167 N N . ALA A 1 288 ? -17.975 -17.285 -30.227 1.00 75.44 288 ALA A N 1
ATOM 2168 C CA . ALA A 1 288 ? -17.655 -16.118 -31.050 1.00 75.44 288 ALA A CA 1
ATOM 2169 C C . ALA A 1 288 ? -16.661 -15.177 -30.357 1.00 75.44 288 ALA A C 1
ATOM 2171 O O . ALA A 1 288 ? -15.690 -14.764 -30.986 1.00 75.44 288 ALA A O 1
ATOM 2172 N N . GLY A 1 289 ? -16.863 -14.889 -29.066 1.00 66.06 289 GLY A N 1
ATOM 2173 C CA . GLY A 1 289 ? -15.963 -14.023 -28.301 1.00 66.06 289 GLY A CA 1
ATOM 2174 C C . GLY A 1 289 ? -14.548 -14.596 -28.191 1.00 66.06 289 GLY A C 1
ATOM 2175 O O . GLY A 1 289 ? -13.572 -13.922 -28.517 1.00 66.06 289 GLY A O 1
ATOM 2176 N N . ILE A 1 290 ? -14.427 -15.870 -27.803 1.00 65.44 290 ILE A N 1
ATOM 2177 C CA . ILE A 1 290 ? -13.115 -16.502 -27.582 1.00 65.44 290 ILE A CA 1
ATOM 2178 C C . ILE A 1 290 ? -12.386 -16.761 -28.905 1.00 65.44 290 ILE A C 1
ATOM 2180 O O . ILE A 1 290 ? -11.203 -16.444 -29.028 1.00 65.44 290 ILE A O 1
ATOM 2184 N N . MET A 1 291 ? -13.073 -17.323 -29.907 1.00 84.31 291 MET A N 1
ATOM 2185 C CA . MET A 1 291 ? -12.459 -17.639 -31.203 1.00 84.31 291 MET A CA 1
ATOM 2186 C C . MET A 1 291 ? -12.160 -16.378 -32.016 1.00 84.31 291 MET A C 1
ATOM 2188 O O . MET A 1 291 ? -11.142 -16.337 -32.699 1.00 84.31 291 MET A O 1
ATOM 2192 N N . GLY A 1 292 ? -13.007 -15.347 -31.924 1.00 75.25 292 GLY A N 1
ATOM 2193 C CA . GLY A 1 292 ? -12.794 -14.064 -32.594 1.00 75.25 292 GLY A CA 1
ATOM 2194 C C . GLY A 1 292 ? -11.572 -13.323 -32.056 1.00 75.25 292 GLY A C 1
ATOM 2195 O O . GLY A 1 292 ? -10.713 -12.918 -32.836 1.00 75.25 292 GLY A O 1
ATOM 2196 N N . SER A 1 293 ? -11.445 -13.225 -30.728 1.00 62.47 293 SER A N 1
ATOM 2197 C CA . SER A 1 293 ? -10.278 -12.607 -30.084 1.00 62.47 293 SER A CA 1
ATOM 2198 C C . SER A 1 293 ? -8.984 -13.358 -30.421 1.00 62.47 293 SER A C 1
ATOM 2200 O O . SER A 1 293 ? -8.035 -12.765 -30.932 1.00 62.47 293 SER A O 1
ATOM 2202 N N . ALA A 1 294 ? -8.973 -14.687 -30.266 1.00 68.25 294 ALA A N 1
ATOM 2203 C CA . ALA A 1 294 ? -7.797 -15.501 -30.570 1.00 68.25 294 ALA A CA 1
ATOM 2204 C C . ALA A 1 294 ? -7.392 -15.443 -32.059 1.00 68.25 294 ALA A C 1
ATOM 2206 O O . ALA A 1 294 ? -6.202 -15.460 -32.377 1.00 68.25 294 ALA A O 1
ATOM 2207 N N . ALA A 1 295 ? -8.362 -15.348 -32.977 1.00 86.19 295 ALA A N 1
ATOM 2208 C CA . ALA A 1 295 ? -8.106 -15.187 -34.409 1.00 86.19 295 ALA A CA 1
ATOM 2209 C C . ALA A 1 295 ? -7.495 -13.821 -34.738 1.00 86.19 295 ALA A C 1
ATOM 2211 O O . ALA A 1 295 ? -6.541 -13.756 -35.513 1.00 86.19 295 ALA A O 1
ATOM 2212 N N . LEU A 1 296 ? -8.003 -12.744 -34.129 1.00 78.44 296 LEU A N 1
ATOM 2213 C CA . LEU A 1 296 ? -7.460 -11.398 -34.308 1.00 78.44 296 LEU A CA 1
ATOM 2214 C C . LEU A 1 296 ? -6.025 -11.301 -33.774 1.00 78.44 296 LEU A C 1
ATOM 2216 O O . LEU A 1 296 ? -5.159 -10.735 -34.439 1.00 78.44 296 LEU A O 1
ATOM 2220 N N . THR A 1 297 ? -5.755 -11.906 -32.616 1.00 69.44 297 THR A N 1
ATOM 2221 C CA . THR A 1 297 ? -4.408 -11.994 -32.041 1.00 69.44 297 THR A CA 1
ATOM 2222 C C . THR A 1 297 ? -3.452 -12.759 -32.962 1.00 69.44 297 THR A C 1
ATOM 2224 O O . THR A 1 297 ? -2.388 -12.242 -33.295 1.00 69.44 297 THR A O 1
ATOM 2227 N N . SER A 1 298 ? -3.855 -13.933 -33.463 1.00 84.62 298 SER A N 1
ATOM 2228 C CA . SER A 1 298 ? -3.064 -14.701 -34.438 1.00 84.62 298 SER A CA 1
ATOM 2229 C C . SER A 1 298 ? -2.775 -13.899 -35.708 1.00 84.62 298 SER A C 1
ATOM 2231 O O . SER A 1 298 ? -1.654 -13.924 -36.206 1.00 84.62 298 SER A O 1
ATOM 2233 N N . PHE A 1 299 ? -3.759 -13.157 -36.219 1.00 90.69 299 PHE A N 1
ATOM 2234 C CA . PHE A 1 299 ? -3.592 -12.346 -37.422 1.00 90.69 299 PHE A CA 1
ATOM 2235 C C . PHE A 1 299 ? -2.630 -11.171 -37.213 1.00 90.69 299 PHE A C 1
ATOM 2237 O O . PHE A 1 299 ? -1.688 -11.006 -37.987 1.00 90.69 299 PHE A O 1
ATOM 2244 N N . LEU A 1 300 ? -2.858 -10.351 -36.184 1.00 76.25 300 LEU A N 1
ATOM 2245 C CA . LEU A 1 300 ? -2.107 -9.111 -35.981 1.00 76.25 300 LEU A CA 1
ATOM 2246 C C . LEU A 1 300 ? -0.674 -9.378 -35.525 1.00 76.25 300 LEU A C 1
ATOM 2248 O O . LEU A 1 300 ? 0.270 -8.854 -36.118 1.00 76.25 300 LEU A O 1
ATOM 2252 N N . THR A 1 301 ? -0.513 -10.190 -34.480 1.00 72.25 301 THR A N 1
ATOM 2253 C CA . THR A 1 301 ? 0.773 -10.354 -33.790 1.00 72.25 301 THR A CA 1
ATOM 2254 C C . THR A 1 301 ? 1.463 -11.670 -34.117 1.00 72.25 301 THR A C 1
ATOM 2256 O O . THR A 1 301 ? 2.648 -11.810 -33.829 1.00 72.25 301 THR A O 1
ATOM 2259 N N . GLY A 1 302 ? 0.760 -12.630 -34.727 1.00 78.19 302 GLY A N 1
ATOM 2260 C CA . GLY A 1 302 ? 1.289 -13.971 -34.977 1.00 78.19 302 GLY A CA 1
ATOM 2261 C C . GLY A 1 302 ? 1.300 -14.860 -33.731 1.00 78.19 302 GLY A C 1
ATOM 2262 O O . GLY A 1 302 ? 1.845 -15.958 -33.787 1.00 78.19 302 GLY A O 1
ATOM 2263 N N . ILE A 1 303 ? 0.739 -14.416 -32.597 1.00 78.06 303 ILE A N 1
ATOM 2264 C CA . ILE A 1 303 ? 0.610 -15.243 -31.386 1.00 78.06 303 ILE A CA 1
ATOM 2265 C C . ILE A 1 303 ? -0.534 -16.237 -31.609 1.00 78.06 303 ILE A C 1
ATOM 2267 O O . ILE A 1 303 ? -1.694 -15.855 -31.763 1.00 78.06 303 ILE A O 1
ATOM 2271 N N . THR A 1 304 ? -0.207 -17.524 -31.614 1.00 83.25 304 THR A N 1
ATOM 2272 C CA . THR A 1 304 ? -1.122 -18.603 -32.040 1.00 83.25 304 THR A CA 1
ATOM 2273 C C . THR A 1 304 ? -1.613 -19.458 -30.884 1.00 83.25 304 THR A C 1
ATOM 2275 O O . THR A 1 304 ? -2.645 -20.125 -30.990 1.00 83.25 304 THR A O 1
ATOM 2278 N N . GLU A 1 305 ? -0.919 -19.388 -29.752 1.00 71.88 305 GLU A N 1
ATOM 2279 C CA . GLU A 1 305 ? -1.111 -20.229 -28.584 1.00 71.88 305 GLU A CA 1
ATOM 2280 C C . GLU A 1 305 ? -2.549 -20.177 -28.061 1.00 71.88 305 GLU A C 1
ATOM 2282 O O . GLU A 1 305 ? -3.106 -21.253 -27.866 1.00 71.88 305 GLU A O 1
ATOM 2287 N N . PRO A 1 306 ? -3.224 -19.017 -27.894 1.00 61.34 306 PRO A N 1
ATOM 2288 C CA . PRO A 1 306 ? -4.612 -18.988 -27.422 1.00 61.34 306 PRO A CA 1
ATOM 2289 C C . PRO A 1 306 ? -5.578 -19.791 -28.309 1.00 61.34 306 PRO A C 1
ATOM 2291 O O . PRO A 1 306 ? -6.494 -20.442 -27.803 1.00 61.34 306 PRO A O 1
ATOM 2294 N N . LEU A 1 307 ? -5.353 -19.785 -29.627 1.00 79.19 307 LEU A N 1
ATOM 2295 C CA . LEU A 1 307 ? -6.208 -20.445 -30.611 1.00 79.19 307 LEU A CA 1
ATOM 2296 C C . LEU A 1 307 ? -5.855 -21.928 -30.732 1.00 79.19 307 LEU A C 1
ATOM 2298 O O . LEU A 1 307 ? -6.724 -22.781 -30.567 1.00 79.19 307 LEU A O 1
ATOM 2302 N N . GLU A 1 308 ? -4.582 -22.256 -30.937 1.00 81.12 308 GLU A N 1
ATOM 2303 C CA . GLU A 1 308 ? -4.087 -23.635 -31.014 1.00 81.12 308 GLU A CA 1
ATOM 2304 C C . GLU A 1 308 ? -4.420 -24.424 -29.741 1.00 81.12 308 GLU A C 1
ATOM 2306 O O . GLU A 1 308 ? -4.860 -25.575 -29.790 1.00 81.12 308 GLU A O 1
ATOM 2311 N N . PHE A 1 309 ? -4.305 -23.781 -28.579 1.00 70.62 309 PHE A N 1
ATOM 2312 C CA . PHE A 1 309 ? -4.637 -24.380 -27.294 1.00 70.62 309 PHE A CA 1
ATOM 2313 C C . PHE A 1 309 ? -6.130 -24.632 -27.116 1.00 70.62 309 PHE A C 1
ATOM 2315 O O . PHE A 1 309 ? -6.475 -25.564 -26.390 1.00 70.62 309 PHE A O 1
ATOM 2322 N N . SER A 1 310 ? -7.008 -23.890 -27.786 1.00 68.50 310 SER A N 1
ATOM 2323 C CA . SER A 1 310 ? -8.453 -24.107 -27.678 1.00 68.50 310 SER A CA 1
ATOM 2324 C C . SER A 1 310 ? -8.907 -25.466 -28.230 1.00 68.50 310 SER A C 1
ATOM 2326 O O . SER A 1 310 ? -9.882 -26.029 -27.736 1.00 68.50 310 SER A O 1
ATOM 2328 N N . PHE A 1 311 ? -8.182 -26.036 -29.201 1.00 75.69 311 PHE A N 1
ATOM 2329 C CA . PHE A 1 311 ? -8.534 -27.321 -29.816 1.00 75.69 311 PHE A CA 1
ATOM 2330 C C . PHE A 1 311 ? -7.487 -28.419 -29.628 1.00 75.69 311 PHE A C 1
ATOM 2332 O O . PHE A 1 311 ? -7.846 -29.590 -29.716 1.00 75.69 311 PHE A O 1
ATOM 2339 N N . LEU A 1 312 ? -6.235 -28.097 -29.292 1.00 74.81 312 LEU A N 1
ATOM 2340 C CA . LEU A 1 312 ? -5.181 -29.089 -29.035 1.00 74.81 312 LEU A CA 1
ATOM 2341 C C . LEU A 1 312 ? -5.586 -30.143 -27.989 1.00 74.81 312 LEU A C 1
ATOM 2343 O O . LEU A 1 312 ? -5.245 -31.312 -28.137 1.00 74.81 312 LEU A O 1
ATOM 2347 N N . PHE A 1 313 ? -6.344 -29.754 -26.962 1.00 58.25 313 PHE A N 1
ATOM 2348 C CA . PHE A 1 313 ? -6.650 -30.629 -25.819 1.00 58.25 313 PHE A CA 1
ATOM 2349 C C . PHE A 1 313 ? -8.008 -31.307 -25.930 1.00 58.25 313 PHE A C 1
ATOM 2351 O O . PHE A 1 313 ? -8.177 -32.419 -25.441 1.00 58.25 313 PHE A O 1
ATOM 2358 N N . VAL A 1 314 ? -8.963 -30.662 -26.599 1.00 62.41 314 VAL A N 1
ATOM 2359 C CA . VAL A 1 314 ? -10.317 -31.203 -26.768 1.00 62.41 314 VAL A CA 1
ATOM 2360 C C . VAL A 1 314 ? -10.460 -31.983 -28.080 1.00 62.41 314 VAL A C 1
ATOM 2362 O O . VAL A 1 314 ? -11.300 -32.872 -28.206 1.00 62.41 314 VAL A O 1
ATOM 2365 N N . ALA A 1 315 ? -9.584 -31.700 -29.048 1.00 79.62 315 ALA A N 1
ATOM 2366 C CA . ALA A 1 315 ? -9.520 -32.342 -30.351 1.00 79.62 315 ALA A CA 1
ATOM 2367 C C . ALA A 1 315 ? -8.058 -32.484 -30.851 1.00 79.62 315 ALA A C 1
ATOM 2369 O O . ALA A 1 315 ? -7.701 -31.886 -31.869 1.00 79.62 315 ALA A O 1
ATOM 2370 N N . PRO A 1 316 ? -7.210 -33.319 -30.210 1.00 81.19 316 PRO A N 1
ATOM 2371 C CA . PRO A 1 316 ? -5.792 -33.476 -30.579 1.00 81.19 316 PRO A CA 1
ATOM 2372 C C . PRO A 1 316 ? -5.551 -33.833 -32.054 1.00 81.19 316 PRO A C 1
ATOM 2374 O O . PRO A 1 316 ? -4.542 -33.453 -32.641 1.00 81.19 316 PRO A O 1
ATOM 2377 N N . ILE A 1 317 ? -6.508 -34.524 -32.683 1.00 86.00 317 ILE A N 1
ATOM 2378 C CA . ILE A 1 317 ? -6.472 -34.863 -34.113 1.00 86.00 317 ILE A CA 1
ATOM 2379 C C . ILE A 1 317 ? -6.463 -33.599 -34.988 1.00 86.00 317 ILE A C 1
ATOM 2381 O O . ILE A 1 317 ? -5.737 -33.554 -35.979 1.00 86.00 317 ILE A O 1
ATOM 2385 N N . LEU A 1 318 ? -7.221 -32.556 -34.623 1.00 88.00 318 LEU A N 1
ATOM 2386 C CA . LEU A 1 318 ? -7.201 -31.277 -35.346 1.00 88.00 318 LEU A CA 1
ATOM 2387 C C . LEU A 1 318 ? -5.845 -30.590 -35.226 1.00 88.00 318 LEU A C 1
ATOM 2389 O O . LEU A 1 318 ? -5.388 -29.976 -36.184 1.00 88.00 318 LEU A O 1
ATOM 2393 N N . PHE A 1 319 ? -5.178 -30.736 -34.082 1.00 88.06 319 PHE A N 1
ATOM 2394 C CA . PHE A 1 319 ? -3.835 -30.202 -33.895 1.00 88.06 319 PHE A CA 1
ATOM 2395 C C . PHE A 1 319 ? -2.787 -30.936 -34.722 1.00 88.06 319 PHE A C 1
ATOM 2397 O O . PHE A 1 319 ? -1.985 -30.288 -35.384 1.00 88.06 319 PHE A O 1
ATOM 2404 N N . ALA A 1 320 ? -2.838 -32.266 -34.788 1.00 88.56 320 ALA A N 1
ATOM 2405 C CA . ALA A 1 320 ? -1.954 -33.019 -35.676 1.00 88.56 320 ALA A CA 1
ATOM 2406 C C . ALA A 1 320 ? -2.123 -32.596 -37.149 1.00 88.56 320 ALA A C 1
ATOM 2408 O O . ALA A 1 320 ? -1.141 -32.426 -37.870 1.00 88.56 320 ALA A O 1
ATOM 2409 N N . VAL A 1 321 ? -3.366 -32.371 -37.589 1.00 90.50 321 VAL A N 1
ATOM 2410 C CA . VAL A 1 321 ? -3.658 -31.874 -38.944 1.00 90.50 321 VAL A CA 1
ATOM 2411 C C . VAL A 1 321 ? -3.153 -30.446 -39.144 1.00 90.50 321 VAL A C 1
ATOM 2413 O O . VAL A 1 321 ? -2.555 -30.155 -40.178 1.00 90.50 321 VAL A O 1
ATOM 2416 N N . HIS A 1 322 ? -3.314 -29.580 -38.145 1.00 93.56 322 HIS A N 1
ATOM 2417 C CA . HIS A 1 322 ? -2.737 -28.237 -38.146 1.00 93.56 322 HIS A CA 1
ATOM 2418 C C . HIS A 1 322 ? -1.208 -28.253 -38.285 1.00 93.56 322 HIS A C 1
ATOM 2420 O O . HIS A 1 322 ? -0.679 -27.521 -39.115 1.00 93.56 322 HIS A O 1
ATOM 2426 N N . CYS A 1 323 ? -0.492 -29.124 -37.565 1.00 93.56 323 CYS A N 1
ATOM 2427 C CA . CYS A 1 323 ? 0.964 -29.248 -37.702 1.00 93.56 323 CYS A CA 1
ATOM 2428 C C . CYS A 1 323 ? 1.379 -29.616 -39.134 1.00 93.56 323 CYS A C 1
ATOM 2430 O O . CYS A 1 323 ? 2.352 -29.073 -39.656 1.00 93.56 323 CYS A O 1
ATOM 2432 N N . ILE A 1 324 ? 0.625 -30.503 -39.794 1.00 95.12 324 ILE A N 1
ATOM 2433 C CA . ILE A 1 324 ? 0.868 -30.867 -41.197 1.00 95.12 324 ILE A CA 1
ATOM 2434 C C . ILE A 1 324 ? 0.607 -29.671 -42.118 1.00 95.12 324 ILE A C 1
ATOM 2436 O O . ILE A 1 324 ? 1.419 -29.390 -42.999 1.00 95.12 324 ILE A O 1
ATOM 2440 N N . PHE A 1 325 ? -0.496 -28.947 -41.920 1.00 94.25 325 PHE A N 1
ATOM 2441 C CA . PHE A 1 325 ? -0.820 -27.763 -42.719 1.00 94.25 325 PHE A CA 1
ATOM 2442 C C . PHE A 1 325 ? 0.213 -26.644 -42.555 1.00 94.25 325 PHE A C 1
ATOM 2444 O O . PHE A 1 325 ? 0.601 -26.026 -43.547 1.00 94.25 325 PHE A O 1
ATOM 2451 N N . ALA A 1 326 ? 0.732 -26.440 -41.345 1.00 92.50 326 ALA A N 1
ATOM 2452 C CA . ALA A 1 326 ? 1.843 -25.532 -41.105 1.00 92.50 326 ALA A CA 1
ATOM 2453 C C . ALA A 1 326 ? 3.102 -25.980 -41.865 1.00 92.50 326 ALA A C 1
ATOM 2455 O O . ALA A 1 326 ? 3.682 -25.183 -42.596 1.00 92.50 326 ALA A O 1
ATOM 2456 N N . GLY A 1 327 ? 3.477 -27.263 -41.801 1.00 93.69 327 GLY A N 1
ATOM 2457 C CA . GLY A 1 327 ? 4.576 -27.813 -42.606 1.00 93.69 327 GLY A CA 1
ATOM 2458 C C . GLY A 1 327 ? 4.416 -27.559 -44.109 1.00 93.69 327 GLY A C 1
ATOM 2459 O O . GLY A 1 327 ? 5.358 -27.128 -44.775 1.00 93.69 327 GLY A O 1
ATOM 2460 N N . LEU A 1 328 ? 3.211 -27.767 -44.650 1.00 94.31 328 LEU A N 1
ATOM 2461 C CA . LEU A 1 328 ? 2.900 -27.476 -46.056 1.00 94.31 328 LEU A CA 1
ATOM 2462 C C . LEU A 1 328 ? 3.026 -25.984 -46.384 1.00 94.31 328 LEU A C 1
ATOM 2464 O O . LEU A 1 328 ? 3.467 -25.648 -47.483 1.00 94.31 328 LEU A O 1
ATOM 2468 N N . SER A 1 329 ? 2.691 -25.096 -45.447 1.00 94.81 329 SER A N 1
ATOM 2469 C CA . SER A 1 329 ? 2.892 -23.650 -45.592 1.00 94.81 329 SER A CA 1
ATOM 2470 C C . SER A 1 329 ? 4.375 -23.309 -45.776 1.00 94.81 329 SER A C 1
ATOM 2472 O O . SER A 1 329 ? 4.741 -22.678 -46.769 1.00 94.81 329 SER A O 1
ATOM 2474 N N . PHE A 1 330 ? 5.252 -23.810 -44.895 1.00 93.75 330 PHE A N 1
ATOM 2475 C CA . PHE A 1 330 ? 6.708 -23.635 -45.020 1.00 93.75 330 PHE A CA 1
ATOM 2476 C C . PHE A 1 330 ? 7.254 -24.194 -46.335 1.00 93.75 330 PHE A C 1
ATOM 2478 O O . PHE A 1 330 ? 8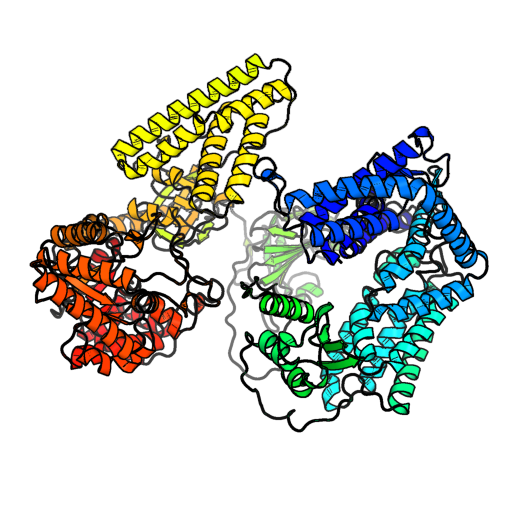.008 -23.520 -47.037 1.00 93.75 330 PHE A O 1
ATOM 2485 N N . MET A 1 331 ? 6.835 -25.405 -46.701 1.00 94.00 331 MET A N 1
ATOM 2486 C CA . MET A 1 331 ? 7.238 -26.041 -47.953 1.00 94.00 331 MET A CA 1
ATOM 2487 C C . MET A 1 331 ? 6.836 -25.207 -49.176 1.00 94.00 331 MET A C 1
ATOM 2489 O O . MET A 1 331 ? 7.639 -25.019 -50.087 1.00 94.00 331 MET A O 1
ATOM 2493 N N . THR A 1 332 ? 5.606 -24.691 -49.191 1.00 93.50 332 THR A N 1
ATOM 2494 C CA . THR A 1 332 ? 5.065 -23.919 -50.318 1.00 93.50 332 THR A CA 1
ATOM 2495 C C . THR A 1 332 ? 5.784 -22.583 -50.465 1.00 93.50 332 THR A C 1
ATOM 2497 O O . THR A 1 332 ? 6.191 -22.240 -51.571 1.00 93.50 332 THR A O 1
ATOM 2500 N N . MET A 1 333 ? 6.017 -21.860 -49.365 1.00 94.25 333 MET A N 1
ATOM 2501 C CA . MET A 1 333 ? 6.780 -20.606 -49.401 1.00 94.25 333 MET A CA 1
ATOM 2502 C C . MET A 1 333 ? 8.208 -20.816 -49.910 1.00 94.25 333 MET A C 1
ATOM 2504 O O . MET A 1 333 ? 8.699 -20.019 -50.708 1.00 94.25 333 MET A O 1
ATOM 2508 N N . GLN A 1 334 ? 8.842 -21.929 -49.531 1.00 91.25 334 GLN A N 1
ATOM 2509 C CA . GLN A 1 334 ? 10.160 -22.289 -50.046 1.00 91.25 334 GLN A CA 1
ATOM 2510 C C . GLN A 1 334 ? 10.141 -22.633 -51.545 1.00 91.25 334 GLN A C 1
ATOM 2512 O O . GLN A 1 334 ? 11.061 -22.244 -52.259 1.00 91.25 334 GLN A O 1
ATOM 2517 N N . ILE A 1 335 ? 9.113 -23.335 -52.039 1.00 92.00 335 ILE A N 1
ATOM 2518 C CA . ILE A 1 335 ? 8.958 -23.652 -53.474 1.00 92.00 335 ILE A CA 1
ATOM 2519 C C . ILE A 1 335 ? 8.760 -22.380 -54.307 1.00 92.00 335 ILE A C 1
ATOM 2521 O O . ILE A 1 335 ? 9.308 -22.275 -55.401 1.00 92.00 335 ILE A O 1
ATOM 2525 N N . LEU A 1 336 ? 8.000 -21.415 -53.786 1.00 91.31 336 LEU A N 1
ATOM 2526 C CA . LEU A 1 336 ? 7.745 -20.131 -54.444 1.00 91.31 336 LEU A CA 1
ATOM 2527 C C . LEU A 1 336 ? 8.920 -19.145 -54.319 1.00 91.31 336 LEU A C 1
ATOM 2529 O O . LEU A 1 336 ? 8.893 -18.079 -54.925 1.00 91.31 336 LEU A O 1
ATOM 2533 N N . GLY A 1 337 ? 9.962 -19.492 -53.557 1.00 88.88 337 GLY A N 1
ATOM 2534 C CA . GLY A 1 337 ? 11.142 -18.646 -53.376 1.00 88.88 337 GLY A CA 1
ATOM 2535 C C . GLY A 1 337 ? 10.878 -17.372 -52.566 1.00 88.88 337 GLY A C 1
ATOM 2536 O O . GLY A 1 337 ? 11.661 -16.427 -52.656 1.00 88.88 337 GLY A O 1
ATOM 2537 N N . VAL A 1 338 ? 9.802 -17.332 -51.774 1.00 92.19 338 VAL A N 1
ATOM 2538 C CA . VAL A 1 338 ? 9.466 -16.181 -50.926 1.00 92.19 338 VAL A CA 1
ATOM 2539 C C . VAL A 1 338 ? 10.375 -16.188 -49.697 1.00 92.19 338 VAL A C 1
ATOM 2541 O O . VAL A 1 338 ? 10.504 -17.212 -49.027 1.00 92.19 338 VAL A O 1
ATOM 2544 N N . LYS A 1 339 ? 11.004 -15.053 -49.382 1.00 90.44 339 LYS A N 1
ATOM 2545 C CA . LYS A 1 339 ? 11.945 -14.889 -48.263 1.00 90.44 339 LYS A CA 1
ATOM 2546 C C . LYS A 1 339 ? 11.541 -13.691 -47.418 1.00 90.44 339 LYS A C 1
ATOM 2548 O O . LYS A 1 339 ? 11.814 -12.554 -47.787 1.00 90.44 339 LYS A O 1
ATOM 2553 N N . ILE A 1 340 ? 10.886 -13.954 -46.292 1.00 89.56 340 ILE A N 1
ATOM 2554 C CA . ILE A 1 340 ? 10.474 -12.923 -45.336 1.00 89.56 340 ILE A CA 1
ATOM 2555 C C . ILE A 1 340 ? 10.915 -13.375 -43.949 1.00 89.56 340 ILE A C 1
ATOM 2557 O O . ILE A 1 340 ? 10.527 -14.452 -43.490 1.00 89.56 340 ILE A O 1
ATOM 2561 N N . GLY A 1 341 ? 11.749 -12.560 -43.313 1.00 85.31 341 GLY A N 1
ATOM 2562 C CA . GLY A 1 341 ? 12.122 -12.719 -41.918 1.00 85.31 341 GLY A CA 1
ATOM 2563 C C . GLY A 1 341 ? 11.078 -12.128 -40.979 1.00 85.31 341 GLY A C 1
ATOM 2564 O O . GLY A 1 341 ? 10.122 -11.471 -41.385 1.00 85.31 341 GLY A O 1
ATOM 2565 N N . MET A 1 342 ? 11.264 -12.373 -39.696 1.00 82.25 342 MET A N 1
ATOM 2566 C CA . MET A 1 342 ? 10.378 -11.905 -38.635 1.00 82.25 342 MET A CA 1
ATOM 2567 C C . MET A 1 342 ? 11.209 -11.557 -37.413 1.00 82.25 342 MET A C 1
ATOM 2569 O O . MET A 1 342 ? 12.320 -12.058 -37.258 1.00 82.25 342 MET A O 1
ATOM 2573 N N . THR A 1 343 ? 10.673 -10.726 -36.528 1.00 67.38 343 THR A N 1
ATOM 2574 C CA . THR A 1 343 ? 11.338 -10.415 -35.252 1.00 67.38 343 THR A CA 1
ATOM 2575 C C . THR A 1 343 ? 10.736 -11.188 -34.089 1.00 67.38 343 THR A C 1
ATOM 2577 O O . THR A 1 343 ? 11.470 -11.604 -33.195 1.00 67.38 343 THR A O 1
ATOM 2580 N N . PHE A 1 344 ? 9.420 -11.427 -34.124 1.00 62.50 344 PHE A N 1
ATOM 2581 C CA . PHE A 1 344 ? 8.697 -12.030 -33.011 1.00 62.50 344 PHE A CA 1
ATOM 2582 C C . PHE A 1 344 ? 7.931 -13.301 -33.378 1.00 62.50 344 PHE A C 1
ATOM 2584 O O . PHE A 1 344 ? 8.364 -14.390 -33.001 1.00 62.50 344 PHE A O 1
ATOM 2591 N N . SER A 1 345 ? 6.810 -13.198 -34.103 1.00 66.88 345 SER A N 1
ATOM 2592 C CA . SER A 1 345 ? 5.929 -14.360 -34.317 1.00 66.88 345 SER A CA 1
ATOM 2593 C C . SER A 1 345 ? 5.397 -14.521 -35.743 1.00 66.88 345 SER A C 1
ATOM 2595 O O . SER A 1 345 ? 4.849 -15.574 -36.054 1.00 66.88 345 SER A O 1
ATOM 2597 N N . GLY A 1 346 ? 5.623 -13.562 -36.648 1.00 77.31 346 GLY A N 1
ATOM 2598 C CA . GLY A 1 346 ? 5.214 -13.697 -38.052 1.00 77.31 346 GLY A CA 1
ATOM 2599 C C . GLY A 1 346 ? 3.744 -13.340 -38.300 1.00 77.31 346 GLY A C 1
ATOM 2600 O O . GLY A 1 346 ? 3.070 -13.992 -39.097 1.00 77.31 346 GLY A O 1
ATOM 2601 N N . GLY A 1 347 ? 3.240 -12.323 -37.590 1.00 85.12 347 GLY A N 1
ATOM 2602 C CA . GLY A 1 347 ? 1.914 -11.733 -37.810 1.00 85.12 347 GLY A CA 1
ATOM 2603 C C . GLY A 1 347 ? 1.894 -10.669 -38.913 1.00 85.12 347 GLY A C 1
ATOM 2604 O O . GLY A 1 347 ? 2.904 -10.398 -39.563 1.00 85.12 347 GLY A O 1
ATOM 2605 N N . PHE A 1 348 ? 0.746 -10.014 -39.095 1.00 87.75 348 PHE A N 1
ATOM 2606 C CA . PHE A 1 348 ? 0.563 -8.949 -40.087 1.00 87.75 348 PHE A CA 1
ATOM 2607 C C . PHE A 1 348 ? 1.572 -7.801 -39.929 1.00 87.75 348 PHE A C 1
ATOM 2609 O O . PHE A 1 348 ? 2.048 -7.268 -40.929 1.00 87.75 348 PHE A O 1
ATOM 2616 N N . ILE A 1 349 ? 1.939 -7.453 -38.691 1.00 78.75 349 ILE A N 1
ATOM 2617 C CA . ILE A 1 349 ? 2.925 -6.398 -38.415 1.00 78.75 349 ILE A CA 1
ATOM 2618 C C . ILE A 1 349 ? 4.300 -6.768 -38.997 1.00 78.75 349 ILE A C 1
ATOM 2620 O O . ILE A 1 349 ? 4.880 -5.986 -39.746 1.00 78.75 349 ILE A O 1
ATOM 2624 N N . ASP A 1 350 ? 4.796 -7.978 -38.718 1.00 81.94 350 ASP A N 1
ATOM 2625 C CA . ASP A 1 350 ? 6.071 -8.471 -39.263 1.00 81.94 350 ASP A CA 1
ATOM 2626 C C . ASP A 1 350 ? 6.009 -8.571 -40.805 1.00 81.94 350 ASP A C 1
ATOM 2628 O O . ASP A 1 350 ? 6.969 -8.227 -41.495 1.00 81.94 350 ASP A O 1
ATOM 2632 N N . PHE A 1 351 ? 4.866 -8.991 -41.364 1.00 89.62 351 PHE A N 1
ATOM 2633 C CA . PHE A 1 351 ? 4.668 -9.101 -42.813 1.00 89.62 351 PHE A CA 1
ATOM 2634 C C . PHE A 1 351 ? 4.740 -7.738 -43.506 1.00 89.62 351 PHE A C 1
ATOM 2636 O O . PHE A 1 351 ? 5.354 -7.604 -44.568 1.00 89.62 351 PHE A O 1
ATOM 2643 N N . LEU A 1 352 ? 4.141 -6.717 -42.891 1.00 84.44 352 LEU A N 1
ATOM 2644 C CA . LEU A 1 352 ? 4.189 -5.346 -43.376 1.00 84.44 352 LEU A CA 1
ATOM 2645 C C . LEU A 1 352 ? 5.629 -4.814 -43.355 1.00 84.44 352 LEU A C 1
ATOM 2647 O O . LEU A 1 352 ? 6.108 -4.331 -44.379 1.00 84.44 352 LEU A O 1
ATOM 2651 N N . ILE A 1 353 ? 6.324 -4.950 -42.220 1.00 79.50 353 ILE A N 1
ATOM 2652 C CA . ILE A 1 353 ? 7.650 -4.351 -41.993 1.00 79.50 353 ILE A CA 1
ATOM 2653 C C . ILE A 1 353 ? 8.756 -5.058 -42.786 1.00 79.50 353 ILE A C 1
ATOM 2655 O O . ILE A 1 353 ? 9.634 -4.387 -43.322 1.00 79.50 353 ILE A O 1
ATOM 2659 N N . PHE A 1 354 ? 8.736 -6.390 -42.883 1.00 82.94 354 PHE A N 1
ATOM 2660 C CA . PHE A 1 354 ? 9.840 -7.162 -43.480 1.00 82.94 354 PHE A CA 1
ATOM 2661 C C . PHE A 1 354 ? 9.516 -7.773 -44.844 1.00 82.94 354 PHE A C 1
ATOM 2663 O O . PHE A 1 354 ? 10.426 -8.219 -45.542 1.00 82.94 354 PHE A O 1
ATOM 2670 N N . GLY A 1 355 ? 8.241 -7.794 -45.236 1.00 85.44 355 GLY A N 1
ATOM 2671 C CA . GLY A 1 355 ? 7.787 -8.278 -46.539 1.00 85.44 355 GLY A CA 1
ATOM 2672 C C . GLY A 1 355 ? 7.410 -7.139 -47.481 1.00 85.44 355 GLY A C 1
ATOM 2673 O O . GLY A 1 355 ? 8.097 -6.902 -48.476 1.00 85.44 355 GLY A O 1
ATOM 2674 N N . ILE A 1 356 ? 6.316 -6.441 -47.160 1.00 86.56 356 ILE A N 1
ATOM 2675 C CA . ILE A 1 356 ? 5.698 -5.436 -48.040 1.00 86.56 356 ILE A CA 1
ATOM 2676 C C . ILE A 1 356 ? 6.602 -4.215 -48.209 1.00 86.56 356 ILE A C 1
ATOM 2678 O O . ILE A 1 356 ? 6.899 -3.833 -49.338 1.00 86.56 356 ILE A O 1
ATOM 2682 N N . ILE A 1 357 ? 7.037 -3.609 -47.101 1.00 81.31 357 ILE A N 1
ATOM 2683 C CA . ILE A 1 357 ? 7.789 -2.348 -47.125 1.00 81.31 357 ILE A CA 1
ATOM 2684 C C . ILE A 1 357 ? 9.137 -2.489 -47.851 1.00 81.31 357 ILE A C 1
ATOM 2686 O O . ILE A 1 357 ? 9.413 -1.664 -48.721 1.00 81.31 357 ILE A O 1
ATOM 2690 N N . PRO A 1 358 ? 9.966 -3.519 -47.585 1.00 79.75 358 PRO A N 1
ATOM 2691 C CA . PRO A 1 358 ? 11.232 -3.662 -48.293 1.00 79.75 358 PRO A CA 1
ATOM 2692 C C . PRO A 1 358 ? 11.048 -4.069 -49.755 1.00 79.75 358 PRO A C 1
ATOM 2694 O O . PRO A 1 358 ? 11.923 -3.810 -50.572 1.00 79.75 358 PRO A O 1
ATOM 2697 N N . ASN A 1 359 ? 9.936 -4.736 -50.091 1.00 83.25 359 ASN A N 1
ATOM 2698 C CA . ASN A 1 359 ? 9.575 -5.137 -51.452 1.00 83.25 359 ASN A CA 1
ATOM 2699 C C . ASN A 1 359 ? 10.694 -5.886 -52.219 1.00 83.25 359 ASN A C 1
ATOM 2701 O O . ASN A 1 359 ? 10.874 -5.708 -53.423 1.00 83.25 359 ASN A O 1
ATOM 2705 N N . ARG A 1 360 ? 11.472 -6.734 -51.527 1.00 83.06 360 ARG A N 1
ATOM 2706 C CA . ARG A 1 360 ? 12.628 -7.465 -52.105 1.00 83.06 360 ARG A CA 1
ATOM 2707 C C . ARG A 1 360 ? 12.360 -8.941 -52.414 1.00 83.06 360 ARG A C 1
ATOM 2709 O O . ARG A 1 360 ? 13.261 -9.675 -52.809 1.00 83.06 360 ARG A O 1
ATOM 2716 N N . THR A 1 361 ? 11.126 -9.385 -52.218 1.00 86.12 361 THR A N 1
ATOM 2717 C CA . THR A 1 361 ? 10.652 -10.758 -52.434 1.00 86.12 361 THR A CA 1
ATOM 2718 C C . THR A 1 361 ? 9.201 -10.692 -52.933 1.00 86.12 361 THR A C 1
ATOM 2720 O O . THR A 1 361 ? 8.549 -9.679 -52.660 1.00 86.12 361 THR A O 1
ATOM 2723 N N . PRO A 1 362 ? 8.658 -11.701 -53.646 1.00 88.44 362 PRO A N 1
ATOM 2724 C CA . PRO A 1 362 ? 7.264 -11.685 -54.100 1.00 88.44 362 PRO A CA 1
ATOM 2725 C C . PRO A 1 362 ? 6.292 -11.892 -52.924 1.00 88.44 362 PRO A C 1
ATOM 2727 O O . PRO A 1 362 ? 5.677 -12.939 -52.747 1.00 88.44 362 PRO A O 1
ATOM 2730 N N . TRP A 1 363 ? 6.159 -10.872 -52.076 1.00 91.12 363 TRP A N 1
ATOM 2731 C CA . TRP A 1 363 ? 5.392 -10.910 -50.829 1.00 91.12 363 TRP A CA 1
ATOM 2732 C C . TRP A 1 363 ? 3.894 -11.152 -51.057 1.00 91.12 363 TRP A C 1
ATOM 2734 O O . TRP A 1 363 ? 3.223 -11.692 -50.182 1.00 91.12 363 TRP A O 1
ATOM 2744 N N . TRP A 1 364 ? 3.358 -10.814 -52.235 1.00 92.44 364 TRP A N 1
ATOM 2745 C CA . TRP A 1 364 ? 1.958 -11.069 -52.599 1.00 92.44 364 TRP A CA 1
ATOM 2746 C C . TRP A 1 364 ? 1.605 -12.562 -52.611 1.00 92.44 364 TRP A C 1
ATOM 2748 O O . TRP A 1 364 ? 0.458 -12.919 -52.333 1.00 92.44 364 TRP A O 1
ATOM 2758 N N . ASP A 1 365 ? 2.578 -13.445 -52.856 1.00 92.44 365 ASP A N 1
ATOM 2759 C CA . ASP A 1 365 ? 2.360 -14.894 -52.862 1.00 92.44 365 ASP A CA 1
ATOM 2760 C C . ASP A 1 365 ? 1.962 -15.419 -51.473 1.00 92.44 365 ASP A C 1
ATOM 2762 O O . ASP A 1 365 ? 1.225 -16.402 -51.370 1.00 92.44 365 ASP A O 1
ATOM 2766 N N . VAL A 1 366 ? 2.340 -14.716 -50.397 1.00 93.69 366 VAL A N 1
ATOM 2767 C CA . VAL A 1 366 ? 1.882 -15.006 -49.027 1.00 93.69 366 VAL A CA 1
ATOM 2768 C C . VAL A 1 366 ? 0.368 -14.848 -48.907 1.00 93.69 366 VAL A C 1
ATOM 2770 O O . VAL A 1 366 ? -0.283 -15.676 -48.272 1.00 93.69 366 VAL A O 1
ATOM 2773 N N . ILE A 1 367 ? -0.212 -13.821 -49.537 1.00 94.19 367 ILE A N 1
ATOM 2774 C CA . ILE A 1 367 ? -1.659 -13.563 -49.507 1.00 94.19 367 ILE A CA 1
ATOM 2775 C C . ILE A 1 367 ? -2.392 -14.634 -50.315 1.00 94.19 367 ILE A C 1
ATOM 2777 O O . ILE A 1 367 ? -3.382 -15.191 -49.844 1.00 94.19 367 ILE A O 1
ATOM 2781 N N . ILE A 1 368 ? -1.891 -14.966 -51.508 1.00 94.56 368 ILE A N 1
ATOM 2782 C CA . ILE A 1 368 ? -2.500 -15.982 -52.379 1.00 94.56 368 ILE A CA 1
ATOM 2783 C C . ILE A 1 368 ? -2.501 -17.345 -51.679 1.00 94.56 368 ILE A C 1
ATOM 2785 O O . ILE A 1 368 ? -3.552 -17.979 -51.550 1.00 94.56 368 ILE A O 1
ATOM 2789 N N . VAL A 1 369 ? -1.343 -17.783 -51.178 1.00 94.88 369 VAL A N 1
ATOM 2790 C CA . VAL A 1 369 ? -1.228 -19.058 -50.458 1.00 94.88 369 VAL A CA 1
ATOM 2791 C C . VAL A 1 369 ? -2.010 -19.021 -49.149 1.00 94.88 369 VAL A C 1
ATOM 2793 O O . VAL A 1 369 ? -2.658 -20.008 -48.806 1.00 94.88 369 VAL A O 1
ATOM 2796 N N . GLY A 1 370 ? -2.023 -17.886 -48.451 1.00 94.75 370 GLY A N 1
ATOM 2797 C CA . GLY A 1 370 ? -2.818 -17.672 -47.247 1.00 94.75 370 GLY A CA 1
ATOM 2798 C C . GLY A 1 370 ? -4.313 -17.873 -47.485 1.00 94.75 370 GLY A C 1
ATOM 2799 O O . GLY A 1 370 ? -4.947 -18.646 -46.771 1.00 94.75 370 GLY A O 1
ATOM 2800 N N . LEU A 1 371 ? -4.882 -17.266 -48.528 1.00 95.44 371 LEU A N 1
ATOM 2801 C CA . LEU A 1 371 ? -6.296 -17.436 -48.886 1.00 95.44 371 LEU A CA 1
ATOM 2802 C C . LEU A 1 371 ? -6.626 -18.882 -49.282 1.00 95.44 371 LEU A C 1
ATOM 2804 O O . LEU A 1 371 ? -7.666 -19.409 -48.881 1.00 95.44 371 LEU A O 1
ATOM 2808 N N . ILE A 1 372 ? -5.733 -19.555 -50.015 1.00 95.75 372 ILE A N 1
ATOM 2809 C CA . ILE A 1 372 ? -5.882 -20.984 -50.332 1.00 95.75 372 ILE A CA 1
ATOM 2810 C C . ILE A 1 372 ? -5.867 -21.818 -49.043 1.00 95.75 372 ILE A C 1
ATOM 2812 O O . ILE A 1 372 ? -6.727 -22.682 -48.850 1.00 95.75 372 ILE A O 1
ATOM 2816 N N . LEU A 1 373 ? -4.938 -21.539 -48.126 1.00 94.44 373 LEU A N 1
ATOM 2817 C CA . LEU A 1 373 ? -4.873 -22.205 -46.829 1.00 94.44 373 LEU A CA 1
ATOM 2818 C C . LEU A 1 373 ? -6.099 -21.904 -45.969 1.00 94.44 373 LEU A C 1
ATOM 2820 O O . LEU A 1 373 ? -6.592 -22.827 -45.338 1.00 94.44 373 LEU A O 1
ATOM 2824 N N . ALA A 1 374 ? -6.662 -20.694 -45.979 1.00 96.19 374 ALA A N 1
ATOM 2825 C CA . ALA A 1 374 ? -7.905 -20.395 -45.265 1.00 96.19 374 ALA A CA 1
ATOM 2826 C C . ALA A 1 374 ? -9.048 -21.318 -45.708 1.00 96.19 374 ALA A C 1
ATOM 2828 O O . ALA A 1 374 ? -9.763 -21.870 -44.870 1.00 96.19 374 ALA A O 1
ATOM 2829 N N . VAL A 1 375 ? -9.185 -21.558 -47.015 1.00 96.00 375 VAL A N 1
ATOM 2830 C CA . VAL A 1 375 ? -10.169 -22.510 -47.554 1.00 96.00 375 VAL A CA 1
ATOM 2831 C C . VAL A 1 375 ? -9.875 -23.930 -47.057 1.00 96.00 375 VAL A C 1
ATOM 2833 O O . VAL A 1 375 ? -10.777 -24.606 -46.554 1.00 96.00 375 VAL A O 1
ATOM 2836 N N . ILE A 1 376 ? -8.617 -24.376 -47.135 1.00 94.69 376 ILE A N 1
ATOM 2837 C CA . ILE A 1 376 ? -8.194 -25.713 -46.681 1.00 94.69 376 ILE A CA 1
ATOM 2838 C C . ILE A 1 376 ? -8.451 -25.899 -45.179 1.00 94.69 376 ILE A C 1
ATOM 2840 O O . ILE A 1 376 ? -9.027 -26.910 -44.779 1.00 94.69 376 ILE A O 1
ATOM 2844 N N . TYR A 1 377 ? -8.073 -24.925 -44.353 1.00 95.50 377 TYR A N 1
ATOM 2845 C CA . TYR A 1 377 ? -8.281 -24.937 -42.909 1.00 95.50 377 TYR A CA 1
ATOM 2846 C C . TYR A 1 377 ? -9.771 -24.941 -42.571 1.00 95.50 377 TYR A C 1
ATOM 2848 O O . TYR A 1 377 ? -10.206 -25.790 -41.795 1.00 95.50 377 TYR A O 1
ATOM 2856 N N . TYR A 1 378 ? -10.574 -24.070 -43.191 1.00 96.00 378 TYR A N 1
ATOM 2857 C CA . TYR A 1 378 ? -12.009 -23.984 -42.920 1.00 96.00 378 TYR A CA 1
ATOM 2858 C C . TYR A 1 378 ? -12.728 -25.308 -43.205 1.00 96.00 378 TYR A C 1
ATOM 2860 O O . TYR A 1 378 ? -13.387 -25.875 -42.329 1.00 96.00 378 TYR A O 1
ATOM 2868 N N . PHE A 1 379 ? -12.593 -25.839 -44.424 1.00 95.12 379 PHE A N 1
ATOM 2869 C CA . PHE A 1 379 ? -13.266 -27.083 -44.798 1.00 95.12 379 PHE A CA 1
ATOM 2870 C C . PHE A 1 379 ? -12.639 -28.301 -44.117 1.00 95.12 379 PHE A C 1
ATOM 2872 O O . PHE A 1 379 ? -13.372 -29.181 -43.665 1.00 95.12 379 PHE A O 1
ATOM 2879 N N . GLY A 1 380 ? -11.311 -28.341 -43.984 1.00 91.50 380 GLY A N 1
ATOM 2880 C CA . GLY A 1 380 ? -10.588 -29.418 -43.311 1.00 91.50 380 GLY A CA 1
ATOM 2881 C C . GLY A 1 380 ? -11.017 -29.571 -41.856 1.00 91.50 380 GLY A C 1
ATOM 2882 O O . GLY A 1 380 ? -11.402 -30.667 -41.442 1.00 91.50 380 GLY A O 1
ATOM 2883 N N . PHE A 1 381 ? -11.056 -28.469 -41.101 1.00 93.62 381 PHE A N 1
ATOM 2884 C CA . PHE A 1 381 ? -11.506 -28.486 -39.711 1.00 93.62 381 PHE A CA 1
ATOM 2885 C C . PHE A 1 381 ? -12.972 -28.914 -39.617 1.00 93.62 381 PHE A C 1
ATOM 2887 O O . PHE A 1 381 ? -13.269 -29.846 -38.873 1.00 93.62 381 PHE A O 1
ATOM 2894 N N . ARG A 1 382 ? -13.893 -28.344 -40.412 1.00 93.31 382 ARG A N 1
ATOM 2895 C CA . ARG A 1 382 ? -15.316 -28.752 -40.376 1.00 93.31 382 ARG A CA 1
ATOM 2896 C C . ARG A 1 382 ? -15.518 -30.231 -40.705 1.00 93.31 382 ARG A C 1
ATOM 2898 O O . ARG A 1 382 ? -16.291 -30.908 -40.026 1.00 93.31 382 ARG A O 1
ATOM 2905 N N . LEU A 1 383 ? -14.830 -30.751 -41.722 1.00 92.88 383 LEU A N 1
ATOM 2906 C CA . LEU A 1 383 ? -14.930 -32.159 -42.114 1.00 92.88 383 LEU A CA 1
ATOM 2907 C C . LEU A 1 383 ? -14.464 -33.087 -40.992 1.00 92.88 383 LEU A C 1
ATOM 2909 O O . LEU A 1 383 ? -15.155 -34.055 -40.680 1.00 92.88 383 LEU A O 1
ATOM 2913 N N . ILE A 1 384 ? -13.330 -32.786 -40.362 1.00 90.88 384 ILE A N 1
ATOM 2914 C CA . ILE A 1 384 ? -12.770 -33.599 -39.276 1.00 90.88 384 ILE A CA 1
ATOM 2915 C C . ILE A 1 384 ? -13.648 -33.508 -38.019 1.00 90.88 384 ILE A C 1
ATOM 2917 O O . ILE A 1 384 ? -13.962 -34.538 -37.420 1.00 90.88 384 ILE A O 1
ATOM 2921 N N . ILE A 1 385 ? -14.114 -32.305 -37.664 1.00 90.75 385 ILE A N 1
ATOM 2922 C CA . ILE A 1 385 ? -15.018 -32.059 -36.528 1.00 90.75 385 ILE A CA 1
ATOM 2923 C C . ILE A 1 385 ? -16.301 -32.887 -36.657 1.00 90.75 385 ILE A C 1
ATOM 2925 O O . ILE A 1 385 ? -16.732 -33.517 -35.685 1.00 90.75 385 ILE A O 1
ATOM 2929 N N . ARG A 1 386 ? -16.897 -32.935 -37.853 1.00 89.94 386 ARG A N 1
ATOM 2930 C CA . ARG A 1 386 ? -18.106 -33.727 -38.125 1.00 89.94 386 ARG A CA 1
ATOM 2931 C C . ARG A 1 386 ? -17.823 -35.220 -38.189 1.00 89.94 386 ARG A C 1
ATOM 2933 O O . ARG A 1 386 ? -18.522 -35.990 -37.540 1.00 89.94 386 ARG A O 1
ATOM 2940 N N . LYS A 1 387 ? -16.796 -35.632 -38.940 1.00 88.94 387 LYS A N 1
ATOM 2941 C CA . LYS A 1 387 ? -16.472 -37.046 -39.189 1.00 88.94 387 LYS A CA 1
ATOM 2942 C C . LYS A 1 387 ? -16.144 -37.807 -37.907 1.00 88.94 387 LYS A C 1
ATOM 2944 O O . LYS A 1 387 ? -16.550 -38.954 -37.771 1.00 88.94 387 LYS A O 1
ATOM 2949 N N . PHE A 1 388 ? -15.424 -37.173 -36.986 1.00 84.75 388 PHE A N 1
ATOM 2950 C CA . PHE A 1 388 ? -15.010 -37.789 -35.723 1.00 84.75 388 PHE A CA 1
ATOM 2951 C C . PHE A 1 388 ? -15.829 -37.304 -34.520 1.00 84.75 388 PHE A C 1
ATOM 2953 O O . PHE A 1 388 ? -15.479 -37.614 -33.386 1.00 84.75 388 PHE A O 1
ATOM 2960 N N . ASN A 1 389 ? -16.903 -36.539 -34.761 1.00 82.62 389 ASN A N 1
ATOM 2961 C CA . ASN A 1 389 ? -17.735 -35.906 -33.736 1.00 82.62 389 ASN A CA 1
ATOM 2962 C C . ASN A 1 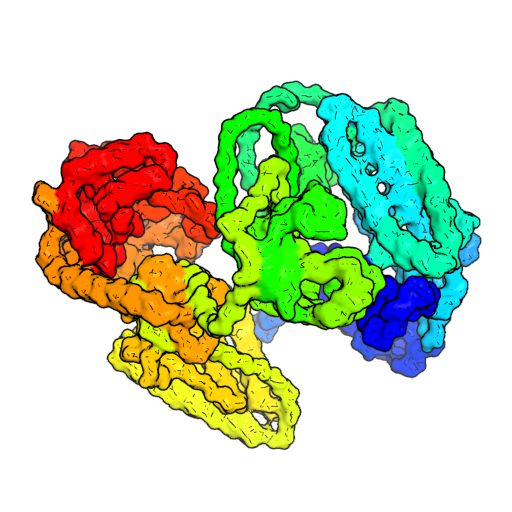389 ? -16.913 -35.257 -32.602 1.00 82.62 389 ASN A C 1
ATOM 2964 O O . ASN A 1 389 ? -17.173 -35.468 -31.417 1.00 82.62 389 ASN A O 1
ATOM 2968 N N . LEU A 1 390 ? -15.877 -34.501 -32.976 1.00 83.62 390 LEU A N 1
ATOM 2969 C CA . LEU A 1 390 ? -14.927 -33.944 -32.015 1.00 83.62 390 LEU A CA 1
ATOM 2970 C C . LEU A 1 390 ? -15.601 -32.866 -31.166 1.00 83.62 390 LEU A C 1
ATOM 2972 O O . LEU A 1 390 ? -16.288 -31.987 -31.699 1.00 83.62 390 LEU A O 1
ATOM 2976 N N . LYS A 1 391 ? -15.371 -32.921 -29.851 1.00 80.00 391 LYS A N 1
ATOM 2977 C CA . LYS A 1 391 ? -15.874 -31.949 -28.875 1.00 80.00 391 LYS A CA 1
ATOM 2978 C C . LYS A 1 391 ? -15.057 -30.654 -28.958 1.00 80.00 391 LYS A C 1
ATOM 2980 O O . LYS A 1 391 ? -14.285 -30.351 -28.072 1.00 80.00 391 LYS A O 1
ATOM 2985 N N . THR A 1 392 ? -15.153 -29.901 -30.048 1.00 81.25 392 THR A N 1
ATOM 2986 C CA . THR A 1 392 ? -14.544 -28.559 -30.117 1.00 81.25 392 THR A CA 1
ATOM 2987 C C . THR A 1 392 ? -15.267 -27.582 -29.180 1.00 81.25 392 THR A C 1
ATOM 2989 O O . THR A 1 392 ? -16.412 -27.867 -28.810 1.00 81.25 392 THR A O 1
ATOM 2992 N N . PRO A 1 393 ? -14.656 -26.436 -28.812 1.00 72.56 393 PRO A N 1
ATOM 2993 C CA . PRO A 1 393 ? -15.304 -25.431 -27.967 1.00 72.56 393 PRO A CA 1
ATOM 2994 C C . PRO A 1 393 ? -16.749 -25.142 -28.410 1.00 72.56 393 PRO A C 1
ATOM 2996 O O . PRO A 1 393 ? -17.002 -24.846 -29.578 1.00 72.56 393 PRO A O 1
ATOM 2999 N N . GLY A 1 394 ? -17.707 -25.308 -27.490 1.00 74.38 394 GLY A N 1
ATOM 3000 C CA . GLY A 1 394 ? -19.145 -25.148 -27.745 1.00 74.38 394 GLY A CA 1
ATOM 3001 C C . GLY A 1 394 ? -19.887 -26.360 -28.333 1.00 74.38 394 GLY A C 1
ATOM 3002 O O . GLY A 1 394 ? -21.048 -26.209 -28.713 1.00 74.38 394 GLY A O 1
ATOM 3003 N N . ARG A 1 395 ? -19.276 -27.554 -28.420 1.00 80.88 395 ARG A N 1
ATOM 3004 C CA . ARG A 1 395 ? -19.945 -28.823 -28.816 1.00 80.88 395 ARG A CA 1
ATOM 3005 C C . ARG A 1 395 ? -20.184 -29.811 -27.662 1.00 80.88 395 ARG A C 1
ATOM 3007 O O . ARG A 1 395 ? -20.603 -30.946 -27.905 1.00 80.88 395 ARG A O 1
ATOM 3014 N N . GLU A 1 396 ? -19.932 -29.395 -26.426 1.00 69.88 396 GLU A N 1
ATOM 3015 C CA . GLU A 1 396 ? -20.049 -30.212 -25.209 1.00 69.88 396 GLU A CA 1
ATOM 3016 C C . GLU A 1 396 ? -21.516 -30.536 -24.857 1.00 69.88 396 GLU A C 1
ATOM 3018 O O . GLU A 1 396 ? -22.425 -29.793 -25.210 1.00 69.88 396 GLU A O 1
ATOM 3023 N N . GLU A 1 397 ? -21.778 -31.693 -24.236 1.00 53.12 397 GLU A N 1
ATOM 3024 C CA . GLU A 1 397 ? -23.133 -32.120 -23.837 1.00 53.12 397 GLU A CA 1
ATOM 3025 C C . GLU A 1 397 ? -23.661 -31.262 -22.685 1.00 53.12 397 GLU A C 1
ATOM 3027 O O . GLU A 1 397 ? -22.930 -31.001 -21.736 1.00 53.12 397 GLU A O 1
ATOM 3032 N N . ALA A 1 398 ? -24.920 -30.821 -22.784 1.00 40.31 398 ALA A N 1
ATOM 3033 C CA . ALA A 1 398 ? -25.554 -30.025 -21.743 1.00 40.31 398 ALA A CA 1
ATOM 3034 C C . ALA A 1 398 ? -25.824 -30.908 -20.517 1.00 40.31 398 ALA A C 1
ATOM 3036 O O . ALA A 1 398 ? -26.702 -31.772 -20.544 1.00 40.31 398 ALA A O 1
ATOM 3037 N N . THR A 1 399 ? -25.062 -30.710 -19.444 1.00 34.34 399 THR A N 1
ATOM 3038 C CA . THR A 1 399 ? -25.426 -31.196 -18.109 1.00 34.34 399 THR A CA 1
ATOM 3039 C C . THR A 1 399 ? -26.571 -30.333 -17.552 1.00 34.34 399 THR A C 1
ATOM 3041 O O . THR A 1 399 ? -26.615 -29.139 -17.861 1.00 34.34 399 THR A O 1
ATOM 3044 N N . PRO A 1 400 ? -27.486 -30.879 -16.721 1.00 30.22 400 PRO A N 1
ATOM 3045 C CA . PRO A 1 400 ? -28.714 -30.204 -16.268 1.00 30.22 400 PRO A CA 1
ATOM 3046 C C . PRO A 1 400 ? -28.532 -28.981 -15.345 1.00 30.22 400 PRO A C 1
ATOM 3048 O O . PRO A 1 400 ? -29.464 -28.621 -14.640 1.00 30.22 400 PRO A O 1
ATOM 3051 N N . GLU A 1 401 ? -27.367 -28.338 -15.327 1.00 30.17 401 GLU A N 1
ATOM 3052 C CA . GLU A 1 401 ? -27.028 -27.237 -14.411 1.00 30.17 401 GLU A CA 1
ATOM 3053 C C . GLU A 1 401 ? -26.746 -25.906 -15.128 1.00 30.17 401 GLU A C 1
ATOM 3055 O O . GLU A 1 401 ? -26.214 -24.975 -14.537 1.00 30.17 401 GLU A O 1
ATOM 3060 N N . THR A 1 402 ? -27.121 -25.761 -16.402 1.00 31.34 402 THR A N 1
ATOM 3061 C CA . THR A 1 402 ? -26.969 -24.477 -17.127 1.00 31.34 402 THR A CA 1
ATOM 3062 C C . THR A 1 402 ? -28.232 -23.613 -17.155 1.00 31.34 402 THR A C 1
ATOM 3064 O O . THR A 1 402 ? -28.294 -22.613 -17.866 1.00 31.34 402 THR A O 1
ATOM 3067 N N . ALA A 1 403 ? -29.208 -23.927 -16.303 1.00 29.92 403 ALA A N 1
ATOM 3068 C CA . ALA A 1 403 ? -30.278 -23.017 -15.918 1.00 29.92 403 ALA A CA 1
ATOM 3069 C C . ALA A 1 403 ? -30.458 -23.100 -14.395 1.00 29.92 403 ALA A C 1
ATOM 3071 O O . ALA A 1 403 ? -30.740 -24.173 -13.874 1.00 29.92 403 ALA A O 1
ATOM 3072 N N . SER A 1 404 ? -30.314 -21.962 -13.707 1.00 28.02 404 SER A N 1
ATOM 3073 C CA . SER A 1 404 ? -30.436 -21.753 -12.251 1.00 28.02 404 SER A CA 1
ATOM 3074 C C . SER A 1 404 ? -29.334 -22.359 -11.361 1.00 28.02 404 SER A C 1
ATOM 3076 O O . SER A 1 404 ? -29.194 -23.570 -11.253 1.00 28.02 404 SER A O 1
ATOM 3078 N N . GLY A 1 405 ? -28.586 -21.485 -10.669 1.00 26.12 405 GLY A N 1
ATOM 3079 C CA . GLY A 1 405 ? -27.674 -21.878 -9.590 1.00 26.12 405 GLY A CA 1
ATOM 3080 C C . GLY A 1 405 ? -26.378 -21.072 -9.519 1.00 26.12 405 GLY A C 1
ATOM 3081 O O . GLY A 1 405 ? -25.304 -21.617 -9.746 1.00 26.12 405 GLY A O 1
ATOM 3082 N N . ALA A 1 406 ? -26.460 -19.789 -9.155 1.00 30.02 406 ALA A N 1
ATOM 3083 C CA . ALA A 1 406 ? -25.329 -19.095 -8.545 1.00 30.02 406 ALA A CA 1
ATOM 3084 C C . ALA A 1 406 ? -25.064 -19.746 -7.175 1.00 30.02 406 ALA A C 1
ATOM 3086 O O . ALA A 1 406 ? -25.681 -19.396 -6.171 1.00 30.02 406 ALA A O 1
ATOM 3087 N N . GLY A 1 407 ? -24.215 -20.772 -7.167 1.00 26.25 407 GLY A N 1
ATOM 3088 C CA . GLY A 1 407 ? -23.703 -21.397 -5.957 1.00 26.25 407 GLY A CA 1
ATOM 3089 C C . GLY A 1 407 ? -22.561 -20.563 -5.394 1.00 26.25 407 GLY A C 1
ATOM 3090 O O . GLY A 1 407 ? -21.504 -20.450 -6.009 1.00 26.25 407 GLY A O 1
ATOM 3091 N N . SER A 1 408 ? -22.794 -19.989 -4.219 1.00 31.91 408 SER A N 1
ATOM 3092 C CA . SER A 1 408 ? -21.818 -19.304 -3.380 1.00 31.91 408 SER A CA 1
ATOM 3093 C C . SER A 1 408 ? -20.639 -20.221 -3.027 1.00 31.91 408 SER A C 1
ATOM 3095 O O . SER A 1 408 ? -20.779 -21.154 -2.235 1.00 31.91 408 SER A O 1
ATOM 3097 N N . GLY A 1 409 ? -19.470 -19.932 -3.586 1.00 27.34 409 GLY A N 1
ATOM 3098 C CA . GLY A 1 409 ? -18.178 -20.412 -3.107 1.00 27.34 409 GLY A CA 1
ATOM 3099 C C . GLY A 1 409 ? -17.219 -19.232 -3.126 1.00 27.34 409 GLY A C 1
ATOM 3100 O O . GLY A 1 409 ? -17.064 -18.594 -4.165 1.00 27.34 409 GLY A O 1
ATOM 3101 N N . SER A 1 410 ? -16.651 -18.900 -1.970 1.00 30.20 410 SER A N 1
ATOM 3102 C CA . SER A 1 410 ? -15.720 -17.788 -1.783 1.00 30.20 410 SER A CA 1
ATOM 3103 C C . SER A 1 410 ? -14.555 -17.856 -2.776 1.00 30.20 410 SER A C 1
ATOM 3105 O O . SER A 1 410 ? -13.930 -18.896 -2.984 1.00 30.20 410 SER A O 1
ATOM 3107 N N . THR A 1 411 ? -14.244 -16.720 -3.392 1.00 34.81 411 THR A N 1
ATOM 3108 C CA . THR A 1 41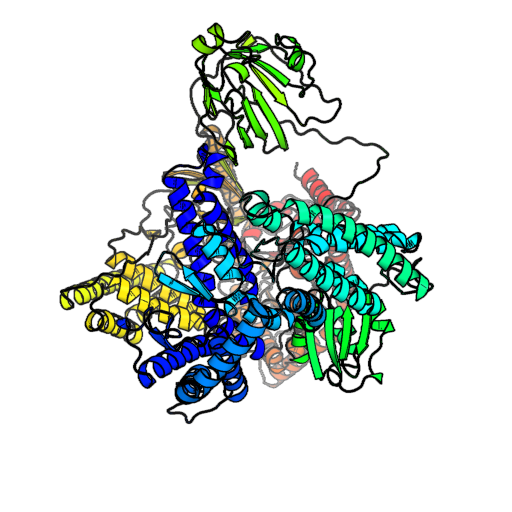1 ? -13.163 -16.561 -4.376 1.00 34.81 411 THR A CA 1
ATOM 3109 C C . THR A 1 411 ? -11.757 -16.783 -3.799 1.00 34.81 411 THR A C 1
ATOM 3111 O O . THR A 1 411 ? -10.837 -17.026 -4.579 1.00 34.81 411 THR A O 1
ATOM 3114 N N . ASP A 1 412 ? -11.603 -16.789 -2.469 1.00 39.28 412 ASP A N 1
ATOM 3115 C CA . ASP A 1 412 ? -10.329 -17.011 -1.759 1.00 39.28 412 ASP A CA 1
ATOM 3116 C C . ASP A 1 412 ? -9.959 -18.486 -1.552 1.00 39.28 412 ASP A C 1
ATOM 3118 O O . ASP A 1 412 ? -8.824 -18.805 -1.201 1.00 39.28 412 ASP A O 1
ATOM 3122 N N . ASP A 1 413 ? -10.878 -19.413 -1.825 1.00 55.66 413 ASP A N 1
ATOM 3123 C CA . ASP A 1 413 ? -10.683 -20.831 -1.505 1.00 55.66 413 ASP A CA 1
ATOM 3124 C C . ASP A 1 413 ? -10.388 -21.689 -2.751 1.00 55.66 413 ASP A C 1
ATOM 3126 O O . ASP A 1 413 ? -10.262 -22.916 -2.697 1.00 55.66 413 ASP A O 1
ATOM 3130 N N . LEU A 1 414 ? -10.273 -21.047 -3.917 1.00 68.19 414 LEU A N 1
ATOM 3131 C CA . LEU A 1 414 ? -10.134 -21.718 -5.207 1.00 68.19 414 LEU A CA 1
ATOM 3132 C C . LEU A 1 414 ? -8.860 -22.594 -5.300 1.00 68.19 414 LEU A C 1
ATOM 3134 O O . LEU A 1 414 ? -8.996 -23.760 -5.674 1.00 68.19 414 LEU A O 1
ATOM 3138 N N . PRO A 1 415 ? -7.648 -22.137 -4.917 1.00 70.69 415 PRO A N 1
ATOM 3139 C CA . PRO A 1 415 ? -6.436 -22.964 -4.976 1.00 70.69 415 PRO A CA 1
ATOM 3140 C C . PRO A 1 415 ? -6.468 -24.166 -4.016 1.00 70.69 415 PRO A C 1
ATOM 3142 O O . PRO A 1 415 ? -6.038 -25.255 -4.396 1.00 70.69 415 PRO A O 1
ATOM 3145 N N . HIS A 1 416 ? -7.036 -24.011 -2.811 1.00 73.50 416 HIS A N 1
ATOM 3146 C CA . HIS A 1 416 ? -7.212 -25.099 -1.835 1.00 73.50 416 HIS A CA 1
ATOM 3147 C C . HIS A 1 416 ? -8.196 -26.156 -2.337 1.00 73.50 416 HIS A C 1
ATOM 3149 O O . HIS A 1 416 ? -7.914 -27.354 -2.288 1.00 73.50 416 HIS A O 1
ATOM 3155 N N . ASN A 1 417 ? -9.327 -25.718 -2.889 1.00 72.31 417 ASN A N 1
ATOM 3156 C CA . ASN A 1 417 ? -10.333 -26.608 -3.455 1.00 72.31 417 ASN A CA 1
ATOM 3157 C C . ASN A 1 417 ? -9.831 -27.329 -4.715 1.00 72.31 417 ASN A C 1
ATOM 3159 O O . ASN A 1 417 ? -10.148 -28.503 -4.915 1.00 72.31 417 ASN A O 1
ATOM 3163 N N . ILE A 1 418 ? -9.014 -26.667 -5.541 1.00 81.44 418 ILE A N 1
ATOM 3164 C CA . ILE A 1 418 ? -8.343 -27.293 -6.688 1.00 81.44 418 ILE A CA 1
ATOM 3165 C C . ILE A 1 418 ? -7.341 -28.343 -6.194 1.00 81.44 418 ILE A C 1
ATOM 3167 O O . ILE A 1 418 ? -7.359 -29.475 -6.671 1.00 81.44 418 ILE A O 1
ATOM 3171 N N . LEU A 1 419 ? -6.518 -28.016 -5.197 1.00 80.00 419 LEU A N 1
ATOM 3172 C CA . LEU A 1 419 ? -5.534 -28.928 -4.612 1.00 80.00 419 LEU A CA 1
ATOM 3173 C C . LEU A 1 419 ? -6.191 -30.158 -3.958 1.00 80.00 419 LEU A C 1
ATOM 3175 O O . LEU A 1 419 ? -5.731 -31.283 -4.158 1.00 80.00 419 LEU A O 1
ATOM 3179 N N . ALA A 1 420 ? -7.315 -29.977 -3.262 1.00 78.38 420 ALA A N 1
ATOM 3180 C CA . ALA A 1 420 ? -8.140 -31.070 -2.750 1.00 78.38 420 ALA A CA 1
ATOM 3181 C C . ALA A 1 420 ? -8.736 -31.921 -3.883 1.00 78.38 420 ALA A C 1
ATOM 3183 O O . ALA A 1 420 ? -8.720 -33.150 -3.809 1.00 78.38 420 ALA A O 1
ATOM 3184 N N . ALA A 1 421 ? -9.194 -31.292 -4.969 1.00 82.31 421 ALA A N 1
ATOM 3185 C CA . ALA A 1 421 ? -9.715 -31.994 -6.139 1.00 82.31 421 ALA A CA 1
ATOM 3186 C C . ALA A 1 421 ? -8.638 -32.794 -6.896 1.00 82.31 421 ALA A C 1
ATOM 3188 O O . ALA A 1 421 ? -8.976 -33.735 -7.607 1.00 82.31 421 ALA A O 1
ATOM 3189 N N . PHE A 1 422 ? -7.351 -32.496 -6.709 1.00 83.44 422 PHE A N 1
ATOM 3190 C CA . PHE A 1 422 ? -6.241 -33.322 -7.197 1.00 83.44 422 PHE A CA 1
ATOM 3191 C C . PHE A 1 422 ? -5.804 -34.432 -6.223 1.00 83.44 422 PHE A C 1
ATOM 3193 O O . PHE A 1 422 ? -4.822 -35.120 -6.495 1.00 83.44 422 PHE A O 1
ATOM 3200 N N . GLY A 1 423 ? -6.526 -34.654 -5.120 1.00 77.19 423 GLY A N 1
ATOM 3201 C CA . GLY A 1 423 ? -6.218 -35.688 -4.122 1.00 77.19 423 GLY A CA 1
ATOM 3202 C C . GLY A 1 423 ? -5.391 -35.189 -2.933 1.00 77.19 423 GLY A C 1
ATOM 3203 O O . GLY A 1 423 ? -4.847 -36.000 -2.185 1.00 77.19 423 GLY A O 1
ATOM 3204 N N . GLY A 1 424 ? -5.292 -33.869 -2.746 1.00 75.25 424 GLY A N 1
ATOM 3205 C CA . GLY A 1 424 ? -4.544 -33.234 -1.660 1.00 75.25 424 GLY A CA 1
ATOM 3206 C C . GLY A 1 424 ? -3.048 -33.075 -1.953 1.00 75.25 424 GLY A C 1
ATOM 3207 O O . GLY A 1 424 ? -2.519 -33.632 -2.913 1.00 75.25 424 GLY A O 1
ATOM 3208 N N . GLN A 1 425 ? -2.342 -32.328 -1.096 1.00 78.44 425 GLN A N 1
ATOM 3209 C CA . GLN A 1 425 ? -0.914 -31.988 -1.254 1.00 78.44 425 GLN A CA 1
ATOM 3210 C C . GLN A 1 425 ? -0.024 -33.221 -1.445 1.00 78.44 425 GLN A C 1
ATOM 3212 O O . GLN A 1 425 ? 0.890 -33.213 -2.262 1.00 78.44 425 GLN A O 1
ATOM 3217 N N . GLN A 1 426 ? -0.341 -34.299 -0.727 1.00 77.19 426 GLN A N 1
ATOM 3218 C CA . GLN A 1 426 ? 0.419 -35.552 -0.727 1.00 77.19 426 GLN A CA 1
ATOM 3219 C C . GLN A 1 426 ? 0.389 -36.251 -2.097 1.00 77.19 426 GLN A C 1
ATOM 3221 O O . GLN A 1 426 ? 1.268 -37.051 -2.423 1.00 77.19 426 GLN A O 1
ATOM 3226 N N . ASN A 1 427 ? -0.636 -35.961 -2.903 1.00 85.06 427 ASN A N 1
ATOM 3227 C CA . ASN A 1 427 ? -0.807 -36.547 -4.220 1.00 85.06 427 ASN A CA 1
ATOM 3228 C C . ASN A 1 427 ? -0.103 -35.745 -5.322 1.00 85.06 427 ASN A C 1
ATOM 3230 O O . ASN A 1 427 ? -0.009 -36.230 -6.443 1.00 85.06 427 ASN A O 1
ATOM 3234 N N . ILE A 1 428 ? 0.407 -34.546 -5.027 1.00 83.19 428 ILE A N 1
ATOM 3235 C CA . ILE A 1 428 ? 1.080 -33.674 -5.993 1.00 83.19 428 ILE A CA 1
ATOM 3236 C C . ILE A 1 428 ? 2.577 -33.986 -6.002 1.00 83.19 428 ILE A C 1
ATOM 3238 O O . ILE A 1 428 ? 3.275 -33.771 -5.015 1.00 83.19 428 ILE A O 1
ATOM 3242 N N . LYS A 1 429 ? 3.087 -34.470 -7.134 1.00 73.62 429 LYS A N 1
ATOM 3243 C CA . LYS A 1 429 ? 4.511 -34.764 -7.332 1.00 73.62 429 LYS A CA 1
ATOM 3244 C C . LYS A 1 429 ? 5.258 -33.600 -7.978 1.00 73.62 429 LYS A C 1
ATOM 3246 O O . LYS A 1 429 ? 6.378 -33.293 -7.582 1.00 73.62 429 LYS A O 1
ATOM 3251 N N . HIS A 1 430 ? 4.642 -32.948 -8.959 1.00 72.88 430 HIS A N 1
ATOM 3252 C CA . HIS A 1 430 ? 5.186 -31.760 -9.611 1.00 72.88 430 HIS A CA 1
ATOM 3253 C C . HIS A 1 430 ? 4.049 -30.816 -9.994 1.00 72.88 430 HIS A C 1
ATOM 3255 O O . HIS A 1 430 ? 3.039 -31.261 -10.538 1.00 72.88 430 HIS A O 1
ATOM 3261 N N . LEU A 1 431 ? 4.217 -29.520 -9.728 1.00 77.31 431 LEU A N 1
ATOM 3262 C CA . LEU A 1 431 ? 3.218 -28.493 -10.009 1.00 77.31 431 LEU A CA 1
ATOM 3263 C C . LEU A 1 431 ? 3.807 -27.390 -10.883 1.00 77.31 431 LEU A C 1
ATOM 3265 O O . LEU A 1 431 ? 4.752 -26.711 -10.485 1.00 77.31 431 LEU A O 1
ATOM 3269 N N . ASP A 1 432 ? 3.218 -27.200 -12.056 1.00 66.38 432 ASP A N 1
ATOM 3270 C CA . ASP A 1 432 ? 3.605 -26.182 -13.021 1.00 66.38 432 ASP A CA 1
ATOM 3271 C C . ASP A 1 432 ? 2.377 -25.547 -13.690 1.00 66.38 432 ASP A C 1
ATOM 3273 O O . ASP A 1 432 ? 1.250 -26.013 -13.524 1.00 66.38 432 ASP A O 1
ATOM 3277 N N . ALA A 1 433 ? 2.569 -24.477 -14.454 1.00 62.66 433 ALA A N 1
ATOM 3278 C CA . ALA A 1 433 ? 1.519 -23.871 -15.257 1.00 62.66 433 ALA A CA 1
ATOM 3279 C C . ALA A 1 433 ? 2.081 -23.168 -16.489 1.00 62.66 433 ALA A C 1
ATOM 3281 O O . ALA A 1 433 ? 3.223 -22.723 -16.541 1.00 62.66 433 ALA A O 1
ATOM 3282 N N . CYS A 1 434 ? 1.231 -23.072 -17.500 1.00 49.38 434 CYS A N 1
ATOM 3283 C CA . CYS A 1 434 ? 1.366 -22.100 -18.575 1.00 49.38 434 CYS A CA 1
ATOM 3284 C C . CYS A 1 434 ? 0.265 -21.057 -18.415 1.00 49.38 434 CYS A C 1
ATOM 3286 O O . CYS A 1 434 ? -0.686 -21.295 -17.673 1.00 49.38 434 CYS A O 1
ATOM 3288 N N . ILE A 1 435 ? 0.332 -19.972 -19.198 1.00 43.03 435 ILE A N 1
ATOM 3289 C CA . ILE A 1 435 ? -0.649 -18.872 -19.176 1.00 43.03 435 ILE A CA 1
ATOM 3290 C C . ILE A 1 435 ? -2.081 -19.401 -19.046 1.00 43.03 435 ILE A C 1
ATOM 3292 O O . ILE A 1 435 ? -2.817 -18.917 -18.207 1.00 43.03 435 ILE A O 1
ATOM 3296 N N . THR A 1 436 ? -2.465 -20.435 -19.804 1.00 44.84 436 THR A N 1
ATOM 3297 C CA . THR A 1 436 ? -3.849 -20.932 -19.830 1.00 44.84 436 THR A CA 1
ATOM 3298 C C . THR A 1 436 ? -4.127 -22.238 -19.082 1.00 44.84 436 THR A C 1
ATOM 3300 O O . THR A 1 436 ? -5.290 -22.655 -19.041 1.00 44.84 436 THR A O 1
ATOM 3303 N N . ARG A 1 437 ? -3.112 -22.919 -18.523 1.00 61.88 437 ARG A N 1
ATOM 3304 C CA . ARG A 1 437 ? -3.286 -24.259 -17.921 1.00 61.88 437 ARG A CA 1
ATOM 3305 C C . ARG A 1 437 ? -2.439 -24.525 -16.698 1.00 61.88 437 ARG A C 1
ATOM 3307 O O . ARG A 1 437 ? -1.242 -24.264 -16.719 1.00 61.88 437 ARG A O 1
ATOM 3314 N N . LEU A 1 438 ? -3.041 -25.194 -15.724 1.00 72.56 438 LEU A N 1
ATOM 3315 C CA . LEU A 1 438 ? -2.376 -25.796 -14.579 1.00 72.56 438 LEU A CA 1
ATOM 3316 C C . LEU A 1 438 ? -1.945 -27.225 -14.942 1.00 72.56 438 LEU A C 1
ATOM 3318 O O . LEU A 1 438 ? -2.768 -28.023 -15.397 1.00 72.56 438 LEU A O 1
ATOM 3322 N N . ARG A 1 439 ? -0.658 -27.539 -14.791 1.00 78.94 439 ARG A N 1
ATOM 3323 C CA . ARG A 1 439 ? -0.024 -28.816 -15.149 1.00 78.94 439 ARG A CA 1
ATOM 3324 C C . ARG A 1 439 ? 0.464 -29.513 -13.885 1.00 78.94 439 ARG A C 1
ATOM 3326 O O . ARG A 1 439 ? 1.367 -29.018 -13.219 1.00 78.94 439 ARG A O 1
ATOM 3333 N N . ILE A 1 440 ? -0.114 -30.666 -13.572 1.00 81.12 440 ILE A N 1
ATOM 3334 C CA . ILE A 1 440 ? 0.158 -31.373 -12.322 1.00 81.12 440 ILE A CA 1
ATOM 3335 C C . ILE A 1 440 ? 0.562 -32.814 -12.615 1.00 81.12 440 ILE A C 1
ATOM 3337 O O . ILE A 1 440 ? -0.214 -33.567 -13.196 1.00 81.12 440 ILE A O 1
ATOM 3341 N N . GLU A 1 441 ? 1.750 -33.220 -12.180 1.00 80.81 441 GLU A N 1
ATOM 3342 C CA . GLU A 1 441 ? 2.093 -34.638 -12.062 1.00 80.81 441 GLU A CA 1
ATOM 3343 C C . GLU A 1 441 ? 1.589 -35.139 -10.708 1.00 80.81 441 GLU A C 1
ATOM 3345 O O . GLU A 1 441 ? 1.952 -34.572 -9.675 1.00 80.81 441 GLU A O 1
ATOM 3350 N N . VAL A 1 442 ? 0.759 -36.183 -10.700 1.00 84.31 442 VAL A N 1
ATOM 3351 C CA . VAL A 1 442 ? 0.201 -36.777 -9.479 1.00 84.31 442 VAL A CA 1
ATOM 3352 C C . VAL A 1 442 ? 0.793 -38.155 -9.178 1.00 84.31 442 VAL A C 1
ATOM 3354 O O . VAL A 1 442 ? 1.176 -38.896 -10.084 1.00 84.31 442 VAL A O 1
ATOM 3357 N N . ASN A 1 443 ? 0.868 -38.515 -7.897 1.00 74.81 443 ASN A N 1
ATOM 3358 C CA . ASN A 1 443 ? 1.345 -39.827 -7.452 1.00 74.81 443 ASN A CA 1
ATOM 3359 C C . ASN A 1 443 ? 0.322 -40.930 -7.778 1.00 74.81 443 ASN A C 1
ATOM 3361 O O . ASN A 1 443 ? 0.680 -41.957 -8.356 1.00 74.81 443 ASN A O 1
ATOM 3365 N N . GLU A 1 444 ? -0.956 -40.681 -7.483 1.00 80.06 444 GLU A N 1
ATOM 3366 C CA . GLU A 1 444 ? -2.086 -41.572 -7.736 1.00 80.06 444 GLU A CA 1
ATOM 3367 C C . GLU A 1 444 ? -3.200 -40.873 -8.520 1.00 80.06 444 GLU A C 1
ATOM 3369 O O . GLU A 1 444 ? -3.847 -39.923 -8.074 1.00 80.06 444 GLU A O 1
ATOM 3374 N N . LYS A 1 445 ? -3.479 -41.410 -9.706 1.00 78.38 445 LYS A N 1
ATOM 3375 C CA . LYS A 1 445 ? -4.488 -40.884 -10.627 1.00 78.38 445 LYS A CA 1
ATOM 3376 C C . LYS A 1 445 ? -5.929 -41.016 -10.113 1.00 78.38 445 LYS A C 1
ATOM 3378 O O . LYS A 1 445 ? -6.758 -40.155 -10.384 1.00 78.38 445 LYS A O 1
ATOM 3383 N N . SER A 1 446 ? -6.248 -42.097 -9.402 1.00 77.75 446 SER A N 1
ATOM 3384 C CA . SER A 1 446 ? -7.605 -42.383 -8.905 1.00 77.75 446 SER A CA 1
ATOM 3385 C C . SER A 1 446 ? -8.124 -41.350 -7.906 1.00 77.75 446 SER A C 1
ATOM 3387 O O . SER A 1 446 ? -9.333 -41.232 -7.733 1.00 77.75 446 SER A O 1
ATOM 3389 N N . SER A 1 447 ? -7.222 -40.599 -7.279 1.00 78.62 447 SER A N 1
ATOM 3390 C CA . SER A 1 447 ? -7.534 -39.598 -6.258 1.00 78.62 447 SER A CA 1
ATOM 3391 C C . SER A 1 447 ? -7.898 -38.229 -6.850 1.00 78.62 447 SER A C 1
ATOM 3393 O O . SER A 1 447 ? -8.204 -37.301 -6.106 1.00 78.62 447 SER A O 1
ATOM 3395 N N . VAL A 1 448 ? -7.889 -38.088 -8.183 1.00 83.50 448 VAL A N 1
ATOM 3396 C CA . VAL A 1 448 ? -8.228 -36.842 -8.883 1.00 83.50 448 VAL A CA 1
ATOM 3397 C C . VAL A 1 448 ? -9.719 -36.792 -9.240 1.00 83.50 448 VAL A C 1
ATOM 3399 O O . VAL A 1 448 ? -10.223 -37.596 -10.026 1.00 83.50 448 VAL A O 1
ATOM 3402 N N . ASN A 1 449 ? -10.429 -35.797 -8.707 1.00 82.19 449 ASN A N 1
ATOM 3403 C CA . ASN A 1 449 ? -11.845 -35.543 -8.951 1.00 82.19 449 ASN A CA 1
ATOM 3404 C C . ASN A 1 449 ? -12.051 -34.524 -10.089 1.00 82.19 449 ASN A C 1
ATOM 3406 O O . ASN A 1 449 ? -12.026 -33.306 -9.902 1.00 82.19 449 ASN A O 1
ATOM 3410 N N . LYS A 1 450 ? -12.292 -35.049 -11.292 1.00 79.00 450 LYS A N 1
ATOM 3411 C CA . LYS A 1 450 ? -12.453 -34.265 -12.529 1.00 79.00 450 LYS A CA 1
ATOM 3412 C C . LYS A 1 450 ? -13.691 -33.381 -12.539 1.00 79.00 450 LYS A C 1
ATOM 3414 O O . LYS A 1 450 ? -13.636 -32.267 -13.055 1.00 79.00 450 LYS A O 1
ATOM 3419 N N . ASP A 1 451 ? -14.797 -33.887 -12.008 1.00 71.50 451 ASP A N 1
ATOM 3420 C CA . ASP A 1 451 ? -16.073 -33.175 -12.025 1.00 71.50 451 ASP A CA 1
ATOM 3421 C C . ASP A 1 451 ? -16.011 -31.978 -11.079 1.00 71.50 451 ASP A C 1
ATOM 3423 O O . ASP A 1 451 ? -16.445 -30.881 -11.433 1.00 71.50 451 ASP A O 1
ATOM 3427 N N . ARG A 1 452 ? -15.328 -32.138 -9.939 1.00 76.62 452 ARG A N 1
ATOM 3428 C CA . ARG A 1 452 ? -15.044 -31.033 -9.023 1.00 76.62 452 ARG A CA 1
ATOM 3429 C C . ARG A 1 452 ? -14.147 -29.970 -9.655 1.00 76.62 452 ARG A C 1
ATOM 3431 O O . ARG A 1 452 ? -14.437 -28.791 -9.513 1.00 76.62 452 ARG A O 1
ATOM 3438 N N . LEU A 1 453 ? -13.106 -30.353 -10.399 1.00 73.69 453 LEU A N 1
ATOM 3439 C CA . LEU A 1 453 ? -12.249 -29.389 -11.108 1.00 73.69 453 LEU A CA 1
ATOM 3440 C C . LEU A 1 453 ? -13.028 -28.558 -12.142 1.00 73.69 453 LEU A C 1
ATOM 3442 O O . LEU A 1 453 ? -12.785 -27.359 -12.263 1.00 73.69 453 LEU A O 1
ATOM 3446 N N . LYS A 1 454 ? -13.996 -29.160 -12.846 1.00 71.25 454 LYS A N 1
ATOM 3447 C CA . LYS A 1 454 ? -14.892 -28.433 -13.763 1.00 71.25 454 LYS A CA 1
ATOM 3448 C C . LYS A 1 454 ? -15.848 -27.492 -13.028 1.00 71.25 454 LYS A C 1
ATOM 3450 O O . LYS A 1 454 ? -16.002 -26.352 -13.451 1.00 71.25 454 LYS A O 1
ATOM 3455 N N . GLN A 1 455 ? -16.427 -27.929 -11.907 1.00 61.72 455 GLN A N 1
ATOM 3456 C CA . GLN A 1 455 ? -17.259 -27.078 -11.039 1.00 61.72 455 GLN A CA 1
ATOM 3457 C C . GLN A 1 455 ? -16.482 -25.884 -10.469 1.00 61.72 455 GLN A C 1
ATOM 3459 O O . GLN A 1 455 ? -17.047 -24.814 -10.279 1.00 61.72 455 GLN A O 1
ATOM 3464 N N . LEU A 1 456 ? -15.178 -26.049 -10.238 1.00 70.94 456 LEU A N 1
ATOM 3465 C CA . LEU A 1 456 ? -14.268 -24.990 -9.792 1.00 70.94 456 LEU A CA 1
ATOM 3466 C C . LEU A 1 456 ? -13.818 -24.057 -10.935 1.00 70.94 456 LEU A C 1
ATOM 3468 O O . LEU A 1 456 ? -12.941 -23.221 -10.740 1.00 70.94 456 LEU A O 1
ATOM 3472 N N . GLY A 1 457 ? -14.396 -24.175 -12.134 1.00 58.53 457 GLY A N 1
ATOM 3473 C CA . GLY A 1 457 ? -14.146 -23.261 -13.250 1.00 58.53 457 GLY A CA 1
ATOM 3474 C C . GLY A 1 457 ? -13.093 -23.731 -14.255 1.00 58.53 457 GLY A C 1
ATOM 3475 O O . GLY A 1 457 ? -12.667 -22.939 -15.097 1.00 58.53 457 GLY A O 1
ATOM 3476 N N . ALA A 1 458 ? -12.667 -25.000 -14.216 1.00 61.81 458 ALA A N 1
ATOM 3477 C CA . ALA A 1 458 ? -11.845 -25.552 -15.288 1.00 61.81 458 ALA A CA 1
ATOM 3478 C C . ALA A 1 458 ? -12.700 -25.763 -16.546 1.00 61.81 458 ALA A C 1
ATOM 3480 O O . ALA A 1 458 ? -13.592 -26.610 -16.575 1.00 61.81 458 ALA A O 1
ATOM 3481 N N . SER A 1 459 ? -12.363 -25.057 -17.624 1.00 48.53 459 SER A N 1
ATOM 3482 C CA . SER A 1 459 ? -12.976 -25.243 -18.952 1.00 48.53 459 SER A CA 1
ATOM 3483 C C . SER A 1 459 ? -12.695 -26.626 -19.561 1.00 48.53 459 SER A C 1
ATOM 3485 O O . SER A 1 459 ? -13.379 -27.061 -20.479 1.00 48.53 459 SER A O 1
ATOM 3487 N N . GLY A 1 460 ? -11.706 -27.353 -19.033 1.00 52.44 460 GLY A N 1
ATOM 3488 C CA . GLY A 1 460 ? -11.417 -28.735 -19.401 1.00 52.44 460 GLY A CA 1
ATOM 3489 C C . GLY A 1 460 ? -10.375 -29.367 -18.481 1.00 52.44 460 GLY A C 1
ATOM 3490 O O . GLY A 1 460 ? -9.533 -28.666 -17.918 1.00 52.44 460 GLY A O 1
ATOM 3491 N N . VAL A 1 461 ? -10.426 -30.696 -18.335 1.00 67.62 461 VAL A N 1
ATOM 3492 C CA . VAL A 1 461 ? -9.463 -31.488 -17.548 1.00 67.62 461 VAL A CA 1
ATOM 3493 C C . VAL A 1 461 ? -9.007 -32.683 -18.385 1.00 67.62 461 VAL A C 1
ATOM 3495 O O . VAL A 1 461 ? -9.838 -33.480 -18.825 1.00 67.62 461 VAL A O 1
ATOM 3498 N N . LEU A 1 462 ? -7.700 -32.797 -18.624 1.00 52.34 462 LEU A N 1
ATOM 3499 C CA . LEU A 1 462 ? -7.078 -33.849 -19.432 1.00 52.34 462 LEU A CA 1
ATOM 3500 C C . LEU A 1 462 ? -6.115 -34.678 -18.575 1.00 52.34 462 LEU A C 1
ATOM 3502 O O . LEU A 1 462 ? -5.364 -34.123 -17.783 1.00 52.34 462 LEU A O 1
ATOM 3506 N N . GLU A 1 463 ? -6.077 -35.993 -18.788 1.00 62.38 463 GLU A N 1
ATOM 3507 C CA . GLU A 1 463 ? -5.126 -36.897 -18.133 1.00 62.38 463 GLU A CA 1
ATOM 3508 C C . GLU A 1 463 ? -4.280 -37.640 -19.164 1.00 62.38 463 GLU A C 1
ATOM 3510 O O . GLU A 1 463 ? -4.815 -38.312 -20.048 1.00 62.38 463 GLU A O 1
ATOM 3515 N N . VAL A 1 464 ? -2.960 -37.580 -19.011 1.00 52.78 464 VAL A N 1
ATOM 3516 C CA . VAL A 1 464 ? -1.993 -38.332 -19.814 1.00 52.78 464 VAL A CA 1
ATOM 3517 C C . VAL A 1 464 ? -1.015 -39.022 -18.863 1.00 52.78 464 VAL A C 1
ATOM 3519 O O . VAL A 1 464 ? -0.099 -38.406 -18.323 1.00 52.78 464 VAL A O 1
ATOM 3522 N N . GLY A 1 465 ? -1.230 -40.318 -18.622 1.00 69.38 465 GLY A N 1
ATOM 3523 C CA . GLY A 1 465 ? -0.504 -41.058 -17.584 1.00 69.38 465 GLY A CA 1
ATOM 3524 C C . GLY A 1 465 ? -0.811 -40.508 -16.186 1.00 69.38 465 GLY A C 1
ATOM 3525 O O . GLY A 1 465 ? -1.981 -40.354 -15.837 1.00 69.38 465 GLY A O 1
ATOM 3526 N N . ASN A 1 466 ? 0.242 -40.196 -15.425 1.00 70.88 466 ASN A N 1
ATOM 3527 C CA . ASN A 1 466 ? 0.166 -39.531 -14.119 1.00 70.88 466 ASN A CA 1
ATOM 3528 C C . ASN A 1 466 ? 0.153 -37.995 -14.219 1.00 70.88 466 ASN A C 1
ATOM 3530 O O . ASN A 1 466 ? 0.094 -37.318 -13.201 1.00 70.88 466 ASN A O 1
ATOM 3534 N N . ASN A 1 467 ? 0.199 -37.425 -15.426 1.00 70.12 467 ASN A N 1
ATOM 3535 C CA . ASN A 1 467 ? 0.091 -35.984 -15.619 1.00 70.12 467 ASN A CA 1
ATOM 3536 C C . ASN A 1 467 ? -1.362 -35.594 -15.880 1.00 70.12 467 ASN A C 1
ATOM 3538 O O . ASN A 1 467 ? -1.968 -36.037 -16.859 1.00 70.12 467 ASN A O 1
ATOM 3542 N N . VAL A 1 468 ? -1.908 -34.734 -15.030 1.00 77.50 468 VAL A N 1
ATOM 3543 C CA . VAL A 1 468 ? -3.246 -34.164 -15.159 1.00 77.50 468 VAL A CA 1
ATOM 3544 C C . VAL A 1 468 ? -3.138 -32.664 -15.411 1.00 77.50 468 VAL A C 1
ATOM 3546 O O . VAL A 1 468 ? -2.381 -31.954 -14.754 1.00 77.50 468 VAL A O 1
ATOM 3549 N N . GLN A 1 469 ? -3.885 -32.171 -16.394 1.00 73.75 469 GLN A N 1
ATOM 3550 C CA . GLN A 1 469 ? -3.912 -30.760 -16.764 1.00 73.75 469 GLN A CA 1
ATOM 3551 C C . GLN A 1 469 ? -5.327 -30.208 -16.646 1.00 73.75 469 GLN A C 1
ATOM 3553 O O . GLN A 1 469 ? -6.255 -30.785 -17.210 1.00 73.75 469 GLN A O 1
ATOM 3558 N N . ALA A 1 470 ? -5.480 -29.074 -15.966 1.00 75.06 470 ALA A N 1
ATOM 3559 C CA . ALA A 1 470 ? -6.746 -28.356 -15.837 1.00 75.06 470 ALA A CA 1
ATOM 3560 C C . ALA A 1 470 ? -6.639 -26.958 -16.467 1.00 75.06 470 ALA A C 1
ATOM 3562 O O . ALA A 1 470 ? -5.646 -26.252 -16.285 1.00 75.06 470 ALA A O 1
ATOM 3563 N N . ILE A 1 471 ? -7.642 -26.572 -17.257 1.00 68.38 471 ILE A N 1
ATOM 3564 C CA . ILE A 1 471 ? -7.629 -25.347 -18.068 1.00 68.38 471 ILE A CA 1
ATOM 3565 C C . ILE A 1 471 ? -8.422 -24.242 -17.360 1.00 68.38 471 ILE A C 1
ATOM 3567 O O . ILE A 1 471 ? -9.647 -24.195 -17.477 1.00 68.38 471 ILE A O 1
ATOM 3571 N N . PHE A 1 472 ? -7.723 -23.330 -16.683 1.00 67.50 472 PHE A N 1
ATOM 3572 C CA . PHE A 1 472 ? -8.323 -22.187 -15.974 1.00 67.50 472 PHE A CA 1
ATOM 3573 C C . PHE A 1 472 ? -8.132 -20.842 -16.701 1.00 67.50 472 PHE A C 1
ATOM 3575 O O . PHE A 1 472 ? -8.446 -19.785 -16.154 1.00 67.50 472 PHE A O 1
ATOM 3582 N N . GLY A 1 473 ? -7.609 -20.849 -17.934 1.00 49.38 473 GLY A N 1
ATOM 3583 C CA . GLY A 1 473 ? -7.300 -19.615 -18.665 1.00 49.38 473 GLY A CA 1
ATOM 3584 C C . GLY A 1 473 ? -6.118 -18.873 -18.035 1.00 49.38 473 GLY A C 1
ATOM 3585 O O . GLY A 1 473 ? -5.349 -19.495 -17.301 1.00 49.38 473 GLY A O 1
ATOM 3586 N N . THR A 1 474 ? -5.973 -17.573 -18.323 1.00 50.19 474 THR A N 1
ATOM 3587 C CA . THR A 1 474 ? -4.848 -16.693 -17.908 1.00 50.19 474 THR A CA 1
ATOM 3588 C C . THR A 1 474 ? -4.513 -16.734 -16.413 1.00 50.19 474 THR A C 1
ATOM 3590 O O . THR A 1 474 ? -3.415 -16.369 -16.010 1.00 50.19 474 THR A O 1
ATOM 3593 N N . ARG A 1 475 ? -5.441 -17.227 -15.590 1.00 54.16 475 ARG A N 1
ATOM 3594 C CA . ARG A 1 475 ? -5.317 -17.396 -14.138 1.00 54.16 475 ARG A CA 1
ATOM 3595 C C . ARG A 1 475 ? -4.477 -18.603 -13.719 1.00 54.16 475 ARG A C 1
ATOM 3597 O O . ARG A 1 475 ? -4.229 -18.783 -12.534 1.00 54.16 475 ARG A O 1
ATOM 3604 N N . SER A 1 476 ? -4.071 -19.461 -14.650 1.00 60.31 476 SER A N 1
ATOM 3605 C CA . SER A 1 476 ? -3.442 -20.742 -14.315 1.00 60.31 476 SER A CA 1
ATOM 3606 C C . SER A 1 476 ? -2.059 -20.600 -13.679 1.00 60.31 476 SER A C 1
ATOM 3608 O O . SER A 1 476 ? -1.723 -21.385 -12.797 1.00 60.31 476 SER A O 1
ATOM 3610 N N . ASP A 1 477 ? -1.284 -19.591 -14.085 1.00 55.31 477 ASP A N 1
ATOM 3611 C CA . ASP A 1 477 ? 0.018 -19.293 -13.476 1.00 55.31 477 ASP A CA 1
ATOM 3612 C C . ASP A 1 477 ? -0.148 -18.729 -12.058 1.00 55.31 477 ASP A C 1
ATOM 3614 O O . ASP A 1 477 ? 0.516 -19.169 -11.124 1.00 55.31 477 ASP A O 1
ATOM 3618 N N . THR A 1 478 ? -1.145 -17.862 -11.859 1.00 57.91 478 THR A N 1
ATOM 3619 C CA . THR A 1 478 ? -1.537 -17.364 -10.533 1.00 57.91 478 THR A CA 1
ATOM 3620 C C . THR A 1 478 ? -1.977 -18.503 -9.609 1.00 57.91 478 THR A C 1
ATOM 3622 O O . THR A 1 478 ? -1.507 -18.588 -8.478 1.00 57.91 478 THR A O 1
ATOM 3625 N N . ILE A 1 479 ? -2.818 -19.421 -10.100 1.00 74.50 479 ILE A N 1
ATOM 3626 C CA . ILE A 1 479 ? -3.293 -20.586 -9.338 1.00 74.50 479 ILE A CA 1
ATOM 3627 C C . ILE A 1 479 ? -2.129 -21.525 -8.990 1.00 74.50 479 ILE A C 1
ATOM 3629 O O . ILE A 1 479 ? -2.079 -22.038 -7.875 1.00 74.50 479 ILE A O 1
ATOM 3633 N N . LYS A 1 480 ? -1.170 -21.730 -9.904 1.00 79.19 480 LYS A N 1
ATOM 3634 C CA . LYS A 1 480 ? 0.052 -22.506 -9.637 1.00 79.19 480 LYS A CA 1
ATOM 3635 C C . LYS A 1 480 ? 0.873 -21.881 -8.521 1.00 79.19 480 LYS A C 1
ATOM 3637 O O . LYS A 1 480 ? 1.232 -22.609 -7.603 1.00 79.19 480 LYS A O 1
ATOM 3642 N N . SER A 1 481 ? 1.163 -20.584 -8.594 1.00 62.12 481 SER A N 1
ATOM 3643 C CA . SER A 1 481 ? 1.943 -19.887 -7.565 1.00 62.12 481 SER A CA 1
ATOM 3644 C C . SER A 1 481 ? 1.263 -20.000 -6.200 1.00 62.12 481 SER A C 1
ATOM 3646 O O . SER A 1 481 ? 1.885 -20.436 -5.240 1.00 62.12 481 SER A O 1
ATOM 3648 N N . GLN A 1 482 ? -0.054 -19.781 -6.147 1.00 67.38 482 GLN A N 1
ATOM 3649 C CA . GLN A 1 482 ? -0.841 -19.923 -4.919 1.00 67.38 482 GLN A CA 1
ATOM 3650 C C . GLN A 1 482 ? -0.848 -21.361 -4.377 1.00 67.38 482 GLN A C 1
ATOM 3652 O O . GLN A 1 482 ? -0.710 -21.576 -3.178 1.00 67.38 482 GLN A O 1
ATOM 3657 N N . MET A 1 483 ? -0.967 -22.370 -5.241 1.00 77.19 483 MET A N 1
ATOM 3658 C CA . MET A 1 483 ? -0.867 -23.774 -4.834 1.00 77.19 483 MET A CA 1
ATOM 3659 C C . MET A 1 483 ? 0.560 -24.165 -4.422 1.00 77.19 483 MET A C 1
ATOM 3661 O O . MET A 1 483 ? 0.716 -24.978 -3.518 1.00 77.19 483 MET A O 1
ATOM 3665 N N . GLN A 1 484 ? 1.602 -23.603 -5.041 1.00 70.31 484 GLN A N 1
ATOM 3666 C CA . GLN A 1 484 ? 2.997 -23.799 -4.636 1.00 70.31 484 GLN A CA 1
ATOM 3667 C C . GLN A 1 484 ? 3.267 -23.195 -3.257 1.00 70.31 484 GLN A C 1
ATOM 3669 O O . GLN A 1 484 ? 3.935 -23.838 -2.451 1.00 70.31 484 GLN A O 1
ATOM 3674 N N . ASP A 1 485 ? 2.695 -22.029 -2.961 1.00 59.88 485 ASP A N 1
ATOM 3675 C CA . ASP A 1 485 ? 2.762 -21.400 -1.642 1.00 59.88 485 ASP A CA 1
ATOM 3676 C C . ASP A 1 485 ? 2.077 -22.279 -0.581 1.00 59.88 485 ASP A C 1
ATOM 3678 O O . ASP A 1 485 ? 2.700 -22.623 0.430 1.00 59.88 485 ASP A O 1
ATOM 3682 N N . ILE A 1 486 ? 0.873 -22.792 -0.878 1.00 69.25 486 ILE A N 1
ATOM 3683 C CA . ILE A 1 486 ? 0.149 -23.755 -0.025 1.00 69.25 486 ILE A CA 1
ATOM 3684 C C . ILE A 1 486 ? 0.977 -25.033 0.205 1.00 69.25 486 ILE A C 1
ATOM 3686 O O . ILE A 1 486 ? 1.132 -25.475 1.344 1.00 69.25 486 ILE A O 1
ATOM 3690 N N . ILE A 1 487 ? 1.565 -25.619 -0.848 1.00 71.06 487 ILE A N 1
ATOM 3691 C CA . ILE A 1 487 ? 2.408 -26.828 -0.750 1.00 71.06 487 ILE A CA 1
ATOM 3692 C C . ILE A 1 487 ? 3.713 -26.544 0.019 1.00 71.06 487 ILE A C 1
ATOM 3694 O O . ILE A 1 487 ? 4.241 -27.422 0.701 1.00 71.06 487 ILE A O 1
ATOM 3698 N N . ALA A 1 488 ? 4.253 -25.330 -0.061 1.00 56.03 488 ALA A N 1
ATOM 3699 C CA . ALA A 1 488 ? 5.464 -24.929 0.651 1.00 56.03 488 ALA A CA 1
ATOM 3700 C C . ALA A 1 488 ? 5.209 -24.540 2.119 1.00 56.03 488 ALA A C 1
ATOM 3702 O O . ALA A 1 488 ? 6.158 -24.156 2.809 1.00 56.03 488 ALA A O 1
ATOM 3703 N N . GLY A 1 489 ? 3.961 -24.624 2.599 1.00 50.31 489 GLY A N 1
ATOM 3704 C CA . GLY A 1 489 ? 3.579 -24.218 3.954 1.00 50.31 489 GLY A CA 1
ATOM 3705 C C . GLY A 1 489 ? 3.696 -22.710 4.189 1.00 50.31 489 GLY A C 1
ATOM 3706 O O . GLY A 1 489 ? 3.835 -22.277 5.330 1.00 50.31 489 GLY A O 1
ATOM 3707 N N . ARG A 1 490 ? 3.686 -21.909 3.116 1.00 43.22 490 ARG A N 1
ATOM 3708 C CA . ARG A 1 490 ? 3.691 -20.444 3.154 1.00 43.22 490 ARG A CA 1
ATOM 3709 C C . ARG A 1 490 ? 2.286 -19.980 2.789 1.00 43.22 490 ARG A C 1
ATOM 3711 O O . ARG A 1 490 ? 1.830 -20.230 1.683 1.00 43.22 490 ARG A O 1
ATOM 3718 N N . VAL A 1 491 ? 1.577 -19.313 3.690 1.00 36.25 491 VAL A N 1
ATOM 3719 C CA . VAL A 1 491 ? 0.313 -18.668 3.301 1.00 36.25 491 VAL A CA 1
ATOM 3720 C C . VAL A 1 491 ? 0.674 -17.396 2.511 1.00 36.25 491 VAL A C 1
ATOM 3722 O O . VAL A 1 491 ? 1.478 -16.607 3.014 1.00 36.25 491 VAL A O 1
ATOM 3725 N N . PRO A 1 492 ? 0.182 -17.200 1.274 1.00 31.66 492 PRO A N 1
ATOM 3726 C CA . PRO A 1 492 ? 0.559 -16.053 0.450 1.00 31.66 492 PRO A CA 1
ATOM 3727 C C . PRO A 1 492 ? 0.014 -14.738 1.028 1.00 31.66 492 PRO A C 1
ATOM 3729 O O . PRO A 1 492 ? -1.144 -14.661 1.429 1.00 31.66 492 PRO A O 1
ATOM 3732 N N . ALA A 1 493 ? 0.844 -13.690 1.024 1.00 27.80 493 ALA A N 1
ATOM 3733 C CA . ALA A 1 493 ? 0.389 -12.306 1.156 1.00 27.80 493 ALA A CA 1
ATOM 3734 C C . ALA A 1 493 ? -0.299 -11.863 -0.157 1.00 27.80 493 ALA A C 1
ATOM 3736 O O . ALA A 1 493 ? 0.137 -12.282 -1.237 1.00 27.80 493 ALA A O 1
ATOM 3737 N N . PRO A 1 494 ? -1.349 -11.025 -0.113 1.00 27.06 494 PRO A N 1
ATOM 3738 C CA . PRO A 1 494 ? -2.030 -10.559 -1.316 1.00 27.06 494 PRO A CA 1
ATOM 3739 C C . PRO A 1 494 ? -1.081 -9.708 -2.170 1.00 27.06 494 PRO A C 1
ATOM 3741 O O . PRO A 1 494 ? -0.530 -8.709 -1.715 1.00 27.06 494 PRO A O 1
ATOM 3744 N N . THR A 1 495 ? -0.891 -10.098 -3.431 1.00 24.78 495 THR A N 1
ATOM 3745 C CA . THR A 1 495 ? -0.256 -9.233 -4.437 1.00 24.78 495 THR A CA 1
ATOM 3746 C C . THR A 1 495 ? -1.293 -8.216 -4.938 1.00 24.78 495 THR A C 1
ATOM 3748 O O . THR A 1 495 ? -2.452 -8.599 -5.134 1.00 24.78 495 THR A O 1
ATOM 3751 N N . PRO A 1 496 ? -0.931 -6.939 -5.162 1.00 25.48 496 PRO A N 1
ATOM 3752 C CA . PRO A 1 496 ? -1.827 -5.947 -5.748 1.00 25.48 496 PRO A CA 1
ATOM 3753 C C . PRO A 1 496 ? -2.366 -6.428 -7.100 1.00 25.48 496 PRO A C 1
ATOM 3755 O O . PRO A 1 496 ? -1.618 -6.916 -7.946 1.00 25.48 496 PRO A O 1
ATOM 3758 N N . ALA A 1 497 ? -3.678 -6.301 -7.293 1.00 26.27 497 ALA A N 1
ATOM 3759 C CA . ALA A 1 497 ? -4.329 -6.581 -8.563 1.00 26.27 497 ALA A CA 1
ATOM 3760 C C . ALA A 1 497 ? -3.766 -5.661 -9.658 1.00 26.27 497 ALA A C 1
ATOM 3762 O O . ALA A 1 497 ? -3.762 -4.443 -9.494 1.00 26.27 497 ALA A O 1
ATOM 3763 N N . ALA A 1 498 ? -3.329 -6.246 -10.775 1.00 25.78 498 ALA A N 1
ATOM 3764 C CA . ALA A 1 498 ? -3.143 -5.503 -12.012 1.00 25.78 498 ALA A CA 1
ATOM 3765 C C . ALA A 1 498 ? -4.491 -4.906 -12.444 1.00 25.78 498 ALA A C 1
ATOM 3767 O O . ALA A 1 498 ? -5.520 -5.587 -12.411 1.00 25.78 498 ALA A O 1
ATOM 3768 N N . GLU A 1 499 ? -4.462 -3.632 -12.821 1.00 23.47 499 GLU A N 1
ATOM 3769 C CA . GLU A 1 499 ? -5.600 -2.849 -13.289 1.00 23.47 499 GLU A CA 1
ATOM 3770 C C . GLU A 1 499 ? -6.386 -3.575 -14.388 1.00 23.47 499 GLU A C 1
ATOM 3772 O O . GLU A 1 499 ? -5.875 -3.880 -15.469 1.00 23.47 499 GLU A O 1
ATOM 3777 N N . VAL A 1 500 ? -7.670 -3.807 -14.119 1.00 24.83 500 VAL A N 1
ATOM 3778 C CA . VAL A 1 500 ? -8.665 -4.101 -15.146 1.00 24.83 500 VAL A CA 1
ATOM 3779 C C . VAL A 1 500 ? -9.237 -2.759 -15.586 1.00 24.83 500 VAL A C 1
ATOM 3781 O O . VAL A 1 500 ? -9.994 -2.133 -14.849 1.00 24.83 500 VAL A O 1
ATOM 3784 N N . LYS A 1 501 ? -8.888 -2.315 -16.796 1.00 24.89 501 LYS A N 1
ATOM 3785 C CA . LYS A 1 501 ? -9.677 -1.295 -17.495 1.00 24.89 501 LYS A CA 1
ATOM 3786 C C . LYS A 1 501 ? -11.087 -1.856 -17.731 1.00 24.89 501 LYS A C 1
ATOM 3788 O O . LYS A 1 501 ? -11.186 -2.936 -18.323 1.00 24.89 501 LYS A O 1
ATOM 3793 N N . PRO A 1 502 ? -12.167 -1.164 -17.338 1.00 26.22 502 PRO A N 1
ATOM 3794 C CA . PRO A 1 502 ? -13.497 -1.538 -17.788 1.00 26.22 502 PRO A CA 1
ATOM 3795 C C . PRO A 1 502 ? -13.590 -1.278 -19.298 1.00 26.22 502 PRO A C 1
ATOM 3797 O O . PRO A 1 502 ? -13.231 -0.208 -19.785 1.00 26.22 502 PRO A O 1
ATOM 3800 N N . THR A 1 503 ? -14.026 -2.285 -20.055 1.00 23.97 503 THR A N 1
ATOM 3801 C CA . THR A 1 503 ? -14.579 -2.093 -21.406 1.00 23.97 503 THR A CA 1
ATOM 3802 C C . THR A 1 503 ? -16.101 -2.246 -21.300 1.00 23.97 503 THR A C 1
ATOM 3804 O O . THR A 1 503 ? -16.569 -2.991 -20.439 1.00 23.97 503 THR A O 1
ATOM 3807 N N . PRO A 1 504 ? -16.852 -1.498 -22.119 1.00 27.67 504 PRO A N 1
ATOM 3808 C CA . PRO A 1 504 ? -18.205 -1.042 -21.831 1.00 27.67 504 PRO A CA 1
ATOM 3809 C C . PRO A 1 504 ? -19.259 -2.124 -22.083 1.00 27.67 504 PRO A C 1
ATOM 3811 O O . PRO A 1 504 ? -19.188 -2.859 -23.070 1.00 27.67 504 PRO A O 1
ATOM 3814 N N . GLU A 1 505 ? -20.258 -2.189 -21.205 1.00 25.67 505 GLU A N 1
ATOM 3815 C CA . GLU A 1 505 ? -21.524 -2.855 -21.498 1.00 25.67 505 GLU A CA 1
ATOM 3816 C C . GLU A 1 505 ? -22.401 -1.931 -22.354 1.00 25.67 505 GLU A C 1
ATOM 3818 O O . GLU A 1 505 ? -22.618 -0.767 -22.025 1.00 25.67 505 GLU A O 1
ATOM 3823 N N . GLU A 1 506 ? -22.898 -2.469 -23.470 1.00 23.17 506 GLU A N 1
ATOM 3824 C CA . GLU A 1 506 ? -24.045 -1.932 -24.199 1.00 23.17 506 GLU A CA 1
ATOM 3825 C C . GLU A 1 506 ? -25.316 -2.191 -23.373 1.00 23.17 506 GLU A C 1
ATOM 3827 O O . GLU A 1 506 ? -25.818 -3.320 -23.331 1.00 23.17 506 GLU A O 1
ATOM 3832 N N . GLU A 1 507 ? -25.873 -1.149 -22.757 1.00 25.39 507 GLU A N 1
ATOM 3833 C CA . GLU A 1 507 ? -27.278 -1.143 -22.354 1.00 25.39 507 GLU A CA 1
ATOM 3834 C C . GLU A 1 507 ? -28.165 -0.846 -23.569 1.00 25.39 507 GLU A C 1
ATOM 3836 O O . GLU A 1 507 ? -27.979 0.125 -24.302 1.00 25.39 507 GLU A O 1
ATOM 3841 N N . LYS A 1 508 ? -29.162 -1.709 -23.782 1.00 23.52 508 LYS A N 1
ATOM 3842 C CA . LYS A 1 508 ? -30.314 -1.399 -24.628 1.00 23.52 508 LYS A CA 1
ATOM 3843 C C . LYS A 1 508 ? -31.284 -0.537 -23.829 1.00 23.52 508 LYS A C 1
ATOM 3845 O O . LYS A 1 508 ? -31.743 -0.958 -22.772 1.00 23.52 508 LYS A O 1
ATOM 3850 N N . GLU A 1 509 ? -31.627 0.610 -24.403 1.00 25.12 509 GLU A N 1
ATOM 3851 C CA . GLU A 1 509 ? -32.642 1.554 -23.938 1.00 25.12 509 GLU A CA 1
ATOM 3852 C C . GLU A 1 509 ? -33.961 0.893 -23.503 1.00 25.12 509 GLU A C 1
ATOM 3854 O O . GLU A 1 509 ? -34.522 0.069 -24.232 1.00 25.12 509 GLU A O 1
ATOM 3859 N N . GLN A 1 510 ? -34.519 1.371 -22.383 1.00 23.22 510 GLN A N 1
ATOM 3860 C CA . GLN A 1 510 ? -35.782 2.129 -22.387 1.00 23.22 510 GLN A CA 1
ATOM 3861 C C . GLN A 1 510 ? -36.119 2.703 -20.994 1.00 23.22 510 GLN A C 1
ATOM 3863 O O . GLN A 1 510 ? -36.431 1.949 -20.078 1.00 23.22 510 GLN A O 1
ATOM 3868 N N . GLY A 1 511 ? -36.197 4.042 -20.898 1.00 23.97 511 GLY A N 1
ATOM 3869 C CA . GLY A 1 511 ? -37.187 4.727 -20.050 1.00 23.97 511 GLY A CA 1
ATOM 3870 C C . GLY A 1 511 ? -36.703 5.660 -18.927 1.00 23.97 511 GLY A C 1
ATOM 3871 O O . GLY A 1 511 ? -36.801 5.284 -17.771 1.00 23.97 511 GLY A O 1
ATOM 3872 N N . ALA A 1 512 ? -36.340 6.898 -19.298 1.00 28.72 512 ALA A N 1
ATOM 3873 C CA . ALA A 1 512 ? -36.574 8.180 -18.599 1.00 28.72 512 ALA A CA 1
ATOM 3874 C C . ALA A 1 512 ? -36.162 8.374 -17.116 1.00 28.72 512 ALA A C 1
ATOM 3876 O O . ALA A 1 512 ? -36.874 7.940 -16.221 1.00 28.72 512 ALA A O 1
ATOM 3877 N N . GLU A 1 513 ? -35.139 9.211 -16.871 1.00 27.33 513 GLU A N 1
ATOM 3878 C CA . GLU A 1 513 ? -35.237 10.525 -16.186 1.00 27.33 513 GLU A CA 1
ATOM 3879 C C . GLU A 1 513 ? -33.874 11.271 -16.230 1.00 27.33 513 GLU A C 1
ATOM 3881 O O . GLU A 1 513 ? -32.817 10.650 -16.221 1.00 27.33 513 GLU A O 1
ATOM 3886 N N . GLY A 1 514 ? -33.920 12.603 -16.403 1.00 29.95 514 GLY A N 1
ATOM 3887 C CA . GLY A 1 514 ? -32.861 13.442 -17.001 1.00 29.95 514 GLY A CA 1
ATOM 3888 C C . GLY A 1 514 ? -31.499 13.551 -16.290 1.00 29.95 514 GLY A C 1
ATOM 3889 O O . GLY A 1 514 ? -31.414 13.849 -15.099 1.00 29.95 514 GLY A O 1
ATOM 3890 N N . GLU A 1 515 ? -30.425 13.462 -17.083 1.00 30.08 515 GLU A N 1
ATOM 3891 C CA . GLU A 1 515 ? -29.069 13.880 -16.708 1.00 30.08 515 GLU A CA 1
ATOM 3892 C C . GLU A 1 515 ? -28.967 15.413 -16.589 1.00 30.08 515 GLU A C 1
ATOM 3894 O O . GLU A 1 515 ? -29.378 16.174 -17.470 1.00 30.08 515 GLU A O 1
ATOM 3899 N N . ARG A 1 516 ? -28.393 15.881 -15.475 1.00 32.22 516 ARG A N 1
ATOM 3900 C CA . ARG A 1 516 ? -28.045 17.289 -15.247 1.00 32.22 516 ARG A CA 1
ATOM 3901 C C . ARG A 1 516 ? -26.829 17.674 -16.096 1.00 32.22 516 ARG A C 1
ATOM 3903 O O . ARG A 1 516 ? -25.733 17.178 -15.870 1.00 32.22 516 ARG A O 1
ATOM 3910 N N . ILE A 1 517 ? -27.012 18.630 -17.005 1.00 35.47 517 ILE A N 1
ATOM 3911 C CA . ILE A 1 517 ? -25.930 19.282 -17.757 1.00 35.47 517 ILE A CA 1
ATOM 3912 C C . ILE A 1 517 ? -25.091 20.143 -16.793 1.00 35.47 517 ILE A C 1
ATOM 3914 O O . ILE A 1 517 ? -25.615 21.081 -16.189 1.00 35.47 517 ILE A O 1
ATOM 3918 N N . VAL A 1 518 ? -23.791 19.854 -16.669 1.00 38.88 518 VAL A N 1
ATOM 3919 C CA . VAL A 1 518 ? -22.820 20.699 -15.947 1.00 38.88 518 VAL A CA 1
ATOM 3920 C C . VAL A 1 518 ? -22.491 21.924 -16.811 1.00 38.88 518 VAL A C 1
ATOM 3922 O O . VAL A 1 518 ? -22.019 21.799 -17.945 1.00 38.88 518 VAL A O 1
ATOM 3925 N N . ALA A 1 519 ? -22.777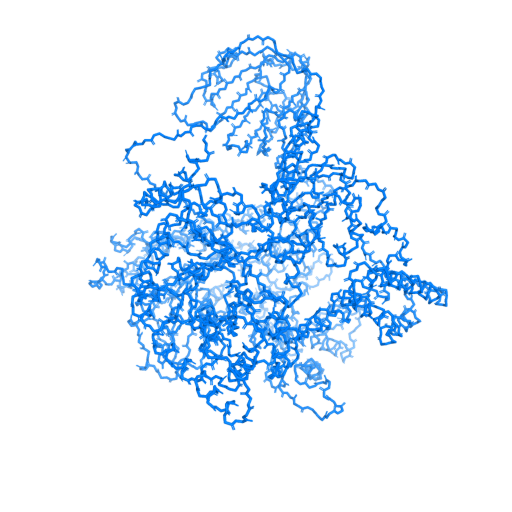 23.122 -16.296 1.00 46.16 519 ALA A N 1
ATOM 3926 C CA . ALA A 1 519 ? -22.406 24.378 -16.945 1.00 46.16 519 ALA A CA 1
ATOM 3927 C C . ALA A 1 519 ? -20.883 24.580 -16.854 1.00 46.16 519 ALA A C 1
ATOM 3929 O O . ALA A 1 519 ? -20.312 24.453 -15.777 1.00 46.16 519 ALA A O 1
ATOM 3930 N N . GLU A 1 520 ? -20.234 24.886 -17.978 1.00 60.53 520 GLU A N 1
ATOM 3931 C CA . GLU A 1 520 ? -18.784 25.109 -18.069 1.00 60.53 520 GLU A CA 1
ATOM 3932 C C . GLU A 1 520 ? -18.557 26.481 -18.707 1.00 60.53 520 GLU A C 1
ATOM 3934 O O . GLU A 1 520 ? -19.178 26.796 -19.729 1.00 60.53 520 GLU A O 1
ATOM 3939 N N . ASP A 1 521 ? -17.711 27.303 -18.090 1.00 63.47 521 ASP A N 1
ATOM 3940 C CA . ASP A 1 521 ? -17.433 28.656 -18.562 1.00 63.47 521 ASP A CA 1
ATOM 3941 C C . ASP A 1 521 ? -16.463 28.621 -19.752 1.00 63.47 521 ASP A C 1
ATOM 3943 O O . ASP A 1 521 ? -15.349 28.109 -19.657 1.00 63.47 521 ASP A O 1
ATOM 3947 N N . ILE A 1 522 ? -16.892 29.180 -20.888 1.00 72.75 522 ILE A N 1
ATOM 3948 C CA . ILE A 1 522 ? -16.112 29.235 -22.131 1.00 72.75 522 ILE A CA 1
ATOM 3949 C C . ILE A 1 522 ? -15.570 30.651 -22.320 1.00 72.75 522 ILE A C 1
ATOM 3951 O O . ILE A 1 522 ? -16.327 31.625 -22.379 1.00 72.75 522 ILE A O 1
ATOM 3955 N N . VAL A 1 523 ? -14.252 30.764 -22.457 1.00 75.25 523 VAL A N 1
ATOM 3956 C CA . VAL A 1 523 ? -13.553 32.027 -22.705 1.00 75.25 523 VAL A CA 1
ATOM 3957 C C . VAL A 1 523 ? -13.535 32.329 -24.204 1.00 75.25 523 VAL A C 1
ATOM 3959 O O . VAL A 1 523 ? -13.439 31.440 -25.046 1.00 75.25 523 VAL A O 1
ATOM 3962 N N . MET A 1 524 ? -13.628 33.609 -24.561 1.00 78.38 524 MET A N 1
ATOM 3963 C CA . MET A 1 524 ? -13.563 34.032 -25.957 1.00 78.38 524 MET A CA 1
ATOM 3964 C C . MET A 1 524 ? -12.138 33.839 -26.510 1.00 78.38 524 MET A C 1
ATOM 3966 O O . MET A 1 524 ? -11.198 34.389 -25.932 1.00 78.38 524 MET A O 1
ATOM 3970 N N . PRO A 1 525 ? -11.956 33.104 -27.624 1.00 83.50 525 PRO A N 1
ATOM 3971 C CA . PRO A 1 525 ? -10.624 32.730 -28.101 1.00 83.50 525 PRO A CA 1
ATOM 3972 C C . PRO A 1 525 ? -9.899 33.849 -28.854 1.00 83.50 525 PRO A C 1
ATOM 3974 O O . PRO A 1 525 ? -8.726 33.711 -29.170 1.00 83.50 525 PRO A O 1
ATOM 3977 N N . VAL A 1 526 ? -10.574 34.944 -29.209 1.00 85.88 526 VAL A N 1
ATOM 3978 C CA . VAL A 1 526 ? -9.959 36.081 -29.908 1.00 85.88 526 VAL A CA 1
ATOM 3979 C C . VAL A 1 526 ? -10.784 37.345 -29.696 1.00 85.88 526 VAL A C 1
ATOM 3981 O O . VAL A 1 526 ? -12.009 37.280 -29.589 1.00 85.88 526 VAL A O 1
ATOM 3984 N N . ASN A 1 527 ? -10.127 38.505 -29.666 1.00 81.81 527 ASN A N 1
ATOM 3985 C CA . ASN A 1 527 ? -10.816 39.794 -29.674 1.00 81.81 527 ASN A CA 1
ATOM 3986 C C . ASN A 1 527 ? -11.571 39.976 -30.984 1.00 81.81 527 ASN A C 1
ATOM 3988 O O . ASN A 1 527 ? -10.985 39.836 -32.058 1.00 81.81 527 ASN A O 1
ATOM 3992 N N . GLY A 1 528 ? -12.853 40.323 -30.924 1.00 82.12 528 GLY A N 1
ATOM 3993 C CA . GLY A 1 528 ? -13.645 40.408 -32.142 1.00 82.12 528 GLY A CA 1
ATOM 3994 C C . GLY A 1 528 ? -15.134 40.598 -31.926 1.00 82.12 528 GLY A C 1
ATOM 3995 O O . GLY A 1 528 ? -15.618 40.772 -30.805 1.00 82.12 528 GLY A O 1
ATOM 3996 N N . GLU A 1 529 ? -15.869 40.578 -33.030 1.00 84.12 529 GLU A N 1
ATOM 3997 C CA . GLU A 1 529 ? -17.327 40.628 -33.021 1.00 84.12 529 GLU A CA 1
ATOM 3998 C C . GLU A 1 529 ? -17.901 39.210 -32.935 1.00 84.12 529 GLU A C 1
ATOM 4000 O O . GLU A 1 529 ? -17.655 38.376 -33.809 1.00 84.12 529 GLU A O 1
ATOM 4005 N N . LEU A 1 530 ? -18.643 38.933 -31.859 1.00 84.94 530 LEU A N 1
ATOM 4006 C CA . LEU A 1 530 ? -19.298 37.647 -31.629 1.00 84.94 530 LEU A CA 1
ATOM 4007 C C . LEU A 1 530 ? -20.614 37.571 -32.409 1.00 84.94 530 LEU A C 1
ATOM 4009 O O . LEU A 1 530 ? -21.470 38.452 -32.273 1.00 84.94 530 LEU A O 1
ATOM 4013 N N . MET A 1 531 ? -20.793 36.497 -33.173 1.00 85.06 531 MET A N 1
ATOM 4014 C CA . MET A 1 531 ? -21.966 36.259 -34.010 1.00 85.06 531 MET A CA 1
ATOM 4015 C C . MET A 1 531 ? -22.440 34.806 -33.951 1.00 85.06 531 MET A C 1
ATOM 4017 O O . MET A 1 531 ? -21.694 33.893 -33.595 1.00 85.06 531 MET A O 1
ATOM 4021 N N . ASP A 1 532 ? -23.705 34.605 -34.322 1.00 83.62 532 ASP A N 1
ATOM 4022 C CA . ASP A 1 532 ? -24.278 33.268 -34.463 1.00 83.62 532 ASP A CA 1
ATOM 4023 C C . ASP A 1 532 ? -23.551 32.476 -35.560 1.00 83.62 532 ASP A C 1
ATOM 4025 O O . ASP A 1 532 ? -23.202 33.034 -36.608 1.00 83.62 532 ASP A O 1
ATOM 4029 N N . ILE A 1 533 ? -23.339 31.180 -35.324 1.00 85.88 533 ILE A N 1
ATOM 4030 C CA . ILE A 1 533 ? -22.680 30.279 -36.271 1.00 85.88 533 ILE A CA 1
ATOM 4031 C C . ILE A 1 533 ? -23.443 30.186 -37.603 1.00 85.88 533 ILE A C 1
ATOM 4033 O O . ILE A 1 533 ? -22.817 30.005 -38.646 1.00 85.88 533 ILE A O 1
ATOM 4037 N N . THR A 1 534 ? -24.761 30.433 -37.619 1.00 84.94 534 THR A N 1
ATOM 4038 C CA . THR A 1 534 ? -25.559 30.486 -38.861 1.00 84.94 534 THR A CA 1
ATOM 4039 C C . THR A 1 534 ? -25.149 31.622 -39.804 1.00 84.94 534 THR A C 1
ATOM 4041 O O . THR A 1 534 ? -25.528 31.616 -40.972 1.00 84.94 534 THR A O 1
ATOM 4044 N N . ASN A 1 535 ? -24.393 32.613 -39.317 1.00 83.69 535 ASN A N 1
ATOM 4045 C CA . ASN A 1 535 ? -23.907 33.742 -40.114 1.00 83.69 535 ASN A CA 1
ATOM 4046 C C . ASN A 1 535 ? -22.517 33.500 -40.726 1.00 83.69 535 ASN A C 1
ATOM 4048 O O . ASN A 1 535 ? -21.984 34.381 -41.406 1.00 83.69 535 ASN A O 1
ATOM 4052 N N . VAL A 1 536 ? -21.910 32.330 -40.503 1.00 86.12 536 VAL A N 1
ATOM 4053 C CA . VAL A 1 536 ? -20.649 31.956 -41.154 1.00 86.12 536 VAL A CA 1
ATOM 4054 C C . VAL A 1 536 ? -20.911 31.759 -42.656 1.00 86.12 536 VAL A C 1
ATOM 4056 O O . VAL A 1 536 ? -21.822 31.020 -43.019 1.00 86.12 536 VAL A O 1
ATOM 4059 N N . PRO A 1 537 ? -20.134 32.376 -43.567 1.00 82.62 537 PRO A N 1
ATOM 4060 C CA . PRO A 1 537 ? -20.338 32.268 -45.015 1.00 82.62 537 PRO A CA 1
ATOM 4061 C C . PRO A 1 537 ? -19.806 30.935 -45.579 1.00 82.62 537 PRO A C 1
ATOM 4063 O O . PRO A 1 537 ? -19.073 30.913 -46.568 1.00 82.62 537 PRO A O 1
ATOM 4066 N N . ASP A 1 538 ? -20.154 29.828 -44.925 1.00 82.50 538 ASP A N 1
ATOM 4067 C CA . ASP A 1 538 ? -19.867 28.453 -45.324 1.00 82.50 538 ASP A CA 1
ATOM 4068 C C . ASP A 1 538 ? -21.031 27.542 -44.887 1.00 82.50 538 ASP A C 1
ATOM 4070 O O . ASP A 1 538 ? -21.330 27.491 -43.689 1.00 82.50 538 ASP A O 1
ATOM 4074 N N . PRO A 1 539 ? -21.693 26.823 -45.814 1.00 75.62 539 PRO A N 1
ATOM 4075 C CA . PRO A 1 539 ? -22.838 25.976 -45.485 1.00 75.62 539 PRO A CA 1
ATOM 4076 C C . PRO A 1 539 ? -22.530 24.890 -44.448 1.00 75.62 539 PRO A C 1
ATOM 4078 O O . PRO A 1 539 ? -23.406 24.562 -43.657 1.00 75.62 539 PRO A O 1
ATOM 4081 N N . VAL A 1 540 ? -21.296 24.365 -44.400 1.00 78.06 540 VAL A N 1
ATOM 4082 C CA . VAL A 1 540 ? -20.903 23.296 -43.460 1.00 78.06 540 VAL A CA 1
ATOM 4083 C C . VAL A 1 540 ? -21.021 23.768 -42.012 1.00 78.06 540 VAL A C 1
ATOM 4085 O O . VAL A 1 540 ? -21.533 23.040 -41.161 1.00 78.06 540 VAL A O 1
ATOM 4088 N N . PHE A 1 541 ? -20.610 25.008 -41.746 1.00 82.38 541 PHE A N 1
ATOM 4089 C CA . PHE A 1 541 ? -20.688 25.608 -40.416 1.00 82.38 541 PHE A CA 1
ATOM 4090 C C . PHE A 1 541 ? -22.054 26.252 -40.150 1.00 82.38 541 PHE A C 1
ATOM 4092 O O . PHE A 1 541 ? -22.603 26.077 -39.064 1.00 82.38 541 PHE A O 1
ATOM 4099 N N . ALA A 1 542 ? -22.646 26.934 -41.137 1.00 82.75 542 ALA A N 1
ATOM 4100 C CA . ALA A 1 542 ? -23.931 27.617 -40.974 1.00 82.75 542 ALA A CA 1
ATOM 4101 C C . ALA A 1 542 ? -25.109 26.657 -40.739 1.00 82.75 542 ALA A C 1
ATOM 4103 O O . ALA A 1 542 ? -26.038 26.994 -40.006 1.00 82.75 542 ALA A O 1
ATOM 4104 N N . GLU A 1 543 ? -25.059 25.455 -41.322 1.00 81.00 543 GLU A N 1
ATOM 4105 C CA . GLU A 1 543 ? -26.049 24.390 -41.107 1.00 81.00 543 GLU A CA 1
ATOM 4106 C C . GLU A 1 543 ? -25.687 23.475 -39.920 1.00 81.00 543 GLU A C 1
ATOM 4108 O O . GLU A 1 543 ? -26.365 22.475 -39.692 1.00 81.00 543 GLU A O 1
ATOM 4113 N N . LYS A 1 544 ? -24.639 23.813 -39.146 1.00 83.56 544 LYS A N 1
ATOM 4114 C CA . LYS A 1 544 ? -24.176 23.080 -37.949 1.00 83.56 544 LYS A CA 1
ATOM 4115 C C . LYS A 1 544 ? -23.830 21.605 -38.213 1.00 83.56 544 LYS A C 1
ATOM 4117 O O . LYS A 1 544 ? -23.893 20.777 -37.307 1.00 83.56 544 LYS A O 1
ATOM 4122 N N . MET A 1 545 ? -23.424 21.261 -39.441 1.00 75.00 545 MET A N 1
ATOM 4123 C CA . MET A 1 545 ? -23.150 19.872 -39.848 1.00 75.00 545 MET A CA 1
ATOM 4124 C C . MET A 1 545 ? -21.988 19.222 -39.080 1.00 75.00 545 MET A C 1
ATOM 4126 O O . MET A 1 545 ? -21.913 17.999 -39.006 1.00 75.00 545 MET A O 1
ATOM 4130 N N . THR A 1 546 ? -21.074 20.022 -38.523 1.00 72.06 546 THR A N 1
ATOM 4131 C CA . THR A 1 546 ? -19.905 19.558 -37.753 1.00 72.06 546 THR A CA 1
ATOM 4132 C C . THR A 1 546 ? -20.057 19.742 -36.241 1.00 72.06 546 THR A C 1
ATOM 4134 O O . THR A 1 546 ? -19.087 19.543 -35.517 1.00 72.06 546 THR A O 1
ATOM 4137 N N . GLY A 1 547 ? -21.236 20.151 -35.764 1.00 81.94 547 GLY A N 1
ATOM 4138 C CA . GLY A 1 547 ? -21.507 20.478 -34.361 1.00 81.94 547 GLY A CA 1
ATOM 4139 C C . GLY A 1 547 ? -22.069 21.891 -34.183 1.00 81.94 547 GLY A C 1
ATOM 4140 O O . GLY A 1 547 ? -21.922 22.748 -35.058 1.00 81.94 547 GLY A O 1
ATOM 4141 N N . ASP A 1 548 ? -22.729 22.132 -33.047 1.00 84.94 548 ASP A N 1
ATOM 4142 C CA . ASP A 1 548 ? -23.239 23.459 -32.680 1.00 84.94 548 ASP A CA 1
ATOM 4143 C C . ASP A 1 548 ? -22.136 24.313 -32.021 1.00 84.94 548 ASP A C 1
ATOM 4145 O O . ASP A 1 548 ? -21.151 23.789 -31.496 1.00 84.94 548 ASP A O 1
ATOM 4149 N N . GLY A 1 549 ? -22.267 25.637 -32.057 1.00 87.62 549 GLY A N 1
ATOM 4150 C CA . GLY A 1 549 ? -21.224 26.551 -31.608 1.00 87.62 549 GLY A CA 1
ATOM 4151 C C . GLY A 1 549 ? -21.531 28.020 -31.873 1.00 87.62 549 GLY A C 1
ATOM 4152 O O . GLY A 1 549 ? -22.683 28.432 -32.000 1.00 87.62 549 GLY A O 1
ATOM 4153 N N . PHE A 1 550 ? -20.481 28.828 -31.953 1.00 89.00 550 PHE A N 1
ATOM 4154 C CA . PHE A 1 550 ? -20.565 30.257 -32.258 1.00 89.00 550 PHE A CA 1
ATOM 4155 C C . PHE A 1 550 ? -19.424 30.679 -33.182 1.00 89.00 550 PHE A C 1
ATOM 4157 O O . PHE A 1 550 ? -18.468 29.934 -33.385 1.00 89.00 550 PHE A O 1
ATOM 4164 N N . ALA A 1 551 ? -19.503 31.878 -33.753 1.00 87.31 551 ALA A N 1
ATOM 4165 C CA . ALA A 1 551 ? -18.456 32.405 -34.618 1.00 87.31 551 ALA A CA 1
ATOM 4166 C C . ALA A 1 551 ? -17.971 33.775 -34.152 1.00 87.31 551 ALA A C 1
ATOM 4168 O O . ALA A 1 551 ? -18.720 34.563 -33.572 1.00 87.31 551 ALA A O 1
ATOM 4169 N N . VAL A 1 552 ? -16.700 34.064 -34.414 1.00 88.50 552 VAL A N 1
ATOM 4170 C CA . VAL A 1 552 ? -16.077 35.346 -34.079 1.00 88.50 552 VAL A CA 1
ATOM 4171 C C . VAL A 1 552 ? -15.447 35.946 -35.329 1.00 88.50 552 VAL A C 1
ATOM 4173 O O . VAL A 1 552 ? -14.755 35.255 -36.077 1.00 88.50 552 VAL A O 1
ATOM 4176 N N . LEU A 1 553 ? -15.671 37.238 -35.561 1.00 87.19 553 LEU A N 1
ATOM 4177 C CA . LEU A 1 553 ? -14.919 38.026 -36.534 1.00 87.19 553 LEU A CA 1
ATOM 4178 C C . LEU A 1 553 ? -13.701 38.647 -35.829 1.00 87.19 553 LEU A C 1
ATOM 4180 O O . LEU A 1 553 ? -13.881 39.610 -35.081 1.00 87.19 553 LEU A O 1
ATOM 4184 N N . PRO A 1 554 ? -12.483 38.107 -36.021 1.00 86.31 554 PRO A N 1
ATOM 4185 C CA . PRO A 1 554 ? -11.310 38.525 -35.261 1.00 86.31 554 PRO A CA 1
ATOM 4186 C C . PRO A 1 554 ? -10.835 39.931 -35.654 1.00 86.31 554 PRO A C 1
ATOM 4188 O O . PRO A 1 554 ? -10.792 40.284 -36.835 1.00 86.31 554 PRO A O 1
ATOM 4191 N N . HIS A 1 555 ? -10.452 40.728 -34.656 1.00 83.81 555 HIS A N 1
ATOM 4192 C CA . HIS A 1 555 ? -9.831 42.049 -34.809 1.00 83.81 555 HIS A CA 1
ATOM 4193 C C . HIS A 1 555 ? -8.305 42.002 -34.680 1.00 83.81 555 HIS A C 1
ATOM 4195 O O . HIS A 1 555 ? -7.624 42.855 -35.249 1.00 83.81 555 HIS A O 1
ATOM 4201 N N . ASP A 1 556 ? -7.767 41.024 -33.951 1.00 82.31 556 ASP A N 1
ATOM 4202 C CA . ASP A 1 556 ? -6.332 40.787 -33.832 1.00 82.31 556 ASP A CA 1
ATOM 4203 C C . ASP A 1 556 ? -5.971 39.321 -34.088 1.00 82.31 556 ASP A C 1
ATOM 4205 O O . ASP A 1 556 ? -6.811 38.424 -34.089 1.00 82.31 556 ASP A O 1
ATOM 4209 N N . GLY A 1 557 ? -4.697 39.103 -34.405 1.00 82.50 557 GLY A N 1
ATOM 4210 C CA . GLY A 1 557 ? -4.184 37.810 -34.839 1.00 82.50 557 GLY A CA 1
ATOM 4211 C C . GLY A 1 557 ? -3.857 36.841 -33.709 1.00 82.50 557 GLY A C 1
ATOM 4212 O O . GLY A 1 557 ? -3.227 35.827 -33.983 1.00 82.50 557 GLY A O 1
ATOM 4213 N N . LYS A 1 558 ? -4.192 37.133 -32.447 1.00 87.56 558 LYS A N 1
ATOM 4214 C CA . LYS A 1 558 ? -3.767 36.299 -31.316 1.00 87.56 558 LYS A CA 1
ATOM 4215 C C . LYS A 1 558 ? -4.923 35.437 -30.824 1.00 87.56 558 LYS A C 1
ATOM 4217 O O . LYS A 1 558 ? -5.833 35.930 -30.167 1.00 87.56 558 LYS A O 1
ATOM 4222 N N . ILE A 1 559 ? -4.850 34.143 -31.115 1.00 89.00 559 ILE A N 1
ATOM 4223 C CA . ILE A 1 559 ? -5.868 33.160 -30.746 1.00 89.00 559 ILE A CA 1
ATOM 4224 C C . ILE A 1 559 ? -5.462 32.463 -29.449 1.00 89.00 559 ILE A C 1
ATOM 4226 O O . ILE A 1 559 ? -4.335 31.975 -29.310 1.00 89.00 559 ILE A O 1
ATOM 4230 N N . THR A 1 560 ? -6.387 32.394 -28.503 1.00 89.25 560 THR A N 1
ATOM 4231 C CA . THR A 1 560 ? -6.237 31.760 -27.196 1.00 89.25 560 THR A CA 1
ATOM 4232 C C . THR A 1 560 ? -7.158 30.550 -27.045 1.00 89.25 560 THR A C 1
ATOM 4234 O O . THR A 1 560 ? -8.149 30.405 -27.761 1.00 89.25 560 THR A O 1
ATOM 4237 N N . SER A 1 561 ? -6.819 29.653 -26.118 1.00 89.19 561 SER A N 1
ATOM 4238 C CA . SER A 1 561 ? -7.670 28.514 -25.775 1.00 89.19 561 SER A CA 1
ATOM 4239 C C . SER A 1 561 ? -8.976 29.003 -25.137 1.00 89.19 561 SER A C 1
ATOM 4241 O O . SER A 1 561 ? -8.919 29.788 -24.188 1.00 89.19 561 SER A O 1
ATOM 4243 N N . PRO A 1 562 ? -10.152 28.547 -25.597 1.00 84.81 562 PRO A N 1
ATOM 4244 C CA . PRO A 1 562 ? -11.427 28.911 -24.988 1.00 84.81 562 PRO A CA 1
ATOM 4245 C C . PRO A 1 562 ? -11.741 28.115 -23.708 1.00 84.81 562 PRO A C 1
ATOM 4247 O O . PRO A 1 562 ? -12.646 28.499 -22.973 1.00 84.81 562 PRO A O 1
ATOM 4250 N N . VAL A 1 563 ? -11.018 27.023 -23.432 1.00 86.19 563 VAL A N 1
ATOM 4251 C CA . VAL A 1 563 ? -11.280 26.096 -22.313 1.00 86.19 563 VAL A CA 1
ATOM 4252 C C . VAL A 1 563 ? -9.982 25.612 -21.656 1.00 86.19 563 VAL A C 1
ATOM 4254 O O . VAL A 1 563 ? -8.904 25.728 -22.245 1.00 86.19 563 VAL A O 1
ATOM 4257 N N . TYR A 1 564 ? -10.088 25.072 -20.440 1.00 84.69 564 TYR A N 1
ATOM 4258 C CA . TYR A 1 564 ? -9.038 24.251 -19.832 1.00 84.69 564 TYR A CA 1
ATOM 4259 C C . TYR A 1 564 ? -9.132 22.838 -20.387 1.00 84.69 564 TYR A C 1
ATOM 4261 O O . TYR A 1 564 ? -10.237 22.297 -20.470 1.00 84.69 564 TYR A O 1
ATOM 4269 N N . GLY A 1 565 ? -8.007 22.260 -20.795 1.00 87.69 565 GLY A N 1
ATOM 4270 C CA . GLY A 1 565 ? -8.013 20.889 -21.275 1.00 87.69 565 GLY A CA 1
ATOM 4271 C C . GLY A 1 565 ? -6.784 20.493 -22.071 1.00 87.69 565 GLY A C 1
ATOM 4272 O O . GLY A 1 565 ? -5.757 21.172 -22.073 1.00 87.69 565 GLY A O 1
ATOM 4273 N N . LYS A 1 566 ? -6.890 19.368 -22.772 1.00 90.25 566 LYS A N 1
ATOM 4274 C CA . LYS A 1 566 ? -5.787 18.775 -23.528 1.00 90.25 566 LYS A CA 1
ATOM 4275 C C . LYS A 1 566 ? -5.972 18.982 -25.024 1.00 90.25 566 LYS A C 1
ATOM 4277 O O . LYS A 1 566 ? -7.012 18.630 -25.581 1.00 90.25 566 LYS A O 1
ATOM 4282 N N . VAL A 1 567 ? -4.948 19.498 -25.698 1.00 90.31 567 VAL A N 1
ATOM 4283 C CA . VAL A 1 567 ? -4.916 19.570 -27.163 1.00 90.31 567 VAL A CA 1
ATOM 4284 C C . VAL A 1 567 ? -4.863 18.144 -27.700 1.00 90.31 567 VAL A C 1
ATOM 4286 O O . VAL A 1 567 ? -3.872 17.439 -27.510 1.00 90.31 567 VAL A O 1
ATOM 4289 N N . PHE A 1 568 ? -5.932 17.697 -28.353 1.00 88.19 568 PHE A N 1
ATOM 4290 C CA . PHE A 1 568 ? -5.991 16.348 -28.922 1.00 88.19 568 PHE A CA 1
ATOM 4291 C C . PHE A 1 568 ? -5.684 16.335 -30.418 1.00 88.19 568 PHE A C 1
ATOM 4293 O O . PHE A 1 568 ? -5.392 15.272 -30.956 1.00 88.19 568 PHE A O 1
ATOM 4300 N N . ASN A 1 569 ? -5.769 17.491 -31.090 1.00 89.06 569 ASN A N 1
ATOM 4301 C CA . ASN A 1 569 ? -5.519 17.582 -32.523 1.00 89.06 569 ASN A CA 1
ATOM 4302 C C . ASN A 1 569 ? -5.012 18.972 -32.934 1.00 89.06 569 ASN A C 1
ATOM 4304 O O . ASN A 1 569 ? -5.648 19.989 -32.639 1.00 89.06 569 ASN A O 1
ATOM 4308 N N . VAL A 1 570 ? -3.907 19.020 -33.678 1.00 87.88 570 VAL A N 1
ATOM 4309 C CA . VAL A 1 570 ? -3.439 20.225 -34.378 1.00 87.88 570 VAL A CA 1
ATOM 4310 C C . VAL A 1 570 ? -3.420 19.927 -35.872 1.00 87.88 570 VAL A C 1
ATOM 4312 O O . VAL A 1 570 ? -2.607 19.149 -36.365 1.00 87.88 570 VAL A O 1
ATOM 4315 N N . PHE A 1 571 ? -4.300 20.581 -36.632 1.00 82.19 571 PHE A N 1
ATOM 4316 C CA . PHE A 1 571 ? -4.486 20.225 -38.037 1.00 82.19 571 PHE A CA 1
ATOM 4317 C C . PHE A 1 571 ? -3.221 20.531 -38.865 1.00 82.19 571 PHE A C 1
ATOM 4319 O O . PHE A 1 571 ? -2.643 21.609 -38.711 1.00 82.19 571 PHE A O 1
ATOM 4326 N N . PRO A 1 572 ? -2.825 19.678 -39.835 1.00 78.06 572 PRO A N 1
ATOM 4327 C CA . PRO A 1 572 ? -1.590 19.861 -40.616 1.00 78.06 572 PRO A CA 1
ATOM 4328 C C . PRO A 1 572 ? -1.490 21.204 -41.354 1.00 78.06 572 PRO A C 1
ATOM 4330 O O . PRO A 1 572 ? -0.417 21.781 -41.507 1.00 78.06 572 PRO A O 1
ATOM 4333 N N . SER A 1 573 ? -2.629 21.731 -41.802 1.00 80.12 573 SER A N 1
ATOM 4334 C CA . SER A 1 573 ? -2.746 23.054 -42.430 1.00 80.12 573 SER A CA 1
ATOM 4335 C C . SER A 1 573 ? -2.764 24.225 -41.440 1.00 80.12 573 SER A C 1
ATOM 4337 O O . SER A 1 573 ? -2.967 25.355 -41.872 1.00 80.12 573 SER A O 1
ATOM 4339 N N . LYS A 1 574 ? -2.581 23.965 -40.140 1.00 85.19 574 LYS A N 1
ATOM 4340 C CA . LYS A 1 574 ? -2.401 24.925 -39.036 1.00 85.19 574 LYS A CA 1
ATOM 4341 C C . LYS A 1 574 ? -3.535 25.927 -38.783 1.00 85.19 574 LYS A C 1
ATOM 4343 O O . LYS A 1 574 ? -3.394 26.782 -37.924 1.00 85.19 574 LYS A O 1
ATOM 4348 N N . HIS A 1 575 ? -4.652 25.818 -39.496 1.00 79.62 575 HIS A N 1
ATOM 4349 C CA . HIS A 1 575 ? -5.781 26.750 -39.411 1.00 79.62 575 HIS A CA 1
ATOM 4350 C C . HIS A 1 575 ? -6.807 26.386 -38.323 1.00 79.62 575 HIS A C 1
ATOM 4352 O O . HIS A 1 575 ? -7.759 27.136 -38.126 1.00 79.62 575 HIS A O 1
ATOM 4358 N N . ALA A 1 576 ? -6.657 25.241 -37.648 1.00 88.00 576 ALA A N 1
ATOM 4359 C CA . ALA A 1 576 ? -7.575 24.795 -36.606 1.00 88.00 576 ALA A CA 1
ATOM 4360 C C . ALA A 1 576 ? -6.856 23.991 -35.514 1.00 88.00 576 ALA A C 1
ATOM 4362 O O . ALA A 1 576 ? -5.840 23.340 -35.786 1.00 88.00 576 ALA A O 1
ATOM 4363 N N . VAL A 1 577 ? -7.397 24.033 -34.295 1.00 89.88 577 VAL A N 1
ATOM 4364 C CA . VAL A 1 577 ? -6.912 23.293 -33.117 1.00 89.88 577 VAL A CA 1
ATOM 4365 C C . VAL A 1 577 ? -8.109 22.686 -32.381 1.00 89.88 577 VAL A C 1
ATOM 4367 O O . VAL A 1 577 ? -9.089 23.384 -32.121 1.00 89.88 577 VAL A O 1
ATOM 4370 N N . GLY A 1 578 ? -8.033 21.389 -32.077 1.00 91.88 578 GLY A N 1
ATOM 4371 C CA . GLY A 1 578 ? -9.016 20.645 -31.290 1.00 91.88 578 GLY A CA 1
ATOM 4372 C C . GLY A 1 578 ? -8.542 20.441 -29.852 1.00 91.88 578 GLY A C 1
ATOM 4373 O O . GLY A 1 578 ? -7.432 19.952 -29.620 1.00 91.88 578 GLY A O 1
ATOM 4374 N N . ILE A 1 579 ? -9.383 20.813 -28.889 1.00 91.25 579 ILE A N 1
ATOM 4375 C CA . ILE A 1 579 ? -9.101 20.769 -27.451 1.00 91.25 579 ILE A CA 1
ATOM 4376 C C . ILE A 1 579 ? -10.198 19.960 -26.762 1.00 91.25 579 ILE A C 1
ATOM 4378 O O . ILE A 1 579 ? -11.378 20.230 -26.957 1.00 91.25 579 ILE A O 1
ATOM 4382 N N . MET A 1 580 ? -9.813 18.969 -25.965 1.00 91.69 580 MET A N 1
ATOM 4383 C CA . MET A 1 580 ? -10.724 18.221 -25.104 1.00 91.69 580 MET A CA 1
ATOM 4384 C C . MET A 1 580 ? -10.759 18.934 -23.762 1.00 91.69 580 MET A C 1
ATOM 4386 O O . MET A 1 580 ? -9.726 18.969 -23.092 1.00 91.69 580 MET A O 1
ATOM 4390 N N . SER A 1 581 ? -11.896 19.522 -23.395 1.00 85.75 581 SER A N 1
ATOM 4391 C CA . SER A 1 581 ? -12.033 20.202 -22.112 1.00 85.75 581 SER A CA 1
ATOM 4392 C C . SER A 1 581 ? -11.982 19.211 -20.951 1.00 85.75 581 SER A C 1
ATOM 4394 O O . SER A 1 581 ? -12.332 18.039 -21.112 1.00 85.75 581 SER A O 1
ATOM 4396 N N . ASP A 1 582 ? -11.586 19.674 -19.768 1.00 77.12 582 ASP A N 1
ATOM 4397 C CA . ASP A 1 582 ? -11.601 18.845 -18.553 1.00 77.12 582 ASP A CA 1
ATOM 4398 C C . ASP A 1 582 ? -13.027 18.393 -18.179 1.00 77.12 582 ASP A C 1
ATOM 4400 O O . ASP A 1 582 ? -13.214 17.336 -17.579 1.00 77.12 582 ASP A O 1
ATOM 4404 N N . GLY A 1 583 ? -14.047 19.151 -18.604 1.00 74.44 583 GLY A N 1
ATOM 4405 C CA . GLY A 1 583 ? -15.461 18.769 -18.540 1.00 74.44 583 GLY A CA 1
ATOM 4406 C C . GLY A 1 583 ? -15.907 17.756 -19.606 1.00 74.44 583 GLY A C 1
ATOM 4407 O O . GLY A 1 583 ? -17.093 17.432 -19.671 1.00 74.44 583 GLY A O 1
ATOM 4408 N N . GLY A 1 584 ? -14.994 17.268 -20.450 1.00 76.94 584 GLY A N 1
ATOM 4409 C CA . GLY A 1 584 ? -15.246 16.243 -21.464 1.00 76.94 584 GLY A CA 1
ATOM 4410 C C . GLY A 1 584 ? -15.827 16.755 -22.786 1.00 76.94 584 GLY A C 1
ATOM 4411 O O . GLY A 1 584 ? -16.317 15.943 -23.571 1.00 76.94 584 GLY A O 1
ATOM 4412 N N . LYS A 1 585 ? -15.803 18.068 -23.063 1.00 82.19 585 LYS A N 1
ATOM 4413 C CA . LYS A 1 585 ? -16.293 18.640 -24.333 1.00 82.19 585 LYS A CA 1
ATOM 4414 C C . LYS A 1 585 ? -15.169 18.772 -25.356 1.00 82.19 585 LYS A C 1
ATOM 4416 O O . LYS A 1 585 ? -14.126 19.354 -25.074 1.00 82.19 585 LYS A O 1
ATOM 4421 N N . GLU A 1 586 ? -15.402 18.315 -26.577 1.00 89.06 586 GLU A N 1
ATOM 4422 C CA . GLU A 1 586 ? -14.492 18.527 -27.699 1.00 89.06 586 GLU A CA 1
ATOM 4423 C C . GLU A 1 586 ? -14.751 19.896 -28.328 1.00 89.06 586 GLU A C 1
ATOM 4425 O O . GLU A 1 586 ? -15.786 20.116 -28.958 1.00 89.06 586 GLU A O 1
ATOM 4430 N N . VAL A 1 587 ? -13.807 20.819 -28.159 1.00 89.81 587 VAL A N 1
ATOM 4431 C CA . VAL A 1 587 ? -13.870 22.189 -28.670 1.00 89.81 587 VAL A CA 1
ATOM 4432 C C . VAL A 1 587 ? -12.917 22.350 -29.845 1.00 89.81 587 VAL A C 1
ATOM 4434 O O . VAL A 1 587 ? -11.698 22.245 -29.703 1.00 89.81 587 VAL A O 1
ATOM 4437 N N . LEU A 1 588 ? -13.468 22.651 -31.015 1.00 91.06 588 LEU A N 1
ATOM 4438 C CA . LEU A 1 588 ? -12.722 22.926 -32.234 1.00 91.06 588 LEU A CA 1
ATOM 4439 C C . LEU A 1 588 ? -12.679 24.433 -32.492 1.00 91.06 588 LEU A C 1
ATOM 4441 O O . LEU A 1 588 ? -13.706 25.048 -32.779 1.00 91.06 588 LEU A O 1
ATOM 4445 N N . VAL A 1 589 ? -11.485 25.022 -32.435 1.00 90.88 589 VAL A N 1
ATOM 4446 C CA . VAL A 1 589 ? -11.244 26.424 -32.803 1.00 90.88 589 VAL A CA 1
ATOM 4447 C C . VAL A 1 589 ? -10.732 26.466 -34.238 1.00 90.88 589 VAL A C 1
ATOM 4449 O O . VAL A 1 589 ? -9.615 26.021 -34.504 1.00 90.88 589 VAL A O 1
ATOM 4452 N N . HIS A 1 590 ? -11.533 26.990 -35.165 1.00 90.94 590 HIS A N 1
ATOM 4453 C CA . HIS A 1 590 ? -11.213 27.052 -36.592 1.00 90.94 590 HIS A CA 1
ATOM 4454 C C . HIS A 1 590 ? -11.080 28.506 -37.054 1.00 90.94 590 HIS A C 1
ATOM 4456 O O . HIS A 1 590 ? -11.968 29.323 -36.820 1.00 90.94 590 HIS A O 1
ATOM 4462 N N . ILE A 1 591 ? -9.990 28.843 -37.748 1.00 88.19 591 ILE A N 1
ATOM 4463 C CA . ILE A 1 591 ? -9.685 30.221 -38.146 1.00 88.19 591 ILE A CA 1
ATOM 4464 C C . ILE A 1 591 ? -9.988 30.462 -39.623 1.00 88.19 591 ILE A C 1
ATOM 4466 O O . ILE A 1 591 ? -9.359 29.873 -40.505 1.00 88.19 591 ILE A O 1
ATOM 4470 N N . GLY A 1 592 ? -10.923 31.375 -39.891 1.00 82.56 592 GLY A N 1
ATOM 4471 C CA . GLY A 1 592 ? -11.388 31.726 -41.234 1.00 82.56 592 GLY A CA 1
ATOM 4472 C C . GLY A 1 592 ? -12.155 30.603 -41.939 1.00 82.56 592 GLY A C 1
ATOM 4473 O O . GLY A 1 592 ? -12.232 29.477 -41.465 1.00 82.56 592 GLY A O 1
ATOM 4474 N N . VAL A 1 593 ? -12.714 30.896 -43.111 1.00 81.38 593 VAL A N 1
ATOM 4475 C CA . VAL A 1 593 ? -13.434 29.924 -43.951 1.00 81.38 593 VAL A CA 1
ATOM 4476 C C . VAL A 1 593 ? -12.544 29.500 -45.117 1.00 81.38 593 VAL A C 1
ATOM 4478 O O . VAL A 1 593 ? -11.917 30.343 -45.756 1.00 81.38 593 VAL A O 1
ATOM 4481 N N . ASN A 1 594 ? -12.513 28.202 -45.445 1.00 77.88 594 ASN A N 1
ATOM 4482 C CA . ASN A 1 594 ? -11.722 27.638 -46.553 1.00 77.88 594 ASN A CA 1
ATOM 4483 C C . ASN A 1 594 ? -10.195 27.887 -46.466 1.00 77.88 594 ASN A C 1
ATOM 4485 O O . ASN A 1 594 ? -9.477 27.791 -47.468 1.00 77.88 594 ASN A O 1
ATOM 4489 N N . THR A 1 595 ? -9.678 28.150 -45.266 1.00 80.75 595 THR A N 1
ATOM 4490 C CA . THR A 1 595 ? -8.264 28.455 -44.977 1.00 80.75 595 THR A CA 1
ATOM 4491 C C . THR A 1 595 ? -7.330 27.246 -45.078 1.00 80.75 595 THR A C 1
ATOM 4493 O O . THR A 1 595 ? -6.124 27.423 -45.237 1.00 80.75 595 THR A O 1
ATOM 4496 N N . VAL A 1 596 ? -7.862 26.018 -45.147 1.00 80.06 596 VAL A N 1
ATOM 4497 C CA . VAL A 1 596 ? -7.115 24.784 -45.483 1.00 80.06 596 VAL A CA 1
ATOM 4498 C C . VAL A 1 596 ? -6.255 24.964 -46.748 1.00 80.06 596 VAL A C 1
ATOM 4500 O O . VAL A 1 596 ? -5.125 24.473 -46.822 1.00 80.06 596 VAL A O 1
ATOM 4503 N N . LYS A 1 597 ? -6.757 25.714 -47.743 1.00 78.44 597 LYS A N 1
ATOM 4504 C CA . LYS A 1 597 ? -6.073 25.967 -49.027 1.00 78.44 597 LYS A CA 1
ATOM 4505 C C . LYS A 1 597 ? -4.788 26.786 -48.887 1.00 78.44 597 LYS A C 1
ATOM 4507 O O . LYS A 1 597 ? -3.953 26.730 -49.787 1.00 78.44 597 LYS A O 1
ATOM 4512 N N . LEU A 1 598 ? -4.612 27.490 -47.768 1.00 80.19 598 LEU A N 1
ATOM 4513 C CA . LEU A 1 598 ? -3.418 28.282 -47.470 1.00 80.19 598 LEU A CA 1
ATOM 4514 C C . LEU A 1 598 ? -2.222 27.413 -47.049 1.00 80.19 598 LEU A C 1
ATOM 4516 O O . LEU A 1 598 ? -1.114 27.926 -46.928 1.00 80.19 598 LEU A O 1
ATOM 4520 N N . LYS A 1 599 ? -2.412 26.095 -46.856 1.00 79.44 599 LYS A N 1
ATOM 4521 C CA . LYS A 1 599 ? -1.342 25.122 -46.549 1.00 79.44 599 LYS A CA 1
ATOM 4522 C C . LYS A 1 599 ? -0.432 25.566 -45.388 1.00 79.44 599 LYS A C 1
ATOM 4524 O O . LYS A 1 599 ? 0.779 25.368 -45.433 1.00 79.44 599 LYS A O 1
ATOM 4529 N N . GLY A 1 600 ? -1.017 26.188 -44.363 1.00 76.62 600 GLY A N 1
ATOM 4530 C CA . GLY A 1 600 ? -0.306 26.684 -43.181 1.00 76.62 600 GLY A CA 1
ATOM 4531 C C . GLY A 1 600 ? 0.393 28.038 -43.341 1.00 76.62 600 GLY A C 1
ATOM 4532 O O . GLY A 1 600 ? 0.993 28.506 -42.378 1.00 76.62 600 GLY A O 1
ATOM 4533 N N . GLN A 1 601 ? 0.321 28.693 -44.505 1.00 80.31 601 GLN A N 1
ATOM 4534 C CA . GLN A 1 601 ? 0.835 30.057 -44.679 1.00 80.31 601 GLN A CA 1
ATOM 4535 C C . GLN A 1 601 ? -0.088 31.067 -43.982 1.00 80.31 601 GLN A C 1
ATOM 4537 O O . GLN A 1 601 ? -1.298 31.051 -44.197 1.00 80.31 601 GLN A O 1
ATOM 4542 N N . GLY A 1 602 ? 0.493 31.930 -43.141 1.00 81.50 602 GLY A N 1
ATOM 4543 C CA . GLY A 1 602 ? -0.239 32.903 -42.321 1.00 81.50 602 GLY A CA 1
ATOM 4544 C C . GLY A 1 602 ? -0.665 32.401 -40.934 1.00 81.50 602 GLY A C 1
ATOM 4545 O O . GLY A 1 602 ? -1.292 33.165 -40.207 1.00 81.50 602 GLY A O 1
ATOM 4546 N N . PHE A 1 603 ? -0.313 31.164 -40.550 1.00 89.31 603 PHE A N 1
ATOM 4547 C CA . PHE A 1 603 ? -0.651 30.569 -39.248 1.00 89.31 603 PHE A CA 1
ATOM 4548 C C . PHE A 1 603 ? 0.596 30.053 -38.515 1.00 89.31 603 PHE A C 1
ATOM 4550 O O . PHE A 1 603 ? 1.349 29.227 -39.040 1.00 89.31 603 PHE A O 1
ATOM 4557 N N . ASN A 1 604 ? 0.783 30.493 -37.275 1.00 88.81 604 ASN A N 1
ATOM 4558 C CA . ASN A 1 604 ? 1.835 30.054 -36.368 1.00 88.81 604 ASN A CA 1
ATOM 4559 C C . ASN A 1 604 ? 1.205 29.428 -35.114 1.00 88.81 604 ASN A C 1
ATOM 4561 O O . ASN A 1 604 ? 0.780 30.138 -34.207 1.00 88.81 604 ASN A O 1
ATOM 4565 N N . VAL A 1 605 ? 1.098 28.098 -35.074 1.00 88.31 605 VAL A N 1
ATOM 4566 C CA . VAL A 1 605 ? 0.537 27.376 -33.917 1.00 88.31 605 VAL A CA 1
ATOM 4567 C C . VAL A 1 605 ? 1.586 27.294 -32.810 1.00 88.31 605 VAL A C 1
ATOM 4569 O O . VAL A 1 605 ? 2.728 26.923 -33.076 1.00 88.31 605 VAL A O 1
ATOM 4572 N N . LEU A 1 606 ? 1.194 27.644 -31.585 1.00 88.38 606 LEU A N 1
ATOM 4573 C CA . LEU A 1 606 ? 2.067 27.739 -30.409 1.00 88.38 606 LEU A CA 1
ATOM 4574 C C . LEU A 1 606 ? 2.018 26.495 -29.506 1.00 88.38 606 LEU A C 1
ATOM 4576 O O . LEU A 1 606 ? 2.775 26.419 -28.544 1.00 88.38 606 LEU A O 1
ATOM 4580 N N . VAL A 1 607 ? 1.128 25.548 -29.808 1.00 87.69 607 VAL A N 1
ATOM 4581 C CA . VAL A 1 607 ? 0.863 24.328 -29.029 1.00 87.69 607 VAL A CA 1
ATOM 4582 C C . VAL A 1 607 ? 0.944 23.079 -29.910 1.00 87.69 607 VAL A C 1
ATOM 4584 O O . VAL A 1 607 ? 0.788 23.164 -31.133 1.00 87.69 607 VAL A O 1
ATOM 4587 N N . GLN A 1 608 ? 1.194 21.923 -29.300 1.00 88.00 608 GLN A N 1
ATOM 4588 C CA . GLN A 1 608 ? 1.292 20.612 -29.947 1.00 88.00 608 GLN A CA 1
ATOM 4589 C C . GLN A 1 608 ? 0.237 19.639 -29.405 1.00 88.00 608 GLN A C 1
ATOM 4591 O O . GLN A 1 608 ? -0.361 19.852 -28.351 1.00 88.00 608 GLN A O 1
ATOM 4596 N N . GLU A 1 609 ? -0.009 18.554 -30.140 1.00 88.06 609 GLU A N 1
ATOM 4597 C CA . GLU A 1 609 ? -0.873 17.476 -29.657 1.00 88.06 609 GLU A CA 1
ATOM 4598 C C . GLU A 1 609 ? -0.305 16.861 -28.378 1.00 88.06 609 GLU A C 1
ATOM 4600 O O . GLU A 1 609 ? 0.865 16.491 -28.310 1.00 88.06 609 GLU A O 1
ATOM 4605 N N . GLY A 1 610 ? -1.157 16.728 -27.368 1.00 79.75 610 GLY A N 1
ATOM 4606 C CA . GLY A 1 610 ? -0.781 16.250 -26.048 1.00 79.75 610 GLY A CA 1
ATOM 4607 C C . GLY A 1 610 ? -0.578 17.354 -25.012 1.00 79.75 610 GLY A C 1
ATOM 4608 O O . GLY A 1 610 ? -0.639 17.031 -23.824 1.00 79.75 610 GLY A O 1
ATOM 4609 N N . ASP A 1 611 ? -0.410 18.613 -25.427 1.00 84.25 611 ASP A N 1
ATOM 4610 C CA . ASP A 1 611 ? -0.205 19.739 -24.512 1.00 84.25 611 ASP A CA 1
ATOM 4611 C C . ASP A 1 611 ? -1.459 20.016 -23.673 1.00 84.25 611 ASP A C 1
ATOM 4613 O O . ASP A 1 611 ? -2.587 20.003 -24.175 1.00 84.25 611 ASP A O 1
ATOM 4617 N N . LEU A 1 612 ? -1.253 20.301 -22.386 1.00 81.38 612 LEU A N 1
ATOM 4618 C CA . LEU A 1 612 ? -2.287 20.854 -21.514 1.00 81.38 612 LEU A CA 1
ATOM 4619 C C . LEU A 1 612 ? -2.331 22.370 -21.708 1.00 81.38 612 LEU A C 1
ATOM 4621 O O . LEU A 1 612 ? -1.299 23.042 -21.638 1.00 81.38 612 LEU A O 1
ATOM 4625 N N . VAL A 1 613 ? -3.522 22.903 -21.965 1.00 82.44 613 VAL A N 1
ATOM 4626 C CA . VAL A 1 613 ? -3.755 24.327 -22.205 1.00 82.44 613 VAL A CA 1
ATOM 4627 C C . VAL A 1 613 ? -4.754 24.883 -21.202 1.00 82.44 613 VAL A C 1
ATOM 4629 O O . VAL A 1 613 ? -5.804 24.294 -20.949 1.00 82.44 613 VAL A O 1
ATOM 4632 N N . SER A 1 614 ? -4.436 26.052 -20.651 1.00 83.06 614 SER A N 1
ATOM 4633 C CA . SER A 1 614 ? -5.350 26.804 -19.789 1.00 83.06 614 SER A CA 1
ATOM 4634 C C . SER A 1 614 ? -6.243 27.728 -20.616 1.00 83.06 614 SER A C 1
ATOM 4636 O O . SER A 1 614 ? -5.804 28.275 -21.633 1.00 83.06 614 SER A O 1
ATOM 4638 N N . ALA A 1 615 ? -7.478 27.978 -20.172 1.00 79.19 615 ALA A N 1
ATOM 4639 C CA . ALA A 1 615 ? -8.341 28.958 -20.832 1.00 79.19 615 ALA A CA 1
ATOM 4640 C C . ALA A 1 615 ? -7.661 30.346 -20.870 1.00 79.19 615 ALA A C 1
ATOM 4642 O O . ALA A 1 615 ? -7.114 30.819 -19.875 1.00 79.19 615 ALA A O 1
ATOM 4643 N N . GLY A 1 616 ? -7.652 31.001 -22.033 1.00 76.75 616 GLY A N 1
ATOM 4644 C CA . GLY A 1 616 ? -6.948 32.266 -22.273 1.00 76.75 616 GLY A CA 1
ATOM 4645 C C . GLY A 1 616 ? -5.458 32.136 -22.630 1.00 76.75 616 GLY A C 1
ATOM 4646 O O . GLY A 1 616 ? -4.843 33.132 -23.022 1.00 76.75 616 GLY A O 1
ATOM 4647 N N . GLN A 1 617 ? -4.868 30.937 -22.572 1.00 84.31 617 GLN A N 1
ATOM 4648 C CA . GLN A 1 617 ? -3.495 30.702 -23.028 1.00 84.31 617 GLN A CA 1
ATOM 4649 C C . GLN A 1 617 ? -3.394 30.871 -24.552 1.00 84.31 617 GLN A C 1
ATOM 4651 O O . GLN A 1 617 ? -4.231 30.326 -25.268 1.00 84.31 617 GLN A O 1
ATOM 4656 N N . PRO A 1 618 ? -2.385 31.582 -25.088 1.00 86.12 618 PRO A N 1
ATOM 4657 C CA . PRO A 1 618 ? -2.175 31.685 -26.532 1.00 86.12 618 PRO A CA 1
ATOM 4658 C C . PRO A 1 618 ? -1.909 30.314 -27.163 1.00 86.12 618 PRO A C 1
ATOM 4660 O O . PRO A 1 618 ? -0.982 29.621 -26.750 1.00 86.12 618 PRO A O 1
ATOM 4663 N N . ILE A 1 619 ? -2.697 29.950 -28.175 1.00 91.44 619 ILE A N 1
ATOM 4664 C CA . ILE A 1 619 ? -2.573 28.677 -28.905 1.00 91.44 619 ILE A CA 1
ATOM 4665 C C . ILE A 1 619 ? -2.140 28.873 -30.358 1.00 91.44 619 ILE A C 1
ATOM 4667 O O . ILE A 1 619 ? -1.553 27.969 -30.951 1.00 91.44 619 ILE A O 1
ATOM 4671 N N . MET A 1 620 ? -2.399 30.042 -30.950 1.00 90.00 620 MET A N 1
ATOM 4672 C CA . MET A 1 620 ? -2.043 30.329 -32.340 1.00 90.00 620 MET A CA 1
ATOM 4673 C C . MET A 1 620 ? -1.897 31.835 -32.581 1.00 90.00 620 MET A C 1
ATOM 4675 O O . MET A 1 620 ? -2.665 32.637 -32.057 1.00 90.00 620 MET A O 1
ATOM 4679 N N . GLU A 1 621 ? -0.933 32.215 -33.413 1.00 89.56 621 GLU A N 1
ATOM 4680 C CA . GLU A 1 621 ? -0.800 33.554 -33.987 1.00 89.56 621 GLU A CA 1
ATOM 4681 C C . GLU A 1 621 ? -1.113 33.518 -35.488 1.00 89.56 621 GLU A C 1
ATOM 4683 O O . GLU A 1 621 ? -0.673 32.622 -36.210 1.00 89.56 621 GLU A O 1
ATOM 4688 N N . VAL A 1 622 ? -1.888 34.490 -35.963 1.00 89.00 622 VAL A N 1
ATOM 4689 C CA . VAL A 1 622 ? -2.466 34.526 -37.308 1.00 89.00 622 VAL A CA 1
ATOM 4690 C C . VAL A 1 622 ? -2.185 35.874 -37.957 1.00 89.00 622 VAL A C 1
ATOM 4692 O O . VAL A 1 622 ? -2.519 36.926 -37.412 1.00 89.00 622 VAL A O 1
ATOM 4695 N N . ASP A 1 623 ? -1.626 35.851 -39.163 1.00 88.44 623 ASP A N 1
ATOM 4696 C CA . ASP A 1 623 ? -1.499 37.041 -40.002 1.00 88.44 623 ASP A CA 1
ATOM 4697 C C . ASP A 1 623 ? -2.845 37.338 -40.681 1.00 88.44 623 ASP A C 1
ATOM 4699 O O . ASP A 1 623 ? -3.156 36.839 -41.767 1.00 88.44 623 ASP A O 1
ATOM 4703 N N . LEU A 1 624 ? -3.684 38.134 -40.014 1.00 86.31 624 LEU A N 1
ATOM 4704 C CA . LEU A 1 624 ? -5.024 38.456 -40.506 1.00 86.31 624 LEU A CA 1
ATOM 4705 C C . LEU A 1 624 ? -5.015 39.224 -41.834 1.00 86.31 624 LEU A C 1
ATOM 4707 O O . LEU A 1 624 ? -5.965 39.076 -42.603 1.00 86.31 624 LEU A O 1
ATOM 4711 N N . GLU A 1 625 ? -3.985 40.022 -42.134 1.00 84.38 625 GLU A N 1
ATOM 4712 C CA . GLU A 1 625 ? -3.898 40.730 -43.419 1.00 84.38 625 GLU A CA 1
ATOM 4713 C C . GLU A 1 625 ? -3.662 39.741 -44.560 1.00 84.38 625 GLU A C 1
ATOM 4715 O O . GLU A 1 625 ? -4.346 39.794 -45.589 1.00 84.38 625 GLU A O 1
ATOM 4720 N N . TYR A 1 626 ? -2.765 38.777 -44.344 1.00 86.19 626 TYR A N 1
ATOM 4721 C CA . TYR A 1 626 ? -2.519 37.699 -45.292 1.00 86.19 626 TYR A CA 1
ATOM 4722 C C . TYR A 1 626 ? -3.753 36.807 -45.483 1.00 86.19 626 TYR A C 1
ATOM 4724 O O . TYR A 1 626 ? -4.134 36.524 -46.625 1.00 86.19 626 TYR A O 1
ATOM 4732 N N . VAL A 1 627 ? -4.421 36.395 -44.399 1.00 84.75 627 VAL A N 1
ATOM 4733 C CA . VAL A 1 627 ? -5.626 35.549 -44.486 1.00 84.75 627 VAL A CA 1
ATOM 4734 C C . VAL A 1 627 ? -6.772 36.306 -45.162 1.00 84.75 627 VAL A C 1
ATOM 4736 O O . VAL A 1 627 ? -7.442 35.741 -46.021 1.00 84.75 627 VAL A O 1
ATOM 4739 N N . LYS A 1 628 ? -6.962 37.599 -44.883 1.00 85.38 628 LYS A N 1
ATOM 4740 C CA . LYS A 1 628 ? -8.001 38.423 -45.527 1.00 85.38 628 LYS A CA 1
ATOM 4741 C C . LYS A 1 628 ? -7.775 38.612 -47.030 1.00 85.38 628 LYS A C 1
ATOM 4743 O O . LYS A 1 628 ? -8.744 38.728 -47.774 1.00 85.38 628 LYS A O 1
ATOM 4748 N N . ALA A 1 629 ? -6.521 38.641 -47.483 1.00 83.94 629 ALA A N 1
ATOM 4749 C CA . ALA A 1 629 ? -6.187 38.751 -48.902 1.00 83.94 629 ALA A CA 1
ATOM 4750 C C . ALA A 1 629 ? -6.327 37.421 -49.670 1.00 83.94 629 ALA A C 1
ATOM 4752 O O . ALA A 1 629 ? -6.527 37.444 -50.884 1.00 83.94 629 ALA A O 1
ATOM 4753 N N . ASN A 1 630 ? -6.221 36.275 -48.983 1.00 83.75 630 ASN A N 1
ATOM 4754 C CA . ASN A 1 630 ? -6.087 34.958 -49.621 1.00 83.75 630 ASN A CA 1
ATOM 4755 C C . ASN A 1 630 ? -7.186 33.940 -49.250 1.00 83.75 630 ASN A C 1
ATOM 4757 O O . ASN A 1 630 ? -7.243 32.870 -49.859 1.00 83.75 630 ASN A O 1
ATOM 4761 N N . ALA A 1 631 ? -8.071 34.248 -48.297 1.00 82.69 631 ALA A N 1
ATOM 4762 C CA . ALA A 1 631 ? -9.209 33.414 -47.909 1.00 82.69 631 ALA A CA 1
ATOM 4763 C C . ALA A 1 631 ? -10.555 34.143 -48.113 1.00 82.69 631 ALA A C 1
ATOM 4765 O O . ALA A 1 631 ? -10.626 35.361 -47.959 1.00 82.69 631 ALA A O 1
ATOM 4766 N N . PRO A 1 632 ? -11.648 33.414 -48.419 1.00 79.12 632 PRO A N 1
ATOM 4767 C CA . PRO A 1 632 ? -12.980 34.000 -48.610 1.00 79.12 632 PRO A CA 1
ATOM 4768 C C . PRO A 1 632 ? -13.535 34.769 -47.404 1.00 79.12 632 PRO A C 1
ATOM 4770 O O . PRO A 1 632 ? -14.325 35.693 -47.581 1.00 79.12 632 PRO A O 1
ATOM 4773 N N . SER A 1 633 ? -13.163 34.380 -46.181 1.00 85.62 633 SER A N 1
ATOM 4774 C CA . SER A 1 633 ? -13.576 35.059 -44.952 1.00 85.62 633 SER A CA 1
ATOM 4775 C C . SER A 1 633 ? -12.610 34.754 -43.810 1.00 85.62 633 SER A C 1
ATOM 4777 O O . SER A 1 633 ? -12.081 33.646 -43.726 1.00 85.62 633 SER A O 1
ATOM 4779 N N . ILE A 1 634 ? -12.423 35.725 -42.912 1.00 88.19 634 ILE A N 1
ATOM 4780 C CA . ILE A 1 634 ? -11.677 35.564 -41.652 1.00 88.19 634 ILE A CA 1
ATOM 4781 C C . ILE A 1 634 ? -12.584 35.182 -40.469 1.00 88.19 634 ILE A C 1
ATOM 4783 O O . ILE A 1 634 ? -12.090 34.984 -39.361 1.00 88.19 634 ILE A O 1
ATOM 4787 N N . ILE A 1 635 ? -13.903 35.079 -40.685 1.00 88.88 635 ILE A N 1
ATOM 4788 C CA . ILE A 1 635 ? -14.846 34.635 -39.649 1.00 88.88 635 ILE A CA 1
ATOM 4789 C C . ILE A 1 635 ? -14.441 33.236 -39.183 1.00 88.88 635 ILE A C 1
ATOM 4791 O O . ILE A 1 635 ? -14.272 32.330 -39.998 1.00 88.88 635 ILE A O 1
ATOM 4795 N N . SER A 1 636 ? -14.261 33.096 -37.876 1.00 89.69 636 SER A N 1
ATOM 4796 C CA . SER A 1 636 ? -13.616 31.951 -37.244 1.00 89.69 636 SER A CA 1
ATOM 4797 C C . SER A 1 636 ? -14.613 31.230 -36.329 1.00 89.69 636 SER A C 1
ATOM 4799 O O . SER A 1 636 ? -15.002 31.803 -35.304 1.00 89.69 636 SER A O 1
ATOM 4801 N N . PRO A 1 637 ? -15.103 30.036 -36.714 1.00 88.38 637 PRO A N 1
ATOM 4802 C CA . PRO A 1 637 ? -16.051 29.279 -35.906 1.00 88.38 637 PRO A CA 1
ATOM 4803 C C . PRO A 1 637 ? -15.378 28.527 -34.746 1.00 88.38 637 PRO A C 1
ATOM 4805 O O . PRO A 1 637 ? -14.269 28.004 -34.869 1.00 88.38 637 PRO A O 1
ATOM 4808 N N . VAL A 1 638 ? -16.091 28.456 -33.622 1.00 89.75 638 VAL A N 1
ATOM 4809 C CA . VAL A 1 638 ? -15.768 27.671 -32.426 1.00 89.75 638 VAL A CA 1
ATOM 4810 C C . VAL A 1 638 ? -16.894 26.668 -32.223 1.00 89.75 638 VAL A C 1
ATOM 4812 O O . VAL A 1 638 ? -18.044 27.069 -32.038 1.00 89.75 638 VAL A O 1
ATOM 4815 N N . ILE A 1 639 ? -16.576 25.379 -32.303 1.00 88.81 639 ILE A N 1
ATOM 4816 C CA . ILE A 1 639 ? -17.566 24.310 -32.484 1.00 88.81 639 ILE A CA 1
ATOM 4817 C C . ILE A 1 639 ? -17.388 23.248 -31.410 1.00 88.81 639 ILE A C 1
ATOM 4819 O O . ILE A 1 639 ? -16.260 22.862 -31.114 1.00 88.81 639 ILE A O 1
ATOM 4823 N N . PHE A 1 640 ? -18.497 22.747 -30.875 1.00 89.25 640 PHE A N 1
ATOM 4824 C CA . PHE A 1 640 ? -18.504 21.610 -29.965 1.00 89.25 640 PHE A CA 1
ATOM 4825 C C . PHE A 1 640 ? -18.882 20.343 -30.736 1.00 89.25 640 PHE A C 1
ATOM 4827 O O . PHE A 1 640 ? -20.021 20.207 -31.190 1.00 89.25 640 PHE A O 1
ATOM 4834 N N . THR A 1 641 ? -17.930 19.427 -30.921 1.00 82.75 641 THR A N 1
ATOM 4835 C CA . THR A 1 641 ? -18.088 18.274 -31.830 1.00 82.75 641 THR A CA 1
ATOM 4836 C C . THR A 1 641 ? -18.741 17.056 -31.178 1.00 82.75 641 THR A C 1
ATOM 4838 O O . THR A 1 641 ? -19.163 16.148 -31.890 1.00 82.75 641 THR A O 1
ATOM 4841 N N . ASN A 1 642 ? -18.884 17.044 -29.849 1.00 83.50 642 ASN A N 1
ATOM 4842 C CA . ASN A 1 642 ? -19.411 15.911 -29.083 1.00 83.50 642 ASN A CA 1
ATOM 4843 C C . ASN A 1 642 ? -20.621 16.258 -28.188 1.00 83.50 642 ASN A C 1
ATOM 4845 O O . ASN A 1 642 ? -20.838 15.616 -27.161 1.00 83.50 642 ASN A O 1
ATOM 4849 N N . LEU A 1 643 ? -21.417 17.272 -28.556 1.00 77.56 643 LEU A N 1
ATOM 4850 C CA . LEU A 1 643 ? -22.652 17.590 -27.825 1.00 77.56 643 LEU A CA 1
ATOM 4851 C C . LEU A 1 643 ? -23.725 16.492 -28.013 1.00 77.56 643 LEU A C 1
ATOM 4853 O O . LEU A 1 643 ? -23.875 15.992 -29.130 1.00 77.56 643 LEU A O 1
ATOM 4857 N N . PRO A 1 644 ? -24.520 16.159 -26.973 1.00 71.75 644 PRO A N 1
ATOM 4858 C CA . PRO A 1 644 ? -25.628 15.207 -27.084 1.00 71.75 644 PRO A CA 1
ATOM 4859 C C . PRO A 1 644 ? -26.662 15.624 -28.138 1.00 71.75 644 PRO A C 1
ATOM 4861 O O . PRO A 1 644 ? -26.963 16.814 -28.284 1.00 71.75 644 PRO A O 1
ATOM 4864 N N . GLU A 1 645 ? -27.244 14.649 -28.840 1.00 61.81 645 GLU A N 1
ATOM 4865 C CA . GLU A 1 645 ? -28.196 14.872 -29.936 1.00 61.81 645 GLU A CA 1
ATOM 4866 C C . GLU A 1 645 ? -29.416 15.693 -29.459 1.00 61.81 645 GLU A C 1
ATOM 4868 O O . GLU A 1 645 ? -30.109 15.322 -28.514 1.00 61.81 645 GLU A O 1
ATOM 4873 N N . GLY A 1 646 ? -29.652 16.855 -30.083 1.00 60.47 646 GLY A N 1
ATOM 4874 C CA . GLY A 1 646 ? -30.700 17.811 -29.686 1.00 60.47 646 GLY A CA 1
ATOM 4875 C C . GLY A 1 646 ? -30.243 18.972 -28.788 1.00 60.47 646 GLY A C 1
ATOM 4876 O O . GLY A 1 646 ? -31.040 19.869 -28.512 1.00 60.47 646 GLY A O 1
ATOM 4877 N N . SER A 1 647 ? -28.976 19.008 -28.368 1.00 68.06 647 SER A N 1
ATOM 4878 C CA . SER A 1 647 ? -28.398 20.145 -27.636 1.00 68.06 647 SER A CA 1
ATOM 4879 C C . SER A 1 647 ? -28.184 21.352 -28.556 1.00 68.06 647 SER A C 1
ATOM 4881 O O . SER A 1 647 ? -27.663 21.200 -29.658 1.00 68.06 647 SER A O 1
ATOM 4883 N N . THR A 1 648 ? -28.540 22.560 -28.099 1.00 66.94 648 THR A N 1
ATOM 4884 C CA . THR A 1 648 ? -28.356 23.801 -28.876 1.00 66.94 648 THR A CA 1
ATOM 4885 C C . THR A 1 648 ? -27.555 24.855 -28.119 1.00 66.94 648 THR A C 1
ATOM 4887 O O . THR A 1 648 ? -27.861 25.153 -26.962 1.00 66.94 648 THR A O 1
ATOM 4890 N N . VAL A 1 649 ? -26.594 25.496 -28.783 1.00 74.56 649 VAL A N 1
ATOM 4891 C CA . VAL A 1 649 ? -25.852 26.647 -28.245 1.00 74.56 649 VAL A CA 1
ATOM 4892 C C . VAL A 1 649 ? -26.644 27.922 -28.531 1.00 74.56 649 VAL A C 1
ATOM 4894 O O . VAL A 1 649 ? -26.979 28.214 -29.675 1.00 74.56 649 VAL A O 1
ATOM 4897 N N . THR A 1 650 ? -26.976 28.691 -27.488 1.00 68.06 650 THR A N 1
ATOM 4898 C CA . THR A 1 650 ? -27.719 29.958 -27.625 1.00 68.06 650 THR A CA 1
ATOM 4899 C C . THR A 1 650 ? -26.885 31.129 -27.116 1.00 68.06 650 THR A C 1
ATOM 4901 O O . THR A 1 650 ? -26.506 31.171 -25.943 1.00 68.06 650 THR A O 1
ATOM 4904 N N . LEU A 1 651 ? -26.629 32.116 -27.974 1.00 68.94 651 LEU A N 1
ATOM 4905 C CA . LEU A 1 651 ? -25.903 33.326 -27.592 1.00 68.94 651 LEU A CA 1
ATOM 4906 C C . LEU A 1 651 ? -26.807 34.275 -26.795 1.00 68.94 651 LEU A C 1
ATOM 4908 O O . LEU A 1 651 ? -27.802 34.787 -27.301 1.00 68.94 651 LEU A O 1
ATOM 4912 N N . LYS A 1 652 ? -26.440 34.557 -25.539 1.00 67.25 652 LYS A N 1
ATOM 4913 C CA . LYS A 1 652 ? -27.173 35.513 -24.683 1.00 67.25 652 LYS A CA 1
ATOM 4914 C C . LYS A 1 652 ? -26.848 36.984 -24.992 1.00 67.25 652 LYS A C 1
ATOM 4916 O O . LYS A 1 652 ? -27.598 37.867 -24.582 1.00 67.25 652 LYS A O 1
ATOM 4921 N N . LYS A 1 653 ? -25.729 37.259 -25.674 1.00 61.38 653 LYS A N 1
ATOM 4922 C CA . LYS A 1 653 ? -25.266 38.593 -26.101 1.00 61.38 653 LYS A CA 1
ATOM 4923 C C . LYS A 1 653 ? -24.534 38.486 -27.446 1.00 61.38 653 LYS A C 1
ATOM 4925 O O . LYS A 1 653 ? -23.854 37.494 -27.683 1.00 61.38 653 LYS A O 1
ATOM 4930 N N . SER A 1 654 ? -24.632 39.523 -28.277 1.00 61.16 654 SER A N 1
ATOM 4931 C CA . SER A 1 654 ? -23.916 39.678 -29.556 1.00 61.16 654 SER A CA 1
ATOM 4932 C C . SER A 1 654 ? -23.286 41.075 -29.642 1.00 61.16 654 SER A C 1
ATOM 4934 O O . SER A 1 654 ? -23.883 42.034 -29.145 1.00 61.16 654 SER A O 1
ATOM 4936 N N . GLY A 1 655 ? -22.104 41.206 -30.252 1.00 62.66 655 GLY A N 1
ATOM 4937 C CA . GLY A 1 655 ? -21.389 42.485 -30.412 1.00 62.66 655 GLY A CA 1
ATOM 4938 C C . GLY A 1 655 ? -19.869 42.386 -30.213 1.00 62.66 655 GLY A C 1
ATOM 4939 O O . GLY A 1 655 ? -19.327 41.296 -30.039 1.00 62.66 655 GLY A O 1
ATOM 4940 N N . THR A 1 656 ? -19.171 43.528 -30.250 1.00 68.19 656 THR A N 1
ATOM 4941 C CA . THR A 1 656 ? -17.707 43.602 -30.075 1.00 68.19 656 THR A CA 1
ATOM 4942 C C . THR A 1 656 ? -17.302 43.392 -28.616 1.00 68.19 656 THR A C 1
ATOM 4944 O O . THR A 1 656 ? -17.714 44.153 -27.737 1.00 68.19 656 THR A O 1
ATOM 4947 N N . LEU A 1 657 ? -16.453 42.397 -28.366 1.00 62.44 657 LEU A N 1
ATOM 4948 C CA . LEU A 1 657 ? -15.906 42.070 -27.048 1.00 62.44 657 LEU A CA 1
ATOM 4949 C C . LEU A 1 657 ? -14.375 42.217 -27.071 1.00 62.44 657 LEU A C 1
ATOM 4951 O O . LEU A 1 657 ? -13.721 41.820 -28.036 1.00 62.44 657 LEU A O 1
ATOM 4955 N N . TRP A 1 658 ? -13.811 42.804 -26.011 1.00 58.66 658 TRP A N 1
ATOM 4956 C CA . TRP A 1 658 ? -12.368 43.020 -25.854 1.00 58.66 658 TRP A CA 1
ATOM 4957 C C . TRP A 1 658 ? -11.850 42.282 -24.611 1.00 58.66 658 TRP A C 1
ATOM 4959 O O . TRP A 1 658 ? -12.368 42.481 -23.514 1.00 58.66 658 TRP A O 1
ATOM 4969 N N . LEU A 1 659 ? -10.792 41.489 -24.772 1.00 53.12 659 LEU A N 1
ATOM 4970 C CA . LEU A 1 659 ? -9.963 40.898 -23.723 1.00 53.12 659 LEU A CA 1
ATOM 4971 C C . LEU A 1 659 ? -9.209 42.042 -23.028 1.00 53.12 659 LEU A C 1
ATOM 4973 O O . LEU A 1 659 ? -8.162 42.504 -23.487 1.00 53.12 659 LEU A O 1
ATOM 4977 N N . THR A 1 660 ? -9.763 42.574 -21.941 1.00 40.41 660 THR A N 1
ATOM 4978 C CA . THR A 1 660 ? -9.105 43.622 -21.152 1.00 40.41 660 THR A CA 1
ATOM 4979 C C . THR A 1 660 ? -7.885 43.075 -20.399 1.00 40.41 660 THR A C 1
ATOM 4981 O O . THR A 1 660 ? -7.935 42.007 -19.800 1.00 40.41 660 THR A O 1
ATOM 4984 N N . LYS A 1 661 ? -6.781 43.837 -20.450 1.00 37.28 661 LYS A N 1
ATOM 4985 C CA . LYS A 1 661 ? -5.452 43.574 -19.863 1.00 37.28 661 LYS A CA 1
ATOM 4986 C C . LYS A 1 661 ? -5.468 43.176 -18.377 1.00 37.28 661 LYS A C 1
ATOM 4988 O O . LYS A 1 661 ? -6.067 43.876 -17.570 1.00 37.28 661 LYS A O 1
ATOM 4993 N N . GLY A 1 662 ? -4.611 42.207 -18.036 1.00 37.06 662 GLY A N 1
ATOM 4994 C CA . GLY A 1 662 ? -4.099 41.957 -16.684 1.00 37.06 662 GLY A CA 1
ATOM 4995 C C . GLY A 1 662 ? -4.375 40.534 -16.218 1.00 37.06 662 GLY A C 1
ATOM 4996 O O . GLY A 1 662 ? -5.476 40.238 -15.776 1.00 37.06 662 GLY A O 1
ATOM 4997 N N . TRP A 1 663 ? -3.378 39.653 -16.313 1.00 36.94 663 TRP A N 1
ATOM 4998 C CA . TRP A 1 663 ? -3.449 38.341 -15.676 1.00 36.94 663 TRP A CA 1
ATOM 4999 C C . TRP A 1 663 ? -3.378 38.588 -14.166 1.00 36.94 663 TRP A C 1
ATOM 5001 O O . TRP A 1 663 ? -2.300 38.848 -13.633 1.00 36.94 663 TRP A O 1
ATOM 5011 N N . ALA A 1 664 ? -4.521 38.566 -13.481 1.00 38.16 664 ALA A N 1
ATOM 5012 C CA . ALA A 1 664 ? -4.512 38.234 -12.065 1.00 38.16 664 ALA A CA 1
ATOM 5013 C C . ALA A 1 664 ? -3.867 36.844 -11.960 1.00 38.16 664 ALA A C 1
ATOM 5015 O O . ALA A 1 664 ? -4.218 35.959 -12.745 1.00 38.16 664 ALA A O 1
ATOM 5016 N N . LYS A 1 665 ? -2.884 36.661 -11.066 1.00 43.97 665 LYS A N 1
ATOM 5017 C CA . LYS A 1 665 ? -2.395 35.321 -10.707 1.00 43.97 665 LYS A CA 1
ATOM 5018 C C . LYS A 1 665 ? -3.645 34.482 -10.412 1.00 43.97 665 LYS A C 1
ATOM 5020 O O . LYS A 1 665 ? -4.399 34.837 -9.512 1.00 43.97 665 LYS A O 1
ATOM 5025 N N . LEU A 1 666 ? -3.916 33.465 -11.234 1.00 51.66 666 LEU A N 1
ATOM 5026 C CA . LEU A 1 666 ? -5.040 32.564 -11.001 1.00 51.66 666 LEU A CA 1
ATOM 5027 C C . LEU A 1 666 ? -4.792 31.902 -9.647 1.00 51.66 666 LEU A C 1
ATOM 5029 O O . LEU A 1 666 ? -3.755 31.271 -9.452 1.00 51.66 666 LEU A O 1
ATOM 5033 N N . MET A 1 667 ? -5.712 32.123 -8.712 1.00 62.72 667 MET A N 1
ATOM 5034 C CA . MET A 1 667 ? -5.711 31.443 -7.427 1.00 62.72 667 MET A CA 1
ATOM 5035 C C . MET A 1 667 ? -5.875 29.945 -7.689 1.00 62.72 667 MET A C 1
ATOM 5037 O O . MET A 1 667 ? -6.839 29.541 -8.342 1.00 62.72 667 MET A O 1
ATOM 5041 N N . LEU A 1 668 ? -4.943 29.136 -7.192 1.00 78.50 668 LEU A N 1
ATOM 5042 C CA . LEU A 1 668 ? -5.023 27.677 -7.271 1.00 78.50 668 LEU A CA 1
ATOM 5043 C C . LEU A 1 668 ? -5.504 27.136 -5.927 1.00 78.50 668 LEU A C 1
ATOM 5045 O O . LEU A 1 668 ? -5.037 27.586 -4.880 1.00 78.50 668 LEU A O 1
ATOM 5049 N N . ASN A 1 669 ? -6.432 26.182 -5.963 1.00 86.50 669 ASN A N 1
ATOM 5050 C CA . ASN A 1 669 ? -6.904 25.465 -4.784 1.00 86.50 669 ASN A CA 1
ATOM 5051 C C . ASN A 1 669 ? -6.423 24.014 -4.852 1.00 86.50 669 ASN A C 1
ATOM 5053 O O . ASN A 1 669 ? -6.854 23.257 -5.722 1.00 86.50 669 ASN A O 1
ATOM 5057 N N . VAL A 1 670 ? -5.541 23.643 -3.928 1.00 88.88 670 VAL A N 1
ATOM 5058 C CA . VAL A 1 670 ? -5.003 22.291 -3.787 1.00 88.88 670 VAL A CA 1
ATOM 5059 C C . VAL A 1 670 ? -5.684 21.618 -2.608 1.00 88.88 670 VAL A C 1
ATOM 5061 O O . VAL A 1 670 ? -5.667 22.129 -1.490 1.00 88.88 670 VAL A O 1
ATOM 5064 N N . SER A 1 671 ? -6.295 20.462 -2.850 1.00 86.44 671 SER A N 1
ATOM 5065 C CA . SER A 1 671 ? -6.952 19.685 -1.795 1.00 86.44 671 SER A CA 1
ATOM 5066 C C . SER A 1 671 ? -6.003 18.635 -1.229 1.00 86.44 671 SER A C 1
ATOM 5068 O O . SER A 1 671 ? -5.271 17.981 -1.971 1.00 86.44 671 SER A O 1
ATOM 5070 N N . GLY A 1 672 ? -6.041 18.450 0.085 1.00 87.56 672 GLY A N 1
ATOM 5071 C CA . GLY A 1 672 ? -5.308 17.412 0.797 1.00 87.56 672 GLY A CA 1
ATOM 5072 C C . GLY A 1 672 ? -6.091 16.910 2.006 1.00 87.56 672 GLY A C 1
ATOM 5073 O O . GLY A 1 672 ? -7.297 17.106 2.130 1.00 87.56 672 GLY A O 1
ATOM 5074 N N . ILE A 1 673 ? -5.396 16.231 2.909 1.00 81.00 673 ILE A N 1
ATOM 5075 C CA . ILE A 1 673 ? -5.958 15.686 4.140 1.00 81.00 673 ILE A CA 1
ATOM 5076 C C . ILE A 1 673 ? -5.677 16.673 5.274 1.00 81.00 673 ILE A C 1
ATOM 5078 O O . ILE A 1 673 ? -4.517 16.912 5.620 1.00 81.00 673 ILE A O 1
ATOM 5082 N N . ALA A 1 674 ? -6.731 17.204 5.895 1.00 84.56 674 ALA A N 1
ATOM 5083 C CA . ALA A 1 674 ? -6.626 17.997 7.117 1.00 84.56 674 ALA A CA 1
ATOM 5084 C C . ALA A 1 674 ? -5.948 17.177 8.235 1.00 84.56 674 ALA A C 1
ATOM 5086 O O . ALA A 1 674 ? -6.496 16.186 8.733 1.00 84.56 674 ALA A O 1
ATOM 5087 N N . ALA A 1 675 ? -4.730 17.569 8.613 1.00 80.06 675 ALA A N 1
ATOM 5088 C CA . ALA A 1 675 ? -3.931 16.884 9.627 1.00 80.06 675 ALA A CA 1
ATOM 5089 C C . ALA A 1 675 ? -4.010 17.577 10.989 1.00 80.06 675 ALA A C 1
ATOM 5091 O O . ALA A 1 675 ? -4.100 16.902 12.016 1.00 80.06 675 ALA A O 1
ATOM 5092 N N . SER A 1 676 ? -3.979 18.910 11.002 1.00 83.00 676 SER A N 1
ATOM 5093 C CA . SER A 1 676 ? -4.012 19.727 12.214 1.00 83.00 676 SER A CA 1
ATOM 5094 C C . SER A 1 676 ? -4.849 20.980 11.983 1.00 83.00 676 SER A C 1
ATOM 5096 O O . SER A 1 676 ? -4.615 21.711 11.021 1.00 83.00 676 SER A O 1
ATOM 5098 N N . ALA A 1 677 ? -5.824 21.195 12.867 1.00 83.00 677 ALA A N 1
ATOM 5099 C CA . ALA A 1 677 ? -6.856 22.214 12.736 1.00 83.00 677 ALA A CA 1
ATOM 5100 C C . ALA A 1 677 ? -6.317 23.640 12.910 1.00 83.00 677 ALA A C 1
ATOM 5102 O O . ALA A 1 677 ? -5.528 23.923 13.813 1.00 83.00 677 ALA A O 1
ATOM 5103 N N . GLY A 1 678 ? -6.828 24.553 12.087 1.00 86.44 678 GLY A N 1
ATOM 5104 C CA . GLY A 1 678 ? -6.556 25.985 12.146 1.00 86.44 678 GLY A CA 1
ATOM 5105 C C . GLY A 1 678 ? -6.269 26.570 10.768 1.00 86.44 678 GLY A C 1
ATOM 5106 O O . GLY A 1 678 ? -6.192 25.849 9.777 1.00 86.44 678 GLY A O 1
ATOM 5107 N N . ILE A 1 679 ? -6.121 27.891 10.712 1.00 92.00 679 ILE A N 1
ATOM 5108 C CA . ILE A 1 679 ? -5.884 28.624 9.466 1.00 92.00 679 ILE A CA 1
ATOM 5109 C C . ILE A 1 679 ? -4.550 29.345 9.585 1.00 92.00 679 ILE A C 1
ATOM 5111 O O . ILE A 1 679 ? -4.328 30.097 10.536 1.00 92.00 679 ILE A O 1
ATOM 5115 N N . ALA A 1 680 ? -3.668 29.116 8.618 1.00 93.06 680 ALA A N 1
ATOM 5116 C CA . ALA A 1 680 ? -2.387 29.798 8.513 1.00 93.06 680 ALA A CA 1
ATOM 5117 C C . ALA A 1 680 ? -2.328 30.611 7.223 1.00 93.06 680 ALA A C 1
ATOM 5119 O O . ALA A 1 680 ? -2.708 30.127 6.160 1.00 93.06 680 ALA A O 1
ATOM 5120 N N . ILE A 1 681 ? -1.826 31.843 7.322 1.00 93.88 681 ILE A N 1
ATOM 5121 C CA . ILE A 1 681 ? -1.701 32.780 6.205 1.00 93.88 681 ILE A CA 1
ATOM 5122 C C . ILE A 1 681 ? -0.288 33.358 6.258 1.00 93.88 681 ILE A C 1
ATOM 5124 O O . ILE A 1 681 ? -0.007 34.228 7.080 1.00 93.88 681 ILE A O 1
ATOM 5128 N N . ALA A 1 682 ? 0.613 32.860 5.414 1.00 93.81 682 ALA A N 1
ATOM 5129 C CA . ALA A 1 682 ? 1.972 33.383 5.296 1.00 93.81 682 ALA A CA 1
ATOM 5130 C C . ALA A 1 682 ? 2.585 33.088 3.915 1.00 93.81 682 ALA A C 1
ATOM 5132 O O . ALA A 1 682 ? 1.963 32.463 3.054 1.00 93.81 682 ALA A O 1
ATOM 5133 N N . LYS A 1 683 ? 3.816 33.552 3.688 1.00 93.06 683 LYS A N 1
ATOM 5134 C CA . LYS A 1 683 ? 4.547 33.257 2.449 1.00 93.06 683 LYS A CA 1
ATOM 5135 C C . LYS A 1 683 ? 5.007 31.799 2.410 1.00 93.06 683 LYS A C 1
ATOM 5137 O O . LYS A 1 683 ? 5.372 31.243 3.441 1.00 93.06 683 LYS A O 1
ATOM 5142 N N . ALA A 1 684 ? 5.047 31.212 1.222 1.00 92.06 684 ALA A N 1
ATOM 5143 C CA . ALA A 1 684 ? 5.596 29.894 0.961 1.00 92.06 684 ALA A CA 1
ATOM 5144 C C . ALA A 1 684 ? 7.096 29.873 1.258 1.00 92.06 684 ALA A C 1
ATOM 5146 O O . ALA A 1 684 ? 7.864 30.657 0.693 1.00 92.06 684 ALA A O 1
ATOM 5147 N N . PHE A 1 685 ? 7.503 28.920 2.079 1.00 90.62 685 PHE A N 1
ATOM 5148 C CA . PHE A 1 685 ? 8.875 28.476 2.219 1.00 90.62 685 PHE A CA 1
ATOM 5149 C C . PHE A 1 685 ? 8.944 27.030 1.738 1.00 90.62 685 PHE A C 1
ATOM 5151 O O . PHE A 1 685 ? 8.459 26.120 2.405 1.00 90.62 685 PHE A O 1
ATOM 5158 N N . ILE A 1 686 ? 9.495 26.825 0.550 1.00 87.69 686 ILE A N 1
ATOM 5159 C CA . ILE A 1 686 ? 9.703 25.509 -0.031 1.00 87.69 686 ILE A CA 1
ATOM 5160 C C . ILE A 1 686 ? 10.945 24.905 0.613 1.00 87.69 686 ILE A C 1
ATOM 5162 O O . ILE A 1 686 ? 12.058 25.405 0.447 1.00 87.69 686 ILE A O 1
ATOM 5166 N N . LEU A 1 687 ? 10.742 23.817 1.346 1.00 81.44 687 LEU A N 1
ATOM 5167 C CA . LEU A 1 687 ? 11.818 22.996 1.869 1.00 81.44 687 LEU A CA 1
ATOM 5168 C C . LEU A 1 687 ? 12.299 22.071 0.745 1.00 81.44 687 LEU A C 1
ATOM 5170 O O . LEU A 1 687 ? 11.827 20.945 0.593 1.00 81.44 687 LEU A O 1
ATOM 5174 N N . GLU A 1 688 ? 13.204 22.579 -0.090 1.00 68.50 688 GLU A N 1
ATOM 5175 C CA . GLU A 1 688 ? 13.828 21.784 -1.147 1.00 68.50 688 GLU A CA 1
ATOM 5176 C C . GLU A 1 688 ? 14.833 20.800 -0.541 1.00 68.50 688 GLU A C 1
ATOM 5178 O O . GLU A 1 688 ? 15.743 21.180 0.198 1.00 68.50 688 GLU A O 1
ATOM 5183 N N . HIS A 1 689 ? 14.705 19.520 -0.889 1.00 66.25 689 HIS A N 1
ATOM 5184 C CA . HIS A 1 689 ? 15.775 18.565 -0.633 1.00 66.25 689 HIS A CA 1
ATOM 5185 C C . HIS A 1 689 ? 16.865 18.748 -1.696 1.00 66.25 689 HIS A C 1
ATOM 5187 O O . HIS A 1 689 ? 16.569 18.621 -2.888 1.00 66.25 689 HIS A O 1
ATOM 5193 N N . PRO A 1 690 ? 18.122 19.023 -1.305 1.00 64.75 690 PRO A N 1
ATOM 5194 C CA . PRO A 1 690 ? 19.199 19.207 -2.262 1.00 64.75 690 PRO A CA 1
ATOM 5195 C C . PRO A 1 690 ? 19.397 17.980 -3.150 1.00 64.75 690 PRO A C 1
ATOM 5197 O O . PRO A 1 690 ? 19.229 16.837 -2.716 1.00 64.75 690 PRO A O 1
ATOM 5200 N N . ASN A 1 691 ? 19.818 18.204 -4.395 1.00 63.78 691 ASN A N 1
ATOM 5201 C CA . ASN A 1 691 ? 20.270 17.108 -5.237 1.00 63.78 691 ASN A CA 1
ATOM 5202 C C . ASN A 1 691 ? 21.656 16.640 -4.766 1.00 63.78 691 ASN A C 1
ATOM 5204 O O . ASN A 1 691 ? 22.669 17.283 -5.032 1.00 63.78 691 ASN A O 1
ATOM 5208 N N . TYR A 1 692 ? 21.688 15.493 -4.092 1.00 69.44 692 TYR A N 1
ATOM 5209 C CA . TYR A 1 692 ? 22.905 14.843 -3.603 1.00 69.44 692 TYR A CA 1
ATOM 5210 C C . TYR A 1 692 ? 23.637 14.024 -4.679 1.00 69.44 692 TYR A C 1
ATOM 5212 O O . TYR A 1 692 ? 24.397 13.119 -4.344 1.00 69.44 692 TYR A O 1
ATOM 5220 N N . SER A 1 693 ? 23.405 14.275 -5.972 1.00 73.44 693 SER A N 1
ATOM 5221 C CA . SER A 1 693 ? 24.102 13.559 -7.041 1.00 73.44 693 SER A CA 1
ATOM 5222 C C . SER A 1 693 ? 25.608 13.813 -6.966 1.00 73.44 693 SER A C 1
ATOM 5224 O O . SER A 1 693 ? 26.072 14.926 -7.220 1.00 73.44 693 SER A O 1
ATOM 5226 N N . VAL A 1 694 ? 26.371 12.772 -6.634 1.00 80.88 694 VAL A N 1
ATOM 5227 C CA . VAL A 1 694 ? 27.829 12.837 -6.533 1.00 80.88 694 VAL A CA 1
ATOM 5228 C C . VAL A 1 694 ? 28.477 12.243 -7.781 1.00 80.88 694 VAL A C 1
ATOM 5230 O O . VAL A 1 694 ? 28.254 11.077 -8.107 1.00 80.88 694 VAL A O 1
ATOM 5233 N N . GLU A 1 695 ? 29.331 13.016 -8.452 1.00 81.62 695 GLU A N 1
ATOM 5234 C CA . GLU A 1 695 ? 30.178 12.514 -9.537 1.00 81.62 695 GLU A CA 1
ATOM 5235 C C . GLU A 1 695 ? 31.505 11.964 -8.999 1.00 81.62 695 GLU A C 1
ATOM 5237 O O . GLU A 1 695 ? 32.161 12.578 -8.149 1.00 81.62 695 GLU A O 1
ATOM 5242 N N . LYS A 1 696 ? 31.923 10.808 -9.528 1.00 88.56 696 LYS A N 1
ATOM 5243 C CA . LYS A 1 696 ? 33.227 10.211 -9.225 1.00 88.56 696 LYS A CA 1
ATOM 5244 C C . LYS A 1 696 ? 34.329 11.002 -9.925 1.00 88.56 696 LYS A C 1
ATOM 5246 O O . LYS A 1 696 ? 34.358 11.066 -11.154 1.00 88.56 696 LYS A O 1
ATOM 5251 N N . ARG A 1 697 ? 35.265 11.551 -9.155 1.00 87.31 697 ARG A N 1
ATOM 5252 C CA . ARG A 1 697 ? 36.442 12.272 -9.652 1.00 87.31 697 ARG A CA 1
ATOM 5253 C C . ARG A 1 697 ? 37.711 11.666 -9.075 1.00 87.31 697 ARG A C 1
ATOM 5255 O O . ARG A 1 697 ? 37.760 11.317 -7.899 1.00 87.31 697 ARG A O 1
ATOM 5262 N N . GLU A 1 698 ? 38.728 11.557 -9.918 1.00 86.75 698 GLU A N 1
ATOM 5263 C CA . GLU A 1 698 ? 40.056 11.108 -9.511 1.00 86.75 698 GLU A CA 1
ATOM 5264 C C . GLU A 1 698 ? 40.816 12.272 -8.858 1.00 86.75 698 GLU A C 1
ATOM 5266 O O . GLU A 1 698 ? 40.810 13.394 -9.378 1.00 86.75 698 GLU A O 1
ATOM 5271 N N . ILE A 1 699 ? 41.441 12.020 -7.709 1.00 89.25 699 ILE A N 1
ATOM 5272 C CA . ILE A 1 699 ? 42.174 13.027 -6.934 1.00 89.25 699 ILE A CA 1
ATOM 5273 C C . ILE A 1 699 ? 43.685 12.790 -6.981 1.00 89.25 699 ILE A C 1
ATOM 5275 O O . ILE A 1 699 ? 44.176 11.663 -6.979 1.00 89.25 699 ILE A O 1
ATOM 5279 N N . ASN A 1 700 ? 44.437 13.892 -6.987 1.00 80.44 700 ASN A N 1
ATOM 5280 C CA . ASN A 1 700 ? 45.902 13.867 -6.981 1.00 80.44 700 ASN A CA 1
ATOM 5281 C C . ASN A 1 700 ? 46.501 14.063 -5.579 1.00 80.44 700 ASN A C 1
ATOM 5283 O O . ASN A 1 700 ? 47.642 13.667 -5.353 1.00 80.44 700 ASN A O 1
ATOM 5287 N N . ASP A 1 701 ? 45.746 14.672 -4.659 1.00 88.69 701 ASP A N 1
ATOM 5288 C CA . ASP A 1 701 ? 46.174 15.001 -3.298 1.00 88.69 701 ASP A CA 1
ATOM 5289 C C . ASP A 1 701 ? 45.221 14.352 -2.285 1.00 88.69 701 ASP A C 1
ATOM 5291 O O . ASP A 1 701 ? 44.125 14.846 -2.023 1.00 88.69 701 ASP A O 1
ATOM 5295 N N . VAL A 1 702 ? 45.636 13.191 -1.776 1.00 89.62 702 VAL A N 1
ATOM 5296 C CA . VAL A 1 702 ? 44.867 12.378 -0.824 1.00 89.62 702 VAL A CA 1
ATOM 5297 C C . VAL A 1 702 ? 44.756 13.075 0.531 1.00 89.62 702 VAL A C 1
ATOM 5299 O O . VAL A 1 702 ? 43.687 13.066 1.137 1.00 89.62 702 VAL A O 1
ATOM 5302 N N . ASP A 1 703 ? 45.831 13.718 0.991 1.00 88.00 703 ASP A N 1
ATOM 5303 C CA . ASP A 1 703 ? 45.870 14.355 2.309 1.00 88.00 703 ASP A CA 1
ATOM 5304 C C . ASP A 1 703 ? 44.943 15.576 2.358 1.00 88.00 703 ASP A C 1
ATOM 5306 O O . ASP A 1 703 ? 44.230 15.778 3.345 1.00 88.00 703 ASP A O 1
ATOM 5310 N N . ALA A 1 704 ? 44.890 16.360 1.275 1.00 89.06 704 ALA A N 1
ATOM 5311 C CA . ALA A 1 704 ? 43.956 17.477 1.154 1.00 89.06 704 ALA A CA 1
ATOM 5312 C C . ALA A 1 704 ? 42.489 17.018 1.199 1.00 89.06 704 ALA A C 1
ATOM 5314 O O . ALA A 1 704 ? 41.651 17.682 1.813 1.00 89.06 704 ALA A O 1
ATOM 5315 N N . GLU A 1 705 ? 42.179 15.873 0.593 1.00 90.81 705 GLU A N 1
ATOM 5316 C CA . GLU A 1 705 ? 40.807 15.376 0.507 1.00 90.81 705 GLU A CA 1
ATOM 5317 C C . GLU A 1 705 ? 40.344 14.681 1.798 1.00 90.81 705 GLU A C 1
ATOM 5319 O O . GLU A 1 705 ? 39.194 14.841 2.213 1.00 90.81 705 GLU A O 1
ATOM 5324 N N . ILE A 1 706 ? 41.256 14.017 2.515 1.00 90.69 706 ILE A N 1
ATOM 5325 C CA . ILE A 1 706 ? 41.007 13.548 3.887 1.00 90.69 706 ILE A CA 1
ATOM 5326 C C . ILE A 1 706 ? 40.798 14.743 4.830 1.00 90.69 706 ILE A C 1
ATOM 5328 O O . ILE A 1 706 ? 39.862 14.732 5.629 1.00 90.69 706 ILE A O 1
ATOM 5332 N N . ALA A 1 707 ? 41.595 15.811 4.709 1.00 90.69 707 ALA A N 1
ATOM 5333 C CA . ALA A 1 707 ? 41.407 17.024 5.508 1.00 90.69 707 ALA A CA 1
ATOM 5334 C C . ALA A 1 707 ? 40.061 17.716 5.219 1.00 90.69 707 ALA A C 1
ATOM 5336 O O . ALA A 1 707 ? 39.425 18.258 6.129 1.00 90.69 707 ALA A O 1
ATOM 5337 N N . LYS A 1 708 ? 39.595 17.672 3.964 1.00 91.19 708 LYS A N 1
ATOM 5338 C CA . LYS A 1 708 ? 38.266 18.152 3.567 1.00 91.19 708 LYS A CA 1
ATOM 5339 C C . LYS A 1 708 ? 37.149 17.345 4.240 1.00 91.19 708 LYS A C 1
ATOM 5341 O O . LYS A 1 708 ? 36.215 17.945 4.775 1.00 91.19 708 LYS A O 1
ATOM 5346 N N . LEU A 1 709 ? 37.272 16.015 4.265 1.00 92.12 709 LEU A N 1
ATOM 5347 C CA . LEU A 1 709 ? 36.352 15.123 4.980 1.00 92.12 709 LEU A CA 1
ATOM 5348 C C . LEU A 1 709 ? 36.315 15.423 6.481 1.00 92.12 709 LEU A C 1
ATOM 5350 O O . LEU A 1 709 ? 35.234 15.626 7.033 1.00 92.12 709 LEU A O 1
ATOM 5354 N N . ASP A 1 710 ? 37.476 15.521 7.125 1.00 91.31 710 ASP A N 1
ATOM 5355 C CA . ASP A 1 710 ? 37.570 15.802 8.562 1.00 91.31 710 ASP A CA 1
ATOM 5356 C C . ASP A 1 710 ? 36.961 17.168 8.921 1.00 91.31 710 ASP A C 1
ATOM 5358 O O . ASP A 1 710 ? 36.282 17.307 9.941 1.00 91.31 710 ASP A O 1
ATOM 5362 N N . SER A 1 711 ? 37.119 18.176 8.055 1.00 91.38 711 SER A N 1
ATOM 5363 C CA . SER A 1 711 ? 36.472 19.478 8.240 1.00 91.38 711 SER A CA 1
ATOM 5364 C C . SER A 1 711 ? 34.942 19.398 8.143 1.00 91.38 711 SER A C 1
ATOM 5366 O O . SER A 1 711 ? 34.252 20.019 8.954 1.00 91.38 711 SER A O 1
ATOM 5368 N N . ALA A 1 712 ? 34.402 18.637 7.186 1.00 91.12 712 ALA A N 1
ATOM 5369 C CA . ALA A 1 712 ? 32.958 18.454 7.020 1.00 91.12 712 ALA A CA 1
ATOM 5370 C C . ALA A 1 712 ? 32.329 17.656 8.176 1.00 91.12 712 ALA A C 1
ATOM 5372 O O . ALA A 1 712 ? 31.254 18.022 8.663 1.00 91.12 712 ALA A O 1
ATOM 5373 N N . LEU A 1 713 ? 33.016 16.617 8.660 1.00 91.19 713 LEU A N 1
ATOM 5374 C CA . LEU A 1 713 ? 32.617 15.854 9.846 1.00 91.19 713 LEU A CA 1
ATOM 5375 C C . LEU A 1 713 ? 32.595 16.748 11.092 1.00 91.19 713 LEU A C 1
ATOM 5377 O O . LEU A 1 713 ? 31.590 16.780 11.800 1.00 91.19 713 LEU A O 1
ATOM 5381 N N . GLY A 1 714 ? 33.645 17.548 11.308 1.00 89.06 714 GLY A N 1
ATOM 5382 C CA . GLY A 1 714 ? 33.725 18.467 12.447 1.00 89.06 714 GLY A CA 1
ATOM 5383 C C . GLY A 1 714 ? 32.620 19.532 12.456 1.00 89.06 714 GLY A C 1
ATOM 5384 O O . GLY A 1 714 ? 32.046 19.811 13.508 1.00 89.06 714 GLY A O 1
ATOM 5385 N N . LYS A 1 715 ? 32.267 20.095 11.290 1.00 88.31 715 LYS A N 1
ATOM 5386 C CA . LYS A 1 715 ? 31.128 21.025 11.164 1.00 88.31 715 LYS A CA 1
ATOM 5387 C C . LYS A 1 715 ? 29.794 20.342 11.472 1.00 88.31 715 LYS A C 1
ATOM 5389 O O . LYS A 1 715 ? 29.023 20.855 12.278 1.00 88.31 715 LYS A O 1
ATOM 5394 N N . SER A 1 716 ? 29.562 19.165 10.891 1.00 88.75 716 SER A N 1
ATOM 5395 C CA . SER A 1 716 ? 28.334 18.381 11.103 1.00 88.75 716 SER A CA 1
ATOM 5396 C C . SER A 1 716 ? 28.145 17.990 12.572 1.00 88.75 716 SER A C 1
ATOM 5398 O O . SER A 1 716 ? 27.027 18.006 13.084 1.00 88.75 716 SER A O 1
ATOM 5400 N N . GLN A 1 717 ? 29.241 17.666 13.263 1.00 89.25 717 GLN A N 1
ATOM 5401 C CA . GLN A 1 717 ? 29.232 17.323 14.681 1.00 89.25 717 GLN A CA 1
ATOM 5402 C C . GLN A 1 717 ? 28.847 18.521 15.558 1.00 89.25 717 GLN A C 1
ATOM 5404 O O . GLN A 1 717 ? 27.966 18.391 16.406 1.00 89.25 717 GLN A O 1
ATOM 5409 N N . ALA A 1 718 ? 29.445 19.692 15.318 1.00 86.06 718 ALA A N 1
ATOM 5410 C CA . ALA A 1 718 ? 29.124 20.911 16.061 1.00 86.06 718 ALA A CA 1
ATOM 5411 C C . ALA A 1 718 ? 27.653 21.336 15.882 1.00 86.06 718 ALA A C 1
ATOM 5413 O O . ALA A 1 718 ? 27.003 21.756 16.840 1.00 86.06 718 ALA A O 1
ATOM 5414 N N . GLU A 1 719 ? 27.104 21.187 14.673 1.00 82.25 719 GLU A N 1
ATOM 5415 C CA . GLU A 1 719 ? 25.684 21.439 14.397 1.00 82.25 719 GLU A CA 1
ATOM 5416 C C . GLU A 1 719 ? 24.764 20.489 15.169 1.00 82.25 719 GLU A C 1
ATOM 5418 O O . GLU A 1 719 ? 23.808 20.935 15.803 1.00 82.25 719 GLU A O 1
ATOM 5423 N N . LEU A 1 720 ? 25.046 19.183 15.145 1.00 82.56 720 LEU A N 1
ATOM 5424 C CA . LEU A 1 720 ? 24.226 18.191 15.844 1.00 82.56 720 LEU A CA 1
ATOM 5425 C C . LEU A 1 720 ? 24.297 18.339 17.366 1.00 82.56 720 LEU A C 1
ATOM 5427 O O . LEU A 1 720 ? 23.287 18.137 18.039 1.00 82.56 720 LEU A O 1
ATOM 5431 N N . GLU A 1 721 ? 25.443 18.742 17.918 1.00 86.31 721 GLU A N 1
ATOM 5432 C CA . GLU A 1 721 ? 25.558 19.092 19.338 1.00 86.31 721 GLU A CA 1
ATOM 5433 C C . GLU A 1 721 ? 24.674 20.295 19.698 1.00 86.31 721 GLU A C 1
ATOM 5435 O O . GLU A 1 721 ? 23.944 20.241 20.691 1.00 86.31 721 GLU A O 1
ATOM 5440 N N . ALA A 1 722 ? 24.658 21.340 18.865 1.00 81.31 722 ALA A N 1
ATOM 5441 C CA . ALA A 1 722 ? 23.792 22.501 19.070 1.00 81.31 722 ALA A CA 1
ATOM 5442 C C . ALA A 1 722 ? 22.295 22.143 18.968 1.00 81.31 722 ALA A C 1
ATOM 5444 O O . ALA A 1 722 ? 21.496 22.577 19.802 1.00 81.31 722 ALA A O 1
ATOM 5445 N N . ILE A 1 723 ? 21.910 21.316 17.987 1.00 75.88 723 ILE A N 1
ATOM 5446 C CA . ILE A 1 723 ? 20.525 20.842 17.812 1.00 75.88 723 ILE A CA 1
ATOM 5447 C C . ILE A 1 723 ? 20.091 19.980 19.003 1.00 75.88 723 ILE A C 1
ATOM 5449 O O . ILE A 1 723 ? 18.980 20.147 19.515 1.00 75.88 723 ILE A O 1
ATOM 5453 N N . LYS A 1 724 ? 20.965 19.089 19.482 1.00 81.06 724 LYS A N 1
ATOM 5454 C CA . LYS A 1 724 ? 20.708 18.247 20.653 1.00 81.06 724 LYS A CA 1
ATOM 5455 C C . LYS A 1 724 ? 20.462 19.086 21.905 1.00 81.06 724 LYS A C 1
ATOM 5457 O O . LYS A 1 724 ? 19.470 18.850 22.592 1.00 81.06 724 LYS A O 1
ATOM 5462 N N . GLU A 1 725 ? 21.328 20.059 22.188 1.00 79.81 725 GLU A N 1
ATOM 5463 C CA . GLU A 1 725 ? 21.212 20.931 23.366 1.00 79.81 725 GLU A CA 1
ATOM 5464 C C . GLU A 1 725 ? 19.921 21.760 23.324 1.00 79.81 725 GLU A C 1
ATOM 5466 O O . GLU A 1 725 ? 19.183 21.829 24.307 1.00 79.81 725 GLU A O 1
ATOM 5471 N N . ARG A 1 726 ? 19.582 22.321 22.159 1.00 70.69 726 ARG A N 1
ATOM 5472 C CA . ARG A 1 726 ? 18.332 23.069 21.981 1.00 70.69 726 ARG A CA 1
ATOM 5473 C C . ARG A 1 726 ? 17.099 22.182 22.160 1.00 70.69 726 ARG A C 1
ATOM 5475 O O . ARG A 1 726 ? 16.173 22.552 22.877 1.00 70.69 726 ARG A O 1
ATOM 5482 N N . THR A 1 727 ? 17.102 20.991 21.565 1.00 68.44 727 THR A N 1
ATOM 5483 C CA . THR A 1 727 ? 16.003 20.019 21.693 1.00 68.44 727 THR A CA 1
ATOM 5484 C C . THR A 1 727 ? 15.832 19.562 23.139 1.00 68.44 727 THR A C 1
ATOM 5486 O O . THR A 1 727 ? 14.706 19.413 23.610 1.00 68.44 727 THR A O 1
ATOM 5489 N N . LEU A 1 728 ? 16.935 19.379 23.869 1.00 73.50 728 LEU A N 1
ATOM 5490 C CA . LEU A 1 728 ? 16.915 19.032 25.288 1.00 73.50 728 LEU A CA 1
ATOM 5491 C C . LEU A 1 728 ? 16.207 20.114 26.117 1.00 73.50 728 LEU A C 1
ATOM 5493 O O . LEU A 1 728 ? 15.408 19.778 26.991 1.00 73.50 728 LEU A O 1
ATOM 5497 N N . GLN A 1 729 ? 16.461 21.391 25.814 1.00 70.69 729 GLN A N 1
ATOM 5498 C CA . GLN A 1 729 ? 15.860 22.536 26.504 1.00 70.69 729 GLN A CA 1
ATOM 5499 C C . GLN A 1 729 ? 14.389 22.773 26.122 1.00 70.69 729 GLN A C 1
ATOM 5501 O O . GLN A 1 729 ? 13.578 23.069 26.997 1.00 70.69 729 GLN A O 1
ATOM 5506 N N . GLU A 1 730 ? 14.032 22.645 24.841 1.00 61.16 730 GLU A N 1
ATOM 5507 C CA . GLU A 1 730 ? 12.690 22.979 24.334 1.00 61.16 730 GLU A CA 1
ATOM 5508 C C . GLU A 1 730 ? 11.700 21.798 24.380 1.00 61.16 730 GLU A C 1
ATOM 5510 O O . GLU A 1 730 ? 10.506 21.999 24.602 1.00 61.16 730 GLU A O 1
ATOM 5515 N N . LEU A 1 731 ? 12.172 20.566 24.160 1.00 53.31 731 LEU A N 1
ATOM 5516 C CA . LEU A 1 731 ? 11.333 19.382 23.909 1.00 53.31 731 LEU A CA 1
ATOM 5517 C C . LEU A 1 731 ? 11.636 18.182 24.830 1.00 53.31 731 LEU A C 1
ATOM 5519 O O . LEU A 1 731 ? 10.904 17.188 24.795 1.00 53.31 731 LEU A O 1
ATOM 5523 N N . GLY A 1 732 ? 12.672 18.277 25.669 1.00 64.25 732 GLY A N 1
ATOM 5524 C CA . GLY A 1 732 ? 13.015 17.302 26.705 1.00 64.25 732 GLY A CA 1
ATOM 5525 C C . GLY A 1 732 ? 13.964 16.174 26.273 1.00 64.25 732 GLY A C 1
ATOM 5526 O O . GLY A 1 732 ? 14.226 15.937 25.093 1.00 64.25 732 GLY A O 1
ATOM 5527 N N . GLU A 1 733 ? 14.469 15.440 27.270 1.00 66.19 733 GLU A N 1
ATOM 5528 C CA . GLU A 1 733 ? 15.568 14.461 27.153 1.00 66.19 733 GLU A CA 1
ATOM 5529 C C . GLU A 1 733 ? 15.305 13.346 26.135 1.00 66.19 733 GLU A C 1
ATOM 5531 O O . GLU A 1 733 ? 16.157 13.041 25.304 1.00 66.19 733 GLU A O 1
ATOM 5536 N N . LYS A 1 734 ? 14.083 12.807 26.122 1.00 57.44 734 LYS A N 1
ATOM 5537 C CA . LYS A 1 734 ? 13.705 11.696 25.240 1.00 57.44 734 LYS A CA 1
ATOM 5538 C C . LYS A 1 734 ? 13.730 12.069 23.751 1.00 57.44 734 LYS A C 1
ATOM 5540 O O . LYS A 1 734 ? 13.990 11.213 22.916 1.00 57.44 734 LYS A O 1
ATOM 5545 N N . LYS A 1 735 ? 13.453 13.333 23.401 1.00 56.72 735 LYS A N 1
ATOM 5546 C CA . LYS A 1 735 ? 13.531 13.800 22.004 1.00 56.72 735 LYS A CA 1
ATOM 5547 C C . LYS A 1 735 ? 14.961 14.162 21.605 1.00 56.72 735 LYS A C 1
ATOM 5549 O O . LYS A 1 735 ? 15.333 13.977 20.452 1.00 56.72 735 LYS A O 1
ATOM 5554 N N . ALA A 1 736 ? 15.776 14.615 22.557 1.00 70.81 736 ALA A N 1
ATOM 5555 C CA . ALA A 1 736 ? 17.196 14.879 22.333 1.00 70.81 736 ALA A CA 1
ATOM 5556 C C . ALA A 1 736 ? 18.025 13.595 22.114 1.00 70.81 736 ALA A C 1
ATOM 5558 O O . ALA A 1 736 ? 19.096 13.650 21.511 1.00 70.81 736 ALA A O 1
ATOM 5559 N N . GLU A 1 737 ? 17.534 12.438 22.573 1.00 72.19 737 GLU A N 1
ATOM 5560 C CA . GLU A 1 737 ? 18.195 11.133 22.429 1.00 72.19 737 GLU A CA 1
ATOM 5561 C C . GLU A 1 737 ? 18.378 10.706 20.960 1.00 72.19 737 GLU A C 1
ATOM 5563 O O . GLU A 1 737 ? 19.376 10.069 20.629 1.00 72.19 737 GLU A O 1
ATOM 5568 N N . ILE A 1 738 ? 17.497 11.153 20.057 1.00 71.62 738 ILE A N 1
ATOM 5569 C CA . ILE A 1 738 ? 17.616 10.925 18.604 1.00 71.62 738 ILE A CA 1
ATOM 5570 C C . ILE A 1 738 ? 18.925 11.530 18.076 1.00 71.62 738 ILE A C 1
ATOM 5572 O O . ILE A 1 738 ? 19.716 10.870 17.415 1.00 71.62 738 ILE A O 1
ATOM 5576 N N . PHE A 1 739 ? 19.244 12.766 18.457 1.00 77.25 739 PHE A N 1
ATOM 5577 C CA . PHE A 1 739 ? 20.488 13.406 18.018 1.00 77.25 739 PHE A CA 1
ATOM 5578 C C . PHE A 1 739 ? 21.732 12.795 18.675 1.00 77.25 739 PHE A C 1
ATOM 5580 O O . PHE A 1 739 ? 22.841 12.923 18.156 1.00 77.25 739 PHE A O 1
ATOM 5587 N N . ALA A 1 740 ? 21.571 12.085 19.798 1.00 76.50 740 ALA A N 1
ATOM 5588 C CA . ALA A 1 740 ? 22.656 11.301 20.373 1.00 76.50 740 ALA A CA 1
ATOM 5589 C C . ALA A 1 740 ? 23.001 10.077 19.507 1.00 76.50 740 ALA A C 1
ATOM 5591 O O . ALA A 1 740 ? 24.185 9.756 19.407 1.00 76.50 740 ALA A O 1
ATOM 5592 N N . SER A 1 741 ? 22.022 9.435 18.848 1.00 78.94 741 SER A N 1
ATOM 5593 C CA . SER A 1 741 ? 22.297 8.351 17.890 1.00 78.94 741 SER A CA 1
ATOM 5594 C C . SER A 1 741 ? 23.034 8.883 16.656 1.00 78.94 741 SER A C 1
ATOM 5596 O O . SER A 1 741 ? 24.031 8.293 16.241 1.00 78.94 741 SER A O 1
ATOM 5598 N N . HIS A 1 742 ? 22.626 10.045 16.136 1.00 82.69 742 HIS A N 1
ATOM 5599 C CA . HIS A 1 742 ? 23.263 10.696 14.983 1.00 82.69 742 HIS A CA 1
ATOM 5600 C C . HIS A 1 742 ? 24.729 11.059 15.250 1.00 82.69 742 HIS A C 1
ATOM 5602 O O . HIS A 1 742 ? 25.599 10.793 14.421 1.00 82.69 742 HIS A O 1
ATOM 5608 N N . LEU A 1 743 ? 25.027 11.600 16.437 1.00 85.00 743 LEU A N 1
ATOM 5609 C CA . LEU A 1 743 ? 26.404 11.872 16.868 1.00 85.00 743 LEU A CA 1
ATOM 5610 C C . LEU A 1 743 ? 27.238 10.593 17.011 1.00 85.00 743 LEU A C 1
ATOM 5612 O O . LEU A 1 743 ? 28.445 10.625 16.778 1.00 85.00 743 LEU A O 1
ATOM 5616 N N . LEU A 1 744 ? 26.619 9.474 17.392 1.00 84.81 744 LEU A N 1
ATOM 5617 C CA . LEU A 1 744 ? 27.304 8.189 17.530 1.00 84.81 744 LEU A CA 1
ATOM 5618 C C . LEU A 1 744 ? 27.707 7.635 16.157 1.00 84.81 744 LEU A C 1
ATOM 5620 O O . LEU A 1 744 ? 28.828 7.163 16.016 1.00 84.81 744 LEU A O 1
ATOM 5624 N N . ILE A 1 745 ? 26.845 7.783 15.144 1.00 87.19 745 ILE A N 1
ATOM 5625 C CA . ILE A 1 745 ? 27.129 7.397 13.750 1.00 87.19 745 ILE A CA 1
ATOM 5626 C C . ILE A 1 745 ? 28.259 8.252 13.157 1.00 87.19 745 ILE A C 1
ATOM 5628 O O . ILE A 1 745 ? 29.161 7.714 12.522 1.00 87.19 745 ILE A O 1
ATOM 5632 N N . LEU A 1 746 ? 28.253 9.573 13.385 1.00 87.12 746 LEU A N 1
ATOM 5633 C CA . LEU A 1 746 ? 29.321 10.464 12.895 1.00 87.12 746 LEU A CA 1
ATOM 5634 C C . LEU A 1 746 ? 30.701 10.146 13.471 1.00 87.12 746 LEU A C 1
ATOM 5636 O O . LEU A 1 746 ? 31.710 10.394 12.816 1.00 87.12 746 LEU A O 1
ATOM 5640 N N . ASN A 1 747 ? 30.735 9.639 14.702 1.00 85.00 747 ASN A N 1
ATOM 5641 C CA . ASN A 1 747 ? 31.964 9.292 15.402 1.00 85.00 747 ASN A CA 1
ATOM 5642 C C . ASN A 1 747 ? 32.336 7.811 15.251 1.00 85.00 747 ASN A C 1
ATOM 5644 O O . ASN A 1 747 ? 33.309 7.384 15.872 1.00 85.00 747 ASN A O 1
ATOM 5648 N N . ASP A 1 748 ? 31.577 7.027 14.478 1.00 89.31 748 ASP A N 1
ATOM 5649 C CA . ASP A 1 748 ? 31.791 5.588 14.349 1.00 89.31 748 ASP A CA 1
ATOM 5650 C C . ASP A 1 748 ? 33.011 5.293 13.455 1.00 89.31 748 ASP A C 1
ATOM 5652 O O . ASP A 1 748 ? 32.965 5.543 12.242 1.00 89.31 748 ASP A O 1
ATOM 5656 N N . PRO A 1 749 ? 34.107 4.734 14.004 1.00 87.19 749 PRO A N 1
ATOM 5657 C CA . PRO A 1 749 ? 35.281 4.386 13.210 1.00 87.19 749 PRO A CA 1
ATOM 5658 C C . PRO A 1 749 ? 34.966 3.352 12.125 1.00 87.19 749 PRO A C 1
ATOM 5660 O O . PRO A 1 749 ? 35.596 3.374 11.069 1.00 87.19 749 PRO A O 1
ATOM 5663 N N . GLU A 1 750 ? 33.964 2.487 12.329 1.00 88.00 750 GLU A N 1
ATOM 5664 C CA . GLU A 1 750 ? 33.570 1.484 11.334 1.00 88.00 750 GLU A CA 1
ATOM 5665 C C . GLU A 1 750 ? 32.965 2.110 10.070 1.00 88.00 750 GLU A C 1
ATOM 5667 O O . GLU A 1 750 ? 32.999 1.479 9.016 1.00 88.00 750 GLU A O 1
ATOM 5672 N N . LEU A 1 751 ? 32.465 3.349 10.139 1.00 87.50 751 LEU A N 1
ATOM 5673 C CA . LEU A 1 751 ? 32.015 4.108 8.971 1.00 87.50 751 LEU A CA 1
ATOM 5674 C C . LEU A 1 751 ? 33.128 5.008 8.419 1.00 87.50 751 LEU A C 1
ATOM 5676 O O . LEU A 1 751 ? 33.346 5.047 7.208 1.00 87.50 751 LEU A O 1
ATOM 5680 N N . ILE A 1 752 ? 33.839 5.730 9.289 1.00 90.88 752 ILE A N 1
ATOM 5681 C CA . ILE A 1 752 ? 34.797 6.765 8.872 1.00 90.88 752 ILE A CA 1
ATOM 5682 C C . ILE A 1 752 ? 36.104 6.173 8.328 1.00 90.88 752 ILE A C 1
ATOM 5684 O O . ILE A 1 752 ? 36.618 6.668 7.320 1.00 90.88 752 ILE A O 1
ATOM 5688 N N . ASP A 1 753 ? 36.636 5.109 8.935 1.00 91.19 753 ASP A N 1
ATOM 5689 C CA . ASP A 1 753 ? 37.906 4.517 8.498 1.00 91.19 753 ASP A CA 1
ATOM 5690 C C . ASP A 1 753 ? 37.803 3.909 7.088 1.00 91.19 753 ASP A C 1
ATOM 5692 O O . ASP A 1 753 ? 38.691 4.177 6.273 1.00 91.19 753 ASP A O 1
ATOM 5696 N N . PRO A 1 754 ? 36.724 3.185 6.718 1.00 91.81 754 PRO A N 1
ATOM 5697 C CA . PRO A 1 754 ? 36.526 2.749 5.337 1.00 91.81 754 PRO A CA 1
ATOM 5698 C C . PRO A 1 754 ? 36.406 3.896 4.331 1.00 91.81 754 PRO A C 1
ATOM 5700 O O . PRO A 1 754 ? 36.927 3.771 3.224 1.00 91.81 754 PRO A O 1
ATOM 5703 N N . VAL A 1 755 ? 35.787 5.027 4.695 1.00 92.12 755 VAL A N 1
ATOM 5704 C CA . VAL A 1 755 ? 35.733 6.207 3.811 1.00 92.12 755 VAL A CA 1
ATOM 5705 C C . VAL A 1 755 ? 37.143 6.753 3.575 1.00 92.12 755 VAL A C 1
ATOM 5707 O O . VAL A 1 755 ? 37.519 6.995 2.428 1.00 92.12 755 VAL A O 1
ATOM 5710 N N . LYS A 1 756 ? 37.955 6.899 4.630 1.00 91.81 756 LYS A N 1
ATOM 5711 C CA . LYS A 1 756 ? 39.348 7.368 4.513 1.00 91.81 756 LYS A CA 1
ATOM 5712 C C . LYS A 1 756 ? 40.221 6.397 3.721 1.00 91.81 756 LYS A C 1
ATOM 5714 O O . LYS A 1 756 ? 40.982 6.837 2.860 1.00 91.81 756 LYS A O 1
ATOM 5719 N N . ALA A 1 757 ? 40.078 5.093 3.964 1.00 91.00 757 ALA A N 1
ATOM 5720 C CA . ALA A 1 757 ? 40.769 4.052 3.207 1.00 91.00 757 ALA A CA 1
ATOM 5721 C C . ALA A 1 757 ? 40.410 4.126 1.720 1.00 91.00 757 ALA A C 1
ATOM 5723 O O . ALA A 1 757 ? 41.291 4.095 0.871 1.00 91.00 757 ALA A O 1
ATOM 5724 N N . LYS A 1 758 ? 39.133 4.341 1.395 1.00 90.88 758 LYS A N 1
ATOM 5725 C CA . LYS A 1 758 ? 38.672 4.461 0.012 1.00 90.88 758 LYS A CA 1
ATOM 5726 C C . LYS A 1 758 ? 39.216 5.698 -0.703 1.00 90.88 758 LYS A C 1
ATOM 5728 O O . LYS A 1 758 ? 39.609 5.604 -1.861 1.00 90.88 758 LYS A O 1
ATOM 5733 N N . ILE A 1 759 ? 39.303 6.840 -0.020 1.00 92.00 759 ILE A N 1
ATOM 5734 C CA . ILE A 1 759 ? 39.958 8.045 -0.564 1.00 92.00 759 ILE A CA 1
ATOM 5735 C C . ILE A 1 759 ? 41.442 7.762 -0.855 1.00 92.00 759 ILE A C 1
ATOM 5737 O O . ILE A 1 759 ? 41.947 8.160 -1.905 1.00 92.00 759 ILE A O 1
ATOM 5741 N N . ALA A 1 760 ? 42.132 7.055 0.045 1.00 88.38 760 ALA A N 1
ATOM 5742 C CA . ALA A 1 760 ? 43.561 6.771 -0.078 1.00 88.38 760 ALA A CA 1
ATOM 5743 C C . ALA A 1 760 ? 43.895 5.707 -1.137 1.00 88.38 760 ALA A C 1
ATOM 5745 O O . ALA A 1 760 ? 44.807 5.910 -1.944 1.00 88.38 760 ALA A O 1
ATOM 5746 N N . ASP A 1 761 ? 43.155 4.600 -1.148 1.00 89.12 761 ASP A N 1
ATOM 5747 C CA . ASP A 1 761 ? 43.424 3.432 -1.986 1.00 89.12 761 ASP A CA 1
ATOM 5748 C C . ASP A 1 761 ? 42.908 3.633 -3.417 1.00 89.12 761 ASP A C 1
ATOM 5750 O O . ASP A 1 761 ? 43.641 3.387 -4.380 1.00 89.12 761 ASP A O 1
ATOM 5754 N N . ASP A 1 762 ? 41.680 4.145 -3.568 1.00 86.62 762 ASP A N 1
ATOM 5755 C CA . ASP A 1 762 ? 41.029 4.312 -4.875 1.00 86.62 762 ASP A CA 1
ATOM 5756 C C . ASP A 1 762 ? 41.272 5.698 -5.493 1.00 86.62 762 ASP A C 1
ATOM 5758 O O . ASP A 1 762 ? 40.884 5.930 -6.641 1.00 86.62 762 ASP A O 1
ATOM 5762 N N . LYS A 1 763 ? 41.907 6.623 -4.755 1.00 89.94 763 LYS A N 1
ATOM 5763 C CA . LYS A 1 763 ? 42.179 8.012 -5.173 1.00 89.94 763 LYS A CA 1
ATOM 5764 C C . LYS A 1 763 ? 40.937 8.727 -5.701 1.00 89.94 763 LYS A C 1
ATOM 5766 O O . LYS A 1 763 ? 40.957 9.357 -6.760 1.00 89.94 763 LYS A O 1
ATOM 5771 N N . VAL A 1 764 ? 39.850 8.649 -4.943 1.00 92.94 764 VAL A N 1
ATOM 5772 C CA . VAL A 1 764 ? 38.561 9.280 -5.263 1.00 92.94 764 VAL A CA 1
ATOM 5773 C C . VAL A 1 764 ? 38.258 10.459 -4.341 1.00 92.94 764 VAL A C 1
ATOM 5775 O O . VAL A 1 764 ? 38.747 10.524 -3.216 1.00 92.94 764 VAL A O 1
ATOM 5778 N N . ASN A 1 765 ? 37.424 11.386 -4.809 1.00 93.19 765 ASN A N 1
ATOM 5779 C CA . ASN A 1 765 ? 36.947 12.524 -4.021 1.00 93.19 765 ASN A CA 1
ATOM 5780 C C . ASN A 1 765 ? 36.123 12.108 -2.785 1.00 93.19 765 ASN A C 1
ATOM 5782 O O . ASN A 1 765 ? 35.429 11.084 -2.801 1.00 93.19 765 ASN A O 1
ATOM 5786 N N . ALA A 1 766 ? 36.154 12.933 -1.731 1.00 92.12 766 ALA A N 1
ATOM 5787 C CA . ALA A 1 766 ? 35.552 12.610 -0.431 1.00 92.12 766 ALA A CA 1
ATOM 5788 C C . ALA A 1 766 ? 34.034 12.403 -0.502 1.00 92.12 766 ALA A C 1
ATOM 5790 O O . ALA A 1 766 ? 33.500 11.536 0.188 1.00 92.12 766 ALA A O 1
ATOM 5791 N N . GLU A 1 767 ? 33.335 13.157 -1.358 1.00 92.31 767 GLU A N 1
ATOM 5792 C CA . GLU A 1 767 ? 31.881 13.023 -1.511 1.00 92.31 767 GLU A CA 1
ATOM 5793 C C . GLU A 1 767 ? 31.504 11.640 -2.035 1.00 92.31 767 GLU A C 1
ATOM 5795 O O . GLU A 1 767 ? 30.547 11.027 -1.564 1.00 92.31 767 GLU A O 1
ATOM 5800 N N . PHE A 1 768 ? 32.266 11.144 -3.014 1.00 91.06 768 PHE A N 1
ATOM 5801 C CA . PHE A 1 768 ? 31.995 9.864 -3.656 1.00 91.06 768 PHE A CA 1
ATOM 5802 C C . PHE A 1 768 ? 32.320 8.715 -2.702 1.00 91.06 768 PHE A C 1
ATOM 5804 O O . PHE A 1 768 ? 31.502 7.812 -2.525 1.00 91.06 768 PHE A O 1
ATOM 5811 N N . ALA A 1 769 ? 33.473 8.792 -2.031 1.00 92.12 769 ALA A N 1
ATOM 5812 C CA . ALA A 1 769 ? 33.883 7.808 -1.037 1.00 92.12 769 ALA A CA 1
ATOM 5813 C C . ALA A 1 769 ? 32.869 7.688 0.110 1.00 92.12 769 ALA A C 1
ATOM 5815 O O . ALA A 1 769 ? 32.506 6.572 0.488 1.00 92.12 769 ALA A O 1
ATOM 5816 N N . LEU A 1 770 ? 32.380 8.819 0.632 1.00 92.81 770 LEU A N 1
ATOM 5817 C CA . LEU A 1 770 ? 31.375 8.848 1.691 1.00 92.81 770 LEU A CA 1
ATOM 5818 C C . LEU A 1 770 ? 30.039 8.279 1.213 1.00 92.81 770 LEU A C 1
ATOM 5820 O O . LEU A 1 770 ? 29.502 7.383 1.859 1.00 92.81 770 LEU A O 1
ATOM 5824 N N . ASN A 1 771 ? 29.518 8.764 0.082 1.00 90.88 771 ASN A N 1
ATOM 5825 C CA . ASN A 1 771 ? 28.210 8.350 -0.420 1.00 90.88 771 ASN A CA 1
ATOM 5826 C C . ASN A 1 771 ? 28.172 6.850 -0.740 1.00 90.88 771 ASN A C 1
ATOM 5828 O O . ASN A 1 771 ? 27.223 6.163 -0.372 1.00 90.88 771 ASN A O 1
ATOM 5832 N N . GLU A 1 772 ? 29.211 6.314 -1.382 1.00 90.44 772 GLU A N 1
ATOM 5833 C CA . GLU A 1 772 ? 29.263 4.895 -1.734 1.00 90.44 772 GLU A CA 1
ATOM 5834 C C . GLU A 1 772 ? 29.402 4.005 -0.492 1.00 90.44 772 GLU A C 1
ATOM 5836 O O . GLU A 1 772 ? 28.690 3.010 -0.366 1.00 90.44 772 GLU A O 1
ATOM 5841 N N . THR A 1 773 ? 30.276 4.375 0.448 1.00 90.81 773 THR A N 1
ATOM 5842 C CA . THR A 1 773 ? 30.478 3.612 1.690 1.00 90.81 773 THR A CA 1
ATOM 5843 C C . THR A 1 773 ? 29.213 3.633 2.545 1.00 90.81 773 THR A C 1
ATOM 5845 O O . THR A 1 773 ? 28.721 2.579 2.940 1.00 90.81 773 THR A O 1
ATOM 5848 N N . ALA A 1 774 ? 28.620 4.807 2.764 1.00 89.00 774 ALA A N 1
ATOM 5849 C CA . ALA A 1 774 ? 27.373 4.933 3.506 1.00 89.00 774 ALA A CA 1
ATOM 5850 C C . ALA A 1 774 ? 26.225 4.163 2.837 1.00 89.00 774 ALA A C 1
ATOM 5852 O O . ALA A 1 774 ? 25.485 3.471 3.530 1.00 89.00 774 ALA A O 1
ATOM 5853 N N . THR A 1 775 ? 26.105 4.205 1.503 1.00 88.12 775 THR A N 1
ATOM 5854 C CA . THR A 1 775 ? 25.076 3.447 0.766 1.00 88.12 775 THR A CA 1
ATOM 5855 C C . THR A 1 775 ? 25.199 1.943 1.012 1.00 88.12 775 THR A C 1
ATOM 5857 O O . THR A 1 775 ? 24.190 1.290 1.258 1.00 88.12 775 THR A O 1
ATOM 5860 N N . GLN A 1 776 ? 26.418 1.395 1.055 1.00 88.44 776 GLN A N 1
ATOM 5861 C CA . GLN A 1 776 ? 26.633 -0.024 1.368 1.00 88.44 776 GLN A CA 1
ATOM 5862 C C . GLN A 1 776 ? 26.145 -0.392 2.775 1.00 88.44 776 GLN A C 1
ATOM 5864 O O . GLN A 1 776 ? 25.479 -1.414 2.952 1.00 88.44 776 GLN A O 1
ATOM 5869 N N . PHE A 1 777 ? 26.437 0.441 3.777 1.00 85.06 777 PHE A N 1
ATOM 5870 C CA . PHE A 1 777 ? 25.939 0.220 5.135 1.00 85.06 777 PHE A CA 1
ATOM 5871 C C . PHE A 1 777 ? 24.413 0.411 5.220 1.00 85.06 777 PHE A C 1
ATOM 5873 O O . PHE A 1 777 ? 23.747 -0.345 5.929 1.00 85.06 777 PHE A O 1
ATOM 5880 N N . ILE A 1 778 ? 23.841 1.378 4.491 1.00 84.31 778 ILE A N 1
ATOM 5881 C CA . ILE A 1 778 ? 22.393 1.647 4.461 1.00 84.31 778 ILE A CA 1
ATOM 5882 C C . ILE A 1 778 ? 21.673 0.429 3.880 1.00 84.31 778 ILE A C 1
ATOM 5884 O O . ILE A 1 778 ? 20.791 -0.125 4.530 1.00 84.31 778 ILE A O 1
ATOM 5888 N N . GLU A 1 779 ? 22.092 -0.045 2.705 1.00 84.56 779 GLU A N 1
ATOM 5889 C CA . GLU A 1 779 ? 21.526 -1.238 2.068 1.00 84.56 779 GLU A CA 1
ATOM 5890 C C . GLU A 1 779 ? 21.690 -2.477 2.951 1.00 84.56 779 GLU A C 1
ATOM 5892 O O . GLU A 1 779 ? 20.794 -3.322 3.026 1.00 84.56 779 GLU A O 1
ATOM 5897 N N . MET A 1 780 ? 22.822 -2.602 3.649 1.00 82.75 780 MET A N 1
ATOM 5898 C CA . MET A 1 780 ? 23.035 -3.682 4.604 1.00 82.75 780 MET A CA 1
ATOM 5899 C C . MET A 1 780 ? 22.002 -3.635 5.737 1.00 82.75 780 MET A C 1
ATOM 5901 O O . MET A 1 780 ? 21.415 -4.672 6.046 1.00 82.75 780 MET A O 1
ATOM 5905 N N . PHE A 1 781 ? 21.761 -2.466 6.334 1.00 77.06 781 PHE A N 1
ATOM 5906 C CA . PHE A 1 781 ? 20.792 -2.304 7.418 1.00 77.06 781 PHE A CA 1
ATOM 5907 C C . PHE A 1 781 ? 19.336 -2.458 6.958 1.00 77.06 781 PHE A C 1
ATOM 5909 O O . PHE A 1 781 ? 18.541 -3.066 7.674 1.00 77.06 781 PHE A O 1
ATOM 5916 N N . GLU A 1 782 ? 18.982 -2.012 5.753 1.00 67.25 782 GLU A N 1
ATOM 5917 C CA . GLU A 1 782 ? 17.628 -2.178 5.204 1.00 67.25 782 GLU A CA 1
ATOM 5918 C C . GLU A 1 782 ? 17.281 -3.628 4.879 1.00 67.25 782 GLU A C 1
ATOM 5920 O O . GLU A 1 782 ? 16.158 -4.082 5.113 1.00 67.25 782 GLU A O 1
ATOM 5925 N N . ASN A 1 783 ? 18.264 -4.382 4.386 1.00 70.19 783 ASN A N 1
ATOM 5926 C CA . ASN A 1 783 ? 18.111 -5.803 4.085 1.00 70.19 783 ASN A CA 1
ATOM 5927 C C . ASN A 1 783 ? 18.107 -6.690 5.345 1.00 70.19 783 ASN A C 1
ATOM 5929 O O . ASN A 1 783 ? 17.889 -7.905 5.253 1.00 70.19 783 ASN A O 1
ATOM 5933 N N . MET A 1 784 ? 18.342 -6.119 6.531 1.00 74.50 784 MET A N 1
ATOM 5934 C CA . MET A 1 784 ? 18.195 -6.816 7.805 1.00 74.50 784 MET A CA 1
ATOM 5935 C C . MET A 1 784 ? 16.743 -6.763 8.288 1.00 74.50 784 MET A C 1
ATOM 5937 O O . MET A 1 784 ? 16.049 -5.764 8.172 1.00 74.50 784 MET A O 1
ATOM 5941 N N . LYS A 1 785 ? 16.272 -7.861 8.886 1.00 48.72 785 LYS A N 1
ATOM 5942 C CA . LYS A 1 785 ? 14.872 -8.031 9.325 1.00 48.72 785 LYS A CA 1
ATOM 5943 C C . LYS A 1 785 ? 14.506 -7.280 10.618 1.00 48.72 785 LYS A C 1
ATOM 5945 O O . LYS A 1 785 ? 13.439 -7.522 11.169 1.00 48.72 785 LYS A O 1
ATOM 5950 N N . SER A 1 786 ? 15.408 -6.461 11.154 1.00 62.06 786 SER A N 1
ATOM 5951 C CA . SER A 1 786 ? 15.224 -5.784 12.440 1.00 62.06 786 SER A CA 1
ATOM 5952 C C . SER A 1 786 ? 14.750 -4.354 12.213 1.00 62.06 786 SER A C 1
ATOM 5954 O O . SER A 1 786 ? 15.487 -3.569 11.620 1.00 62.06 786 SER A O 1
ATOM 5956 N N . ALA A 1 787 ? 13.572 -4.005 12.738 1.00 49.31 787 ALA A N 1
ATOM 5957 C CA . ALA A 1 787 ? 13.024 -2.648 12.664 1.00 49.31 787 ALA A CA 1
ATOM 5958 C C . ALA A 1 787 ? 13.987 -1.598 13.252 1.00 49.31 787 ALA A C 1
ATOM 5960 O O . ALA A 1 787 ? 14.175 -0.545 12.658 1.00 49.31 787 ALA A O 1
ATOM 5961 N N . TYR A 1 788 ? 14.696 -1.932 14.338 1.00 58.62 788 TYR A N 1
ATOM 5962 C CA . TYR A 1 788 ? 15.722 -1.065 14.931 1.00 58.62 788 TYR A CA 1
ATOM 5963 C C . TYR A 1 788 ? 16.891 -0.774 13.972 1.00 58.62 788 TYR A C 1
ATOM 5965 O O . TYR A 1 788 ? 17.417 0.335 13.932 1.00 58.62 788 TYR A O 1
ATOM 5973 N N . LEU A 1 789 ? 17.317 -1.767 13.182 1.00 69.56 789 LEU A N 1
ATOM 5974 C CA . LEU A 1 789 ? 18.394 -1.574 12.204 1.00 69.56 789 LEU A CA 1
ATOM 5975 C C . LEU A 1 789 ? 17.894 -0.826 10.964 1.00 69.56 789 LEU A C 1
ATOM 5977 O O . LEU A 1 789 ? 18.627 -0.012 10.417 1.00 69.56 789 LEU A O 1
ATOM 5981 N N . GLN A 1 790 ? 16.640 -1.033 10.568 1.00 63.16 790 GLN A N 1
ATOM 5982 C CA . GLN A 1 790 ? 16.007 -0.263 9.496 1.00 63.16 790 GLN A CA 1
ATOM 5983 C C . GLN A 1 790 ? 15.824 1.216 9.881 1.00 63.16 790 GLN A C 1
ATOM 5985 O O . GLN A 1 790 ? 16.108 2.090 9.066 1.00 63.16 790 GLN A O 1
ATOM 5990 N N . GLU A 1 791 ? 15.456 1.517 11.131 1.00 58.25 791 GLU A N 1
ATOM 5991 C CA . GLU A 1 791 ? 15.465 2.888 11.668 1.00 58.25 791 GLU A CA 1
ATOM 5992 C C . GLU A 1 791 ? 16.880 3.482 11.670 1.00 58.25 791 GLU A C 1
ATOM 5994 O O . GLU A 1 791 ? 17.074 4.605 11.204 1.00 58.25 791 GLU A O 1
ATOM 5999 N N . ARG A 1 792 ? 17.905 2.704 12.058 1.00 73.50 792 ARG A N 1
ATOM 6000 C CA . ARG A 1 792 ? 19.307 3.141 11.922 1.00 73.50 792 ARG A CA 1
ATOM 6001 C C . ARG A 1 792 ? 19.715 3.431 10.478 1.00 73.50 792 ARG A C 1
ATOM 6003 O O . ARG A 1 792 ? 20.569 4.284 10.262 1.00 73.50 792 ARG A O 1
ATOM 6010 N N . ALA A 1 793 ? 19.137 2.752 9.486 1.00 73.81 793 ALA A N 1
ATOM 6011 C CA . ALA A 1 793 ? 19.403 3.049 8.080 1.00 73.81 793 ALA A CA 1
ATOM 6012 C C . ALA A 1 793 ? 18.876 4.440 7.688 1.00 73.81 793 ALA A C 1
ATOM 6014 O O . ALA A 1 793 ? 19.537 5.163 6.940 1.00 73.81 793 ALA A O 1
ATOM 6015 N N . ALA A 1 794 ? 17.712 4.833 8.217 1.00 63.59 794 ALA A N 1
ATOM 6016 C CA . ALA A 1 794 ? 17.165 6.176 8.042 1.00 63.59 794 ALA A CA 1
ATOM 6017 C C . ALA A 1 794 ? 18.026 7.236 8.753 1.00 63.59 794 ALA A C 1
ATOM 6019 O O . ALA A 1 794 ? 18.389 8.230 8.124 1.00 63.59 794 ALA A O 1
ATOM 6020 N N . ASP A 1 795 ? 18.444 6.982 9.996 1.00 76.44 795 ASP A N 1
ATOM 6021 C CA . ASP A 1 795 ? 19.362 7.862 10.736 1.00 76.44 795 ASP A CA 1
ATOM 6022 C C . ASP A 1 795 ? 20.705 8.029 10.007 1.00 76.44 795 ASP A C 1
ATOM 6024 O O . ASP A 1 795 ? 21.227 9.133 9.865 1.00 76.44 795 ASP A O 1
ATOM 6028 N N . MET A 1 796 ? 21.261 6.937 9.481 1.00 82.69 796 MET A N 1
ATOM 6029 C CA . MET A 1 796 ? 22.529 6.970 8.757 1.00 82.69 796 MET A CA 1
ATOM 6030 C C . MET A 1 796 ? 22.416 7.704 7.419 1.00 82.69 796 MET A C 1
ATOM 6032 O O . MET A 1 796 ? 23.360 8.389 7.023 1.00 82.69 796 MET A O 1
ATOM 6036 N N . ARG A 1 797 ? 21.266 7.630 6.734 1.00 79.56 797 ARG A N 1
ATOM 6037 C CA . ARG A 1 797 ? 20.985 8.480 5.565 1.00 79.56 797 ARG A CA 1
ATOM 6038 C C . ARG A 1 797 ? 20.977 9.955 5.925 1.00 79.56 797 ARG A C 1
ATOM 6040 O O . ARG A 1 797 ? 21.563 10.742 5.186 1.00 79.56 797 ARG A O 1
ATOM 6047 N N . ASP A 1 798 ? 20.311 10.316 7.016 1.00 75.06 798 ASP A N 1
ATOM 6048 C CA . ASP A 1 798 ? 20.196 11.705 7.464 1.00 75.06 798 ASP A CA 1
ATOM 6049 C C . ASP A 1 798 ? 21.585 12.282 7.789 1.00 75.06 798 ASP A C 1
ATOM 6051 O O . ASP A 1 798 ? 22.015 13.292 7.224 1.00 75.06 798 ASP A O 1
ATOM 6055 N N . VAL A 1 799 ? 22.374 11.541 8.572 1.00 85.31 799 VAL A N 1
ATOM 6056 C CA . VAL A 1 799 ? 23.766 11.888 8.890 1.00 85.31 799 VAL A CA 1
ATOM 6057 C C . VAL A 1 799 ? 24.635 12.001 7.632 1.00 85.31 799 VAL A C 1
ATOM 6059 O O . VAL A 1 799 ? 25.378 12.972 7.480 1.00 85.31 799 VAL A O 1
ATOM 6062 N N . THR A 1 800 ? 24.530 11.051 6.700 1.00 87.31 800 THR A N 1
ATOM 6063 C CA . THR A 1 800 ? 25.317 11.064 5.453 1.00 87.31 800 THR A CA 1
ATOM 6064 C C . THR A 1 800 ? 24.992 12.289 4.602 1.00 87.31 800 THR A C 1
ATOM 6066 O O . THR A 1 800 ? 25.904 12.971 4.133 1.00 87.31 800 THR A O 1
ATOM 6069 N N . LYS A 1 801 ? 23.703 12.616 4.436 1.00 82.69 801 LYS A N 1
ATOM 6070 C CA . LYS A 1 801 ? 23.258 13.815 3.710 1.00 82.69 801 LYS A CA 1
ATOM 6071 C C . LYS A 1 801 ? 23.791 15.092 4.352 1.00 82.69 801 LYS A C 1
ATOM 6073 O O . LYS A 1 801 ? 24.252 15.982 3.639 1.00 82.69 801 LYS A O 1
ATOM 6078 N N . ARG A 1 802 ? 23.792 15.166 5.686 1.00 83.06 802 ARG A N 1
ATOM 6079 C CA . ARG A 1 802 ? 24.340 16.310 6.426 1.00 83.06 802 ARG A CA 1
ATOM 6080 C C . ARG A 1 802 ? 25.825 16.522 6.134 1.00 83.06 802 ARG A C 1
ATOM 6082 O O . ARG A 1 802 ? 26.219 17.638 5.812 1.00 83.06 802 ARG A O 1
ATOM 6089 N N . VAL A 1 803 ? 26.639 15.468 6.167 1.00 88.75 803 VAL A N 1
ATOM 6090 C CA . VAL A 1 803 ? 28.073 15.579 5.838 1.00 88.75 803 VAL A CA 1
ATOM 6091 C C . VAL A 1 803 ? 28.276 15.922 4.357 1.00 88.75 803 VAL A C 1
ATOM 6093 O O . VAL A 1 803 ? 29.133 16.744 4.027 1.00 88.75 803 VAL A O 1
ATOM 6096 N N . LEU A 1 804 ? 27.461 15.362 3.455 1.00 87.00 804 LEU A N 1
ATOM 6097 C CA . LEU A 1 804 ? 27.503 15.686 2.026 1.00 87.00 804 LEU A CA 1
ATOM 6098 C C . LEU A 1 804 ? 27.175 17.156 1.736 1.00 87.00 804 LEU A C 1
ATOM 6100 O O . LEU A 1 804 ? 27.823 17.728 0.862 1.00 87.00 804 LEU A O 1
ATOM 6104 N N . ASN A 1 805 ? 26.252 17.790 2.473 1.00 83.81 805 ASN A N 1
ATOM 6105 C CA . ASN A 1 805 ? 25.981 19.229 2.331 1.00 83.81 805 ASN A CA 1
ATOM 6106 C C . ASN A 1 805 ? 27.270 20.046 2.508 1.00 83.81 805 ASN A C 1
ATOM 6108 O O . ASN A 1 805 ? 27.607 20.881 1.668 1.00 83.81 805 ASN A O 1
ATOM 6112 N N . HIS A 1 806 ? 28.034 19.743 3.562 1.00 86.56 806 HIS A N 1
ATOM 6113 C CA . HIS A 1 806 ? 29.296 20.422 3.864 1.00 86.56 806 HIS A CA 1
ATOM 6114 C C . HIS A 1 806 ? 30.386 20.145 2.830 1.00 86.56 806 HIS A C 1
ATOM 6116 O O . HIS A 1 806 ? 31.162 21.046 2.507 1.00 86.56 806 HIS A O 1
ATOM 6122 N N . LEU A 1 807 ? 30.454 18.924 2.294 1.00 86.19 807 LEU A N 1
ATOM 6123 C CA . LEU A 1 807 ? 31.455 18.571 1.284 1.00 86.19 807 LEU A CA 1
ATOM 6124 C C . LEU A 1 807 ? 31.163 19.180 -0.095 1.00 86.19 807 LEU A C 1
ATOM 6126 O O . LEU A 1 807 ? 32.090 19.630 -0.774 1.00 86.19 807 LEU A O 1
ATOM 6130 N N . LEU A 1 808 ? 29.887 19.209 -0.490 1.00 84.12 808 LEU A N 1
ATOM 6131 C CA . LEU A 1 808 ? 29.417 19.773 -1.758 1.00 84.12 808 LEU A CA 1
ATOM 6132 C C . LEU A 1 808 ? 29.268 21.302 -1.707 1.00 84.12 808 LEU A C 1
ATOM 6134 O O . LEU A 1 808 ? 29.101 21.928 -2.751 1.00 84.12 808 LEU A O 1
ATOM 6138 N N . GLY A 1 809 ? 29.352 21.909 -0.517 1.00 76.31 809 GLY A N 1
ATOM 6139 C CA . GLY A 1 809 ? 29.143 23.345 -0.325 1.00 76.31 809 GLY A CA 1
ATOM 6140 C C . GLY A 1 809 ? 27.691 23.767 -0.552 1.00 76.31 809 GLY A C 1
ATOM 6141 O O . GLY A 1 809 ? 27.439 24.884 -0.995 1.00 76.31 809 GLY A O 1
ATOM 6142 N N . ILE A 1 810 ? 26.747 22.861 -0.293 1.00 76.00 810 ILE A N 1
ATOM 6143 C CA . ILE A 1 810 ? 25.314 23.127 -0.396 1.00 76.00 810 ILE A CA 1
ATOM 6144 C C . ILE A 1 810 ? 24.894 23.865 0.874 1.00 76.00 810 ILE A C 1
ATOM 6146 O O . ILE A 1 810 ? 24.910 23.297 1.966 1.00 76.00 810 ILE A O 1
ATOM 6150 N N . GLU A 1 811 ? 24.498 25.127 0.728 1.00 60.44 811 GLU A N 1
ATOM 6151 C CA . GLU A 1 811 ? 23.819 25.861 1.794 1.00 60.44 811 GLU A CA 1
ATOM 6152 C C . GLU A 1 811 ? 22.382 25.337 1.912 1.00 60.44 811 GLU A C 1
ATOM 6154 O O . GLU A 1 811 ? 21.498 25.698 1.137 1.00 60.44 811 GLU A O 1
ATOM 6159 N N . PHE A 1 812 ? 22.165 24.425 2.861 1.00 62.41 812 PHE A N 1
ATOM 6160 C CA . PHE A 1 812 ? 20.841 23.948 3.243 1.00 62.41 812 PHE A CA 1
ATOM 6161 C C . PHE A 1 812 ? 20.331 24.793 4.409 1.00 62.41 812 PHE A C 1
ATOM 6163 O O . PHE A 1 812 ? 20.921 24.769 5.487 1.00 62.41 812 PHE A O 1
ATOM 6170 N N . MET A 1 813 ? 19.240 25.527 4.201 1.00 60.97 813 MET A N 1
ATOM 6171 C CA . MET A 1 813 ? 18.622 26.314 5.264 1.00 60.97 813 MET A CA 1
ATOM 6172 C C . MET A 1 813 ? 17.789 25.387 6.150 1.00 60.97 813 MET A C 1
ATOM 6174 O O . MET A 1 813 ? 16.794 24.815 5.700 1.00 60.97 813 MET A O 1
ATOM 6178 N N . SER A 1 814 ? 18.198 25.217 7.407 1.00 63.00 814 SER A N 1
ATOM 6179 C CA . SER A 1 814 ? 17.425 24.415 8.361 1.00 63.00 814 SER A CA 1
ATOM 6180 C C . SER A 1 814 ? 16.087 25.106 8.664 1.00 63.00 814 SER A C 1
ATOM 6182 O O . SER A 1 814 ? 16.050 26.335 8.785 1.00 63.00 814 SER A O 1
ATOM 6184 N N . PRO A 1 815 ? 14.992 24.356 8.902 1.00 65.31 815 PRO A N 1
ATOM 6185 C CA . PRO A 1 815 ? 13.742 24.931 9.400 1.00 65.31 815 PRO A CA 1
ATOM 6186 C C . PRO A 1 815 ? 13.897 25.761 10.691 1.00 65.31 815 PRO A C 1
ATOM 6188 O O . PRO A 1 815 ? 13.060 26.615 10.990 1.00 65.31 815 PRO A O 1
ATOM 6191 N N . ALA A 1 816 ? 14.981 25.551 11.447 1.00 61.75 816 ALA A N 1
ATOM 6192 C CA . ALA A 1 816 ? 15.313 26.314 12.648 1.00 61.75 816 ALA A CA 1
ATOM 6193 C C . ALA A 1 816 ? 15.868 27.725 12.366 1.00 61.75 816 ALA A C 1
ATOM 6195 O O . ALA A 1 816 ? 15.825 28.579 13.256 1.00 61.75 816 ALA A O 1
ATOM 6196 N N . GLU A 1 817 ? 16.390 27.967 11.160 1.00 66.62 817 GLU A N 1
ATOM 6197 C CA . GLU A 1 817 ? 16.992 29.236 10.716 1.00 66.62 817 GLU A CA 1
ATOM 6198 C C . GLU A 1 817 ? 15.967 30.190 10.085 1.00 66.62 817 GLU A C 1
ATOM 6200 O O . GLU A 1 817 ? 16.274 31.350 9.791 1.00 66.62 817 GLU A O 1
ATOM 6205 N N . ILE A 1 818 ? 14.725 29.724 9.921 1.00 76.44 818 ILE A N 1
ATOM 6206 C CA . ILE A 1 818 ? 13.596 30.534 9.472 1.00 76.44 818 ILE A CA 1
ATOM 6207 C C . ILE A 1 818 ? 13.390 31.690 10.461 1.00 76.44 818 ILE A C 1
ATOM 6209 O O . ILE A 1 818 ? 13.140 31.482 11.651 1.00 76.44 818 ILE A O 1
ATOM 6213 N N . SER A 1 819 ? 13.492 32.916 9.945 1.00 77.31 819 SER A N 1
ATOM 6214 C CA . SER A 1 819 ? 13.452 34.167 10.718 1.00 77.31 819 SER A CA 1
ATOM 6215 C C . SER A 1 819 ? 12.328 35.124 10.295 1.00 77.31 819 SER A C 1
ATOM 6217 O O . SER A 1 819 ? 12.221 36.231 10.826 1.00 77.31 819 SER A O 1
ATOM 6219 N N . GLU A 1 820 ? 11.465 34.699 9.370 1.00 83.12 820 GLU A N 1
ATOM 6220 C CA . GLU A 1 820 ? 10.262 35.422 8.949 1.00 83.12 820 GLU A CA 1
ATOM 6221 C C . GLU A 1 820 ? 9.033 34.504 8.967 1.00 83.12 820 GLU A C 1
ATOM 6223 O O . GLU A 1 820 ? 9.165 33.284 8.948 1.00 83.12 820 GLU A O 1
ATOM 6228 N N . GLU A 1 821 ? 7.830 35.080 9.035 1.00 90.56 821 GLU A N 1
ATOM 6229 C CA . GLU A 1 821 ? 6.599 34.287 9.092 1.00 90.56 821 GLU A CA 1
ATOM 6230 C C . GLU A 1 821 ? 6.331 33.568 7.761 1.00 90.56 821 GLU A C 1
ATOM 6232 O O . GLU A 1 821 ? 6.126 34.217 6.731 1.00 90.56 821 GLU A O 1
ATOM 6237 N N . VAL A 1 822 ? 6.308 32.231 7.785 1.00 92.81 822 VAL A N 1
ATOM 6238 C CA . VAL A 1 822 ? 6.181 31.387 6.584 1.00 92.81 822 VAL A CA 1
ATOM 6239 C C . VAL A 1 822 ? 5.266 30.181 6.786 1.00 92.81 822 VAL A C 1
ATOM 6241 O O . VAL A 1 822 ? 5.006 29.739 7.908 1.00 92.81 822 VAL A O 1
ATOM 6244 N N . ILE A 1 823 ? 4.804 29.634 5.664 1.00 94.12 823 ILE A N 1
ATOM 6245 C CA . ILE A 1 823 ? 4.195 28.311 5.545 1.00 94.12 823 ILE A CA 1
ATOM 6246 C C . ILE A 1 823 ? 5.195 27.390 4.857 1.00 94.12 823 ILE A C 1
ATOM 6248 O O . ILE A 1 823 ? 5.639 27.683 3.748 1.00 94.12 823 ILE A O 1
ATOM 6252 N N . VAL A 1 824 ? 5.532 26.275 5.501 1.00 92.38 824 VAL A N 1
ATOM 6253 C CA . VAL A 1 824 ? 6.497 25.310 4.960 1.00 92.38 824 VAL A CA 1
ATOM 6254 C C . VAL A 1 824 ? 5.804 24.385 3.959 1.00 92.38 824 VAL A C 1
ATOM 6256 O O . VAL A 1 824 ? 4.807 23.752 4.292 1.00 92.38 824 VAL A O 1
ATOM 6259 N N . LEU A 1 825 ? 6.330 24.294 2.741 1.00 93.06 825 LEU A N 1
ATOM 6260 C CA . LEU A 1 825 ? 5.884 23.360 1.707 1.00 93.06 825 LEU A CA 1
ATOM 6261 C C . LEU A 1 825 ? 6.991 22.333 1.462 1.00 93.06 825 LEU A C 1
ATOM 6263 O O . LEU A 1 825 ? 8.128 22.728 1.209 1.00 93.06 825 LEU A O 1
ATOM 6267 N N . ALA A 1 826 ? 6.687 21.039 1.540 1.00 89.00 826 ALA A N 1
ATOM 6268 C CA . ALA A 1 826 ? 7.686 19.977 1.386 1.00 89.00 826 ALA A CA 1
ATOM 6269 C C . ALA A 1 826 ? 7.129 18.745 0.657 1.00 89.00 826 ALA A C 1
ATOM 6271 O O . ALA A 1 826 ? 5.916 18.566 0.541 1.00 89.00 826 ALA A O 1
ATOM 6272 N N . GLU A 1 827 ? 8.016 17.869 0.184 1.00 83.25 827 GLU A N 1
ATOM 6273 C CA . GLU A 1 827 ? 7.610 16.570 -0.370 1.00 83.25 827 GLU A CA 1
ATOM 6274 C C . GLU A 1 827 ? 7.065 15.692 0.765 1.00 83.25 827 GLU A C 1
ATOM 6276 O O . GLU A 1 827 ? 5.935 15.205 0.718 1.00 83.25 827 GLU A O 1
ATOM 6281 N N . ASP A 1 828 ? 7.850 15.601 1.835 1.00 80.75 828 ASP A N 1
ATOM 6282 C CA . ASP A 1 828 ? 7.506 15.041 3.136 1.00 80.75 828 ASP A CA 1
ATOM 6283 C C . ASP A 1 828 ? 8.288 15.811 4.216 1.00 80.75 828 ASP A C 1
ATOM 6285 O O . ASP A 1 828 ? 9.278 16.481 3.918 1.00 80.75 828 ASP A O 1
ATOM 6289 N N . LEU A 1 829 ? 7.849 15.729 5.470 1.00 76.56 829 LEU A N 1
ATOM 6290 C CA . LEU A 1 829 ? 8.585 16.263 6.616 1.00 76.56 829 LEU A CA 1
ATOM 6291 C C . LEU A 1 829 ? 9.038 15.117 7.507 1.00 76.56 829 LEU A C 1
ATOM 6293 O O . LEU A 1 829 ? 8.218 14.385 8.072 1.00 76.56 829 LEU A O 1
ATOM 6297 N N . THR A 1 830 ? 10.351 15.002 7.699 1.00 67.75 830 THR A N 1
ATOM 6298 C CA . THR A 1 830 ? 10.892 14.013 8.629 1.00 67.75 830 THR A CA 1
ATOM 6299 C C . THR A 1 830 ? 10.571 14.401 10.083 1.00 67.75 830 THR A C 1
ATOM 6301 O O . THR A 1 830 ? 10.267 15.567 10.383 1.00 67.75 830 THR A O 1
ATOM 6304 N N . PRO A 1 831 ? 10.649 13.456 11.040 1.00 56.06 831 PRO A N 1
ATOM 6305 C CA . PRO A 1 831 ? 10.522 13.778 12.461 1.00 56.06 831 PRO A CA 1
ATOM 6306 C C . PRO A 1 831 ? 11.522 14.850 12.927 1.00 56.06 831 PRO A C 1
ATOM 6308 O O . PRO A 1 831 ? 11.153 15.713 13.725 1.00 56.06 831 PRO A O 1
ATOM 6311 N N . SER A 1 832 ? 12.750 14.829 12.394 1.00 60.84 832 SER A N 1
ATOM 6312 C CA . SER A 1 832 ? 13.796 15.823 12.663 1.00 60.84 832 SER A CA 1
ATOM 6313 C C . SER A 1 832 ? 13.399 17.216 12.174 1.00 60.84 832 SER A C 1
ATOM 6315 O O . SER A 1 832 ? 13.515 18.178 12.935 1.00 60.84 832 SER A O 1
ATOM 6317 N N . ASP A 1 833 ? 12.878 17.322 10.947 1.00 72.25 833 ASP A N 1
ATOM 6318 C CA . ASP A 1 833 ? 12.443 18.598 10.362 1.00 72.25 833 ASP A CA 1
ATOM 6319 C C . ASP A 1 833 ? 11.281 19.190 11.154 1.00 72.25 833 ASP A C 1
ATOM 6321 O O . ASP A 1 833 ? 11.303 20.362 11.526 1.00 72.25 833 ASP A O 1
ATOM 6325 N N . THR A 1 834 ? 10.295 18.352 11.488 1.00 67.81 834 THR A N 1
ATOM 6326 C CA . THR A 1 834 ? 9.092 18.782 12.213 1.00 67.81 834 THR A CA 1
ATOM 6327 C C . THR A 1 834 ? 9.423 19.239 13.639 1.00 67.81 834 THR A C 1
ATOM 6329 O O . THR A 1 834 ? 8.810 20.176 14.147 1.00 67.81 834 THR A O 1
ATOM 6332 N N . ALA A 1 835 ? 10.408 18.610 14.291 1.00 62.56 835 ALA A N 1
ATOM 6333 C CA . ALA A 1 835 ? 10.874 19.005 15.621 1.00 62.56 835 ALA A CA 1
ATOM 6334 C C . ALA A 1 835 ? 11.673 20.320 15.616 1.00 62.56 835 ALA A C 1
ATOM 6336 O O . ALA A 1 835 ? 11.664 21.033 16.616 1.00 62.56 835 ALA A O 1
ATOM 6337 N N . GLN A 1 836 ? 12.344 20.642 14.506 1.00 66.88 836 GLN A N 1
ATOM 6338 C CA . GLN A 1 836 ? 13.134 21.867 14.338 1.00 66.88 836 GLN A CA 1
ATOM 6339 C C . GLN A 1 836 ? 12.303 23.072 13.872 1.00 66.88 836 GLN A C 1
ATOM 6341 O O . GLN A 1 836 ? 12.839 24.180 13.800 1.00 66.88 836 GLN A O 1
ATOM 6346 N N . LEU A 1 837 ? 11.011 22.889 13.564 1.00 73.38 837 LEU A N 1
ATOM 6347 C CA . LEU A 1 837 ? 10.135 23.983 13.145 1.00 73.38 837 LEU A CA 1
ATOM 6348 C C . LEU A 1 837 ? 10.063 25.060 14.229 1.00 73.38 837 LEU A C 1
ATOM 6350 O O . LEU A 1 837 ? 9.555 24.848 15.334 1.00 73.38 837 LEU A O 1
ATOM 6354 N N . ASN A 1 838 ? 10.532 26.257 13.887 1.00 74.94 838 ASN A N 1
ATOM 6355 C CA . ASN A 1 838 ? 10.460 27.391 14.789 1.00 74.94 838 ASN A CA 1
ATOM 6356 C C . ASN A 1 838 ? 9.010 27.893 14.901 1.00 74.94 838 ASN A C 1
ATOM 6358 O O . ASN A 1 838 ? 8.525 28.603 14.020 1.00 74.94 838 ASN A O 1
ATOM 6362 N N . ARG A 1 839 ? 8.335 27.569 16.012 1.00 70.44 839 ARG A N 1
ATOM 6363 C CA . ARG A 1 839 ? 6.915 27.903 16.273 1.00 70.44 839 ARG A CA 1
ATOM 6364 C C . ARG A 1 839 ? 6.599 29.399 16.207 1.00 70.44 839 ARG A C 1
ATOM 6366 O O . ARG A 1 839 ? 5.443 29.773 16.041 1.00 70.44 839 ARG A O 1
ATOM 6373 N N . GLN A 1 840 ? 7.598 30.266 16.367 1.00 77.06 840 GLN A N 1
ATOM 6374 C CA . GLN A 1 840 ? 7.397 31.708 16.262 1.00 77.06 840 GLN A CA 1
ATOM 6375 C C . GLN A 1 840 ? 7.125 32.137 14.812 1.00 77.06 840 GLN A C 1
ATOM 6377 O O . GLN A 1 840 ? 6.285 33.010 14.570 1.00 77.06 840 GLN A O 1
ATOM 6382 N N . TYR A 1 841 ? 7.814 31.505 13.863 1.00 84.69 841 TYR A N 1
ATOM 6383 C CA . TYR A 1 841 ? 7.878 31.922 12.464 1.00 84.69 841 TYR A CA 1
ATOM 6384 C C . TYR A 1 841 ? 7.127 30.975 11.524 1.00 84.69 841 TYR A C 1
ATOM 6386 O O . TYR A 1 841 ? 6.447 31.430 10.610 1.00 84.69 841 TYR A O 1
ATOM 6394 N N . VAL A 1 842 ? 7.156 29.668 11.771 1.00 89.12 842 VAL A N 1
ATOM 6395 C CA . VAL A 1 842 ? 6.377 28.700 10.994 1.00 89.12 842 VAL A CA 1
ATOM 6396 C C . VAL A 1 842 ? 4.919 28.755 11.442 1.00 89.12 842 VAL A C 1
ATOM 6398 O O . VAL A 1 842 ? 4.582 28.327 12.545 1.00 89.12 842 VAL A O 1
ATOM 6401 N N . LYS A 1 843 ? 4.046 29.288 10.583 1.00 90.69 843 LYS A N 1
ATOM 6402 C CA . LYS A 1 843 ? 2.609 29.436 10.868 1.00 90.69 843 LYS A CA 1
ATOM 6403 C C . LYS A 1 843 ? 1.780 28.231 10.454 1.00 90.69 843 LYS A C 1
ATOM 6405 O O . LYS A 1 843 ? 0.690 28.060 10.980 1.00 90.69 843 LYS A O 1
ATOM 6410 N N . GLY A 1 844 ? 2.275 27.420 9.525 1.00 91.56 844 GLY A N 1
ATOM 6411 C CA . GLY A 1 844 ? 1.588 26.247 8.994 1.00 91.56 844 GLY A CA 1
ATOM 6412 C C . GLY A 1 844 ? 2.500 25.447 8.073 1.00 91.56 844 GLY A C 1
ATOM 6413 O O . GLY A 1 844 ? 3.582 25.922 7.714 1.00 91.56 844 GLY A O 1
ATOM 6414 N N . PHE A 1 845 ? 2.076 24.253 7.668 1.00 93.19 845 PHE A N 1
ATOM 6415 C CA . PHE A 1 845 ? 2.786 23.507 6.630 1.00 93.19 845 PHE A CA 1
ATOM 6416 C C . PHE A 1 845 ? 1.866 22.654 5.754 1.00 93.19 845 PHE A C 1
ATOM 6418 O O . PHE A 1 845 ? 0.771 22.272 6.170 1.00 93.19 845 PHE A O 1
ATOM 6425 N N . ALA A 1 846 ? 2.329 22.338 4.544 1.00 93.75 846 ALA A N 1
ATOM 6426 C CA . ALA A 1 846 ? 1.679 21.378 3.663 1.00 93.75 846 ALA A CA 1
ATOM 6427 C C . ALA A 1 846 ? 2.683 20.437 2.985 1.00 93.75 846 ALA A C 1
ATOM 6429 O O . ALA A 1 846 ? 3.780 20.858 2.616 1.00 93.75 846 ALA A O 1
ATOM 6430 N N . THR A 1 847 ? 2.307 19.165 2.819 1.00 91.12 847 THR A N 1
ATOM 6431 C CA . THR A 1 847 ? 3.177 18.141 2.213 1.00 91.12 847 THR A CA 1
ATOM 6432 C C . THR A 1 847 ? 2.516 17.408 1.047 1.00 91.12 847 THR A C 1
ATOM 6434 O O . THR A 1 847 ? 1.298 17.184 1.058 1.00 91.12 847 THR A O 1
ATOM 6437 N N . ASN A 1 848 ? 3.304 17.014 0.037 1.00 85.00 848 ASN A N 1
ATOM 6438 C CA . ASN A 1 848 ? 2.830 16.182 -1.081 1.00 85.00 848 ASN A CA 1
ATOM 6439 C C . ASN A 1 848 ? 2.415 14.792 -0.597 1.00 85.00 848 ASN A C 1
ATOM 6441 O O . ASN A 1 848 ? 1.353 14.291 -0.971 1.00 85.00 848 ASN A O 1
ATOM 6445 N N . ILE A 1 849 ? 3.236 14.194 0.265 1.00 76.38 849 ILE A N 1
ATOM 6446 C CA . ILE A 1 849 ? 3.053 12.854 0.817 1.00 76.38 849 ILE A CA 1
ATOM 6447 C C . ILE A 1 849 ? 2.666 12.965 2.297 1.00 76.38 849 ILE A C 1
ATOM 6449 O O . ILE A 1 849 ? 3.025 13.915 2.991 1.00 76.38 849 ILE A O 1
ATOM 6453 N N . GLY A 1 850 ? 1.895 11.997 2.786 1.00 67.44 850 GLY A N 1
ATOM 6454 C CA . GLY A 1 850 ? 1.529 11.880 4.196 1.00 67.44 850 GLY A CA 1
ATOM 6455 C C . GLY A 1 850 ? 0.039 11.622 4.386 1.00 67.44 850 GLY A C 1
ATOM 6456 O O . GLY A 1 850 ? -0.795 12.117 3.635 1.00 67.44 850 GLY A O 1
ATOM 6457 N N . GLY A 1 851 ? -0.295 10.822 5.398 1.00 61.06 851 GLY A N 1
ATOM 6458 C CA . GLY A 1 851 ? -1.673 10.543 5.804 1.00 61.06 851 GLY A CA 1
ATOM 6459 C C . GLY A 1 851 ? -2.015 11.195 7.144 1.00 61.06 851 GLY A C 1
ATOM 6460 O O . GLY A 1 851 ? -1.132 11.631 7.877 1.00 61.06 851 GLY A O 1
ATOM 6461 N N . ARG A 1 852 ? -3.298 11.192 7.526 1.00 59.41 852 ARG A N 1
ATOM 6462 C CA . ARG A 1 852 ? -3.784 11.757 8.807 1.00 59.41 852 ARG A CA 1
ATOM 6463 C C . ARG A 1 852 ? -3.083 11.177 10.050 1.00 59.41 852 ARG A C 1
ATOM 6465 O O . ARG A 1 852 ? -3.054 11.800 11.111 1.00 59.41 852 ARG A O 1
ATOM 6472 N N . THR A 1 853 ? -2.535 9.971 9.924 1.00 52.66 853 THR A N 1
ATOM 6473 C CA . THR A 1 853 ? -1.814 9.230 10.967 1.00 52.66 853 THR A CA 1
ATOM 6474 C C . THR A 1 853 ? -0.288 9.281 10.826 1.00 52.66 853 THR A C 1
ATOM 6476 O O . THR A 1 853 ? 0.395 8.630 11.613 1.00 52.66 853 THR A O 1
ATOM 6479 N N . SER A 1 854 ? 0.273 10.029 9.866 1.00 55.56 854 SER A N 1
ATOM 6480 C CA . SER A 1 854 ? 1.729 10.135 9.704 1.00 55.56 854 SER A CA 1
ATOM 6481 C C . SER A 1 854 ? 2.394 10.793 10.919 1.00 55.56 854 SER A C 1
ATOM 6483 O O . SER A 1 854 ? 1.775 11.564 11.657 1.00 55.56 854 SER A O 1
ATOM 6485 N N . HIS A 1 855 ? 3.688 10.525 11.117 1.00 58.69 855 HIS A N 1
ATOM 6486 C CA . HIS A 1 855 ? 4.471 11.139 12.194 1.00 58.69 855 HIS A CA 1
ATOM 6487 C C . HIS A 1 855 ? 4.455 12.675 12.117 1.00 58.69 855 HIS A C 1
ATOM 6489 O O . HIS A 1 855 ? 4.297 13.335 13.147 1.00 58.69 855 HIS A O 1
ATOM 6495 N N . SER A 1 856 ? 4.515 13.238 10.906 1.00 64.12 856 SER A N 1
ATOM 6496 C CA . SER A 1 856 ? 4.356 14.673 10.647 1.00 64.12 856 SER A CA 1
ATOM 6497 C C . SER A 1 856 ? 2.966 15.188 11.054 1.00 64.12 856 SER A C 1
ATOM 6499 O O . SER A 1 856 ? 2.872 16.192 11.760 1.00 64.12 856 SER A O 1
ATOM 6501 N N . ALA A 1 857 ? 1.883 14.468 10.733 1.00 63.38 857 ALA A N 1
ATOM 6502 C CA . ALA A 1 857 ? 0.510 14.830 11.111 1.00 63.38 857 ALA A CA 1
ATOM 6503 C C . ALA A 1 857 ? 0.231 14.719 12.624 1.00 63.38 857 ALA A C 1
ATOM 6505 O O . ALA A 1 857 ? -0.574 15.471 13.180 1.00 63.38 857 ALA A O 1
ATOM 6506 N N . ILE A 1 858 ? 0.874 13.779 13.320 1.00 61.38 858 ILE A N 1
ATOM 6507 C CA . ILE A 1 858 ? 0.790 13.660 14.784 1.00 61.38 858 ILE A CA 1
ATOM 6508 C C . ILE A 1 858 ? 1.523 14.832 15.444 1.00 61.38 858 ILE A C 1
ATOM 6510 O O . ILE A 1 858 ? 0.959 15.498 16.314 1.00 61.38 858 ILE A O 1
ATOM 6514 N N . MET A 1 859 ? 2.750 15.122 15.003 1.00 63.19 859 MET A N 1
ATOM 6515 C CA . MET A 1 859 ? 3.547 16.227 15.542 1.00 63.19 859 MET A CA 1
ATOM 6516 C C . MET A 1 859 ? 2.892 17.588 15.284 1.00 63.19 859 MET A C 1
ATOM 6518 O O . MET A 1 859 ? 2.878 18.414 16.192 1.00 63.19 859 MET A O 1
ATOM 6522 N N . ALA A 1 860 ? 2.273 17.803 14.118 1.00 71.19 860 ALA A N 1
ATOM 6523 C CA . ALA A 1 860 ? 1.518 19.023 13.813 1.00 71.19 860 ALA A CA 1
ATOM 6524 C C . ALA A 1 860 ? 0.441 19.331 14.859 1.00 71.19 860 ALA A C 1
ATOM 6526 O O . ALA A 1 860 ? 0.343 20.459 15.337 1.00 71.19 860 ALA A O 1
ATOM 6527 N N . ARG A 1 861 ? -0.325 18.306 15.255 1.00 69.06 861 ARG A N 1
ATOM 6528 C CA . ARG A 1 861 ? -1.391 18.421 16.259 1.00 69.06 861 ARG A CA 1
ATOM 6529 C C . ARG A 1 861 ? -0.835 18.695 17.646 1.00 69.06 861 ARG A C 1
ATOM 6531 O O . ARG A 1 861 ? -1.344 19.567 18.339 1.00 69.06 861 ARG A O 1
ATOM 6538 N N . SER A 1 862 ? 0.231 17.997 18.038 1.00 60.88 862 SER A N 1
ATOM 6539 C CA . SER A 1 862 ? 0.905 18.253 19.317 1.00 60.88 862 SER A CA 1
ATOM 6540 C C . SER A 1 862 ? 1.518 19.654 19.391 1.00 60.88 862 SER A C 1
ATOM 6542 O O . SER A 1 862 ? 1.581 20.242 20.467 1.00 60.88 862 SER A O 1
ATOM 6544 N N . LEU A 1 863 ? 1.983 20.186 18.259 1.00 65.38 863 LEU A N 1
ATOM 6545 C CA . LEU A 1 863 ? 2.531 21.537 18.148 1.00 65.38 863 LEU A CA 1
ATOM 6546 C C . LEU A 1 863 ? 1.455 22.603 17.891 1.00 65.38 863 LEU A C 1
ATOM 6548 O O . LEU A 1 863 ? 1.788 23.789 17.918 1.00 65.38 863 LEU A O 1
ATOM 6552 N N . GLU A 1 864 ? 0.197 22.204 17.685 1.00 72.94 864 GLU A N 1
ATOM 6553 C CA . GLU A 1 864 ? -0.931 23.064 17.302 1.00 72.94 864 GLU A CA 1
ATOM 6554 C C . GLU A 1 864 ? -0.638 23.955 16.080 1.00 72.94 864 GLU A C 1
ATOM 6556 O O . GLU A 1 864 ? -1.081 25.100 16.008 1.00 72.94 864 GLU A O 1
ATOM 6561 N N . ILE A 1 865 ? 0.138 23.440 15.122 1.00 84.12 865 ILE A N 1
ATOM 6562 C CA . ILE A 1 865 ? 0.443 24.133 13.866 1.00 84.12 865 ILE A CA 1
ATOM 6563 C C . ILE A 1 865 ? -0.554 23.645 12.806 1.00 84.12 865 ILE A C 1
ATOM 6565 O O . ILE A 1 865 ? -0.628 22.431 12.602 1.00 84.12 865 ILE A O 1
ATOM 6569 N N . PRO A 1 866 ? -1.310 24.535 12.134 1.00 90.00 866 PRO A N 1
ATOM 6570 C CA . PRO A 1 866 ? -2.181 24.177 11.015 1.00 90.00 866 PRO A CA 1
ATOM 6571 C C . PRO A 1 866 ? -1.445 23.388 9.931 1.00 90.00 866 PRO A C 1
ATOM 6573 O O . PRO A 1 866 ? -0.383 23.813 9.465 1.00 90.00 866 PRO A O 1
ATOM 6576 N N . ALA A 1 867 ? -1.998 22.242 9.528 1.00 91.12 867 ALA A N 1
ATOM 6577 C CA . ALA A 1 867 ? -1.329 21.359 8.577 1.00 91.12 867 ALA A CA 1
ATOM 6578 C C . ALA A 1 867 ? -2.290 20.606 7.654 1.00 91.12 867 ALA A C 1
ATOM 6580 O O . ALA A 1 867 ? -3.293 20.045 8.109 1.00 91.12 867 ALA A O 1
ATOM 6581 N N . VAL A 1 868 ? -1.915 20.525 6.374 1.00 93.12 868 VAL A N 1
ATOM 6582 C CA . VAL A 1 868 ? -2.591 19.730 5.336 1.00 93.12 868 VAL A CA 1
ATOM 6583 C C . VAL A 1 868 ? -1.569 18.806 4.674 1.00 93.12 868 VAL A C 1
ATOM 6585 O O . VAL A 1 868 ? -0.588 19.264 4.099 1.00 93.12 868 VAL A O 1
ATOM 6588 N N . VAL A 1 869 ? -1.774 17.496 4.755 1.00 89.81 869 VAL A N 1
ATOM 6589 C CA . VAL A 1 869 ? -0.836 16.485 4.229 1.00 89.81 869 VAL A CA 1
ATOM 6590 C C . VAL A 1 869 ? -1.445 15.746 3.043 1.00 89.81 869 VAL A C 1
ATOM 6592 O O . VAL A 1 869 ? -2.662 15.744 2.875 1.00 89.81 869 VAL A O 1
ATOM 6595 N N . GLY A 1 870 ? -0.626 15.105 2.211 1.00 83.81 870 GLY A N 1
ATOM 6596 C CA . GLY A 1 870 ? -1.138 14.287 1.105 1.00 83.81 870 GLY A CA 1
ATOM 6597 C C . GLY A 1 870 ? -1.730 15.107 -0.048 1.00 83.81 870 GLY A C 1
ATOM 6598 O O . GLY A 1 870 ? -2.674 14.664 -0.698 1.00 83.81 870 GLY A O 1
ATOM 6599 N N . THR A 1 871 ? -1.199 16.307 -0.287 1.00 86.81 871 THR A N 1
ATOM 6600 C CA . THR A 1 871 ? -1.637 17.209 -1.373 1.00 86.81 871 THR A CA 1
ATOM 6601 C C . THR A 1 871 ? -1.238 16.727 -2.771 1.00 86.81 871 THR A C 1
ATOM 6603 O O . THR A 1 871 ? -1.761 17.234 -3.755 1.00 86.81 871 THR A O 1
ATOM 6606 N N . LYS A 1 872 ? -0.362 15.715 -2.863 1.00 84.06 872 LYS A N 1
ATOM 6607 C CA . LYS A 1 872 ? 0.200 15.098 -4.078 1.00 84.06 872 LYS A CA 1
ATOM 6608 C C . LYS A 1 872 ? 1.142 15.992 -4.883 1.00 84.06 872 LYS A C 1
ATOM 6610 O O . LYS A 1 872 ? 2.202 15.509 -5.265 1.00 84.06 872 LYS A O 1
ATOM 6615 N N . ASP A 1 873 ? 0.784 17.244 -5.151 1.00 83.31 873 ASP A N 1
ATOM 6616 C CA . ASP A 1 873 ? 1.514 18.098 -6.095 1.00 83.31 873 ASP A CA 1
ATOM 6617 C C . ASP A 1 873 ? 1.654 19.581 -5.684 1.00 83.31 873 ASP A C 1
ATOM 6619 O O . ASP A 1 873 ? 1.968 20.421 -6.531 1.00 83.31 873 ASP A O 1
ATOM 6623 N N . ILE A 1 874 ? 1.526 19.933 -4.396 1.00 87.44 874 ILE A N 1
ATOM 6624 C CA . ILE A 1 874 ? 1.691 21.318 -3.913 1.00 87.44 874 ILE A CA 1
ATOM 6625 C C . ILE A 1 874 ? 3.045 21.933 -4.302 1.00 87.44 874 ILE A C 1
ATOM 6627 O O . ILE A 1 874 ? 3.103 23.111 -4.658 1.00 87.44 874 ILE A O 1
ATOM 6631 N N . LEU A 1 875 ? 4.124 21.140 -4.313 1.00 86.00 875 LEU A N 1
ATOM 6632 C CA . LEU A 1 875 ? 5.456 21.605 -4.731 1.00 86.00 875 LEU A CA 1
ATOM 6633 C C . LEU A 1 875 ? 5.545 21.968 -6.221 1.00 86.00 875 LEU A C 1
ATOM 6635 O O . LEU A 1 875 ? 6.383 22.781 -6.600 1.00 86.00 875 LEU A O 1
ATOM 6639 N N . ALA A 1 876 ? 4.696 21.386 -7.072 1.00 83.44 876 ALA A N 1
ATOM 6640 C CA . ALA A 1 876 ? 4.641 21.731 -8.492 1.00 83.44 876 ALA A CA 1
ATOM 6641 C C . ALA A 1 876 ? 3.825 23.011 -8.745 1.00 83.44 876 ALA A C 1
ATOM 6643 O O . ALA A 1 876 ? 4.022 23.683 -9.760 1.00 83.44 876 ALA A O 1
ATOM 6644 N N . GLN A 1 877 ? 2.912 23.351 -7.828 1.00 82.94 877 GLN A N 1
ATOM 6645 C CA . GLN A 1 877 ? 1.954 24.446 -7.985 1.00 82.94 877 GLN A CA 1
ATOM 6646 C C . GLN A 1 877 ? 2.369 25.748 -7.281 1.00 82.94 877 GLN A C 1
ATOM 6648 O O . GLN A 1 877 ? 1.967 26.829 -7.715 1.00 82.94 877 GLN A O 1
ATOM 6653 N N . ALA A 1 878 ? 3.178 25.671 -6.223 1.00 86.69 878 ALA A N 1
ATOM 6654 C CA . ALA A 1 878 ? 3.642 26.825 -5.454 1.00 86.69 878 ALA A CA 1
ATOM 6655 C C . ALA A 1 878 ? 5.120 27.154 -5.718 1.00 86.69 878 ALA A C 1
ATOM 6657 O O . ALA A 1 878 ? 5.923 26.279 -6.036 1.00 86.69 878 ALA A O 1
ATOM 6658 N N . LYS A 1 879 ? 5.499 28.429 -5.564 1.00 86.69 879 LYS A N 1
ATOM 6659 C CA . LYS A 1 879 ? 6.895 28.894 -5.657 1.00 86.69 879 LYS A CA 1
ATOM 6660 C C . LYS A 1 879 ? 7.346 29.564 -4.365 1.00 86.69 879 LYS A C 1
ATOM 6662 O O . LYS A 1 879 ? 6.526 30.097 -3.621 1.00 86.69 879 LYS A O 1
ATOM 6667 N N . GLN A 1 880 ? 8.660 29.591 -4.129 1.00 85.12 880 GLN A N 1
ATOM 6668 C CA . GLN A 1 880 ? 9.254 30.295 -2.990 1.00 85.12 880 GLN A CA 1
ATOM 6669 C C . GLN A 1 880 ? 8.731 31.737 -2.905 1.00 85.12 880 GLN A C 1
ATOM 6671 O O . GLN A 1 880 ? 8.804 32.493 -3.877 1.00 85.12 880 GLN A O 1
ATOM 6676 N N . GLY A 1 881 ? 8.220 32.122 -1.736 1.00 84.69 881 GLY A N 1
ATOM 6677 C CA . GLY A 1 881 ? 7.704 33.462 -1.465 1.00 84.69 881 GLY A CA 1
ATOM 6678 C C . GLY A 1 881 ? 6.282 33.748 -1.961 1.00 84.69 881 GLY A C 1
ATOM 6679 O O . GLY A 1 881 ? 5.790 34.850 -1.705 1.00 84.69 881 GLY A O 1
ATOM 6680 N N . ASP A 1 882 ? 5.608 32.806 -2.633 1.00 90.69 882 ASP A N 1
ATOM 6681 C CA . ASP A 1 882 ? 4.192 32.959 -2.988 1.00 90.69 882 ASP A CA 1
ATOM 6682 C C . ASP A 1 882 ? 3.318 33.055 -1.738 1.00 90.69 882 ASP A C 1
ATOM 6684 O O . ASP A 1 882 ? 3.656 32.546 -0.676 1.00 90.69 882 ASP A O 1
ATOM 6688 N N . MET A 1 883 ? 2.180 33.727 -1.845 1.00 92.69 883 MET A N 1
ATOM 6689 C CA . MET A 1 883 ? 1.285 33.888 -0.706 1.00 92.69 883 MET A CA 1
ATOM 6690 C C . MET A 1 883 ? 0.423 32.627 -0.567 1.00 92.69 883 MET A C 1
ATOM 6692 O O . MET A 1 883 ? -0.247 32.260 -1.531 1.00 92.69 883 MET A O 1
ATOM 6696 N N . ILE A 1 884 ? 0.462 31.949 0.585 1.00 94.88 884 ILE A N 1
ATOM 6697 C CA . ILE A 1 884 ? -0.244 30.681 0.825 1.00 94.88 884 ILE A CA 1
ATOM 6698 C C . ILE A 1 884 ? -1.248 30.814 1.969 1.00 94.88 884 ILE A C 1
ATOM 6700 O O . ILE A 1 884 ? -0.958 31.412 3.008 1.00 94.88 884 ILE A O 1
ATOM 6704 N N . ILE A 1 885 ? -2.420 30.211 1.797 1.00 94.62 885 ILE A N 1
ATOM 6705 C CA . ILE A 1 885 ? -3.340 29.928 2.900 1.00 94.62 885 ILE A CA 1
ATOM 6706 C C . ILE A 1 885 ? -3.383 28.415 3.091 1.00 94.62 885 ILE A C 1
ATOM 6708 O O . ILE A 1 885 ? -3.663 27.691 2.140 1.00 94.62 885 ILE A O 1
ATOM 6712 N N . VAL A 1 886 ? -3.118 27.944 4.307 1.00 94.81 886 VAL A N 1
ATOM 6713 C CA . VAL A 1 886 ? -3.350 26.551 4.712 1.00 94.81 886 VAL A CA 1
ATOM 6714 C C . VAL A 1 886 ? -4.588 26.529 5.595 1.00 94.81 886 VAL A C 1
ATOM 6716 O O . VAL A 1 886 ? -4.565 27.052 6.711 1.00 94.81 886 VAL A O 1
ATOM 6719 N N . ASP A 1 887 ? -5.659 25.931 5.085 1.00 93.19 887 ASP A N 1
ATOM 6720 C CA . ASP A 1 887 ? -6.881 25.637 5.821 1.00 93.19 887 ASP A CA 1
ATOM 6721 C C . ASP A 1 887 ? -6.814 24.204 6.358 1.00 93.19 887 ASP A C 1
ATOM 6723 O O . ASP A 1 887 ? -7.193 23.235 5.696 1.00 93.19 887 ASP A O 1
ATOM 6727 N N . GLY A 1 888 ? -6.297 24.072 7.577 1.00 88.12 888 GLY A N 1
ATOM 6728 C CA . GLY A 1 888 ? -6.238 22.808 8.300 1.00 88.12 888 GLY A CA 1
ATOM 6729 C C . GLY A 1 888 ? -7.582 22.359 8.880 1.00 88.12 888 GLY A C 1
ATOM 6730 O O . GLY A 1 888 ? -7.624 21.297 9.499 1.00 88.12 888 GLY A O 1
ATOM 6731 N N . LEU A 1 889 ? -8.657 23.145 8.727 1.00 84.38 889 LEU A N 1
ATOM 6732 C CA . LEU A 1 889 ? -10.020 22.743 9.091 1.00 84.38 889 LEU A CA 1
ATOM 6733 C C . LEU A 1 889 ? -10.631 21.914 7.959 1.00 84.38 889 LEU A C 1
ATOM 6735 O O . LEU A 1 889 ? -10.990 20.759 8.174 1.00 84.38 889 LEU A O 1
ATOM 6739 N N . ASP A 1 890 ? -10.657 22.482 6.751 1.00 81.62 890 ASP A N 1
ATOM 6740 C CA . ASP A 1 890 ? -11.319 21.878 5.586 1.00 81.62 890 ASP A CA 1
ATOM 6741 C C . ASP A 1 890 ? -10.366 21.046 4.704 1.00 81.62 890 ASP A C 1
ATOM 6743 O O . ASP A 1 890 ? -10.809 20.275 3.856 1.00 81.62 890 ASP A O 1
ATOM 6747 N N . GLY A 1 891 ? -9.047 21.150 4.910 1.00 87.56 891 GLY A N 1
ATOM 6748 C CA . GLY A 1 891 ? -8.049 20.380 4.157 1.00 87.56 891 GLY A CA 1
ATOM 6749 C C . GLY A 1 891 ? -7.641 21.016 2.826 1.00 87.56 891 GLY A C 1
ATOM 6750 O O . GLY A 1 891 ? -7.256 20.305 1.897 1.00 87.56 891 GLY A O 1
ATOM 6751 N N . HIS A 1 892 ? -7.708 22.343 2.720 1.00 91.06 892 HIS A N 1
ATOM 6752 C CA . HIS A 1 892 ? -7.389 23.081 1.495 1.00 91.06 892 HIS A CA 1
ATOM 6753 C C . HIS A 1 892 ? -6.111 23.910 1.634 1.00 91.06 892 HIS A C 1
ATOM 6755 O O . HIS A 1 892 ? -5.812 24.463 2.692 1.00 91.06 892 HIS A O 1
ATOM 6761 N N . VAL A 1 893 ? -5.366 24.034 0.538 1.00 93.19 893 VAL A N 1
ATOM 6762 C CA . VAL A 1 893 ? -4.199 24.908 0.420 1.00 93.19 893 VAL A CA 1
ATOM 6763 C C . VAL A 1 893 ? -4.413 25.834 -0.774 1.00 93.19 893 VAL A C 1
ATOM 6765 O O . VAL A 1 893 ? -4.491 25.380 -1.915 1.00 93.19 893 VAL A O 1
ATOM 6768 N N . LEU A 1 894 ? -4.520 27.138 -0.520 1.00 92.56 894 LEU A N 1
ATOM 6769 C CA . LEU A 1 894 ? -4.713 28.149 -1.561 1.00 92.56 894 LEU A CA 1
ATOM 6770 C C . LEU A 1 894 ? -3.379 28.804 -1.906 1.00 92.56 894 LEU A C 1
ATOM 6772 O O . LEU A 1 894 ? -2.722 29.379 -1.035 1.00 92.56 894 LEU A O 1
ATOM 6776 N N . VAL A 1 895 ? -3.004 28.755 -3.182 1.00 90.81 895 VAL A N 1
ATOM 6777 C CA . VAL A 1 895 ? -1.769 29.349 -3.704 1.00 90.81 895 VAL A CA 1
ATOM 6778 C C . VAL A 1 895 ? -2.096 30.651 -4.427 1.00 90.81 895 VAL A C 1
ATOM 6780 O O . VAL A 1 895 ? -2.925 30.676 -5.336 1.00 90.81 895 VAL A O 1
ATOM 6783 N N . ASN A 1 896 ? -1.412 31.732 -4.044 1.00 88.19 896 ASN A N 1
ATOM 6784 C CA . ASN A 1 896 ? -1.623 33.092 -4.548 1.00 88.19 896 ASN A CA 1
ATOM 6785 C C . ASN A 1 896 ? -3.101 33.555 -4.487 1.00 88.19 896 ASN A C 1
ATOM 6787 O O . ASN A 1 896 ? -3.654 33.958 -5.514 1.00 88.19 896 ASN A O 1
ATOM 6791 N N . PRO A 1 897 ? -3.752 33.509 -3.308 1.00 88.12 897 PRO A N 1
ATOM 6792 C CA . PRO A 1 897 ? -5.119 33.992 -3.138 1.00 88.12 897 PRO A CA 1
ATOM 6793 C C . PRO A 1 897 ? -5.217 35.497 -3.413 1.00 88.12 897 PRO A C 1
ATOM 6795 O O . PRO A 1 897 ? -4.260 36.249 -3.211 1.00 88.12 897 PRO A O 1
ATOM 6798 N N . THR A 1 898 ? -6.387 35.940 -3.873 1.00 84.44 898 THR A N 1
ATOM 6799 C CA . THR A 1 898 ? -6.682 37.368 -4.048 1.00 84.44 898 THR A CA 1
ATOM 6800 C C . THR A 1 898 ? -6.819 38.059 -2.691 1.00 84.44 898 THR A C 1
ATOM 6802 O O . THR A 1 898 ? -7.104 37.414 -1.684 1.00 84.44 898 THR A O 1
ATOM 6805 N N . ASP A 1 899 ? -6.660 39.384 -2.656 1.00 84.88 899 ASP A N 1
ATOM 6806 C CA . ASP A 1 899 ? -6.792 40.157 -1.413 1.00 84.88 899 ASP A CA 1
ATOM 6807 C C . ASP A 1 899 ? -8.170 39.975 -0.746 1.00 84.88 899 ASP A C 1
ATOM 6809 O O . ASP A 1 899 ? -8.254 39.933 0.481 1.00 84.88 899 ASP A O 1
ATOM 6813 N N . ASP A 1 900 ? -9.229 39.790 -1.543 1.00 84.50 900 ASP A N 1
ATOM 6814 C CA . ASP A 1 900 ? -10.582 39.506 -1.048 1.00 84.50 900 ASP A CA 1
ATOM 6815 C C . ASP A 1 900 ? -10.643 38.158 -0.309 1.00 84.50 900 ASP A C 1
ATOM 6817 O O . ASP A 1 900 ? -11.174 38.080 0.798 1.00 84.50 900 ASP A O 1
ATOM 6821 N N . VAL A 1 901 ? -10.026 37.112 -0.873 1.00 86.81 901 VAL A N 1
ATOM 6822 C CA . VAL A 1 901 ? -9.952 35.777 -0.252 1.00 86.81 901 VAL A CA 1
ATOM 6823 C C . VAL A 1 901 ? -9.042 35.800 0.978 1.00 86.81 901 VAL A C 1
ATOM 6825 O O . VAL A 1 901 ? -9.358 35.185 1.993 1.00 86.81 901 VAL A O 1
ATOM 6828 N N . ILE A 1 902 ? -7.940 36.556 0.952 1.00 89.31 902 ILE A N 1
ATOM 6829 C CA . ILE A 1 902 ? -7.097 36.759 2.142 1.00 89.31 902 ILE A CA 1
ATOM 6830 C C . ILE A 1 902 ? -7.905 37.431 3.259 1.00 89.31 902 ILE A C 1
ATOM 6832 O O . ILE A 1 902 ? -7.779 37.034 4.416 1.00 89.31 902 ILE A O 1
ATOM 6836 N N . ALA A 1 903 ? -8.728 38.433 2.944 1.00 88.19 903 ALA A N 1
ATOM 6837 C CA . ALA A 1 903 ? -9.577 39.101 3.928 1.00 88.19 903 ALA A CA 1
ATOM 6838 C C . ALA A 1 903 ? -10.647 38.155 4.502 1.00 88.19 903 ALA A C 1
ATOM 6840 O O . ALA A 1 903 ? -10.861 38.144 5.716 1.00 88.19 903 ALA A O 1
ATOM 6841 N N . GLU A 1 904 ? -11.263 37.327 3.657 1.00 90.56 904 GLU A N 1
ATOM 6842 C CA . GLU A 1 904 ? -12.211 36.288 4.068 1.00 90.56 904 GLU A CA 1
ATOM 6843 C C . GLU A 1 904 ? -11.564 35.282 5.031 1.00 90.56 904 GLU A C 1
ATOM 6845 O O . GLU A 1 904 ? -12.050 35.082 6.145 1.00 90.56 904 GLU A O 1
ATOM 6850 N N . TYR A 1 905 ? -10.415 34.715 4.659 1.00 90.44 905 TYR A N 1
ATOM 6851 C CA . TYR A 1 905 ? -9.703 33.738 5.486 1.00 90.44 905 TYR A CA 1
ATOM 6852 C C . TYR A 1 905 ? -9.092 34.341 6.750 1.00 90.44 905 TYR A C 1
ATOM 6854 O O . TYR A 1 905 ? -9.019 33.653 7.765 1.00 90.44 905 TYR A O 1
ATOM 6862 N N . ARG A 1 906 ? -8.702 35.623 6.740 1.00 90.56 906 ARG A N 1
ATOM 6863 C CA . ARG A 1 906 ? -8.340 36.345 7.971 1.00 90.56 906 ARG A CA 1
ATOM 6864 C C . ARG A 1 906 ? -9.529 36.464 8.912 1.00 90.56 906 ARG A C 1
ATOM 6866 O O . ARG A 1 906 ? -9.375 36.207 10.099 1.00 90.56 906 ARG A O 1
ATOM 6873 N N . SER A 1 907 ? -10.717 36.782 8.396 1.00 89.69 907 SER A N 1
ATOM 6874 C CA . SER A 1 907 ? -11.929 36.787 9.221 1.00 89.69 907 SER A CA 1
ATOM 6875 C C . SER A 1 907 ? -12.239 35.389 9.764 1.00 89.69 907 SER A C 1
ATOM 6877 O O . SER A 1 907 ? -12.542 35.255 10.947 1.00 89.69 907 SER A O 1
ATOM 6879 N N . LYS A 1 908 ? -12.090 34.339 8.944 1.00 88.81 908 LYS A N 1
ATOM 6880 C CA . LYS A 1 908 ? -12.253 32.938 9.367 1.00 88.81 908 LYS A CA 1
ATOM 6881 C C . LYS A 1 908 ? -11.233 32.548 10.453 1.00 88.81 908 LYS A C 1
ATOM 6883 O O . LYS A 1 908 ? -11.605 31.910 11.435 1.00 88.81 908 LYS A O 1
ATOM 6888 N N . GLN A 1 909 ? -9.976 32.988 10.331 1.00 88.44 909 GLN A N 1
ATOM 6889 C CA . GLN A 1 909 ? -8.923 32.798 11.337 1.00 88.44 909 GLN A CA 1
ATOM 6890 C C . GLN A 1 909 ? -9.266 33.507 12.657 1.00 88.44 909 GLN A C 1
ATOM 6892 O O . GLN A 1 909 ? -9.230 32.878 13.711 1.00 88.44 909 GLN A O 1
ATOM 6897 N N . GLU A 1 910 ? -9.663 34.782 12.608 1.00 88.69 910 GLU A N 1
ATOM 6898 C CA . GLU A 1 910 ? -10.063 35.556 13.792 1.00 88.69 910 GLU A CA 1
ATOM 6899 C C . GLU A 1 910 ? -11.283 34.946 14.499 1.00 88.69 910 GLU A C 1
ATOM 6901 O O . GLU A 1 910 ? -11.320 34.880 15.730 1.00 88.69 910 GLU A O 1
ATOM 6906 N N . GLN A 1 911 ? -12.271 34.465 13.738 1.00 86.69 911 GLN A N 1
ATOM 6907 C CA . GLN A 1 911 ? -13.436 33.761 14.278 1.00 86.69 911 GLN A CA 1
ATOM 6908 C C . GLN A 1 911 ? -13.029 32.464 14.984 1.00 86.69 911 GLN A C 1
ATOM 6910 O O . GLN A 1 911 ? -13.493 32.205 16.095 1.00 86.69 911 GLN A O 1
ATOM 6915 N N . TYR A 1 912 ? -12.131 31.683 14.381 1.00 84.56 912 TYR A N 1
ATOM 6916 C CA . TYR A 1 912 ? -11.620 30.450 14.977 1.00 84.56 912 TYR A CA 1
ATOM 6917 C C . TYR A 1 912 ? -10.809 30.715 16.255 1.00 84.56 912 TYR A C 1
ATOM 6919 O O . TYR A 1 912 ? -11.004 30.040 17.268 1.00 84.56 912 TYR A O 1
ATOM 6927 N N . ASP A 1 913 ? -9.953 31.738 16.266 1.00 83.56 913 ASP A N 1
ATOM 6928 C CA . ASP A 1 913 ? -9.183 32.124 17.453 1.00 83.56 913 ASP A CA 1
ATOM 6929 C C . ASP A 1 913 ? -10.086 32.635 18.586 1.00 83.56 913 ASP A C 1
ATOM 6931 O O . ASP A 1 913 ? -9.889 32.280 19.755 1.00 83.56 913 ASP A O 1
ATOM 6935 N N . ALA A 1 914 ? -11.121 33.414 18.256 1.00 86.12 914 ALA A N 1
ATOM 6936 C CA . ALA A 1 914 ? -12.142 33.827 19.215 1.00 86.12 914 ALA A CA 1
ATOM 6937 C C . ALA A 1 914 ? -12.901 32.615 19.777 1.00 86.12 914 ALA A C 1
ATOM 6939 O O . ALA A 1 914 ? -13.103 32.515 20.990 1.00 86.12 914 ALA A O 1
ATOM 6940 N N . GLN A 1 915 ? -13.258 31.653 18.926 1.00 83.75 915 GLN A N 1
ATOM 6941 C CA . GLN A 1 915 ? -13.919 30.417 19.336 1.00 83.75 915 GLN A CA 1
ATOM 6942 C C . GLN A 1 915 ? -13.031 29.575 20.264 1.00 83.75 915 GLN A C 1
ATOM 6944 O O . GLN A 1 915 ? -13.504 29.122 21.308 1.00 83.75 915 GLN A O 1
ATOM 6949 N N . ARG A 1 916 ? -11.726 29.448 19.980 1.00 82.06 916 ARG A N 1
ATOM 6950 C CA . ARG A 1 916 ? -10.757 28.810 20.892 1.00 82.06 916 ARG A CA 1
ATOM 6951 C C . ARG A 1 916 ? -10.676 29.521 22.241 1.00 82.06 916 ARG A C 1
ATOM 6953 O O . ARG A 1 916 ? -10.557 28.862 23.276 1.00 82.06 916 ARG A O 1
ATOM 6960 N N . ALA A 1 917 ? -10.718 30.852 22.253 1.00 84.06 917 ALA A N 1
ATOM 6961 C CA . ALA A 1 917 ? -10.717 31.621 23.492 1.00 84.06 917 ALA A CA 1
ATOM 6962 C C . ALA A 1 917 ? -11.990 31.381 24.322 1.00 84.06 917 ALA A C 1
ATOM 6964 O O . ALA A 1 917 ? -11.893 31.258 25.544 1.00 84.06 917 ALA A O 1
ATOM 6965 N N . GLU A 1 918 ? -13.158 31.252 23.685 1.00 86.56 918 GLU A N 1
ATOM 6966 C CA . GLU A 1 918 ? -14.404 30.857 24.358 1.00 86.56 918 GLU A CA 1
ATOM 6967 C C . GLU A 1 918 ? -14.339 29.418 24.884 1.00 86.56 918 GLU A C 1
ATOM 6969 O O . GLU A 1 918 ? -14.682 29.168 26.038 1.00 86.56 918 GLU A O 1
ATOM 6974 N N . TRP A 1 919 ? -13.819 28.476 24.097 1.00 86.69 919 TRP A N 1
ATOM 6975 C CA . TRP A 1 919 ? -13.640 27.083 24.513 1.00 86.69 919 TRP A CA 1
ATOM 6976 C C . TRP A 1 919 ? -12.769 26.937 25.756 1.00 86.69 919 TRP A C 1
ATOM 6978 O O . TRP A 1 919 ? -13.115 26.176 26.654 1.00 86.69 919 TRP A O 1
ATOM 6988 N N . ARG A 1 920 ? -11.683 27.710 25.871 1.00 85.44 920 ARG A N 1
ATOM 6989 C CA . ARG A 1 920 ? -10.832 27.701 27.074 1.00 85.44 920 ARG A CA 1
ATOM 6990 C C . ARG A 1 920 ? -11.590 28.079 28.348 1.00 85.44 920 ARG A C 1
ATOM 6992 O O . ARG A 1 920 ? -11.215 27.611 29.419 1.00 85.44 920 ARG A O 1
ATOM 6999 N N . LYS A 1 921 ? -12.655 28.885 28.255 1.00 89.50 921 LYS A N 1
ATOM 7000 C CA . LYS A 1 921 ? -13.503 29.217 29.414 1.00 89.50 921 LYS A CA 1
ATOM 7001 C C . LYS A 1 921 ? -14.325 28.019 29.886 1.00 89.50 921 LYS A C 1
ATOM 7003 O O . LYS A 1 921 ? -14.626 27.935 31.066 1.00 89.50 921 LYS A O 1
ATOM 7008 N N . LEU A 1 922 ? -14.639 27.083 28.989 1.00 90.00 922 LEU A N 1
ATOM 7009 C CA . LEU A 1 922 ? -15.412 25.876 29.290 1.00 90.00 922 LEU A CA 1
ATOM 7010 C C . LEU A 1 922 ? -14.579 24.768 29.948 1.00 90.00 922 LEU A C 1
ATOM 7012 O O . LEU A 1 922 ? -15.123 23.701 30.218 1.00 90.00 922 LEU A O 1
ATOM 7016 N N . ARG A 1 923 ? -13.274 24.968 30.189 1.00 90.06 923 ARG A N 1
ATOM 7017 C CA . ARG A 1 923 ? -12.375 23.922 30.712 1.00 90.06 923 ARG A CA 1
ATOM 7018 C C . ARG A 1 923 ? -12.887 23.293 32.006 1.00 90.06 923 ARG A C 1
ATOM 7020 O O . ARG A 1 923 ? -12.909 22.071 32.108 1.00 90.06 923 ARG A O 1
ATOM 7027 N N . ASP A 1 924 ? -13.307 24.125 32.951 1.00 87.81 924 ASP A N 1
ATOM 7028 C CA . ASP A 1 924 ? -13.717 23.689 34.290 1.00 87.81 924 ASP A CA 1
ATOM 7029 C C . ASP A 1 924 ? -15.251 23.597 34.436 1.00 87.81 924 ASP A C 1
ATOM 7031 O O . ASP A 1 924 ? -15.756 23.301 35.518 1.00 87.81 924 ASP A O 1
ATOM 7035 N N . GLU A 1 925 ? -15.994 23.850 33.354 1.00 90.69 925 GLU A N 1
ATOM 7036 C CA . GLU A 1 925 ? -17.457 23.780 33.332 1.00 90.69 925 GLU A CA 1
ATOM 7037 C C . GLU A 1 925 ? -17.940 22.333 33.140 1.00 90.69 925 GLU A C 1
ATOM 7039 O O . GLU A 1 925 ? -17.322 21.571 32.386 1.00 90.69 925 GLU A O 1
ATOM 7044 N N . PRO A 1 926 ? -19.058 21.938 33.775 1.00 88.75 926 PRO A N 1
ATOM 7045 C CA . PRO A 1 926 ? -19.619 20.606 33.607 1.00 88.75 926 PRO A CA 1
ATOM 7046 C C . PRO A 1 926 ? -20.253 20.446 32.219 1.00 88.75 926 PRO A C 1
ATOM 7048 O O . PRO A 1 926 ? -20.892 21.363 31.696 1.00 88.75 926 PRO A O 1
ATOM 7051 N N . THR A 1 927 ? -20.142 19.254 31.632 1.00 94.06 927 THR A N 1
ATOM 7052 C CA . THR A 1 927 ? -20.795 18.965 30.349 1.00 94.06 927 THR A CA 1
ATOM 7053 C C . THR A 1 927 ? -22.270 18.631 30.567 1.00 94.06 927 THR A C 1
ATOM 7055 O O . THR A 1 927 ? -22.631 17.513 30.939 1.00 94.06 927 THR A O 1
ATOM 7058 N N . VAL A 1 928 ? -23.135 19.625 30.370 1.00 95.00 928 VAL A N 1
ATOM 7059 C CA . VAL A 1 928 ? -24.583 19.512 30.583 1.00 95.00 928 VAL A CA 1
ATOM 7060 C C . VAL A 1 928 ? -25.326 20.131 29.401 1.00 95.00 928 VAL A C 1
ATOM 7062 O O . VAL A 1 928 ? -24.969 21.215 28.946 1.00 95.00 928 VAL A O 1
ATOM 7065 N N . THR A 1 929 ? -26.349 19.444 28.897 1.00 94.75 929 THR A N 1
ATOM 7066 C CA . THR A 1 929 ? -27.234 19.934 27.829 1.00 94.75 929 THR A CA 1
ATOM 7067 C C . THR A 1 929 ? -28.142 21.073 28.306 1.00 94.75 929 THR A C 1
ATOM 7069 O O . THR A 1 929 ? -28.318 21.295 29.505 1.00 94.75 929 THR A O 1
ATOM 7072 N N . VAL A 1 930 ? -28.806 21.764 27.376 1.00 94.06 930 VAL A N 1
ATOM 7073 C CA . VAL A 1 930 ? -29.758 22.852 27.688 1.00 94.06 930 VAL A CA 1
ATOM 7074 C C . VAL A 1 930 ? -30.917 22.371 28.579 1.00 94.06 930 VAL A C 1
ATOM 7076 O O . VAL A 1 930 ? -31.438 23.127 29.398 1.00 94.06 930 VAL A O 1
ATOM 7079 N N . ASP A 1 931 ? -31.297 21.098 28.463 1.00 94.06 931 ASP A N 1
ATOM 7080 C CA . ASP A 1 931 ? -32.320 20.427 29.273 1.00 94.06 931 ASP A CA 1
ATOM 7081 C C . ASP A 1 931 ? -31.765 19.698 30.516 1.00 94.06 931 ASP A C 1
ATOM 7083 O O . ASP A 1 931 ? -32.443 18.851 31.097 1.00 94.06 931 ASP A O 1
ATOM 7087 N N . ASN A 1 932 ? -30.573 20.084 30.987 1.00 93.12 932 ASN A N 1
ATOM 7088 C CA . ASN A 1 932 ? -29.933 19.613 32.222 1.00 93.12 932 ASN A CA 1
ATOM 7089 C C . ASN A 1 932 ? -29.578 18.117 32.259 1.00 93.12 932 ASN A C 1
ATOM 7091 O O . ASN A 1 932 ? -29.555 17.505 33.331 1.00 93.12 932 ASN A O 1
ATOM 7095 N N . VAL A 1 933 ? -29.268 17.518 31.111 1.00 93.62 933 VAL A N 1
ATOM 7096 C CA . VAL A 1 933 ? -28.741 16.154 31.053 1.00 93.62 933 VAL A CA 1
ATOM 7097 C C . VAL A 1 933 ? -27.221 16.199 31.046 1.00 93.62 933 VAL A C 1
ATOM 7099 O O . VAL A 1 933 ? -26.609 16.820 30.181 1.00 93.62 933 VAL A O 1
ATOM 7102 N N . HIS A 1 934 ? -26.615 15.523 32.016 1.00 94.81 934 HIS A N 1
ATOM 7103 C CA . HIS A 1 934 ? -25.169 15.378 32.103 1.00 94.81 934 HIS A CA 1
ATOM 7104 C C . HIS A 1 934 ? -24.679 14.179 31.281 1.00 94.81 934 HIS A C 1
ATOM 7106 O O . HIS A 1 934 ? -25.301 13.116 31.320 1.00 94.81 934 HIS A O 1
ATOM 7112 N N . VAL A 1 935 ? -23.562 14.363 30.578 1.00 95.31 935 VAL A N 1
ATOM 7113 C CA . VAL A 1 935 ? -22.784 13.311 29.905 1.00 95.31 935 VAL A CA 1
ATOM 7114 C C . VAL A 1 935 ? -21.306 13.503 30.242 1.00 95.31 935 VAL A C 1
ATOM 7116 O O . VAL A 1 935 ? -20.859 14.639 30.383 1.00 95.31 935 VAL A O 1
ATOM 7119 N N . GLU A 1 936 ? -20.548 12.418 30.377 1.00 96.69 936 GLU A N 1
ATOM 7120 C CA . GLU A 1 936 ? -19.126 12.469 30.749 1.00 96.69 936 GLU A CA 1
ATOM 7121 C C . GLU A 1 936 ? -18.263 12.677 29.491 1.00 96.69 936 GLU A C 1
ATOM 7123 O O . GLU A 1 936 ? -18.336 11.887 28.547 1.00 96.69 936 GLU A O 1
ATOM 7128 N N . LEU A 1 937 ? -17.433 13.729 29.455 1.00 96.94 937 LEU A N 1
ATOM 7129 C CA . LEU A 1 937 ? -16.431 13.915 28.393 1.00 96.94 937 LEU A CA 1
ATOM 7130 C C . LEU A 1 937 ? -15.060 13.435 28.850 1.00 96.94 937 LEU A C 1
ATOM 7132 O O . LEU A 1 937 ? -14.409 14.042 29.705 1.00 96.94 937 LEU A O 1
ATOM 7136 N N . ALA A 1 938 ? -14.601 12.357 28.234 1.00 96.50 938 ALA A N 1
ATOM 7137 C CA . ALA A 1 938 ? -13.378 11.671 28.586 1.00 96.50 938 ALA A CA 1
ATOM 7138 C C . ALA A 1 938 ? -12.318 11.770 27.478 1.00 96.50 938 ALA A C 1
ATOM 7140 O O . ALA A 1 938 ? -12.602 12.100 26.324 1.00 96.50 938 ALA A O 1
ATOM 7141 N N . ALA A 1 939 ? -11.073 11.449 27.827 1.00 94.25 939 ALA A N 1
ATOM 7142 C CA . ALA A 1 939 ? -9.973 11.387 26.870 1.00 94.25 939 ALA A CA 1
ATOM 7143 C C . ALA A 1 939 ? -9.473 9.961 26.613 1.00 94.25 939 ALA A C 1
ATOM 7145 O O . ALA A 1 939 ? -9.366 9.142 27.532 1.00 94.25 939 ALA A O 1
ATOM 7146 N N . ASN A 1 940 ? -9.060 9.723 25.371 1.00 91.88 940 ASN A N 1
ATOM 7147 C CA . ASN A 1 940 ? -8.258 8.587 24.948 1.00 91.88 940 ASN A CA 1
ATOM 7148 C C . ASN A 1 940 ? -6.771 8.914 25.168 1.00 91.88 940 ASN A C 1
ATOM 7150 O O . ASN A 1 940 ? -6.271 9.901 24.626 1.00 91.88 940 ASN A O 1
ATOM 7154 N N . ILE A 1 941 ? -6.047 8.073 25.910 1.00 90.12 941 ILE A N 1
ATOM 7155 C CA . ILE A 1 941 ? -4.604 8.226 26.159 1.00 90.12 941 ILE A CA 1
ATOM 7156 C C . ILE A 1 941 ? -3.829 6.963 25.774 1.00 90.12 941 ILE A C 1
ATOM 7158 O O . ILE A 1 941 ? -4.365 5.851 25.807 1.00 90.12 941 ILE A O 1
ATOM 7162 N N . GLY A 1 942 ? -2.552 7.123 25.431 1.00 81.38 942 GLY A N 1
ATOM 7163 C CA . GLY A 1 942 ? -1.620 6.020 25.178 1.00 81.38 942 GLY A CA 1
ATOM 7164 C C . GLY A 1 942 ? -0.456 5.967 26.163 1.00 81.38 942 GLY A C 1
ATOM 7165 O O . GLY A 1 942 ? 0.123 4.903 26.378 1.00 81.38 942 GLY A O 1
ATOM 7166 N N . THR A 1 943 ? -0.110 7.092 26.790 1.00 82.00 943 THR A N 1
ATOM 7167 C CA . THR A 1 943 ? 0.998 7.183 27.743 1.00 82.00 943 THR A CA 1
ATOM 7168 C C . THR A 1 943 ? 0.627 8.000 28.985 1.00 82.00 943 THR A C 1
ATOM 7170 O O . THR A 1 943 ? -0.250 8.862 28.925 1.00 82.00 943 THR A O 1
ATOM 7173 N N . PRO A 1 944 ? 1.341 7.827 30.116 1.00 85.62 944 PRO A N 1
ATOM 7174 C CA . PRO A 1 944 ? 1.127 8.652 31.308 1.00 85.62 944 PRO A CA 1
ATOM 7175 C C . PRO A 1 944 ? 1.404 10.155 31.137 1.00 85.62 944 PRO A C 1
ATOM 7177 O O . PRO A 1 944 ? 1.098 10.937 32.044 1.00 85.62 944 PRO A O 1
ATOM 7180 N N . ASN A 1 945 ? 2.027 10.566 30.030 1.00 81.38 945 ASN A N 1
ATOM 7181 C CA . ASN A 1 945 ? 2.300 11.972 29.736 1.00 81.38 945 ASN A CA 1
ATOM 7182 C C . ASN A 1 945 ? 1.078 12.676 29.138 1.00 81.38 945 ASN A C 1
ATOM 7184 O O . ASN A 1 945 ? 0.896 13.867 29.371 1.00 81.38 945 ASN A O 1
ATOM 7188 N N . ASP A 1 946 ? 0.204 11.931 28.461 1.00 81.44 946 ASP A N 1
ATOM 7189 C CA . ASP A 1 946 ? -0.971 12.481 27.781 1.00 81.44 946 ASP A CA 1
ATOM 7190 C C . ASP A 1 946 ? -1.991 13.058 28.778 1.00 81.44 946 ASP A C 1
ATOM 7192 O O . ASP A 1 946 ? -2.759 13.950 28.430 1.00 81.44 946 ASP A O 1
ATOM 7196 N N . VAL A 1 947 ? -1.954 12.607 30.042 1.00 89.62 947 VAL A N 1
ATOM 7197 C CA . VAL A 1 947 ? -2.820 13.085 31.136 1.00 89.62 947 VAL A CA 1
ATOM 7198 C C . VAL A 1 947 ? -2.739 14.603 31.325 1.00 89.62 947 VAL A C 1
ATOM 7200 O O . VAL A 1 947 ? -3.748 15.226 31.640 1.00 89.62 947 VAL A O 1
ATOM 7203 N N . ALA A 1 948 ? -1.575 15.217 31.088 1.00 87.50 948 ALA A N 1
ATOM 7204 C CA . ALA A 1 948 ? -1.448 16.674 31.155 1.00 87.50 948 ALA A CA 1
ATOM 7205 C C . ALA A 1 948 ? -2.390 17.358 30.149 1.00 87.50 948 ALA A C 1
ATOM 7207 O O . ALA A 1 948 ? -3.176 18.220 30.531 1.00 87.50 948 ALA A O 1
ATOM 7208 N N . GLY A 1 949 ? -2.401 16.880 28.900 1.00 84.19 949 GLY A N 1
ATOM 7209 C CA . GLY A 1 949 ? -3.305 17.374 27.863 1.00 84.19 949 GLY A CA 1
ATOM 7210 C C . GLY A 1 949 ? -4.781 17.114 28.179 1.00 84.19 949 GLY A C 1
ATOM 7211 O O . GLY A 1 949 ? -5.628 17.943 27.850 1.00 84.19 949 GLY A O 1
ATOM 7212 N N . VAL A 1 950 ? -5.103 16.006 28.860 1.00 90.69 950 VAL A N 1
ATOM 7213 C CA . VAL A 1 950 ? -6.472 15.721 29.334 1.00 90.69 950 VAL A CA 1
ATOM 7214 C C . VAL A 1 950 ? -6.939 16.788 30.321 1.00 90.69 950 VAL A C 1
ATOM 7216 O O . VAL A 1 950 ? -8.022 17.345 30.157 1.00 90.69 950 VAL A O 1
ATOM 7219 N N . LEU A 1 951 ? -6.119 17.099 31.326 1.00 91.38 951 LEU A N 1
ATOM 7220 C CA . LEU A 1 951 ? -6.447 18.095 32.347 1.00 91.38 951 LEU A CA 1
ATOM 7221 C C . LEU A 1 951 ? -6.505 19.514 31.762 1.00 91.38 951 LEU A C 1
ATOM 7223 O O . LEU A 1 951 ? -7.414 20.275 32.089 1.00 91.38 951 LEU A O 1
ATOM 7227 N N . GLU A 1 952 ? -5.590 19.858 30.854 1.00 88.38 952 GLU A N 1
ATOM 7228 C CA . GLU A 1 952 ? -5.558 21.161 30.175 1.00 88.38 952 GLU A CA 1
ATOM 7229 C C . GLU A 1 952 ? -6.804 21.422 29.318 1.00 88.38 952 GLU A C 1
ATOM 7231 O O . GLU A 1 952 ? -7.266 22.562 29.248 1.00 88.38 952 GLU A O 1
ATOM 7236 N N . ASN A 1 953 ? -7.380 20.374 28.722 1.00 88.44 953 ASN A N 1
ATOM 7237 C CA . ASN A 1 953 ? -8.613 20.448 27.933 1.00 88.44 953 ASN A CA 1
ATOM 7238 C C . ASN A 1 953 ? -9.879 20.135 28.748 1.00 88.44 953 ASN A C 1
ATOM 7240 O O . ASN A 1 953 ? -10.965 20.023 28.184 1.00 88.44 953 ASN A O 1
ATOM 7244 N N . GLY A 1 954 ? -9.767 20.013 30.073 1.00 91.75 954 GLY A N 1
ATOM 7245 C CA . GLY A 1 954 ? -10.924 19.868 30.951 1.00 91.75 954 GLY A CA 1
ATOM 7246 C C . GLY A 1 954 ? -11.576 18.487 30.934 1.00 91.75 954 GLY A C 1
ATOM 7247 O O . GLY A 1 954 ? -12.756 18.387 31.252 1.00 91.75 954 GLY A O 1
ATOM 7248 N N . GLY A 1 955 ? -10.855 17.424 30.569 1.00 93.19 955 GLY A N 1
ATOM 7249 C CA . GLY A 1 955 ? -11.390 16.061 30.575 1.00 93.19 955 GLY A CA 1
ATOM 7250 C C . GLY A 1 955 ? -11.871 15.617 31.961 1.00 93.19 955 GLY A C 1
ATOM 7251 O O . GLY A 1 955 ? -11.199 15.819 32.981 1.00 93.19 955 GLY A O 1
ATOM 7252 N N . GLU A 1 956 ? -13.052 15.007 31.999 1.00 95.25 956 GLU A N 1
ATOM 7253 C CA . GLU A 1 956 ? -13.740 14.561 33.217 1.00 95.25 956 GLU A CA 1
ATOM 7254 C C . GLU A 1 956 ? -13.307 13.148 33.629 1.00 95.25 956 GLU A C 1
ATOM 7256 O O . GLU A 1 956 ? -13.292 12.828 34.817 1.00 95.25 956 GLU A O 1
ATOM 7261 N N . ALA A 1 957 ? -12.845 12.349 32.666 1.00 96.31 957 ALA A N 1
ATOM 7262 C CA . ALA A 1 957 ? -12.309 11.009 32.866 1.00 96.31 957 ALA A CA 1
ATOM 7263 C C . ALA A 1 957 ? -11.271 10.645 31.788 1.00 96.31 957 ALA A C 1
ATOM 7265 O O . ALA A 1 957 ? -11.079 11.355 30.796 1.00 96.31 957 ALA A O 1
ATOM 7266 N N . VAL A 1 958 ? -10.607 9.505 31.966 1.00 97.56 958 VAL A N 1
ATOM 7267 C CA . VAL A 1 958 ? -9.930 8.783 30.880 1.00 97.56 958 VAL A CA 1
ATOM 7268 C C . VAL A 1 958 ? -10.823 7.607 30.500 1.00 97.56 958 VAL A C 1
ATOM 7270 O O . VAL A 1 958 ? -10.948 6.662 31.275 1.00 97.56 958 VAL A O 1
ATOM 7273 N N . GLY A 1 959 ? -11.437 7.661 29.321 1.00 95.69 959 GLY A N 1
ATOM 7274 C CA . GLY A 1 959 ? -12.404 6.648 28.864 1.00 95.69 959 GLY A CA 1
ATOM 7275 C C . GLY A 1 959 ? -11.759 5.519 28.059 1.00 95.69 959 GLY A C 1
ATOM 7276 O O . GLY A 1 959 ? -12.346 4.454 27.859 1.00 95.69 959 GLY A O 1
ATOM 7277 N N . LEU A 1 960 ? -10.501 5.711 27.653 1.00 97.19 960 LEU A N 1
ATOM 7278 C CA . LEU A 1 960 ? -9.663 4.661 27.092 1.00 97.19 960 LEU A CA 1
ATOM 7279 C C . LEU A 1 960 ? -8.184 4.941 27.356 1.00 97.19 960 LEU A C 1
ATOM 7281 O O . LEU A 1 960 ? -7.579 5.810 26.730 1.00 97.19 960 LEU A O 1
ATOM 7285 N N . TYR A 1 961 ? -7.564 4.126 28.199 1.00 96.75 961 TYR A N 1
ATOM 7286 C CA . TYR A 1 961 ? -6.113 4.001 28.258 1.00 96.75 961 TYR A CA 1
ATOM 7287 C C . TYR A 1 961 ? -5.670 2.792 27.423 1.00 96.75 961 TYR A C 1
ATOM 7289 O O . TYR A 1 961 ? -5.862 1.637 27.813 1.00 96.75 961 TYR A O 1
ATOM 7297 N N . ARG A 1 962 ? -5.076 3.083 26.261 1.00 91.06 962 ARG A N 1
ATOM 7298 C CA . ARG A 1 962 ? -4.459 2.123 25.336 1.00 91.06 962 ARG A CA 1
ATOM 7299 C C . ARG A 1 962 ? -3.145 1.605 25.918 1.00 91.06 962 ARG A C 1
ATOM 7301 O O . ARG A 1 962 ? -2.162 2.340 25.984 1.00 91.06 962 ARG A O 1
ATOM 7308 N N . THR A 1 963 ? -3.123 0.349 26.359 1.00 92.38 963 THR A N 1
ATOM 7309 C CA . THR A 1 963 ? -1.948 -0.225 27.032 1.00 92.38 963 THR A CA 1
ATOM 7310 C C . THR A 1 963 ? -0.884 -0.737 26.070 1.00 92.38 963 THR A C 1
ATOM 7312 O O . THR A 1 963 ? 0.237 -0.992 26.499 1.00 92.38 963 THR A O 1
ATOM 7315 N N . GLU A 1 964 ? -1.170 -0.827 24.771 1.00 82.88 964 GLU A N 1
ATOM 7316 C CA . GLU A 1 964 ? -0.269 -1.381 23.753 1.00 82.88 964 GLU A CA 1
ATOM 7317 C C . GLU A 1 964 ? 1.058 -0.618 23.674 1.00 82.88 964 GLU A C 1
ATOM 7319 O O . GLU A 1 964 ? 2.114 -1.231 23.527 1.00 82.88 964 GLU A O 1
ATOM 7324 N N . PHE A 1 965 ? 1.031 0.706 23.856 1.00 78.25 965 PHE A N 1
ATOM 7325 C CA . PHE A 1 965 ? 2.231 1.551 23.848 1.00 78.25 965 PHE A CA 1
ATOM 7326 C C . PHE A 1 965 ? 3.225 1.204 24.960 1.00 78.25 965 PHE A C 1
ATOM 7328 O O . PHE A 1 965 ? 4.409 1.510 24.849 1.00 78.25 965 PHE A O 1
ATOM 7335 N N . LEU A 1 966 ? 2.768 0.550 26.030 1.00 80.69 966 LEU A N 1
ATOM 7336 C CA . LEU A 1 966 ? 3.650 0.066 27.085 1.00 80.69 966 LEU A CA 1
ATOM 7337 C C . LEU A 1 966 ? 4.457 -1.166 26.648 1.00 80.69 966 LEU A C 1
ATOM 7339 O O . LEU A 1 966 ? 5.541 -1.407 27.184 1.00 80.69 966 LEU A O 1
ATOM 7343 N N . TYR A 1 967 ? 3.926 -1.926 25.690 1.00 79.81 967 TYR A N 1
ATOM 7344 C CA . TYR A 1 967 ? 4.530 -3.123 25.109 1.00 79.81 967 TYR A CA 1
ATOM 7345 C C . TYR A 1 967 ? 5.349 -2.783 23.851 1.00 79.81 967 TYR A C 1
ATOM 7347 O O . TYR A 1 967 ? 6.380 -3.405 23.602 1.00 79.81 967 TYR A O 1
ATOM 7355 N N . MET A 1 968 ? 4.934 -1.787 23.070 1.00 69.12 968 MET A N 1
ATOM 7356 C CA . MET A 1 968 ? 5.648 -1.334 21.871 1.00 69.12 968 MET A CA 1
ATOM 7357 C C . MET A 1 968 ? 6.968 -0.620 22.207 1.00 69.12 968 MET A C 1
ATOM 7359 O O . MET A 1 968 ? 7.117 -0.026 23.274 1.00 69.12 968 MET A O 1
ATOM 7363 N N . GLY A 1 969 ? 7.941 -0.678 21.289 1.00 60.03 969 GLY A N 1
ATOM 7364 C CA . GLY A 1 969 ? 9.238 -0.000 21.446 1.00 60.03 969 GLY A CA 1
ATOM 7365 C C . GLY A 1 969 ? 10.137 -0.583 22.546 1.00 60.03 969 GLY A C 1
ATOM 7366 O O . GLY A 1 969 ? 10.992 0.119 23.080 1.00 60.03 969 GLY A O 1
ATOM 7367 N N . ARG A 1 970 ? 9.921 -1.849 22.923 1.00 67.31 970 ARG A N 1
ATOM 7368 C CA . ARG A 1 970 ? 10.753 -2.609 23.870 1.00 67.31 970 ARG A CA 1
ATOM 7369 C C . ARG A 1 970 ? 11.244 -3.898 23.219 1.00 67.31 970 ARG A C 1
ATOM 7371 O O . ARG A 1 970 ? 10.605 -4.404 22.307 1.00 67.31 970 ARG A O 1
ATOM 7378 N N . ASP A 1 971 ? 12.305 -4.479 23.773 1.00 69.19 971 ASP A N 1
ATOM 7379 C CA . ASP A 1 971 ? 12.834 -5.778 23.322 1.00 69.19 971 ASP A CA 1
ATOM 7380 C C . ASP A 1 971 ? 12.269 -6.970 24.114 1.00 69.19 971 ASP A C 1
ATOM 7382 O O . ASP A 1 971 ? 12.565 -8.128 23.816 1.00 69.19 971 ASP A O 1
ATOM 7386 N N . LYS A 1 972 ? 11.515 -6.699 25.188 1.00 75.56 972 LYS A N 1
ATOM 7387 C CA . LYS A 1 972 ? 10.969 -7.699 26.116 1.00 75.56 972 LYS A CA 1
ATOM 7388 C C . LYS A 1 972 ? 9.617 -7.255 26.669 1.00 75.56 972 LYS A C 1
ATOM 7390 O O . LYS A 1 972 ? 9.364 -6.058 26.814 1.00 75.56 972 LYS A O 1
ATOM 7395 N N . LEU A 1 973 ? 8.804 -8.238 27.066 1.00 83.06 973 LEU A N 1
ATOM 7396 C CA . LEU A 1 973 ? 7.526 -8.017 27.745 1.00 83.06 973 LEU A CA 1
ATOM 7397 C C . LEU A 1 973 ? 7.712 -7.179 29.030 1.00 83.06 973 LEU A C 1
ATOM 7399 O O . LEU A 1 973 ? 8.619 -7.469 29.819 1.00 83.06 973 LEU A O 1
ATOM 7403 N N . PRO A 1 974 ? 6.867 -6.158 29.269 1.00 87.00 974 PRO A N 1
ATOM 7404 C CA . PRO A 1 974 ? 6.944 -5.341 30.472 1.00 87.00 974 PRO A CA 1
ATOM 7405 C C . PRO A 1 974 ? 6.548 -6.159 31.707 1.00 87.00 974 PRO A C 1
ATOM 7407 O O . PRO A 1 974 ? 5.483 -6.779 31.747 1.00 87.00 974 PRO A O 1
ATOM 7410 N N . SER A 1 975 ? 7.400 -6.127 32.733 1.00 93.69 975 SER A N 1
ATOM 7411 C CA . SER A 1 975 ? 7.135 -6.794 34.010 1.00 93.69 975 SER A CA 1
ATOM 7412 C C . SER A 1 975 ? 5.962 -6.158 34.760 1.00 93.69 975 SER A C 1
ATOM 7414 O O . SER A 1 975 ? 5.613 -5.001 34.521 1.00 93.69 975 SER A O 1
ATOM 7416 N N . GLU A 1 976 ? 5.400 -6.897 35.721 1.00 95.69 976 GLU A N 1
ATOM 7417 C CA . GLU A 1 976 ? 4.303 -6.430 36.579 1.00 95.69 976 GLU A CA 1
ATOM 7418 C C . GLU A 1 976 ? 4.594 -5.053 37.202 1.00 95.69 976 GLU A C 1
ATOM 7420 O O . GLU A 1 976 ? 3.741 -4.174 37.158 1.00 95.69 976 GLU A O 1
ATOM 7425 N N . ASP A 1 977 ? 5.811 -4.817 37.707 1.00 94.06 977 ASP A N 1
ATOM 7426 C CA . ASP A 1 977 ? 6.174 -3.542 38.343 1.00 94.06 977 ASP A CA 1
ATOM 7427 C C . ASP A 1 977 ? 6.266 -2.374 37.353 1.00 94.06 977 ASP A C 1
ATOM 7429 O O . ASP A 1 977 ? 5.888 -1.250 37.686 1.00 94.06 977 ASP A O 1
ATOM 7433 N N . ILE A 1 978 ? 6.732 -2.620 36.123 1.00 90.88 978 ILE A N 1
ATOM 7434 C CA . ILE A 1 978 ? 6.746 -1.595 35.068 1.00 90.88 978 ILE A CA 1
ATOM 7435 C C . ILE A 1 978 ? 5.310 -1.186 34.737 1.00 90.88 978 ILE A C 1
ATOM 7437 O O . ILE A 1 978 ? 5.013 0.006 34.645 1.00 90.88 978 ILE A O 1
ATOM 7441 N N . GLN A 1 979 ? 4.419 -2.170 34.596 1.00 95.81 979 GLN A N 1
ATOM 7442 C CA . GLN A 1 979 ? 3.004 -1.929 34.330 1.00 95.81 979 GLN A CA 1
ATOM 7443 C C . GLN A 1 979 ? 2.313 -1.222 35.497 1.00 95.81 979 GLN A C 1
ATOM 7445 O O . GLN A 1 979 ? 1.660 -0.201 35.296 1.00 95.81 979 GLN A O 1
ATOM 7450 N N . TYR A 1 980 ? 2.533 -1.693 36.723 1.00 97.19 980 TYR A N 1
ATOM 7451 C CA . TYR A 1 980 ? 1.989 -1.099 37.941 1.00 97.19 980 TYR A CA 1
ATOM 7452 C C . TYR A 1 980 ? 2.381 0.374 38.075 1.00 97.19 980 TYR A C 1
ATOM 7454 O O . TYR A 1 980 ? 1.512 1.209 38.311 1.00 97.19 980 TYR A O 1
ATOM 7462 N N . ASN A 1 981 ? 3.658 0.716 37.874 1.00 94.88 981 ASN A N 1
ATOM 7463 C CA . ASN A 1 981 ? 4.121 2.101 37.971 1.00 94.88 981 ASN A CA 1
ATOM 7464 C C . ASN A 1 981 ? 3.471 3.004 36.911 1.00 94.88 981 ASN A C 1
ATOM 7466 O O . ASN A 1 981 ? 3.114 4.140 37.217 1.00 94.88 981 ASN A O 1
ATOM 7470 N N . ALA A 1 982 ? 3.273 2.501 35.689 1.00 91.88 982 ALA A N 1
ATOM 7471 C CA . ALA A 1 982 ? 2.597 3.249 34.632 1.00 91.88 982 ALA A CA 1
ATOM 7472 C C . ALA A 1 982 ? 1.108 3.483 34.945 1.00 91.88 982 ALA A C 1
ATOM 7474 O O . ALA A 1 982 ? 0.620 4.600 34.777 1.00 91.88 982 ALA A O 1
ATOM 7475 N N . TYR A 1 983 ? 0.390 2.461 35.421 1.00 97.31 983 TYR A N 1
ATOM 7476 C CA . TYR A 1 983 ? -1.027 2.579 35.789 1.00 97.31 983 TYR A CA 1
ATOM 7477 C C . TYR A 1 983 ? -1.221 3.465 37.022 1.00 97.31 983 TYR A C 1
ATOM 7479 O O . TYR A 1 983 ? -2.073 4.352 37.014 1.00 97.31 983 TYR A O 1
ATOM 7487 N N . LYS A 1 984 ? -0.379 3.286 38.046 1.00 96.75 984 LYS A N 1
ATOM 7488 C CA . LYS A 1 984 ? -0.349 4.119 39.250 1.00 96.75 984 LYS A CA 1
ATOM 7489 C C . LYS A 1 984 ? -0.179 5.598 38.897 1.00 96.75 984 LYS A C 1
ATOM 7491 O O . LYS A 1 984 ? -0.959 6.417 39.364 1.00 96.75 984 LYS A O 1
ATOM 7496 N N . ALA A 1 985 ? 0.796 5.927 38.048 1.00 95.31 985 ALA A N 1
ATOM 7497 C CA . ALA A 1 985 ? 1.075 7.313 37.677 1.00 95.31 985 ALA A CA 1
ATOM 7498 C C . ALA A 1 985 ? -0.125 8.004 37.007 1.00 95.31 985 ALA A C 1
ATOM 7500 O O . ALA A 1 985 ? -0.352 9.188 37.238 1.00 95.31 985 ALA A O 1
ATOM 7501 N N . VAL A 1 986 ? -0.897 7.283 36.187 1.00 96.19 986 VAL A N 1
ATOM 7502 C CA . VAL A 1 986 ? -2.118 7.828 35.570 1.00 96.19 986 VAL A CA 1
ATOM 7503 C C . VAL A 1 986 ? -3.222 8.014 36.608 1.00 96.19 986 VAL A C 1
ATOM 7505 O O . VAL A 1 986 ? -3.827 9.080 36.655 1.00 96.19 986 VAL A O 1
ATOM 7508 N N . LEU A 1 987 ? -3.458 7.013 37.462 1.00 96.69 987 LEU A N 1
ATOM 7509 C CA . LEU A 1 987 ? -4.495 7.068 38.499 1.00 96.69 987 LEU A CA 1
ATOM 7510 C C . LEU A 1 987 ? -4.256 8.200 39.508 1.00 96.69 987 LEU A C 1
ATOM 7512 O O . LEU A 1 987 ? -5.197 8.917 39.838 1.00 96.69 987 LEU A O 1
ATOM 7516 N N . GLU A 1 988 ? -3.009 8.403 39.945 1.00 96.25 988 GLU A N 1
ATOM 7517 C CA . GLU A 1 988 ? -2.648 9.493 40.860 1.00 96.25 988 GLU A CA 1
ATOM 7518 C C . GLU A 1 988 ? -2.849 10.869 40.206 1.00 96.25 988 GLU A C 1
ATOM 7520 O O . GLU A 1 988 ? -3.441 11.755 40.817 1.00 96.25 988 GLU A O 1
ATOM 7525 N N . LYS A 1 989 ? -2.410 11.046 38.950 1.00 94.31 989 LYS A N 1
ATOM 7526 C CA . LYS A 1 989 ? -2.553 12.320 38.219 1.00 94.31 989 LYS A CA 1
ATOM 7527 C C . LYS A 1 989 ? -4.002 12.687 37.900 1.00 94.31 989 LYS A C 1
ATOM 7529 O O . LYS A 1 989 ? -4.294 13.862 37.719 1.00 94.31 989 LYS A O 1
ATOM 7534 N N . MET A 1 990 ? -4.892 11.703 37.787 1.00 95.56 990 MET A N 1
ATOM 7535 C CA . MET A 1 990 ? -6.316 11.936 37.529 1.00 95.56 990 MET A CA 1
ATOM 7536 C C . MET A 1 990 ? -7.105 12.289 38.801 1.00 95.56 990 MET A C 1
ATOM 7538 O O . MET A 1 990 ? -8.295 12.576 38.705 1.00 95.56 990 MET A O 1
ATOM 7542 N N . GLU A 1 991 ? -6.468 12.291 39.980 1.00 92.38 991 GLU A N 1
ATOM 7543 C CA . GLU A 1 991 ? -7.024 12.800 41.246 1.00 92.38 991 GLU A CA 1
ATOM 7544 C C . GLU A 1 991 ? -8.427 12.253 41.583 1.00 92.38 991 GLU A C 1
ATOM 7546 O O . GLU A 1 991 ? -9.333 12.973 41.999 1.00 92.38 991 GLU A O 1
ATOM 7551 N N . GLY A 1 992 ? -8.624 10.945 41.394 1.00 90.75 992 GLY A N 1
ATOM 7552 C CA . GLY A 1 992 ? -9.889 10.262 41.697 1.00 90.75 992 GLY A CA 1
ATOM 7553 C C . GLY A 1 992 ? -10.926 10.273 40.568 1.00 90.75 992 GLY A C 1
ATOM 7554 O O . GLY A 1 992 ? -11.928 9.561 40.680 1.00 90.75 992 GLY A O 1
ATOM 7555 N N . LYS A 1 993 ? -10.678 10.990 39.463 1.00 95.44 993 LYS A N 1
ATOM 7556 C CA . LYS A 1 993 ? -11.467 10.848 38.229 1.00 95.44 993 LYS A CA 1
ATOM 7557 C C . LYS A 1 993 ? -11.349 9.418 37.670 1.00 95.44 993 LYS A C 1
ATOM 7559 O O . LYS A 1 993 ? -10.303 8.783 37.849 1.00 95.44 993 LYS A O 1
ATOM 7564 N N . PRO A 1 994 ? -12.393 8.888 37.006 1.00 96.56 994 PRO A N 1
ATOM 7565 C CA . PRO A 1 994 ? -12.361 7.538 36.454 1.00 96.56 994 PRO A CA 1
ATOM 7566 C C . PRO A 1 994 ? -11.279 7.352 35.384 1.00 96.56 994 PRO A C 1
ATOM 7568 O O . PRO A 1 994 ? -11.056 8.225 34.544 1.00 96.56 994 PRO A O 1
ATOM 7571 N N . VAL A 1 995 ? -10.636 6.184 35.396 1.00 97.94 995 VAL A N 1
ATOM 7572 C CA . VAL A 1 995 ? -9.675 5.759 34.371 1.00 97.94 995 VAL A CA 1
ATOM 7573 C C . VAL A 1 995 ? -10.037 4.359 33.892 1.00 97.94 995 VAL A C 1
ATOM 7575 O O . VAL A 1 995 ? -9.858 3.376 34.613 1.00 97.94 995 VAL A O 1
ATOM 7578 N N . VAL A 1 996 ? -10.527 4.267 32.659 1.00 98.31 996 VAL A N 1
ATOM 7579 C CA . VAL A 1 996 ? -10.826 3.015 31.964 1.00 98.31 996 VAL A CA 1
ATOM 7580 C C . VAL A 1 996 ? -9.559 2.502 31.293 1.00 98.31 996 VAL A C 1
ATOM 7582 O O . VAL A 1 996 ? -9.121 3.016 30.264 1.00 98.31 996 VAL A O 1
ATOM 7585 N N . VAL A 1 997 ? -8.962 1.460 31.866 1.00 98.25 997 VAL A N 1
ATOM 7586 C CA . VAL A 1 997 ? -7.792 0.798 31.289 1.00 98.25 997 VAL A CA 1
ATOM 7587 C C . VAL A 1 997 ? -8.223 -0.402 30.466 1.00 98.25 997 VAL A C 1
ATOM 7589 O O . VAL A 1 997 ? -8.860 -1.329 30.973 1.00 98.25 997 VAL A O 1
ATOM 7592 N N . ARG A 1 998 ? -7.847 -0.392 29.185 1.00 98.00 998 ARG A N 1
ATOM 7593 C CA . ARG A 1 998 ? -8.073 -1.516 28.282 1.00 98.00 998 ARG A CA 1
ATOM 7594 C C . ARG A 1 998 ? -6.911 -2.490 28.387 1.00 98.00 998 ARG A C 1
ATOM 7596 O O . ARG A 1 998 ? -5.751 -2.085 28.275 1.00 98.00 998 ARG A O 1
ATOM 7603 N N . THR A 1 999 ? -7.204 -3.769 28.591 1.00 97.44 999 THR A N 1
ATOM 7604 C CA . THR A 1 999 ? -6.156 -4.798 28.553 1.00 97.44 999 THR A CA 1
ATOM 7605 C C . THR A 1 999 ? -5.530 -4.886 27.163 1.00 97.44 999 THR A C 1
ATOM 7607 O O . THR A 1 999 ? -6.045 -4.313 26.207 1.00 97.44 999 THR A O 1
ATOM 7610 N N . LEU A 1 1000 ? -4.400 -5.578 27.060 1.00 94.00 1000 LEU A N 1
ATOM 7611 C CA . LEU A 1 1000 ? -3.589 -5.632 25.848 1.00 94.00 1000 LEU A CA 1
ATOM 7612 C C . LEU A 1 1000 ? -4.417 -6.031 24.610 1.00 94.00 1000 LEU A C 1
ATOM 7614 O O . LEU A 1 1000 ? -4.901 -7.158 24.526 1.00 94.00 1000 LEU A O 1
ATOM 7618 N N . ASP A 1 1001 ? -4.537 -5.127 23.636 1.00 91.19 1001 ASP A N 1
ATOM 7619 C CA . ASP A 1 1001 ? -5.085 -5.388 22.300 1.00 91.19 1001 ASP A CA 1
ATOM 7620 C C . ASP A 1 1001 ? -3.981 -5.254 21.249 1.00 91.19 1001 ASP A C 1
ATOM 7622 O O . ASP A 1 1001 ? -3.787 -4.223 20.602 1.00 91.19 1001 ASP A O 1
ATOM 7626 N N . ILE A 1 1002 ? -3.217 -6.341 21.136 1.00 83.56 1002 ILE A N 1
ATOM 7627 C CA . ILE A 1 1002 ? -2.168 -6.528 20.135 1.00 83.56 1002 ILE A CA 1
ATOM 7628 C C . ILE A 1 1002 ? -2.516 -7.699 19.212 1.00 83.56 1002 ILE A C 1
ATOM 7630 O O . ILE A 1 1002 ? -3.231 -8.616 19.623 1.00 83.56 1002 ILE A O 1
ATOM 7634 N N . GLY A 1 1003 ? -2.009 -7.660 17.979 1.00 65.44 1003 GLY A N 1
ATOM 7635 C CA . GLY A 1 1003 ? -2.462 -8.483 16.853 1.00 65.44 1003 GLY A CA 1
ATOM 7636 C C . GLY A 1 1003 ? -3.312 -7.662 15.874 1.00 65.44 1003 GLY A C 1
ATOM 7637 O O . GLY A 1 1003 ? -3.853 -6.620 16.244 1.00 65.44 1003 GLY A O 1
ATOM 7638 N N . GLY A 1 1004 ? -3.385 -8.082 14.609 1.00 65.81 1004 GLY A N 1
ATOM 7639 C CA . GLY A 1 1004 ? -3.861 -7.215 13.525 1.00 65.81 1004 GLY A CA 1
ATOM 7640 C C . GLY A 1 1004 ? -2.700 -6.583 12.750 1.00 65.81 1004 GLY A C 1
ATOM 7641 O O . GLY A 1 1004 ? -1.837 -7.281 12.226 1.00 65.81 1004 GLY A O 1
ATOM 7642 N N . ASP A 1 1005 ? -2.680 -5.253 12.715 1.00 60.19 1005 ASP A N 1
ATOM 7643 C CA . ASP A 1 1005 ? -1.653 -4.387 12.117 1.00 60.19 1005 ASP A CA 1
ATOM 7644 C C . ASP A 1 1005 ? -0.427 -4.149 13.023 1.00 60.19 1005 ASP A C 1
ATOM 7646 O O . ASP A 1 1005 ? 0.593 -3.624 12.581 1.00 60.19 1005 ASP A O 1
ATOM 7650 N N . LYS A 1 1006 ? -0.525 -4.519 14.306 1.00 64.69 1006 LYS A N 1
ATOM 7651 C CA . LYS A 1 1006 ? 0.461 -4.205 15.352 1.00 64.69 1006 LYS A CA 1
ATOM 7652 C C . LYS A 1 1006 ? 1.265 -5.445 15.738 1.00 64.69 1006 LYS A C 1
ATOM 7654 O O . LYS A 1 1006 ? 0.779 -6.279 16.503 1.00 64.69 1006 LYS A O 1
ATOM 7659 N N . GLU A 1 1007 ? 2.500 -5.551 15.250 1.00 61.25 1007 GLU A N 1
ATOM 7660 C CA . GLU A 1 1007 ? 3.415 -6.653 15.581 1.00 61.25 1007 GLU A CA 1
ATOM 7661 C C . GLU A 1 1007 ? 4.360 -6.291 16.747 1.00 61.25 1007 GLU A C 1
ATOM 7663 O O . GLU A 1 1007 ? 4.887 -5.180 16.825 1.00 61.25 1007 GLU A O 1
ATOM 7668 N N . LEU A 1 1008 ? 4.598 -7.246 17.658 1.00 68.19 1008 LEU A N 1
ATOM 7669 C CA . LEU A 1 1008 ? 5.652 -7.167 18.678 1.00 68.19 1008 LEU A CA 1
ATOM 7670 C C . LEU A 1 1008 ? 6.796 -8.106 18.271 1.00 68.19 1008 LEU A C 1
ATOM 7672 O O . LEU A 1 1008 ? 6.619 -9.318 18.367 1.00 68.19 1008 LEU A O 1
ATOM 7676 N N . PRO A 1 1009 ? 7.981 -7.600 17.881 1.00 64.19 1009 PRO A N 1
ATOM 7677 C CA . PRO A 1 1009 ? 9.072 -8.440 17.370 1.00 64.19 1009 PRO A CA 1
ATOM 7678 C C . PRO A 1 1009 ? 9.554 -9.536 18.334 1.00 64.19 1009 PRO A C 1
ATOM 7680 O O . PRO A 1 1009 ? 10.107 -10.544 17.906 1.00 64.19 1009 PRO A O 1
ATOM 7683 N N . TYR A 1 1010 ? 9.364 -9.335 19.640 1.00 70.75 1010 TYR A N 1
ATOM 7684 C CA . TYR A 1 1010 ? 9.758 -10.271 20.696 1.00 70.75 1010 TYR A CA 1
ATOM 7685 C C . TYR A 1 1010 ? 8.648 -11.261 21.093 1.00 70.75 1010 TYR A C 1
ATOM 7687 O O . TYR A 1 1010 ? 8.869 -12.106 21.965 1.00 70.75 1010 TYR A O 1
ATOM 7695 N N . LEU A 1 1011 ? 7.455 -11.156 20.499 1.00 73.19 1011 LEU A N 1
ATOM 7696 C CA . LEU A 1 1011 ? 6.350 -12.088 20.693 1.00 73.19 1011 LEU A CA 1
ATOM 7697 C C . LEU A 1 1011 ? 6.144 -12.871 19.392 1.00 73.19 1011 LEU A C 1
ATOM 7699 O O . LEU A 1 1011 ? 5.683 -12.323 18.397 1.00 73.19 1011 LEU A O 1
ATOM 7703 N N . ASP A 1 1012 ? 6.510 -14.153 19.404 1.00 71.12 1012 ASP A N 1
ATOM 7704 C CA . ASP A 1 1012 ? 6.409 -15.033 18.235 1.00 71.12 1012 ASP A CA 1
ATOM 7705 C C . ASP A 1 1012 ? 4.939 -15.387 17.953 1.00 71.12 1012 ASP A C 1
ATOM 7707 O O . ASP A 1 1012 ? 4.403 -16.364 18.480 1.00 71.12 1012 ASP A O 1
ATOM 7711 N N . LEU A 1 1013 ? 4.261 -14.526 17.190 1.00 73.19 1013 LEU A N 1
ATOM 7712 C CA . LEU A 1 1013 ? 2.888 -14.729 16.736 1.00 73.19 1013 LEU A CA 1
ATOM 7713 C C . LEU A 1 1013 ? 2.889 -15.345 15.326 1.00 73.19 1013 LEU A C 1
ATOM 7715 O O . LEU A 1 1013 ? 3.622 -14.875 14.449 1.00 73.19 1013 LEU A O 1
ATOM 7719 N N . PRO A 1 1014 ? 2.068 -16.378 15.064 1.00 70.44 1014 PRO A N 1
ATOM 7720 C CA . PRO A 1 1014 ? 1.945 -16.944 13.727 1.00 70.44 1014 PRO A CA 1
ATOM 7721 C C . PRO A 1 1014 ? 1.357 -15.908 12.761 1.00 70.44 1014 PRO A C 1
ATOM 7723 O O . PRO A 1 1014 ? 0.456 -15.154 13.118 1.00 70.44 1014 PRO A O 1
ATOM 7726 N N . LYS A 1 1015 ? 1.840 -15.885 11.512 1.00 73.38 1015 LYS A N 1
ATOM 7727 C CA . LYS A 1 1015 ? 1.269 -15.006 10.483 1.00 73.38 1015 LYS A CA 1
ATOM 7728 C C . LYS A 1 1015 ? -0.109 -15.501 10.060 1.00 73.38 1015 LYS A C 1
ATOM 7730 O O . LYS A 1 1015 ? -0.258 -16.650 9.646 1.00 73.38 1015 LYS A O 1
ATOM 7735 N N . GLU A 1 1016 ? -1.089 -14.610 10.113 1.00 74.00 1016 GLU A N 1
ATOM 7736 C CA . GLU A 1 1016 ? -2.479 -14.893 9.768 1.00 74.00 1016 GLU A CA 1
ATOM 7737 C C . GLU A 1 1016 ? -2.857 -14.245 8.434 1.00 74.00 1016 GLU A C 1
ATOM 7739 O O . GLU A 1 1016 ? -2.381 -13.164 8.098 1.00 74.00 1016 GLU A O 1
ATOM 7744 N N . MET A 1 1017 ? -3.738 -14.899 7.672 1.00 80.00 1017 MET A N 1
ATOM 7745 C CA . MET A 1 1017 ? -4.246 -14.363 6.401 1.00 80.00 1017 MET A CA 1
ATOM 7746 C C . MET A 1 1017 ? -5.023 -13.055 6.604 1.00 80.00 1017 MET A C 1
ATOM 7748 O O . MET A 1 1017 ? -4.900 -12.138 5.801 1.00 80.00 1017 MET A O 1
ATOM 7752 N N . ASN A 1 1018 ? -5.802 -12.976 7.689 1.00 82.88 1018 ASN A N 1
ATOM 7753 C CA . ASN A 1 1018 ? -6.576 -11.800 8.076 1.00 82.88 1018 ASN A CA 1
ATOM 7754 C C . ASN A 1 1018 ? -6.317 -11.486 9.555 1.00 82.88 1018 ASN A C 1
ATOM 7756 O O . ASN A 1 1018 ? -7.115 -11.892 10.403 1.00 82.88 1018 ASN A O 1
ATOM 7760 N N . PRO A 1 1019 ? -5.228 -10.770 9.882 1.00 80.75 1019 PRO A N 1
ATOM 7761 C CA . PRO A 1 1019 ? -4.860 -10.481 11.268 1.00 80.75 1019 PRO A CA 1
ATOM 7762 C C . PRO A 1 1019 ? -5.970 -9.771 12.061 1.00 80.75 1019 PRO A C 1
ATOM 7764 O O . PRO A 1 1019 ? -6.175 -10.047 13.240 1.00 80.75 1019 PRO A O 1
ATOM 7767 N N . PHE A 1 1020 ? -6.755 -8.899 11.411 1.00 85.19 1020 PHE A N 1
ATOM 7768 C CA . PHE A 1 1020 ? -7.902 -8.245 12.050 1.00 85.19 1020 PHE A CA 1
ATOM 7769 C C . PHE A 1 1020 ? -8.999 -9.234 12.483 1.00 85.19 1020 PHE A C 1
ATOM 7771 O O . PHE A 1 1020 ? -9.669 -8.996 13.480 1.00 85.19 1020 PHE A O 1
ATOM 7778 N N . LEU A 1 1021 ? -9.167 -10.366 11.793 1.00 90.62 1021 LEU A N 1
ATOM 7779 C CA . LEU A 1 1021 ? -10.161 -11.392 12.138 1.00 90.62 1021 LEU A CA 1
ATOM 7780 C C . LEU A 1 1021 ? -9.594 -12.508 13.037 1.00 90.62 1021 LEU A C 1
ATOM 7782 O O . LEU A 1 1021 ? -10.345 -13.399 13.436 1.00 90.62 1021 LEU A O 1
ATOM 7786 N N . GLY A 1 1022 ? -8.299 -12.466 13.355 1.00 88.25 1022 GLY A N 1
ATOM 7787 C CA . GLY A 1 1022 ? -7.544 -13.587 13.911 1.00 88.25 1022 GLY A CA 1
ATOM 7788 C C . GLY A 1 1022 ? -7.224 -13.516 15.409 1.00 88.25 1022 GLY A C 1
ATOM 7789 O O . GLY A 1 1022 ? -8.043 -13.104 16.245 1.00 88.25 1022 GLY A O 1
ATOM 7790 N N . PHE A 1 1023 ? -6.031 -13.995 15.750 1.00 89.19 1023 PHE A N 1
ATOM 7791 C CA . PHE A 1 1023 ? -5.486 -14.205 17.086 1.00 89.19 1023 PHE A CA 1
ATOM 7792 C C . PHE A 1 1023 ? -4.911 -12.910 17.670 1.00 89.19 1023 PHE A C 1
ATOM 7794 O O . PHE A 1 1023 ? -3.704 -12.670 17.696 1.00 89.19 1023 PHE A O 1
ATOM 7801 N N . ARG A 1 1024 ? -5.814 -12.060 18.166 1.00 90.56 1024 ARG A N 1
ATOM 7802 C CA . ARG A 1 1024 ? -5.488 -10.767 18.778 1.00 90.56 1024 ARG A CA 1
ATOM 7803 C C . ARG A 1 1024 ? -6.176 -10.560 20.122 1.00 90.56 1024 ARG A C 1
ATOM 7805 O O . ARG A 1 1024 ? -7.170 -11.221 20.437 1.00 90.56 1024 ARG A O 1
ATOM 7812 N N . ALA A 1 1025 ? -5.673 -9.592 20.880 1.00 93.69 1025 ALA A N 1
ATOM 7813 C CA . ALA A 1 1025 ? -6.341 -9.045 22.058 1.00 93.69 1025 ALA A CA 1
ATOM 7814 C C . ALA A 1 1025 ? -6.703 -10.107 23.112 1.00 93.69 1025 ALA A C 1
ATOM 7816 O O . ALA A 1 1025 ? -5.848 -10.912 23.483 1.00 93.69 1025 ALA A O 1
ATOM 7817 N N . VAL A 1 1026 ? -7.953 -10.150 23.595 1.00 96.06 1026 VAL A N 1
ATOM 7818 C CA . VAL A 1 1026 ? -8.368 -11.108 24.636 1.00 96.06 1026 VAL A CA 1
ATOM 7819 C C . VAL A 1 1026 ? -8.112 -12.566 24.245 1.00 96.06 1026 VAL A C 1
ATOM 7821 O O . VAL A 1 1026 ? -7.790 -13.371 25.110 1.00 96.06 1026 VAL A O 1
ATOM 7824 N N . ARG A 1 1027 ? -8.163 -12.912 22.953 1.00 95.25 1027 ARG A N 1
ATOM 7825 C CA . ARG A 1 1027 ? -7.904 -14.280 22.470 1.00 95.25 1027 ARG A CA 1
ATOM 7826 C C . ARG A 1 1027 ? -6.454 -14.684 22.719 1.00 95.25 1027 ARG A C 1
ATOM 7828 O O . ARG A 1 1027 ? -6.196 -15.768 23.231 1.00 95.25 1027 ARG A O 1
ATOM 7835 N N . LEU A 1 1028 ? -5.525 -13.770 22.430 1.00 92.69 1028 LEU A N 1
ATOM 7836 C CA . LEU A 1 1028 ? -4.113 -13.926 22.772 1.00 92.69 1028 LEU A CA 1
ATOM 7837 C C . LEU A 1 1028 ? -3.930 -14.002 24.290 1.00 92.69 1028 LEU A C 1
ATOM 7839 O O . LEU A 1 1028 ? -3.199 -14.855 24.777 1.00 92.69 1028 LEU A O 1
ATOM 7843 N N . CYS A 1 1029 ? -4.598 -13.132 25.047 1.00 94.81 1029 CYS A N 1
ATOM 7844 C CA . CYS A 1 1029 ? -4.494 -13.104 26.504 1.00 94.81 1029 CYS A CA 1
ATOM 7845 C C . CYS A 1 1029 ? -4.994 -14.393 27.180 1.00 94.81 1029 CYS A C 1
ATOM 7847 O O . CYS A 1 1029 ? -4.396 -14.828 28.164 1.00 94.81 1029 CYS A O 1
ATOM 7849 N N . LEU A 1 1030 ? -6.067 -15.003 26.670 1.00 95.69 1030 LEU A N 1
ATOM 7850 C CA . LEU A 1 1030 ? -6.627 -16.245 27.208 1.00 95.69 1030 LEU A CA 1
ATOM 7851 C C . LEU A 1 1030 ? -5.755 -17.466 26.884 1.00 95.69 1030 LEU A C 1
ATOM 7853 O O . LEU A 1 1030 ? -5.602 -18.340 27.732 1.00 95.69 1030 LEU A O 1
ATOM 7857 N N . ASP A 1 1031 ? -5.113 -17.496 25.714 1.00 93.94 1031 ASP A N 1
ATOM 7858 C CA . ASP A 1 1031 ? -4.129 -18.534 25.372 1.00 93.94 1031 ASP A CA 1
ATOM 7859 C C . ASP A 1 1031 ? -2.801 -18.346 26.137 1.00 93.94 1031 ASP A C 1
ATOM 7861 O O . ASP A 1 1031 ? -2.213 -19.293 26.664 1.00 93.94 1031 ASP A O 1
ATOM 7865 N N . ARG A 1 1032 ? -2.354 -17.093 26.284 1.00 92.25 1032 ARG A N 1
ATOM 7866 C CA . ARG A 1 1032 ? -1.105 -16.696 26.952 1.00 92.25 1032 ARG A CA 1
ATOM 7867 C C . ARG A 1 1032 ? -1.362 -16.041 28.303 1.00 92.25 1032 ARG A C 1
ATOM 7869 O O . ARG A 1 1032 ? -1.097 -14.854 28.527 1.00 92.25 1032 ARG A O 1
ATOM 7876 N N . LEU A 1 1033 ? -1.826 -16.865 29.244 1.00 95.62 1033 LEU A N 1
ATOM 7877 C CA . LEU A 1 1033 ? -2.125 -16.439 30.614 1.00 95.62 1033 LEU A CA 1
ATOM 7878 C C . LEU A 1 1033 ? -0.918 -15.841 31.354 1.00 95.62 1033 LEU A C 1
ATOM 7880 O O . LEU A 1 1033 ? -1.116 -15.065 32.284 1.00 95.62 1033 LEU A O 1
ATOM 7884 N N . ASP A 1 1034 ? 0.318 -16.163 30.966 1.00 92.75 1034 ASP A N 1
ATOM 7885 C CA . ASP A 1 1034 ? 1.533 -15.563 31.529 1.00 92.75 1034 ASP A CA 1
ATOM 7886 C C . ASP A 1 1034 ? 1.578 -14.043 31.305 1.00 92.75 1034 ASP A C 1
ATOM 7888 O O . ASP A 1 1034 ? 1.861 -13.274 32.230 1.00 92.75 1034 ASP A O 1
ATOM 7892 N N . ILE A 1 1035 ? 1.218 -13.601 30.101 1.00 92.62 1035 ILE A N 1
ATOM 7893 C CA . ILE A 1 1035 ? 1.154 -12.182 29.736 1.00 92.62 1035 ILE A CA 1
ATOM 7894 C C . ILE A 1 1035 ? -0.057 -11.538 30.406 1.00 92.62 1035 ILE A C 1
ATOM 7896 O O . ILE A 1 1035 ? 0.049 -10.470 31.014 1.00 92.62 1035 ILE A O 1
ATOM 7900 N N . PHE A 1 1036 ? -1.206 -12.211 30.339 1.00 97.12 1036 PHE A N 1
ATOM 7901 C CA . PHE A 1 1036 ? -2.460 -11.653 30.823 1.00 97.12 1036 PHE A CA 1
ATOM 7902 C C . PHE A 1 1036 ? -2.478 -11.477 32.341 1.00 97.12 1036 PHE A C 1
ATOM 7904 O O . PHE A 1 1036 ? -2.757 -10.383 32.828 1.00 97.12 1036 PHE A O 1
ATOM 7911 N N . ARG A 1 1037 ? -2.093 -12.507 33.105 1.00 98.00 1037 ARG A N 1
ATOM 7912 C CA . ARG A 1 1037 ? -2.038 -12.438 34.575 1.00 98.00 1037 ARG A CA 1
ATOM 7913 C C . ARG A 1 1037 ? -1.091 -11.343 35.050 1.00 98.00 1037 ARG A C 1
ATOM 7915 O O . ARG A 1 1037 ? -1.439 -10.623 35.978 1.00 98.00 1037 ARG A O 1
ATOM 7922 N N . THR A 1 1038 ? 0.051 -11.158 34.383 1.00 96.94 1038 THR A N 1
ATOM 7923 C CA . THR A 1 1038 ? 0.999 -10.075 34.698 1.00 96.94 1038 THR A CA 1
ATOM 7924 C C . THR A 1 1038 ? 0.327 -8.702 34.612 1.00 96.94 1038 THR A C 1
ATOM 7926 O O . THR A 1 1038 ? 0.460 -7.884 35.525 1.00 96.94 1038 THR A O 1
ATOM 7929 N N . GLN A 1 1039 ? -0.446 -8.455 33.550 1.00 97.94 1039 GLN A N 1
ATOM 7930 C CA . GLN A 1 1039 ? -1.179 -7.200 33.390 1.00 97.94 1039 GLN A CA 1
ATOM 7931 C C . GLN A 1 1039 ? -2.301 -7.046 34.423 1.00 97.94 1039 GLN A C 1
ATOM 7933 O O . GLN A 1 1039 ? -2.424 -5.987 35.041 1.00 97.94 1039 GLN A O 1
ATOM 7938 N N . LEU A 1 1040 ? -3.106 -8.090 34.641 1.00 98.06 1040 LEU A N 1
ATOM 7939 C CA . LEU A 1 1040 ? -4.222 -8.045 35.589 1.00 98.06 1040 LEU A CA 1
ATOM 7940 C C . LEU A 1 1040 ? -3.745 -7.811 37.026 1.00 98.06 1040 LEU A C 1
ATOM 7942 O O . LEU A 1 1040 ? -4.317 -6.978 37.727 1.00 98.06 1040 LEU A O 1
ATOM 7946 N N . ARG A 1 1041 ? -2.660 -8.469 37.450 1.00 98.00 1041 ARG A N 1
ATOM 7947 C CA . ARG A 1 1041 ? -2.046 -8.243 38.767 1.00 98.00 1041 ARG A CA 1
ATOM 7948 C C . ARG A 1 1041 ? -1.584 -6.798 38.931 1.00 98.00 1041 ARG A C 1
ATOM 7950 O O . ARG A 1 1041 ? -1.894 -6.168 39.940 1.00 98.00 1041 ARG A O 1
ATOM 7957 N N . ALA A 1 1042 ? -0.910 -6.243 37.923 1.00 97.94 1042 ALA A N 1
ATOM 7958 C CA . ALA A 1 1042 ? -0.468 -4.850 37.937 1.00 97.94 1042 ALA A CA 1
ATOM 7959 C C . ALA A 1 1042 ? -1.641 -3.857 38.051 1.00 97.94 1042 ALA A C 1
ATOM 7961 O O . ALA A 1 1042 ? -1.552 -2.892 38.813 1.00 97.94 1042 ALA A O 1
ATOM 7962 N N . LEU A 1 1043 ? -2.748 -4.103 37.341 1.00 97.81 1043 LEU A N 1
ATOM 7963 C CA . LEU A 1 1043 ? -3.974 -3.299 37.422 1.00 97.81 1043 LEU A CA 1
ATOM 7964 C C . LEU A 1 1043 ? -4.618 -3.381 38.812 1.00 97.81 1043 LEU A C 1
ATOM 7966 O O . LEU A 1 1043 ? -4.901 -2.351 39.424 1.00 97.81 1043 LEU A O 1
ATOM 7970 N N . LEU A 1 1044 ? -4.789 -4.592 39.346 1.00 97.88 1044 LEU A N 1
ATOM 7971 C CA . LEU A 1 1044 ? -5.350 -4.818 40.681 1.00 97.88 1044 LEU A CA 1
ATOM 7972 C C . LEU A 1 1044 ? -4.513 -4.127 41.764 1.00 97.88 1044 LEU A C 1
ATOM 7974 O O . LEU A 1 1044 ? -5.071 -3.455 42.628 1.00 97.88 1044 LEU A O 1
ATOM 7978 N N . ARG A 1 1045 ? -3.181 -4.199 41.679 1.00 97.38 1045 ARG A N 1
ATOM 7979 C CA . ARG A 1 1045 ? -2.272 -3.458 42.568 1.00 97.38 1045 ARG A CA 1
ATOM 7980 C C . ARG A 1 1045 ? -2.428 -1.946 42.437 1.00 97.38 1045 ARG A C 1
ATOM 7982 O O . ARG A 1 1045 ? -2.400 -1.238 43.438 1.00 97.38 1045 ARG A O 1
ATOM 7989 N N . ALA A 1 1046 ? -2.562 -1.435 41.213 1.00 96.88 1046 ALA A N 1
ATOM 7990 C CA . ALA A 1 1046 ? -2.672 -0.000 40.960 1.00 96.88 1046 ALA A CA 1
ATOM 7991 C C . ALA A 1 1046 ? -4.016 0.586 41.430 1.00 96.88 1046 ALA A C 1
ATOM 7993 O O . ALA A 1 1046 ? -4.082 1.770 41.751 1.00 96.88 1046 ALA A O 1
ATOM 7994 N N . SER A 1 1047 ? -5.059 -0.244 41.532 1.00 96.25 1047 SER A N 1
ATOM 7995 C CA . SER A 1 1047 ? -6.434 0.159 41.863 1.00 96.25 1047 SER A CA 1
ATOM 7996 C C . SER A 1 1047 ? -6.613 0.918 43.184 1.00 96.25 1047 SER A C 1
ATOM 7998 O O . SER A 1 1047 ? -7.624 1.586 43.360 1.00 96.25 1047 SER A O 1
ATOM 8000 N N . VAL A 1 1048 ? -5.662 0.840 44.118 1.00 96.00 1048 VAL A N 1
ATOM 8001 C CA . VAL A 1 1048 ? -5.735 1.562 45.402 1.00 96.00 1048 VAL A CA 1
ATOM 8002 C C . VAL A 1 1048 ? -5.386 3.050 45.286 1.00 96.00 1048 VAL A C 1
ATOM 8004 O O . VAL A 1 1048 ? -5.639 3.804 46.221 1.00 96.00 1048 VAL A O 1
ATOM 8007 N N . HIS A 1 1049 ? -4.802 3.475 44.160 1.00 95.38 1049 HIS A N 1
ATOM 8008 C CA . HIS A 1 1049 ? -4.324 4.849 43.955 1.00 95.38 1049 HIS A CA 1
ATOM 8009 C C . HIS A 1 1049 ? -5.338 5.760 43.246 1.00 95.38 1049 HIS A C 1
ATOM 8011 O O . HIS A 1 1049 ? -5.079 6.950 43.103 1.00 95.38 1049 HIS A O 1
ATOM 8017 N N . GLY A 1 1050 ? -6.484 5.237 42.798 1.00 94.50 1050 GLY A N 1
ATOM 8018 C CA . GLY A 1 1050 ? -7.508 6.024 42.107 1.00 94.50 1050 GLY A CA 1
ATOM 8019 C C . GLY A 1 1050 ? -8.708 5.193 41.651 1.00 94.50 1050 GLY A C 1
ATOM 8020 O O . GLY A 1 1050 ? -8.834 4.018 41.988 1.00 94.50 1050 GLY A O 1
ATOM 8021 N N . ASN A 1 1051 ? -9.602 5.800 40.868 1.00 95.81 1051 ASN A N 1
ATOM 8022 C CA . ASN A 1 1051 ? -10.810 5.137 40.373 1.00 95.81 1051 ASN A CA 1
ATOM 8023 C C . ASN A 1 1051 ? -10.528 4.343 39.086 1.00 95.81 1051 ASN A C 1
ATOM 8025 O O . ASN A 1 1051 ? -10.672 4.851 37.972 1.00 95.81 1051 ASN A O 1
ATOM 8029 N N . LEU A 1 1052 ? -10.095 3.094 39.252 1.00 97.19 1052 LEU A N 1
ATOM 8030 C CA . LEU A 1 1052 ? -9.789 2.191 38.146 1.00 97.19 1052 LEU A CA 1
ATOM 8031 C C . LEU A 1 1052 ? -11.040 1.461 37.631 1.00 97.19 1052 LEU A C 1
ATOM 8033 O O . LEU A 1 1052 ? -11.726 0.769 38.386 1.00 97.19 1052 LEU A O 1
ATOM 8037 N N . ARG A 1 1053 ? -11.247 1.511 36.314 1.00 98.12 1053 ARG A N 1
ATOM 8038 C CA . ARG A 1 1053 ? -12.168 0.651 35.560 1.00 98.12 1053 ARG A CA 1
ATOM 8039 C C . ARG A 1 1053 ? -11.345 -0.229 34.612 1.00 98.12 1053 ARG A C 1
ATOM 8041 O O . ARG A 1 1053 ? -10.406 0.258 33.985 1.00 98.12 1053 ARG A O 1
ATOM 8048 N N . VAL A 1 1054 ? -11.665 -1.516 34.499 1.00 98.19 1054 VAL A N 1
ATOM 8049 C CA . VAL A 1 1054 ? -10.952 -2.454 33.610 1.00 98.19 1054 VAL A CA 1
ATOM 8050 C C . VAL A 1 1054 ? -11.871 -2.880 32.478 1.00 98.19 1054 VAL A C 1
ATOM 8052 O O . VAL A 1 1054 ? -13.022 -3.239 32.716 1.00 98.19 1054 VAL A O 1
ATOM 8055 N N . MET A 1 1055 ? -11.357 -2.860 31.251 1.00 98.06 1055 MET A N 1
ATOM 8056 C CA . MET A 1 1055 ? -12.111 -3.226 30.057 1.00 98.06 1055 MET A CA 1
ATOM 8057 C C . MET A 1 1055 ? -11.372 -4.259 29.205 1.00 98.06 1055 MET A C 1
ATOM 8059 O O . MET A 1 1055 ? -10.186 -4.091 28.909 1.00 98.06 1055 MET A O 1
ATOM 8063 N N . PHE A 1 1056 ? -12.092 -5.289 28.755 1.00 98.31 1056 PHE A N 1
ATOM 8064 C CA . PHE A 1 1056 ? -11.555 -6.302 27.843 1.00 98.31 1056 PHE A CA 1
ATOM 8065 C C . PHE A 1 1056 ? -11.900 -6.006 26.366 1.00 98.31 1056 PHE A C 1
ATOM 8067 O O . PHE A 1 1056 ? -13.081 -5.832 26.052 1.00 98.31 1056 PHE A O 1
ATOM 8074 N N . PRO A 1 1057 ? -10.902 -5.957 25.463 1.00 97.62 1057 PRO A N 1
ATOM 8075 C CA . PRO A 1 1057 ? -11.083 -5.824 24.015 1.00 97.62 1057 PRO A CA 1
ATOM 8076 C C . PRO A 1 1057 ? -11.457 -7.145 23.326 1.00 97.62 1057 PRO A C 1
ATOM 8078 O O . PRO A 1 1057 ? -11.162 -8.220 23.837 1.00 97.62 1057 PRO A O 1
ATOM 8081 N N . MET A 1 1058 ? -12.039 -7.066 22.130 1.00 96.56 1058 MET A N 1
ATOM 8082 C CA . MET A 1 1058 ? -12.327 -8.156 21.184 1.00 96.56 1058 MET A CA 1
ATOM 8083 C C . MET A 1 1058 ? -13.142 -9.317 21.768 1.00 96.56 1058 MET A C 1
ATOM 8085 O O . MET A 1 1058 ? -13.050 -10.453 21.299 1.00 96.56 1058 MET A O 1
ATOM 8089 N N . ILE A 1 1059 ? -13.971 -9.035 22.773 1.00 98.00 1059 ILE A N 1
ATOM 8090 C CA . ILE A 1 1059 ? -14.931 -9.997 23.313 1.00 98.00 1059 ILE A CA 1
ATOM 8091 C C . ILE A 1 1059 ? -15.984 -10.257 22.238 1.00 98.00 1059 ILE A C 1
ATOM 8093 O O . ILE A 1 1059 ? -16.664 -9.320 21.818 1.00 98.00 1059 ILE A O 1
ATOM 8097 N N . ALA A 1 1060 ? -16.121 -11.508 21.793 1.00 97.06 1060 ALA A N 1
ATOM 8098 C CA . ALA A 1 1060 ? -17.133 -11.932 20.822 1.00 97.06 1060 ALA A CA 1
ATOM 8099 C C . ALA A 1 1060 ? -18.260 -12.733 21.486 1.00 97.06 1060 ALA A C 1
ATOM 8101 O O . ALA A 1 1060 ? -19.395 -12.748 20.997 1.00 97.06 1060 ALA A O 1
ATOM 8102 N N . THR A 1 1061 ? -17.934 -13.429 22.578 1.00 97.25 1061 THR A N 1
ATOM 8103 C CA . THR A 1 1061 ? -18.809 -14.380 23.263 1.00 97.25 1061 THR A CA 1
ATOM 8104 C C . THR A 1 1061 ? -18.818 -14.169 24.776 1.00 97.25 1061 THR A C 1
ATOM 8106 O O . THR A 1 1061 ? -17.855 -13.708 25.387 1.00 97.25 1061 THR A O 1
ATOM 8109 N N . LEU A 1 1062 ? -19.921 -14.564 25.415 1.00 95.94 1062 LEU A N 1
ATOM 8110 C CA . LEU A 1 1062 ? -20.061 -14.495 26.872 1.00 95.94 1062 LEU A CA 1
ATOM 8111 C C . LEU A 1 1062 ? -19.094 -15.448 27.600 1.00 95.94 1062 LEU A C 1
ATOM 8113 O O . LEU A 1 1062 ? -18.717 -15.198 28.742 1.00 95.94 1062 LEU A O 1
ATOM 8117 N N . GLY A 1 1063 ? -18.683 -16.536 26.936 1.00 97.62 1063 GLY A N 1
ATOM 8118 C CA . GLY A 1 1063 ? -17.696 -17.483 27.458 1.00 97.62 1063 GLY A CA 1
ATOM 8119 C C . GLY A 1 1063 ? -16.333 -16.831 27.680 1.00 97.62 1063 GLY A C 1
ATOM 8120 O O . GLY A 1 1063 ? -15.804 -16.923 28.784 1.00 97.62 1063 GLY A O 1
ATOM 8121 N N . GLU A 1 1064 ? -15.828 -16.099 26.681 1.00 97.44 1064 GLU A N 1
ATOM 8122 C CA . GLU A 1 1064 ? -14.558 -15.360 26.775 1.00 97.44 1064 GLU A CA 1
ATOM 8123 C C . GLU A 1 1064 ? -14.585 -14.344 27.924 1.00 97.44 1064 GLU A C 1
ATOM 8125 O O . GLU A 1 1064 ? -13.640 -14.263 28.708 1.00 97.44 1064 GLU A O 1
ATOM 8130 N N . PHE A 1 1065 ? -15.690 -13.603 28.079 1.00 98.00 1065 PHE A N 1
ATOM 8131 C CA . PHE A 1 1065 ? -15.834 -12.648 29.181 1.00 98.00 1065 PHE A CA 1
ATOM 8132 C C . PHE A 1 1065 ? -15.784 -13.333 30.551 1.00 98.00 1065 PHE A C 1
ATOM 8134 O O . PHE A 1 1065 ? -15.076 -12.875 31.450 1.00 98.00 1065 PHE A O 1
ATOM 8141 N N . ARG A 1 1066 ? -16.513 -14.442 30.722 1.00 98.19 1066 ARG A N 1
ATOM 8142 C CA . ARG A 1 1066 ? -16.525 -15.200 31.981 1.00 98.19 1066 ARG A CA 1
ATOM 8143 C C . ARG A 1 1066 ? -15.155 -15.781 32.310 1.00 98.19 1066 ARG A C 1
ATOM 8145 O O . ARG A 1 1066 ? -14.766 -15.758 33.474 1.00 98.19 1066 ARG A O 1
ATOM 8152 N N . GLU A 1 1067 ? -14.424 -16.265 31.310 1.00 97.81 1067 GLU A N 1
ATOM 8153 C CA . GLU A 1 1067 ? -13.065 -16.779 31.485 1.00 97.81 1067 GLU A CA 1
ATOM 8154 C C . GLU A 1 1067 ? -12.096 -15.664 31.899 1.00 97.81 1067 GLU A C 1
ATOM 8156 O O . GLU A 1 1067 ? -11.421 -15.782 32.922 1.00 97.81 1067 GLU A O 1
ATOM 8161 N N . ALA A 1 1068 ? -12.105 -14.529 31.196 1.00 97.69 1068 ALA A N 1
ATOM 8162 C CA . ALA A 1 1068 ? -11.280 -13.373 31.544 1.00 97.69 1068 ALA A CA 1
ATOM 8163 C C . ALA A 1 1068 ? -11.600 -12.830 32.950 1.00 97.69 1068 ALA A C 1
ATOM 8165 O O . ALA A 1 1068 ? -10.694 -12.546 33.741 1.00 97.69 1068 ALA A O 1
ATOM 8166 N N . LYS A 1 1069 ? -12.890 -12.753 33.304 1.00 97.75 1069 LYS A N 1
ATOM 8167 C CA . LYS A 1 1069 ? -13.358 -12.377 34.647 1.00 97.75 1069 LYS A CA 1
ATOM 8168 C C . LYS A 1 1069 ? -12.884 -13.365 35.714 1.00 97.75 1069 LYS A C 1
ATOM 8170 O O . LYS A 1 1069 ? -12.474 -12.932 36.788 1.00 97.75 1069 LYS A O 1
ATOM 8175 N N . ALA A 1 1070 ? -12.904 -14.667 35.433 1.00 97.75 1070 ALA A N 1
ATOM 8176 C CA . ALA A 1 1070 ? -12.420 -15.683 36.364 1.00 97.75 1070 ALA A CA 1
ATOM 8177 C C . ALA A 1 1070 ? -10.916 -15.530 36.642 1.00 97.75 1070 ALA A C 1
ATOM 8179 O O . ALA A 1 1070 ? -10.517 -15.552 37.805 1.00 97.75 1070 ALA A O 1
ATOM 8180 N N . VAL A 1 1071 ? -10.098 -15.292 35.609 1.00 97.94 1071 VAL A N 1
ATOM 8181 C CA . VAL A 1 1071 ? -8.650 -15.056 35.767 1.00 97.94 1071 VAL A CA 1
ATOM 8182 C C . VAL A 1 1071 ? -8.379 -13.801 36.608 1.00 97.94 1071 VAL A C 1
ATOM 8184 O O . VAL A 1 1071 ? -7.520 -13.830 37.489 1.00 97.94 1071 VAL A O 1
ATOM 8187 N N . LEU A 1 1072 ? -9.132 -12.715 36.395 1.00 97.12 1072 LEU A N 1
ATOM 8188 C CA . LEU A 1 1072 ? -9.028 -11.495 37.206 1.00 97.12 1072 LEU A CA 1
ATOM 8189 C C . LEU A 1 1072 ? -9.346 -11.757 38.686 1.00 97.12 1072 LEU A C 1
ATOM 8191 O O . LEU A 1 1072 ? -8.610 -11.302 39.561 1.00 97.12 1072 LEU A O 1
ATOM 8195 N N . LEU A 1 1073 ? -10.437 -12.474 38.970 1.00 96.31 1073 LEU A N 1
ATOM 8196 C CA . LEU A 1 1073 ? -10.842 -12.795 40.341 1.00 96.31 1073 LEU A CA 1
ATOM 8197 C C . LEU A 1 1073 ? -9.826 -13.711 41.031 1.00 96.31 1073 LEU A C 1
ATOM 8199 O O . LEU A 1 1073 ? -9.494 -13.479 42.190 1.00 96.31 1073 LEU A O 1
ATOM 8203 N N . GLU A 1 1074 ? -9.271 -14.685 40.309 1.00 97.44 1074 GLU A N 1
ATOM 8204 C CA . GLU A 1 1074 ? -8.215 -15.559 40.824 1.00 97.44 1074 GLU A CA 1
ATOM 8205 C C . GLU A 1 1074 ? -6.960 -14.761 41.221 1.00 97.44 1074 GLU A C 1
ATOM 8207 O O . GLU A 1 1074 ? -6.398 -14.972 42.295 1.00 97.44 1074 GLU A O 1
ATOM 8212 N N . GLU A 1 1075 ? -6.520 -13.809 40.391 1.00 97.38 1075 GLU A N 1
ATOM 8213 C CA . GLU A 1 1075 ? -5.375 -12.955 40.732 1.00 97.38 1075 GLU A CA 1
ATOM 8214 C C . GLU A 1 1075 ? -5.690 -11.965 41.859 1.00 97.38 1075 GLU A C 1
ATOM 8216 O O . GLU A 1 1075 ? -4.813 -11.679 42.677 1.00 97.38 1075 GLU A O 1
ATOM 8221 N N . LYS A 1 1076 ? -6.940 -11.493 41.973 1.00 96.06 1076 LYS A N 1
ATOM 8222 C CA . LYS A 1 1076 ? -7.381 -10.693 43.125 1.00 96.06 1076 LYS A CA 1
ATOM 8223 C C . LYS A 1 1076 ? -7.251 -11.492 44.422 1.00 96.06 1076 LYS A C 1
ATOM 8225 O O . LYS A 1 1076 ? -6.681 -10.984 45.384 1.00 96.06 1076 LYS A O 1
ATOM 8230 N N . GLU A 1 1077 ? -7.729 -12.734 44.449 1.00 96.38 1077 GLU A N 1
ATOM 8231 C CA . GLU A 1 1077 ? -7.611 -13.609 45.622 1.00 96.38 1077 GLU A CA 1
ATOM 8232 C C . GLU A 1 1077 ? -6.147 -13.880 45.991 1.00 96.38 1077 GLU A C 1
ATOM 8234 O O . GLU A 1 1077 ? -5.789 -13.791 47.168 1.00 96.38 1077 GLU A O 1
ATOM 8239 N N . LYS A 1 1078 ? -5.281 -14.140 45.001 1.00 96.62 1078 LYS A N 1
ATOM 8240 C CA . LYS A 1 1078 ? -3.839 -14.338 45.227 1.00 96.62 1078 LYS A CA 1
ATOM 8241 C C . LYS A 1 1078 ? -3.170 -13.102 45.819 1.00 96.62 1078 LYS A C 1
ATOM 8243 O O . LYS A 1 1078 ? -2.476 -13.227 46.822 1.00 96.62 1078 LYS A O 1
ATOM 8248 N N . LEU A 1 1079 ? -3.408 -11.915 45.262 1.00 95.94 1079 LEU A N 1
ATOM 8249 C CA . LEU A 1 1079 ? -2.826 -10.670 45.776 1.00 95.94 1079 LEU A CA 1
ATOM 8250 C C . LEU A 1 1079 ? -3.271 -10.378 47.213 1.00 95.94 1079 LEU A C 1
ATOM 8252 O O . LEU A 1 1079 ? -2.445 -10.016 48.051 1.00 95.94 1079 LEU A O 1
ATOM 8256 N N . VAL A 1 1080 ? -4.551 -10.598 47.526 1.00 95.00 1080 VAL A N 1
ATOM 8257 C CA . VAL A 1 1080 ? -5.071 -10.438 48.892 1.00 95.00 1080 VAL A CA 1
ATOM 8258 C C . VAL A 1 1080 ? -4.431 -11.455 49.844 1.00 95.00 1080 VAL A C 1
ATOM 8260 O O . VAL A 1 1080 ? -4.050 -11.090 50.957 1.00 95.00 1080 VAL A O 1
ATOM 8263 N N . ALA A 1 1081 ? -4.246 -12.707 49.413 1.00 95.75 1081 ALA A N 1
ATOM 8264 C CA . ALA A 1 1081 ? -3.549 -13.731 50.195 1.00 95.75 1081 ALA A CA 1
ATOM 8265 C C . ALA A 1 1081 ? -2.050 -13.424 50.392 1.00 95.75 1081 ALA A C 1
ATOM 8267 O O . ALA A 1 1081 ? -1.491 -13.743 51.441 1.00 95.75 1081 ALA A O 1
ATOM 8268 N N . GLU A 1 1082 ? -1.412 -12.766 49.421 1.00 94.94 1082 GLU A N 1
ATOM 8269 C CA . GLU A 1 1082 ? -0.039 -12.246 49.493 1.00 94.94 1082 GLU A CA 1
ATOM 8270 C C . GLU A 1 1082 ? 0.079 -10.987 50.383 1.00 94.94 1082 GLU A C 1
ATOM 8272 O O . GLU A 1 1082 ? 1.185 -10.511 50.640 1.00 94.94 1082 GLU A O 1
ATOM 8277 N N . GLY A 1 1083 ? -1.039 -10.453 50.894 1.00 94.25 1083 GLY A N 1
ATOM 8278 C CA . GLY A 1 1083 ? -1.080 -9.262 51.750 1.00 94.25 1083 GLY A CA 1
ATOM 8279 C C . GLY A 1 1083 ? -1.007 -7.937 50.986 1.00 94.25 1083 GLY A C 1
ATOM 8280 O O . GLY A 1 1083 ? -0.748 -6.894 51.590 1.00 94.25 1083 GLY A O 1
ATOM 8281 N N . ILE A 1 1084 ? -1.224 -7.958 49.671 1.00 94.62 1084 ILE A N 1
ATOM 8282 C CA . ILE A 1 1084 ? -1.218 -6.773 48.815 1.00 94.62 1084 ILE A CA 1
ATOM 8283 C C . ILE A 1 1084 ? -2.638 -6.202 48.737 1.00 94.62 1084 ILE A C 1
ATOM 8285 O O . ILE A 1 1084 ? -3.596 -6.906 48.425 1.00 94.62 1084 ILE A O 1
ATOM 8289 N N . ALA A 1 1085 ? -2.778 -4.907 49.030 1.00 93.19 1085 ALA A N 1
ATOM 8290 C CA . ALA A 1 1085 ? -4.069 -4.228 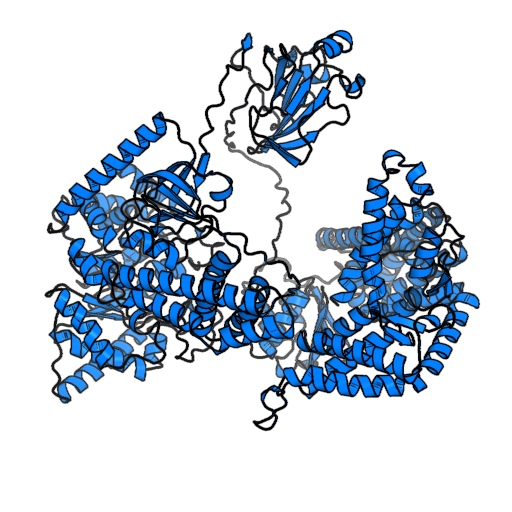49.006 1.00 93.19 1085 ALA A CA 1
ATOM 8291 C C . ALA A 1 1085 ? -4.600 -4.074 47.570 1.00 93.19 1085 ALA A C 1
ATOM 8293 O O . ALA A 1 1085 ? -3.866 -3.676 46.665 1.00 93.19 1085 ALA A O 1
ATOM 8294 N N . VAL A 1 1086 ? -5.891 -4.353 47.389 1.00 94.44 1086 VAL A N 1
ATOM 8295 C CA . VAL A 1 1086 ? -6.626 -4.235 46.123 1.00 94.44 1086 VAL A CA 1
ATOM 8296 C C . VAL A 1 1086 ? -7.963 -3.559 46.417 1.00 94.44 1086 VAL A C 1
ATOM 8298 O O . VAL A 1 1086 ? -8.576 -3.839 47.446 1.00 94.44 1086 VAL A O 1
ATOM 8301 N N . SER A 1 1087 ? -8.423 -2.676 45.532 1.00 92.94 1087 SER A N 1
ATOM 8302 C CA . SER A 1 1087 ? -9.722 -2.018 45.676 1.00 92.94 1087 SER A CA 1
ATOM 8303 C C . SER A 1 1087 ? -10.890 -2.996 45.481 1.00 92.94 1087 SER A C 1
ATOM 8305 O O . SER A 1 1087 ? -10.864 -3.890 44.627 1.00 92.94 1087 SER A O 1
ATOM 8307 N N . ASP A 1 1088 ? -11.955 -2.806 46.258 1.00 87.12 1088 ASP A N 1
ATOM 8308 C CA . ASP A 1 1088 ? -13.196 -3.578 46.135 1.00 87.12 1088 ASP A CA 1
ATOM 8309 C C . ASP A 1 1088 ? -14.192 -2.987 45.134 1.00 87.12 1088 ASP A C 1
ATOM 8311 O O . ASP A 1 1088 ? -15.156 -3.657 44.773 1.00 87.12 1088 ASP A O 1
ATOM 8315 N N . SER A 1 1089 ? -13.949 -1.771 44.641 1.00 87.81 1089 SER A N 1
ATOM 8316 C CA . SER A 1 1089 ? -14.885 -1.018 43.797 1.00 87.81 1089 SER A CA 1
ATOM 8317 C C . SER A 1 1089 ? -14.504 -0.978 42.312 1.00 87.81 1089 SER A C 1
ATOM 8319 O O . SER A 1 1089 ? -14.911 -0.058 41.605 1.00 87.81 1089 SER A O 1
ATOM 8321 N N . ILE A 1 1090 ? -13.692 -1.925 41.833 1.00 94.88 1090 ILE A N 1
ATOM 8322 C CA . ILE A 1 1090 ? -13.240 -1.960 40.433 1.00 94.88 1090 ILE A CA 1
ATOM 8323 C C . ILE A 1 1090 ? -14.410 -2.381 39.540 1.00 94.88 1090 ILE A C 1
ATOM 8325 O O . ILE A 1 1090 ? -14.947 -3.475 39.709 1.00 94.88 1090 ILE A O 1
ATOM 8329 N N . GLN A 1 1091 ? -14.773 -1.537 38.574 1.00 96.94 1091 GLN A N 1
ATOM 8330 C CA . GLN A 1 1091 ? -15.778 -1.880 37.565 1.00 96.94 1091 GLN A CA 1
ATOM 8331 C C . GLN A 1 1091 ? -15.144 -2.672 36.423 1.00 96.94 1091 GLN A C 1
ATOM 8333 O O . GLN A 1 1091 ? -14.053 -2.328 35.954 1.00 96.94 1091 GLN A O 1
ATOM 8338 N N . LEU A 1 1092 ? -15.850 -3.698 35.951 1.00 97.75 1092 LEU A N 1
ATOM 8339 C CA . LEU A 1 1092 ? -15.420 -4.551 34.850 1.00 97.75 1092 LEU A CA 1
ATOM 8340 C C . LEU A 1 1092 ? -16.341 -4.389 33.637 1.00 97.75 1092 LEU A C 1
ATOM 8342 O O . LEU A 1 1092 ? -17.517 -4.746 33.690 1.00 97.75 1092 LEU A O 1
ATOM 8346 N N . GLY A 1 1093 ? -15.795 -3.897 32.532 1.00 97.75 1093 GLY A N 1
ATOM 8347 C CA . GLY A 1 1093 ? -16.519 -3.694 31.281 1.00 97.75 1093 GLY A CA 1
ATOM 8348 C C . GLY A 1 1093 ? -15.917 -4.451 30.105 1.00 97.75 1093 GLY A C 1
ATOM 8349 O O . GLY A 1 1093 ? -14.894 -5.135 30.218 1.00 97.75 1093 GLY A O 1
ATOM 8350 N N . ILE A 1 1094 ? -16.551 -4.302 28.946 1.00 98.31 1094 ILE A N 1
ATOM 8351 C CA . ILE A 1 1094 ? -16.051 -4.829 27.672 1.00 98.31 1094 ILE A CA 1
ATOM 8352 C C . ILE A 1 1094 ? -16.087 -3.756 26.589 1.00 98.31 1094 ILE A C 1
ATOM 8354 O O . ILE A 1 1094 ? -16.958 -2.880 26.592 1.00 98.31 1094 ILE A O 1
ATOM 8358 N N . MET A 1 1095 ? -15.154 -3.858 25.646 1.00 98.06 1095 MET A N 1
ATOM 8359 C CA . MET A 1 1095 ? -15.207 -3.075 24.421 1.00 98.06 1095 MET A CA 1
ATOM 8360 C C . MET A 1 1095 ? -16.187 -3.739 23.452 1.00 98.06 1095 MET A C 1
ATOM 8362 O O . MET A 1 1095 ? -15.999 -4.888 23.047 1.00 98.06 1095 MET A O 1
ATOM 8366 N N . VAL A 1 1096 ? -17.244 -3.023 23.076 1.00 98.06 1096 VAL A N 1
ATOM 8367 C CA . VAL A 1 1096 ? -18.206 -3.482 22.072 1.00 98.06 1096 VAL A CA 1
ATOM 8368 C C . VAL A 1 1096 ? -17.711 -3.053 20.705 1.00 98.06 1096 VAL A C 1
ATOM 8370 O O . VAL A 1 1096 ? -18.003 -1.964 20.216 1.00 98.06 1096 VAL A O 1
ATOM 8373 N N . GLU A 1 1097 ? -16.912 -3.927 20.117 1.00 96.19 1097 GLU A N 1
ATOM 8374 C CA . GLU A 1 1097 ? -16.332 -3.739 18.790 1.00 96.19 1097 GLU A CA 1
ATOM 8375 C C . GLU A 1 1097 ? -16.660 -4.881 17.828 1.00 96.19 1097 GLU A C 1
ATOM 8377 O O . GLU A 1 1097 ? -16.525 -4.724 16.625 1.00 96.19 1097 GLU A O 1
ATOM 8382 N N . ILE A 1 1098 ? -17.161 -6.015 18.326 1.00 97.56 1098 ILE A N 1
ATOM 8383 C CA . ILE A 1 1098 ? -17.576 -7.147 17.492 1.00 97.56 1098 ILE A CA 1
ATOM 8384 C C . ILE A 1 1098 ? -19.104 -7.118 17.322 1.00 97.56 1098 ILE A C 1
ATOM 8386 O O . ILE A 1 1098 ? -19.817 -7.031 18.327 1.00 97.56 1098 ILE A O 1
ATOM 8390 N N . PRO A 1 1099 ? -19.644 -7.254 16.092 1.00 97.69 1099 PRO A N 1
ATOM 8391 C CA . PRO A 1 1099 ? -21.088 -7.200 15.855 1.00 97.69 1099 PRO A CA 1
ATOM 8392 C C . PRO A 1 1099 ? -21.893 -8.214 16.681 1.00 97.69 1099 PRO A C 1
ATOM 8394 O O . PRO A 1 1099 ? -22.984 -7.893 17.148 1.00 97.69 1099 PRO A O 1
ATOM 8397 N N . SER A 1 1100 ? -21.351 -9.413 16.936 1.00 97.38 1100 SER A N 1
ATOM 8398 C CA . SER A 1 1100 ? -22.005 -10.421 17.788 1.00 97.38 1100 SER A CA 1
ATOM 8399 C C . SER A 1 1100 ? -22.248 -9.925 19.215 1.00 97.38 1100 SER A C 1
ATOM 8401 O O . SER A 1 1100 ? -23.267 -10.262 19.816 1.00 97.38 1100 SER A O 1
ATOM 8403 N N . THR A 1 1101 ? -21.347 -9.097 19.740 1.00 97.50 1101 THR A N 1
ATOM 8404 C CA . THR A 1 1101 ? -21.441 -8.517 21.084 1.00 97.50 1101 THR A CA 1
ATOM 8405 C C . THR A 1 1101 ? -22.504 -7.433 21.144 1.00 97.50 1101 THR A C 1
ATOM 8407 O O . THR A 1 1101 ? -23.248 -7.380 22.117 1.00 97.50 1101 THR A O 1
ATOM 8410 N N . ALA A 1 1102 ? -22.648 -6.631 20.085 1.00 97.12 1102 ALA A N 1
ATOM 8411 C CA . ALA A 1 1102 ? -23.750 -5.678 19.975 1.00 97.12 1102 ALA A CA 1
ATOM 8412 C C . ALA A 1 1102 ? -25.112 -6.389 19.877 1.00 97.12 1102 ALA A C 1
ATOM 8414 O O . ALA A 1 1102 ? -26.058 -6.008 20.562 1.00 97.12 1102 ALA A O 1
ATOM 8415 N N . VAL A 1 1103 ? -25.195 -7.470 19.093 1.00 97.31 1103 VAL A N 1
ATOM 8416 C CA . VAL A 1 1103 ? -26.419 -8.280 18.942 1.00 97.31 1103 VAL A CA 1
ATOM 8417 C C . VAL A 1 1103 ? -26.828 -8.973 20.248 1.00 97.31 1103 VAL A C 1
ATOM 8419 O O . VAL A 1 1103 ? -28.019 -9.115 20.511 1.00 97.31 1103 VAL A O 1
ATOM 8422 N N . LEU A 1 1104 ? -25.864 -9.395 21.074 1.00 96.94 1104 LEU A N 1
ATOM 8423 C CA . LEU A 1 1104 ? -26.097 -10.046 22.373 1.00 96.94 1104 LEU A CA 1
ATOM 8424 C C . LEU A 1 1104 ? -25.932 -9.099 23.573 1.00 96.94 1104 LEU A C 1
ATOM 8426 O O . LEU A 1 1104 ? -25.730 -9.563 24.701 1.00 96.94 1104 LEU A O 1
ATOM 8430 N N . ALA A 1 1105 ? -25.996 -7.782 23.358 1.00 97.62 1105 ALA A N 1
ATOM 8431 C CA . ALA A 1 1105 ? -25.717 -6.796 24.400 1.00 97.62 1105 ALA A CA 1
ATOM 8432 C C . ALA A 1 1105 ? -26.613 -6.967 25.641 1.00 97.62 1105 ALA A C 1
ATOM 8434 O O . ALA A 1 1105 ? -26.156 -6.757 26.760 1.00 97.62 1105 ALA A O 1
ATOM 8435 N N . ASP A 1 1106 ? -27.857 -7.427 25.475 1.00 97.00 1106 ASP A N 1
ATOM 8436 C CA . ASP A 1 1106 ? -28.804 -7.702 26.564 1.00 97.00 1106 ASP A CA 1
ATOM 8437 C C . ASP A 1 1106 ? -28.351 -8.835 27.501 1.00 97.00 1106 ASP A C 1
ATOM 8439 O O . ASP A 1 1106 ? -28.674 -8.831 28.690 1.00 97.00 1106 ASP A O 1
ATOM 8443 N N . GLN A 1 1107 ? -27.603 -9.813 26.987 1.00 97.94 1107 GLN A N 1
ATOM 8444 C CA . GLN A 1 1107 ? -27.035 -10.887 27.799 1.00 97.94 1107 GLN A CA 1
ATOM 8445 C C . GLN A 1 1107 ? -25.752 -10.434 28.489 1.00 97.94 1107 GLN A C 1
ATOM 8447 O O . GLN A 1 1107 ? -25.576 -10.710 29.675 1.00 97.94 1107 GLN A O 1
ATOM 8452 N N . PHE A 1 1108 ? -24.886 -9.700 27.784 1.00 97.94 1108 PHE A N 1
ATOM 8453 C CA . PHE A 1 1108 ? -23.676 -9.139 28.386 1.00 97.94 1108 PHE A CA 1
ATOM 8454 C C . PHE A 1 1108 ? -24.000 -8.132 29.498 1.00 97.94 1108 PHE A C 1
ATOM 8456 O O . PHE A 1 1108 ? -23.348 -8.169 30.540 1.00 97.94 1108 PHE A O 1
ATOM 8463 N N . ALA A 1 1109 ? -25.036 -7.300 29.333 1.00 97.88 1109 ALA A N 1
ATOM 8464 C CA . ALA A 1 1109 ? -25.418 -6.233 30.268 1.00 97.88 1109 ALA A CA 1
ATOM 8465 C C . ALA A 1 1109 ? -25.717 -6.737 31.692 1.00 97.88 1109 ALA A C 1
ATOM 8467 O O . ALA A 1 1109 ? -25.572 -5.995 32.660 1.00 97.88 1109 ALA A O 1
ATOM 8468 N N . LYS A 1 1110 ? -26.086 -8.016 31.830 1.00 97.44 1110 LYS A N 1
ATOM 8469 C CA . LYS A 1 1110 ? -26.338 -8.671 33.123 1.00 97.44 1110 LYS A CA 1
ATOM 8470 C C . LYS A 1 1110 ? -25.060 -9.019 33.886 1.00 97.44 1110 LYS A C 1
ATOM 8472 O O . LYS A 1 1110 ? -25.118 -9.254 35.091 1.00 97.44 1110 LYS A O 1
ATOM 8477 N N . GLU A 1 1111 ? -23.922 -9.118 33.199 1.00 97.50 1111 GLU A N 1
ATOM 8478 C CA . GLU A 1 1111 ? -22.663 -9.611 33.772 1.00 97.50 1111 GLU A CA 1
ATOM 8479 C C . GLU A 1 1111 ? -21.529 -8.579 33.787 1.00 97.50 1111 GLU A C 1
ATOM 8481 O O . GLU A 1 1111 ? -20.602 -8.724 34.599 1.00 97.50 1111 GLU A O 1
ATOM 8486 N N . VAL A 1 1112 ? -21.603 -7.572 32.912 1.00 97.81 1112 VAL A N 1
ATOM 8487 C CA . VAL A 1 1112 ? -20.674 -6.435 32.853 1.00 97.81 1112 VAL A CA 1
ATOM 8488 C C . VAL A 1 1112 ? -21.187 -5.260 33.690 1.00 97.81 1112 VAL A C 1
ATOM 8490 O O . VAL A 1 1112 ? -22.386 -5.108 33.928 1.00 97.81 1112 VAL A O 1
ATOM 8493 N N . ASP A 1 1113 ? -20.276 -4.395 34.123 1.00 98.00 1113 ASP A N 1
ATOM 8494 C CA . ASP A 1 1113 ? -20.611 -3.150 34.818 1.00 98.00 1113 ASP A CA 1
ATOM 8495 C C . ASP A 1 1113 ? -20.818 -1.972 33.866 1.00 98.00 1113 ASP A C 1
ATOM 8497 O O . ASP A 1 1113 ? -21.533 -1.032 34.211 1.00 98.00 1113 ASP A O 1
ATOM 8501 N N . PHE A 1 1114 ? -20.205 -2.024 32.682 1.00 98.50 1114 PHE A N 1
ATOM 8502 C CA . PHE A 1 1114 ? -20.333 -1.009 31.641 1.00 98.50 1114 PHE A CA 1
ATOM 8503 C C . PHE A 1 1114 ? -19.918 -1.548 30.270 1.00 98.50 1114 PHE A C 1
ATOM 8505 O O . PHE A 1 1114 ? -19.249 -2.582 30.161 1.00 98.50 1114 PHE A O 1
ATOM 8512 N N . PHE A 1 1115 ? -20.275 -0.805 29.227 1.00 98.56 1115 PHE A N 1
ATOM 8513 C CA . PHE A 1 1115 ? -19.788 -1.014 27.866 1.00 98.56 1115 PHE A CA 1
ATOM 8514 C C . PHE A 1 1115 ? -19.004 0.204 27.389 1.00 98.56 1115 PHE A C 1
ATOM 8516 O O . PHE A 1 1115 ? -19.337 1.327 27.755 1.00 98.56 1115 PHE A O 1
ATOM 8523 N N . SER A 1 1116 ? -18.017 -0.001 26.520 1.00 98.25 1116 SER A N 1
ATOM 8524 C CA . SER A 1 1116 ? -17.470 1.081 25.696 1.00 98.25 1116 SER A CA 1
ATOM 8525 C C . SER A 1 1116 ? -17.469 0.669 24.232 1.00 98.25 1116 SER A C 1
ATOM 8527 O O . SER A 1 1116 ? -16.911 -0.367 23.875 1.00 98.25 1116 SER A O 1
ATOM 8529 N N . ILE A 1 1117 ? -18.123 1.437 23.368 1.00 98.44 1117 ILE A N 1
ATOM 8530 C CA . ILE A 1 1117 ? -18.242 1.113 21.948 1.00 98.44 1117 ILE A CA 1
ATOM 8531 C C . ILE A 1 1117 ? -16.957 1.531 21.226 1.00 98.44 1117 ILE A C 1
ATOM 8533 O O . ILE A 1 1117 ? -16.622 2.716 21.127 1.00 98.44 1117 ILE A O 1
ATOM 8537 N N . GLY A 1 1118 ? -16.248 0.546 20.679 1.00 96.31 1118 GLY A N 1
ATOM 8538 C CA . GLY A 1 1118 ? -15.090 0.753 19.814 1.00 96.31 1118 GLY A CA 1
ATOM 8539 C C . GLY A 1 1118 ? -15.542 0.891 18.364 1.00 96.31 1118 GLY A C 1
ATOM 8540 O O . GLY A 1 1118 ? -15.442 -0.067 17.602 1.00 96.31 1118 GLY A O 1
ATOM 8541 N N . THR A 1 1119 ? -16.066 2.061 17.971 1.00 92.38 1119 THR A N 1
ATOM 8542 C CA . THR A 1 1119 ? -16.678 2.232 16.634 1.00 92.38 1119 THR A CA 1
ATOM 8543 C C . THR A 1 1119 ? -15.718 1.951 15.489 1.00 92.38 1119 THR A C 1
ATOM 8545 O O . THR A 1 1119 ? -16.151 1.475 14.450 1.00 92.38 1119 THR A O 1
ATOM 8548 N N . ASN A 1 1120 ? -14.419 2.162 15.692 1.00 89.44 1120 ASN A N 1
ATOM 8549 C CA . ASN A 1 1120 ? -13.416 1.901 14.671 1.00 89.44 1120 ASN A CA 1
ATOM 8550 C C . ASN A 1 1120 ? -13.437 0.449 14.165 1.00 89.44 1120 ASN A C 1
ATOM 8552 O O . ASN A 1 1120 ? -13.558 0.198 12.967 1.00 89.44 1120 ASN A O 1
ATOM 8556 N N . ASP A 1 1121 ? -13.346 -0.501 15.090 1.00 92.31 1121 ASP A N 1
ATOM 8557 C CA . ASP A 1 1121 ? -13.377 -1.928 14.791 1.00 92.31 1121 ASP A CA 1
ATOM 8558 C C . ASP A 1 1121 ? -14.831 -2.394 14.529 1.00 92.31 1121 ASP A C 1
ATOM 8560 O O . ASP A 1 1121 ? -15.064 -3.200 13.626 1.00 92.31 1121 ASP A O 1
ATOM 8564 N N . LEU A 1 1122 ? -15.840 -1.805 15.196 1.00 96.06 1122 LEU A N 1
ATOM 8565 C CA . LEU A 1 1122 ? -17.257 -2.121 14.946 1.00 96.06 1122 LEU A CA 1
ATOM 8566 C C . LEU A 1 1122 ? -17.698 -1.798 13.515 1.00 96.06 1122 LEU A C 1
ATOM 8568 O O . LEU A 1 1122 ? -18.370 -2.621 12.891 1.00 96.06 1122 LEU A O 1
ATOM 8572 N N . ILE A 1 1123 ? -17.327 -0.629 12.986 1.00 94.88 1123 ILE A N 1
ATOM 8573 C CA . ILE A 1 1123 ? -17.606 -0.237 11.598 1.00 94.88 1123 ILE A CA 1
ATOM 8574 C C . ILE A 1 1123 ? -16.904 -1.208 10.658 1.00 94.88 1123 ILE A C 1
ATOM 8576 O O . ILE A 1 1123 ? -17.548 -1.767 9.774 1.00 94.88 1123 ILE A O 1
ATOM 8580 N N . GLN A 1 1124 ? -15.618 -1.474 10.894 1.00 92.56 1124 GLN A N 1
ATOM 8581 C CA . GLN A 1 1124 ? -14.829 -2.384 10.070 1.00 92.56 1124 GLN A CA 1
ATOM 8582 C C . GLN A 1 1124 ? -15.457 -3.782 9.978 1.00 92.56 1124 GLN A C 1
ATOM 8584 O O . GLN A 1 1124 ? -15.614 -4.301 8.874 1.00 92.56 1124 GLN A O 1
ATOM 8589 N N . TYR A 1 1125 ? -15.858 -4.395 11.096 1.00 96.06 1125 TYR A N 1
ATOM 8590 C CA . TYR A 1 1125 ? -16.449 -5.739 11.071 1.00 96.06 1125 TYR A CA 1
ATOM 8591 C C . TYR A 1 1125 ? -17.905 -5.756 10.604 1.00 96.06 1125 TYR A C 1
ATOM 8593 O O . TYR A 1 1125 ? -18.321 -6.729 9.981 1.00 96.06 1125 TYR A O 1
ATOM 8601 N N . THR A 1 1126 ? -18.685 -4.707 10.877 1.00 96.69 1126 THR A N 1
ATOM 8602 C CA . THR A 1 1126 ? -20.083 -4.632 10.415 1.00 96.69 1126 THR A CA 1
ATOM 8603 C C . THR A 1 1126 ? -20.152 -4.410 8.906 1.00 96.69 1126 THR A C 1
ATOM 8605 O O . THR A 1 1126 ? -20.957 -5.044 8.230 1.00 96.69 1126 THR A O 1
ATOM 8608 N N . MET A 1 1127 ? -19.288 -3.541 8.375 1.00 94.50 1127 MET A N 1
ATOM 8609 C CA . MET A 1 1127 ? -19.216 -3.211 6.946 1.00 94.50 1127 MET A CA 1
ATOM 8610 C C . MET A 1 1127 ? -18.289 -4.150 6.163 1.00 94.50 1127 MET A C 1
ATOM 8612 O O . MET A 1 1127 ? -18.227 -4.063 4.940 1.00 94.50 1127 MET A O 1
ATOM 8616 N N . ALA A 1 1128 ? -17.564 -5.035 6.857 1.00 95.38 1128 ALA A N 1
ATOM 8617 C CA . ALA A 1 1128 ? -16.532 -5.908 6.297 1.00 95.38 1128 ALA A CA 1
ATOM 8618 C C . ALA A 1 1128 ? -15.485 -5.147 5.453 1.00 95.38 1128 ALA A C 1
ATOM 8620 O O . ALA A 1 1128 ? -15.038 -5.630 4.412 1.00 95.38 1128 ALA A O 1
ATOM 8621 N N . ALA A 1 1129 ? -15.099 -3.951 5.905 1.00 87.25 1129 ALA A N 1
ATOM 8622 C CA . ALA A 1 1129 ? -14.209 -3.042 5.189 1.00 87.25 1129 ALA A CA 1
ATOM 8623 C C . ALA A 1 1129 ? -13.035 -2.612 6.075 1.00 87.25 1129 ALA A C 1
ATOM 8625 O O . ALA A 1 1129 ? -13.221 -1.915 7.072 1.00 87.25 1129 ALA A O 1
ATOM 8626 N N . ASP A 1 1130 ? -11.822 -3.032 5.703 1.00 79.25 1130 ASP A N 1
ATOM 8627 C CA . ASP A 1 1130 ? -10.586 -2.639 6.385 1.00 79.25 1130 ASP A CA 1
ATOM 8628 C C . ASP A 1 1130 ? -10.311 -1.144 6.181 1.00 79.25 1130 ASP A C 1
ATOM 8630 O O . ASP A 1 1130 ? -10.158 -0.678 5.048 1.00 79.25 1130 ASP A O 1
ATOM 8634 N N . ARG A 1 1131 ? -10.208 -0.399 7.286 1.00 74.75 1131 ARG A N 1
ATOM 8635 C CA . ARG A 1 1131 ? -9.940 1.047 7.274 1.00 74.75 1131 ARG A CA 1
ATOM 8636 C C . ARG A 1 1131 ? -8.574 1.421 6.689 1.00 74.75 1131 ARG A C 1
ATOM 8638 O O . ARG A 1 1131 ? -8.392 2.569 6.298 1.00 74.75 1131 ARG A O 1
ATOM 8645 N N . MET A 1 1132 ? -7.620 0.490 6.644 1.00 65.75 1132 MET A N 1
ATOM 8646 C CA . MET A 1 1132 ? -6.293 0.708 6.052 1.00 65.75 1132 MET A CA 1
ATOM 8647 C C . MET A 1 1132 ? -6.277 0.453 4.540 1.00 65.75 1132 MET A C 1
ATOM 8649 O O . MET A 1 1132 ? -5.287 0.745 3.872 1.00 65.75 1132 MET A O 1
ATOM 8653 N N . ASN A 1 1133 ? -7.362 -0.081 3.973 1.00 73.25 1133 ASN A N 1
ATOM 8654 C CA . ASN A 1 1133 ? -7.462 -0.374 2.551 1.00 73.25 1133 ASN A CA 1
ATOM 8655 C C . ASN A 1 1133 ? -8.190 0.755 1.810 1.00 73.25 1133 ASN A C 1
ATOM 8657 O O . ASN A 1 1133 ? -9.420 0.804 1.761 1.00 73.25 1133 ASN A O 1
ATOM 8661 N N . GLU A 1 1134 ? -7.419 1.632 1.163 1.00 63.03 1134 GLU A N 1
ATOM 8662 C CA . GLU A 1 1134 ? -7.934 2.813 0.452 1.00 63.03 1134 GLU A CA 1
ATOM 8663 C C . GLU A 1 1134 ? -9.033 2.486 -0.571 1.00 63.03 1134 GLU A C 1
ATOM 8665 O O . GLU A 1 1134 ? -9.990 3.246 -0.708 1.00 63.03 1134 GLU A O 1
ATOM 8670 N N . ARG A 1 1135 ? -8.963 1.323 -1.235 1.00 65.38 1135 ARG A N 1
ATOM 8671 C CA . ARG A 1 1135 ? -9.931 0.914 -2.273 1.00 65.38 1135 ARG A CA 1
ATOM 8672 C C . ARG A 1 1135 ? -11.340 0.664 -1.738 1.00 65.38 1135 ARG A C 1
ATOM 8674 O O . ARG A 1 1135 ? -12.295 0.738 -2.505 1.00 65.38 1135 ARG A O 1
ATOM 8681 N N . VAL A 1 1136 ? -11.469 0.339 -0.454 1.00 79.31 1136 VAL A N 1
ATOM 8682 C CA . VAL A 1 1136 ? -12.759 0.085 0.213 1.00 79.31 1136 VAL A CA 1
ATOM 8683 C C . VAL A 1 1136 ? -13.041 1.086 1.330 1.00 79.31 1136 VAL A C 1
ATOM 8685 O O . VAL A 1 1136 ? -14.016 0.932 2.057 1.00 79.31 1136 VAL A O 1
ATOM 8688 N N . SER A 1 1137 ? -12.233 2.144 1.438 1.00 75.50 1137 SER A N 1
ATOM 8689 C CA . SER A 1 1137 ? -12.403 3.204 2.438 1.00 75.50 1137 SER A CA 1
ATOM 8690 C C . SER A 1 1137 ? -13.785 3.869 2.375 1.00 75.50 1137 SER A C 1
ATOM 8692 O O . SER A 1 1137 ? -14.334 4.222 3.412 1.00 75.50 1137 SER A O 1
ATOM 8694 N N . TYR A 1 1138 ? -14.407 3.940 1.191 1.00 81.31 1138 TYR A N 1
ATOM 8695 C CA . TYR A 1 1138 ? -15.771 4.458 1.001 1.00 81.31 1138 TYR A CA 1
ATOM 8696 C C . TYR A 1 1138 ? -16.867 3.649 1.734 1.00 81.31 1138 TYR A C 1
ATOM 8698 O O . TYR A 1 1138 ? -17.968 4.158 1.951 1.00 81.31 1138 TYR A O 1
ATOM 8706 N N . LEU A 1 1139 ? -16.587 2.395 2.119 1.00 88.81 1139 LEU A N 1
ATOM 8707 C CA . LEU A 1 1139 ? -17.484 1.553 2.926 1.00 88.81 1139 LEU A CA 1
ATOM 8708 C C . LEU A 1 1139 ? -17.317 1.784 4.433 1.00 88.81 1139 LEU A C 1
ATOM 8710 O O . LEU A 1 1139 ? -18.154 1.335 5.217 1.00 88.81 1139 LEU A O 1
ATOM 8714 N N . TYR A 1 1140 ? -16.272 2.496 4.859 1.00 88.25 1140 TYR A N 1
ATOM 8715 C CA . TYR A 1 1140 ? -16.092 2.893 6.249 1.00 88.25 1140 TYR A CA 1
ATOM 8716 C C . TYR A 1 1140 ? -17.031 4.065 6.577 1.00 88.25 1140 TYR A C 1
ATOM 8718 O O . TYR A 1 1140 ? -16.668 5.235 6.491 1.00 88.25 1140 TYR A O 1
ATOM 8726 N N . GLN A 1 1141 ? -18.281 3.737 6.910 1.00 92.12 1141 GLN A N 1
ATOM 8727 C CA . GLN A 1 1141 ? -19.375 4.701 7.040 1.00 92.12 1141 GLN A CA 1
ATOM 8728 C C . GLN A 1 1141 ? -19.860 4.810 8.498 1.00 92.12 1141 GLN A C 1
ATOM 8730 O O . GLN A 1 1141 ? -20.739 4.046 8.905 1.00 92.12 1141 GLN A O 1
ATOM 8735 N N . PRO A 1 1142 ? -19.336 5.755 9.302 1.00 91.62 1142 PRO A N 1
ATOM 8736 C CA . PRO A 1 1142 ? -19.710 5.891 10.715 1.00 91.62 1142 PRO A CA 1
ATOM 8737 C C . PRO A 1 1142 ? -21.183 6.267 10.924 1.00 91.62 1142 PRO A C 1
ATOM 8739 O O . PRO A 1 1142 ? -21.798 5.824 11.891 1.00 91.62 1142 PRO A O 1
ATOM 8742 N N . TYR A 1 1143 ? -21.771 7.033 10.002 1.00 95.19 1143 TYR A N 1
ATOM 8743 C CA . TYR A 1 1143 ? -23.166 7.487 10.083 1.00 95.19 1143 TYR A CA 1
ATOM 8744 C C . TYR A 1 1143 ? -24.158 6.525 9.419 1.00 95.19 1143 TYR A C 1
ATOM 8746 O O . TYR A 1 1143 ? -25.337 6.848 9.283 1.00 95.19 1143 TYR A O 1
ATOM 8754 N N . ASN A 1 1144 ? -23.703 5.350 8.970 1.00 96.94 1144 ASN A N 1
ATOM 8755 C CA . ASN A 1 1144 ? -24.589 4.387 8.334 1.00 96.94 1144 ASN A CA 1
ATOM 8756 C C . ASN A 1 1144 ? -25.677 3.923 9.330 1.00 96.94 1144 ASN A C 1
ATOM 8758 O O . ASN A 1 1144 ? -25.343 3.558 10.466 1.00 96.94 1144 ASN A O 1
ATOM 8762 N N . PRO A 1 1145 ? -26.962 3.861 8.924 1.00 96.31 1145 PRO A N 1
ATOM 8763 C CA . PRO A 1 1145 ? -28.050 3.404 9.789 1.00 96.31 1145 PRO A CA 1
ATOM 8764 C C . PRO A 1 1145 ? -27.803 2.038 10.448 1.00 96.31 1145 PRO A C 1
ATOM 8766 O O . PRO A 1 1145 ? -28.245 1.814 11.575 1.00 96.31 1145 PRO A O 1
ATOM 8769 N N . ALA A 1 1146 ? -27.064 1.127 9.802 1.00 96.56 1146 ALA A N 1
ATOM 8770 C CA . ALA A 1 1146 ? -26.685 -0.158 10.390 1.00 96.56 1146 ALA A CA 1
ATOM 8771 C C . ALA A 1 1146 ? -25.826 0.013 11.655 1.00 96.56 1146 ALA A C 1
ATOM 8773 O O . ALA A 1 1146 ? -26.091 -0.632 12.670 1.00 96.56 1146 ALA A O 1
ATOM 8774 N N . ILE A 1 1147 ? -24.848 0.923 11.622 1.00 97.62 1147 ILE A N 1
ATOM 8775 C CA . ILE A 1 1147 ? -23.972 1.225 12.760 1.00 97.62 1147 ILE A CA 1
ATOM 8776 C C . ILE A 1 1147 ? -24.768 1.904 13.871 1.00 97.62 1147 ILE A C 1
ATOM 8778 O O . ILE A 1 1147 ? -24.713 1.465 15.019 1.00 97.62 1147 ILE A O 1
ATOM 8782 N N . LEU A 1 1148 ? -25.581 2.908 13.534 1.00 97.75 1148 LEU A N 1
ATOM 8783 C CA . LEU A 1 1148 ? -26.418 3.618 14.507 1.00 97.75 1148 LEU A CA 1
ATOM 8784 C C . LEU A 1 1148 ? -27.398 2.680 15.225 1.00 97.75 1148 LEU A C 1
ATOM 8786 O O . LEU A 1 1148 ? -27.598 2.798 16.435 1.00 97.75 1148 LEU A O 1
ATOM 8790 N N . ARG A 1 1149 ? -27.971 1.704 14.512 1.00 97.75 1149 ARG A N 1
ATOM 8791 C CA . ARG A 1 1149 ? -28.849 0.682 15.102 1.00 97.75 1149 ARG A CA 1
ATOM 8792 C C . ARG A 1 1149 ? -28.107 -0.234 16.071 1.00 97.75 1149 ARG A C 1
ATOM 8794 O O . ARG A 1 1149 ? -28.658 -0.546 17.124 1.00 97.75 1149 ARG A O 1
ATOM 8801 N N . LEU A 1 1150 ? -26.878 -0.646 15.754 1.00 97.94 1150 LEU A N 1
ATOM 8802 C CA . LEU A 1 1150 ? -26.053 -1.435 16.677 1.00 97.94 1150 LEU A CA 1
ATOM 8803 C C . LEU A 1 1150 ? -25.676 -0.624 17.921 1.00 97.94 1150 LEU A C 1
ATOM 8805 O O . LEU A 1 1150 ? -25.814 -1.128 19.033 1.00 97.94 1150 LEU A O 1
ATOM 8809 N N . VAL A 1 1151 ? -25.282 0.642 17.752 1.00 98.06 1151 VAL A N 1
ATOM 8810 C CA . VAL A 1 1151 ? -25.002 1.564 18.866 1.00 98.06 1151 VAL A CA 1
ATOM 8811 C C . VAL A 1 1151 ? -26.227 1.696 19.770 1.00 98.06 1151 VAL A C 1
ATOM 8813 O O . VAL A 1 1151 ? -26.124 1.487 20.979 1.00 98.06 1151 VAL A O 1
ATOM 8816 N N . LYS A 1 1152 ? -27.408 1.947 19.191 1.00 97.75 1152 LYS A N 1
ATOM 8817 C CA . LYS A 1 1152 ? -28.665 2.019 19.944 1.00 97.75 1152 LYS A CA 1
ATOM 8818 C C . LYS A 1 1152 ? -28.961 0.735 20.714 1.00 97.75 1152 LYS A C 1
ATOM 8820 O O . LYS A 1 1152 ? -29.359 0.795 21.872 1.00 97.75 1152 LYS A O 1
ATOM 8825 N N . MET A 1 1153 ? -28.777 -0.418 20.076 1.00 97.69 1153 MET A N 1
ATOM 8826 C CA . MET A 1 1153 ? -29.051 -1.720 20.683 1.00 97.69 1153 MET A CA 1
ATOM 8827 C C . MET A 1 1153 ? -28.215 -1.945 21.948 1.00 97.69 1153 MET A C 1
ATOM 8829 O O . MET A 1 1153 ? -28.742 -2.436 22.946 1.00 97.69 1153 MET A O 1
ATOM 8833 N N . VAL A 1 1154 ? -26.944 -1.538 21.922 1.00 98.25 1154 VAL A N 1
ATOM 8834 C CA . VAL A 1 1154 ? -26.032 -1.620 23.071 1.00 98.25 1154 VAL A CA 1
ATOM 8835 C C . VAL A 1 1154 ? -26.465 -0.675 24.190 1.00 98.25 1154 VAL A C 1
ATOM 8837 O O . VAL A 1 1154 ? -26.557 -1.106 25.340 1.00 98.25 1154 VAL A O 1
ATOM 8840 N N . ILE A 1 1155 ? -26.777 0.582 23.859 1.00 98.25 1155 ILE A N 1
ATOM 8841 C CA . ILE A 1 1155 ? -27.229 1.593 24.830 1.00 98.25 1155 ILE A CA 1
ATOM 8842 C C . ILE A 1 1155 ? -28.518 1.138 25.524 1.00 98.25 1155 ILE A C 1
ATOM 8844 O O . ILE A 1 1155 ? -28.564 1.035 26.750 1.00 98.25 1155 ILE A O 1
ATOM 8848 N N . ASP A 1 1156 ? -29.537 0.761 24.748 1.00 97.94 1156 ASP A N 1
ATOM 8849 C CA . ASP A 1 1156 ? -30.829 0.319 25.280 1.00 97.94 1156 ASP A CA 1
ATOM 8850 C C . ASP A 1 1156 ? -30.688 -0.937 26.163 1.00 97.94 1156 ASP A C 1
ATOM 8852 O O . ASP A 1 1156 ? -31.410 -1.095 27.152 1.00 97.94 1156 ASP A O 1
ATOM 8856 N N . ALA A 1 1157 ? -29.784 -1.856 25.805 1.00 97.75 1157 ALA A N 1
ATOM 8857 C CA . ALA A 1 1157 ? -29.513 -3.060 26.584 1.00 97.75 1157 ALA A CA 1
ATOM 8858 C C . ALA A 1 1157 ? -28.858 -2.745 27.936 1.00 97.75 1157 ALA A C 1
ATOM 8860 O O . ALA A 1 1157 ? -29.282 -3.288 28.956 1.00 97.75 1157 ALA A O 1
ATOM 8861 N N . ALA A 1 1158 ? -27.865 -1.856 27.954 1.00 97.88 1158 ALA A N 1
ATOM 8862 C CA . ALA A 1 1158 ? -27.169 -1.449 29.169 1.00 97.88 1158 ALA A CA 1
ATOM 8863 C C . ALA A 1 1158 ? -28.090 -0.688 30.129 1.00 97.88 1158 ALA A C 1
ATOM 8865 O O . ALA A 1 1158 ? -28.187 -1.037 31.308 1.00 97.88 1158 ALA A O 1
ATOM 8866 N N . HIS A 1 1159 ? -28.831 0.296 29.612 1.00 97.94 1159 HIS A N 1
ATOM 8867 C CA . HIS A 1 1159 ? -29.746 1.120 30.407 1.00 97.94 1159 HIS A CA 1
ATOM 8868 C C . HIS A 1 1159 ? -30.864 0.294 31.043 1.00 97.94 1159 HIS A C 1
ATOM 8870 O O . HIS A 1 1159 ? -31.274 0.579 32.168 1.00 97.94 1159 HIS A O 1
ATOM 8876 N N . ARG A 1 1160 ? -31.322 -0.774 30.376 1.00 97.75 1160 ARG A N 1
ATOM 8877 C CA . ARG A 1 1160 ? -32.318 -1.707 30.931 1.00 97.75 1160 ARG A CA 1
ATOM 8878 C C . ARG A 1 1160 ? -31.833 -2.411 32.201 1.00 97.75 1160 ARG A C 1
ATOM 8880 O O . ARG A 1 1160 ? -32.647 -2.683 33.078 1.00 97.75 1160 ARG A O 1
ATOM 8887 N N . GLU A 1 1161 ? -30.533 -2.668 32.307 1.00 97.81 1161 GLU A N 1
ATOM 8888 C CA . GLU A 1 1161 ? -29.885 -3.272 33.480 1.00 97.81 1161 GLU A CA 1
ATOM 8889 C C . GLU A 1 1161 ? -29.272 -2.211 34.424 1.00 97.81 1161 GLU A C 1
ATOM 8891 O O . GLU A 1 1161 ? -28.550 -2.544 35.366 1.00 97.81 1161 GLU A O 1
ATOM 8896 N N . GLY A 1 1162 ? -29.545 -0.919 34.188 1.00 96.56 1162 GLY A N 1
ATOM 8897 C CA . GLY A 1 1162 ? -29.010 0.193 34.981 1.00 96.56 1162 GLY A CA 1
ATOM 8898 C C . GLY A 1 1162 ? -27.496 0.391 34.841 1.00 96.56 1162 GLY A C 1
ATOM 8899 O O . GLY A 1 1162 ? -26.862 0.919 35.756 1.00 96.56 1162 GLY A O 1
ATOM 8900 N N . LYS A 1 1163 ? -26.908 -0.072 33.735 1.00 97.81 1163 LYS A N 1
ATOM 8901 C CA . LYS A 1 1163 ? -25.493 0.103 33.378 1.00 97.81 1163 LYS A CA 1
ATOM 8902 C C . LYS A 1 1163 ? -25.338 1.274 32.410 1.00 97.81 1163 LYS A C 1
ATOM 8904 O O . LYS A 1 1163 ? -26.307 1.668 31.771 1.00 97.81 1163 LYS A O 1
ATOM 8909 N N . TRP A 1 1164 ? -24.125 1.802 32.291 1.00 97.75 1164 TRP A N 1
ATOM 8910 C CA . TRP A 1 1164 ? -23.810 2.928 31.407 1.00 97.75 1164 TRP A CA 1
ATOM 8911 C C . TRP A 1 1164 ? -23.002 2.478 30.182 1.00 97.75 1164 TRP A C 1
ATOM 8913 O O . TRP A 1 1164 ? -22.366 1.413 30.196 1.00 97.75 1164 TRP A O 1
ATOM 8923 N N . VAL A 1 1165 ? -23.041 3.281 29.119 1.00 98.44 1165 VAL A N 1
ATOM 8924 C CA . VAL A 1 1165 ? -22.327 3.037 27.860 1.00 98.44 1165 VAL A CA 1
ATOM 8925 C C . VAL A 1 1165 ? -21.479 4.238 27.479 1.00 98.44 1165 VAL A C 1
ATOM 8927 O O . VAL A 1 1165 ? -21.989 5.343 27.291 1.00 98.44 1165 VAL A O 1
ATOM 8930 N N . GLY A 1 1166 ? -20.184 3.989 27.314 1.00 97.88 1166 GLY A N 1
ATOM 8931 C CA . GLY A 1 1166 ? -19.247 4.917 26.700 1.00 97.88 1166 GLY A CA 1
ATOM 8932 C C . GLY A 1 1166 ? -18.991 4.627 25.223 1.00 97.88 1166 GLY A C 1
ATOM 8933 O O . GLY A 1 1166 ? -19.368 3.580 24.690 1.00 97.88 1166 GLY A O 1
ATOM 8934 N N . MET A 1 1167 ? -18.311 5.544 24.544 1.00 98.19 1167 MET A N 1
ATOM 8935 C CA . MET A 1 1167 ? -17.759 5.333 23.206 1.00 98.19 1167 MET A CA 1
ATOM 8936 C C . MET A 1 1167 ? -16.354 5.919 23.140 1.00 98.19 1167 MET A C 1
ATOM 8938 O O . MET A 1 1167 ? -16.174 7.096 23.426 1.00 98.19 1167 MET A O 1
ATOM 8942 N N . CYS A 1 1168 ? -15.370 5.116 22.739 1.00 92.81 1168 CYS A N 1
ATOM 8943 C CA . CYS A 1 1168 ? -13.968 5.544 22.640 1.00 92.81 1168 CYS A CA 1
ATOM 8944 C C . CYS A 1 1168 ? -13.410 5.534 21.210 1.00 92.81 1168 CYS A C 1
ATOM 8946 O O . CYS A 1 1168 ? -12.224 5.800 20.994 1.00 92.81 1168 CYS A O 1
ATOM 8948 N N . GLY A 1 1169 ? -14.231 5.155 20.227 1.00 85.44 1169 GLY A N 1
ATOM 8949 C CA . GLY A 1 1169 ? -13.886 5.314 18.816 1.00 85.44 1169 GLY A CA 1
ATOM 8950 C C . GLY A 1 1169 ? -13.973 6.779 18.378 1.00 85.44 1169 GLY A C 1
ATOM 8951 O O . GLY A 1 1169 ? -14.609 7.592 19.044 1.00 85.44 1169 GLY A O 1
ATOM 8952 N N . GLU A 1 1170 ? -13.359 7.123 17.243 1.00 83.44 1170 GLU A N 1
ATOM 8953 C CA . GLU A 1 1170 ? -13.229 8.528 16.804 1.00 83.44 1170 GLU A CA 1
ATOM 8954 C C . GLU A 1 1170 ? -14.588 9.220 16.596 1.00 83.44 1170 GLU A C 1
ATOM 8956 O O . GLU A 1 1170 ? -14.701 10.427 16.779 1.00 83.44 1170 GLU A O 1
ATOM 8961 N N . MET A 1 1171 ? -15.637 8.437 16.320 1.00 91.38 1171 MET A N 1
ATOM 8962 C CA . MET A 1 1171 ? -17.024 8.905 16.223 1.00 91.38 1171 MET A CA 1
ATOM 8963 C C . MET A 1 1171 ? -17.510 9.654 17.480 1.00 91.38 1171 MET A C 1
ATOM 8965 O O . MET A 1 1171 ? -18.381 10.507 17.369 1.00 91.38 1171 MET A O 1
ATOM 8969 N N . ALA A 1 1172 ? -16.956 9.384 18.667 1.00 92.56 1172 ALA A N 1
ATOM 8970 C CA . ALA A 1 1172 ? -17.338 10.088 19.894 1.00 92.56 1172 ALA A CA 1
ATOM 8971 C C . ALA A 1 1172 ? -16.915 11.568 19.902 1.00 92.56 1172 ALA A C 1
ATOM 8973 O O . ALA A 1 1172 ? -17.550 12.375 20.574 1.00 92.56 1172 ALA A O 1
ATOM 8974 N N . GLY A 1 1173 ? -15.848 11.923 19.179 1.00 88.12 1173 GLY A N 1
ATOM 8975 C CA . GLY A 1 1173 ? -15.344 13.297 19.067 1.00 88.12 1173 GLY A CA 1
ATOM 8976 C C . GLY A 1 1173 ? -15.705 13.985 17.753 1.00 88.12 1173 GLY A C 1
ATOM 8977 O O . GLY A 1 1173 ? -15.131 15.026 17.443 1.00 88.12 1173 GLY A O 1
ATOM 8978 N N . ASP A 1 1174 ? -16.596 13.385 16.964 1.00 88.38 1174 ASP A N 1
ATOM 8979 C CA . ASP A 1 1174 ? -17.023 13.892 15.665 1.00 88.38 1174 ASP A CA 1
ATOM 8980 C C . ASP A 1 1174 ? -18.243 14.810 15.821 1.00 88.38 1174 ASP A C 1
ATOM 8982 O O . ASP A 1 1174 ? -19.292 14.393 16.318 1.00 88.38 1174 ASP A O 1
ATOM 8986 N N . GLU A 1 1175 ? -18.115 16.056 15.361 1.00 89.31 1175 GLU A N 1
ATOM 8987 C CA . GLU A 1 1175 ? -19.150 17.091 15.471 1.00 89.31 1175 GLU A CA 1
ATOM 8988 C C . GLU A 1 1175 ? -20.476 16.702 14.798 1.00 89.31 1175 GLU A C 1
ATOM 8990 O O . GLU A 1 1175 ? -21.546 17.131 15.236 1.00 89.31 1175 GLU A O 1
ATOM 8995 N N . THR A 1 1176 ? -20.445 15.859 13.765 1.00 91.19 1176 THR A N 1
ATOM 8996 C CA . THR A 1 1176 ? -21.654 15.365 13.087 1.00 91.19 1176 THR A CA 1
ATOM 8997 C C . THR A 1 1176 ? -22.305 14.225 13.873 1.00 91.19 1176 THR A C 1
ATOM 8999 O O . THR A 1 1176 ? -23.528 14.089 13.895 1.00 91.19 1176 THR A O 1
ATOM 9002 N N . ALA A 1 1177 ? -21.511 13.396 14.556 1.00 94.75 1177 ALA A N 1
ATOM 9003 C CA . ALA A 1 1177 ? -22.023 12.257 15.314 1.00 94.75 1177 ALA A CA 1
ATOM 9004 C C . ALA A 1 1177 ? -22.531 12.633 16.712 1.00 94.75 1177 ALA A C 1
ATOM 9006 O O . ALA A 1 1177 ? -23.483 12.012 17.183 1.00 94.75 1177 ALA A O 1
ATOM 9007 N N . ILE A 1 1178 ? -21.935 13.628 17.377 1.00 96.25 1178 ILE A N 1
ATOM 9008 C CA . ILE A 1 1178 ? -22.296 14.040 18.746 1.00 96.25 1178 ILE A CA 1
ATOM 9009 C C . ILE A 1 1178 ? -23.815 14.257 18.922 1.00 96.25 1178 ILE A C 1
ATOM 9011 O O . ILE A 1 1178 ? -24.377 13.661 19.846 1.00 96.25 1178 ILE A O 1
ATOM 9015 N N . PRO A 1 1179 ? -24.517 15.009 18.044 1.00 96.06 1179 PRO A N 1
ATOM 9016 C CA . PRO A 1 1179 ? -25.975 15.159 18.099 1.00 96.06 1179 PRO A CA 1
ATOM 9017 C C . PRO A 1 1179 ? -26.724 13.819 18.093 1.00 96.06 1179 PRO A C 1
ATOM 9019 O O . PRO A 1 1179 ? -27.615 13.590 18.910 1.00 96.06 1179 PRO A O 1
ATOM 9022 N N . LEU A 1 1180 ? -26.328 12.900 17.207 1.00 96.69 1180 LEU A N 1
ATOM 9023 C CA . LEU A 1 1180 ? -26.944 11.578 17.082 1.00 96.69 1180 LEU A CA 1
ATOM 9024 C C . LEU A 1 1180 ? -26.700 10.736 18.334 1.00 96.69 1180 LEU A C 1
ATOM 9026 O O . LEU A 1 1180 ? -27.638 10.172 18.886 1.00 96.69 1180 LEU A O 1
ATOM 9030 N N . LEU A 1 1181 ? -25.455 10.667 18.804 1.00 97.44 1181 LEU A N 1
ATOM 9031 C CA . LEU A 1 1181 ? -25.058 9.869 19.966 1.00 97.44 1181 LEU A CA 1
ATOM 9032 C C . LEU A 1 1181 ? -25.728 10.360 21.256 1.00 97.44 1181 LEU A C 1
ATOM 9034 O O . LEU A 1 1181 ? -26.204 9.547 22.051 1.00 97.44 1181 LEU A O 1
ATOM 9038 N N . LEU A 1 1182 ? -25.838 11.680 21.431 1.00 96.69 1182 LEU A N 1
ATOM 9039 C CA . LEU A 1 1182 ? -26.567 12.291 22.542 1.00 96.69 1182 LEU A CA 1
ATOM 9040 C C . LEU A 1 1182 ? -28.055 11.905 22.509 1.00 96.69 1182 LEU A C 1
ATOM 9042 O O . LEU A 1 1182 ? -28.630 11.528 23.534 1.00 96.69 1182 LEU A O 1
ATOM 9046 N N . GLY A 1 1183 ? -28.664 11.938 21.321 1.00 95.88 1183 GLY A N 1
ATOM 9047 C CA . GLY A 1 1183 ? -30.043 11.512 21.090 1.00 95.88 1183 GLY A CA 1
ATOM 9048 C C . GLY A 1 1183 ? -30.276 10.017 21.305 1.00 95.88 1183 GLY A C 1
ATOM 9049 O O . GLY A 1 1183 ? -31.288 9.620 21.879 1.00 95.88 1183 GLY A O 1
ATOM 9050 N N . LEU A 1 1184 ? -29.321 9.174 20.911 1.00 97.12 1184 LEU A N 1
ATOM 9051 C CA . LEU A 1 1184 ? -29.345 7.735 21.184 1.00 97.12 1184 LEU A CA 1
ATOM 9052 C C . LEU A 1 1184 ? -29.205 7.422 22.678 1.00 97.12 1184 LEU A C 1
ATOM 9054 O O . LEU A 1 1184 ? -29.652 6.364 23.113 1.00 97.12 1184 LEU A O 1
ATOM 9058 N N . GLY A 1 1185 ? -28.649 8.355 23.455 1.00 96.31 1185 GLY A N 1
ATOM 9059 C CA . GLY A 1 1185 ? -28.528 8.264 24.903 1.00 96.31 1185 GLY A CA 1
ATOM 9060 C C . GLY A 1 1185 ? -27.173 7.769 25.391 1.00 96.31 1185 GLY A C 1
ATOM 9061 O O . GLY A 1 1185 ? -27.130 7.131 26.432 1.00 96.31 1185 GLY A O 1
ATOM 9062 N N . LEU A 1 1186 ? -26.091 8.034 24.661 1.00 97.88 1186 LEU A N 1
ATOM 9063 C CA . LEU A 1 1186 ? -24.738 7.709 25.112 1.00 97.88 1186 LEU A CA 1
ATOM 9064 C C . LEU A 1 1186 ? -24.386 8.460 26.416 1.00 97.88 1186 LEU A C 1
ATOM 9066 O O . LEU A 1 1186 ? -24.701 9.644 26.539 1.00 97.88 1186 LEU A O 1
ATOM 9070 N N . ASP A 1 1187 ? -23.735 7.783 27.370 1.00 97.56 1187 ASP A N 1
ATOM 9071 C CA . ASP A 1 1187 ? -23.442 8.333 28.705 1.00 97.56 1187 ASP A CA 1
ATOM 9072 C C . ASP A 1 1187 ? -22.033 8.949 28.811 1.00 97.56 1187 ASP A C 1
ATOM 9074 O O . ASP A 1 1187 ? -21.852 9.956 29.496 1.00 97.56 1187 ASP A O 1
ATOM 9078 N N . GLU A 1 1188 ? -21.041 8.361 28.130 1.00 98.12 1188 GLU A N 1
ATOM 9079 C CA . GLU A 1 1188 ? -19.634 8.799 28.139 1.00 98.12 1188 GLU A CA 1
ATOM 9080 C C . GLU A 1 1188 ? -19.084 8.923 26.703 1.00 98.12 1188 GLU A C 1
ATOM 9082 O O . GLU A 1 1188 ? -19.192 8.001 25.890 1.00 98.12 1188 GLU A O 1
ATOM 9087 N N . PHE A 1 1189 ? -18.446 10.049 26.387 1.00 98.12 1189 PHE A N 1
ATOM 9088 C CA . PHE A 1 1189 ? -17.800 10.306 25.099 1.00 98.12 1189 PHE A CA 1
ATOM 9089 C C . PHE A 1 1189 ? -16.291 10.409 25.311 1.00 98.12 1189 PHE A C 1
ATOM 9091 O O . PHE A 1 1189 ? -15.808 11.389 25.877 1.00 98.12 1189 PHE A O 1
ATOM 9098 N N . SER A 1 1190 ? -15.535 9.416 24.844 1.00 96.44 1190 SER A N 1
ATOM 9099 C CA . SER A 1 1190 ? -14.078 9.390 24.959 1.00 96.44 1190 SER A CA 1
ATOM 9100 C C . SER A 1 1190 ? -13.393 9.652 23.622 1.00 96.44 1190 SER A C 1
ATOM 9102 O O . SER A 1 1190 ? -13.585 8.931 22.643 1.00 96.44 1190 SER A O 1
ATOM 9104 N N . MET A 1 1191 ? -12.585 10.709 23.572 1.00 93.25 1191 MET A N 1
ATOM 9105 C CA . MET A 1 1191 ? -12.022 11.249 22.330 1.00 93.25 1191 MET A CA 1
ATOM 9106 C C . MET A 1 1191 ? -10.585 11.746 22.514 1.00 93.25 1191 MET A C 1
ATOM 9108 O O . MET A 1 1191 ? -10.003 11.646 23.591 1.00 93.25 1191 MET A O 1
ATOM 9112 N N . SER A 1 1192 ? -9.971 12.290 21.463 1.00 86.06 1192 SER A N 1
ATOM 9113 C CA . SER A 1 1192 ? -8.694 13.003 21.612 1.00 86.06 1192 SER A CA 1
ATOM 9114 C C . SER A 1 1192 ? -8.868 14.218 22.534 1.00 86.06 1192 SER A C 1
ATOM 9116 O O . SER A 1 1192 ? -9.864 14.926 22.423 1.00 86.06 1192 SER A O 1
ATOM 9118 N N . ALA A 1 1193 ? -7.899 14.502 23.414 1.00 86.88 1193 ALA A N 1
ATOM 9119 C CA . ALA A 1 1193 ? -8.027 15.579 24.406 1.00 86.88 1193 ALA A CA 1
ATOM 9120 C C . ALA A 1 1193 ? -8.370 16.949 23.783 1.00 86.88 1193 ALA A C 1
ATOM 9122 O O . ALA A 1 1193 ? -9.176 17.694 24.329 1.00 86.88 1193 ALA A O 1
ATOM 9123 N N . THR A 1 1194 ? -7.834 17.244 22.597 1.00 84.38 1194 THR A N 1
ATOM 9124 C CA . THR A 1 1194 ? -8.092 18.485 21.848 1.00 84.38 1194 THR A CA 1
ATOM 9125 C C . THR A 1 1194 ? -9.538 18.640 21.365 1.00 84.38 1194 THR A C 1
ATOM 9127 O O . THR A 1 1194 ? -9.957 19.752 21.063 1.00 84.38 1194 THR A O 1
ATOM 9130 N N . SER A 1 1195 ? -10.305 17.550 21.282 1.00 87.75 1195 SER A N 1
ATOM 9131 C CA . SER A 1 1195 ? -11.704 17.552 20.832 1.00 87.75 1195 SER A CA 1
ATOM 9132 C C . SER A 1 1195 ? -12.705 17.776 21.973 1.00 87.75 1195 SER A C 1
ATOM 9134 O O . SER A 1 1195 ? -13.873 18.050 21.706 1.00 87.75 1195 SER A O 1
ATOM 9136 N N . ILE A 1 1196 ? -12.263 17.727 23.238 1.00 93.00 1196 ILE A N 1
ATOM 9137 C CA . ILE A 1 1196 ? -13.145 17.816 24.415 1.00 93.00 1196 ILE A CA 1
ATOM 9138 C C . ILE A 1 1196 ? -13.859 19.168 24.493 1.00 93.00 1196 ILE A C 1
ATOM 9140 O O . ILE A 1 1196 ? -15.075 19.210 24.659 1.00 93.00 1196 ILE A O 1
ATOM 9144 N N . LEU A 1 1197 ? -13.134 20.283 24.364 1.00 92.19 1197 LEU A N 1
ATOM 9145 C CA . LEU A 1 1197 ? -13.741 21.613 24.485 1.00 92.19 1197 LEU A CA 1
ATOM 9146 C C . LEU A 1 1197 ? -14.696 21.952 23.321 1.00 92.19 1197 LEU A C 1
ATOM 9148 O O . LEU A 1 1197 ? -15.785 22.464 23.606 1.00 92.19 1197 LEU A O 1
ATOM 9152 N N . PRO A 1 1198 ? -14.364 21.647 22.045 1.00 90.62 1198 PRO A N 1
ATOM 9153 C CA . PRO A 1 1198 ? -15.327 21.726 20.945 1.00 90.62 1198 PRO A CA 1
ATOM 9154 C C . PRO A 1 1198 ? -16.596 20.909 21.211 1.00 90.62 1198 PRO A C 1
ATOM 9156 O O . PRO A 1 1198 ? -17.699 21.460 21.157 1.00 90.62 1198 PRO A O 1
ATOM 9159 N N . ALA A 1 1199 ? -16.450 19.639 21.608 1.00 93.56 1199 ALA A N 1
ATOM 9160 C CA . ALA A 1 1199 ? -17.578 18.763 21.918 1.00 93.56 1199 ALA A CA 1
ATOM 9161 C C . ALA A 1 1199 ? -18.431 19.311 23.074 1.00 93.56 1199 ALA A C 1
ATOM 9163 O O . ALA A 1 1199 ? -19.656 19.375 22.968 1.00 93.56 1199 ALA A O 1
ATOM 9164 N N . ARG A 1 1200 ? -17.804 19.802 24.152 1.00 94.75 1200 ARG A N 1
ATOM 9165 C CA . ARG A 1 1200 ? -18.495 20.451 25.279 1.00 94.75 1200 ARG A CA 1
ATOM 9166 C C . ARG A 1 1200 ? -19.289 21.668 24.829 1.00 94.75 1200 ARG A C 1
ATOM 9168 O O . ARG A 1 1200 ? -20.449 21.831 25.204 1.00 94.75 1200 ARG A O 1
ATOM 9175 N N . SER A 1 1201 ? -18.684 22.528 24.015 1.00 93.12 1201 SER A N 1
ATOM 9176 C CA . SER A 1 1201 ? -19.348 23.713 23.466 1.00 93.12 1201 SER A CA 1
ATOM 9177 C C . SER A 1 1201 ? -20.548 23.364 22.588 1.00 93.12 1201 SER A C 1
ATOM 9179 O O . SER A 1 1201 ? -21.520 24.117 22.560 1.00 93.12 1201 SER A O 1
ATOM 9181 N N . GLN A 1 1202 ? -20.492 22.240 21.875 1.00 93.81 1202 GLN A N 1
ATOM 9182 C CA . GLN A 1 1202 ? -21.610 21.751 21.081 1.00 93.81 1202 GLN A CA 1
ATOM 9183 C C . GLN A 1 1202 ? -22.714 21.183 21.978 1.00 93.81 1202 GLN A C 1
ATOM 9185 O O . GLN A 1 1202 ? -23.849 21.645 21.904 1.00 93.81 1202 GLN A O 1
ATOM 9190 N N . ILE A 1 1203 ? -22.388 20.241 22.869 1.00 94.50 1203 ILE A N 1
ATOM 9191 C CA . ILE A 1 1203 ? -23.354 19.565 23.754 1.00 94.50 1203 ILE A CA 1
ATOM 9192 C C . ILE A 1 1203 ? -24.108 20.568 24.633 1.00 94.50 1203 ILE A C 1
ATOM 9194 O O . ILE A 1 1203 ? -25.325 20.465 24.771 1.00 94.50 1203 ILE A O 1
ATOM 9198 N N . THR A 1 1204 ? -23.422 21.586 25.158 1.00 92.31 1204 THR A N 1
ATOM 9199 C CA . THR A 1 1204 ? -24.039 22.642 25.986 1.00 92.31 1204 THR A CA 1
ATOM 9200 C C . THR A 1 1204 ? -25.081 23.491 25.250 1.00 92.31 1204 THR A C 1
ATOM 9202 O O . THR A 1 1204 ? -25.872 24.177 25.895 1.00 92.31 1204 THR A O 1
ATOM 9205 N N . LYS A 1 1205 ? -25.126 23.441 23.912 1.00 92.62 1205 LYS A N 1
ATOM 9206 C CA . LYS A 1 1205 ? -26.116 24.143 23.076 1.00 92.62 1205 LYS A CA 1
ATOM 9207 C C . LYS A 1 1205 ? -27.265 23.244 22.614 1.00 92.62 1205 LYS A C 1
ATOM 9209 O O . LYS A 1 1205 ? -28.225 23.751 22.041 1.00 92.62 1205 LYS A O 1
ATOM 9214 N N . LEU A 1 1206 ? -27.178 21.935 22.840 1.00 94.25 1206 LEU A N 1
ATOM 9215 C CA . LEU A 1 1206 ? -28.174 20.958 22.400 1.00 94.25 1206 LEU A CA 1
ATOM 9216 C C . LEU A 1 1206 ? -29.157 20.625 23.529 1.00 94.25 1206 LEU A C 1
ATOM 9218 O O . LEU A 1 1206 ? -28.800 20.655 24.706 1.00 94.25 1206 LEU A O 1
ATOM 9222 N N . SER A 1 1207 ? -30.389 20.261 23.169 1.00 95.00 1207 SER A N 1
ATOM 9223 C CA . SER A 1 1207 ? -31.336 19.568 24.055 1.00 95.00 1207 SER A CA 1
ATOM 9224 C C . SER A 1 1207 ? -31.321 18.079 23.730 1.00 95.00 1207 SER A C 1
ATOM 9226 O O . SER A 1 1207 ? -31.437 17.694 22.566 1.00 95.00 1207 SER A O 1
ATOM 9228 N N . ARG A 1 1208 ? -31.218 17.220 24.748 1.00 93.31 1208 ARG A N 1
ATOM 9229 C CA . ARG A 1 1208 ? -31.300 15.768 24.550 1.00 93.31 1208 ARG A CA 1
ATOM 9230 C C . ARG A 1 1208 ? -32.653 15.350 23.974 1.00 93.31 1208 ARG A C 1
ATOM 9232 O O . ARG A 1 1208 ? -32.677 14.437 23.155 1.00 93.31 1208 ARG A O 1
ATOM 9239 N N . ALA A 1 1209 ? -33.750 15.997 24.370 1.00 93.44 1209 ALA A N 1
ATOM 9240 C CA . ALA A 1 1209 ? -35.084 15.702 23.840 1.00 93.44 1209 ALA A CA 1
ATOM 9241 C C . ALA A 1 1209 ? -35.172 15.925 22.317 1.00 93.44 1209 ALA A C 1
ATOM 9243 O O . ALA A 1 1209 ? -35.608 15.032 21.592 1.00 93.44 1209 ALA A O 1
ATOM 9244 N N . ASP A 1 1210 ? -34.674 17.058 21.817 1.00 94.06 1210 ASP A N 1
ATOM 9245 C CA . ASP A 1 1210 ? -34.650 17.339 20.373 1.00 94.06 1210 ASP A CA 1
ATOM 9246 C C . ASP A 1 1210 ? -33.735 16.354 19.631 1.00 94.06 1210 ASP A C 1
ATOM 9248 O O . ASP A 1 1210 ? -34.061 15.842 18.555 1.00 94.06 1210 ASP A O 1
ATOM 9252 N N . MET A 1 1211 ? -32.588 16.031 20.234 1.00 96.06 1211 MET A N 1
ATOM 9253 C CA . MET A 1 1211 ? -31.646 15.073 19.660 1.00 96.06 1211 MET A CA 1
ATOM 9254 C C . MET A 1 1211 ? -32.200 13.643 19.640 1.00 96.06 1211 MET A C 1
ATOM 9256 O O . MET A 1 1211 ? -31.870 12.878 18.736 1.00 96.06 1211 MET A O 1
ATOM 9260 N N . GLN A 1 1212 ? -33.076 13.267 20.575 1.00 95.38 1212 GLN A N 1
ATOM 9261 C CA . GLN A 1 1212 ? -33.784 11.983 20.541 1.00 95.38 1212 GLN A CA 1
ATOM 9262 C C . GLN A 1 1212 ? -34.694 11.874 19.313 1.00 95.38 1212 GLN A C 1
ATOM 9264 O O . GLN A 1 1212 ? -34.715 10.825 18.665 1.00 95.38 1212 GLN A O 1
ATOM 9269 N N . GLU A 1 1213 ? -35.406 12.944 18.949 1.00 94.75 1213 GLU A N 1
ATOM 9270 C CA . GLU A 1 1213 ? -36.217 12.967 17.726 1.00 94.75 1213 GLU A CA 1
ATOM 9271 C C . GLU A 1 1213 ? -35.351 12.889 16.463 1.00 94.75 1213 GLU A C 1
ATOM 9273 O O . GLU A 1 1213 ? -35.688 12.166 15.520 1.00 94.75 1213 GLU A O 1
ATOM 9278 N N . LEU A 1 1214 ? -34.220 13.601 16.449 1.00 94.94 1214 LEU A N 1
ATOM 9279 C CA . LEU A 1 1214 ? -33.224 13.530 15.378 1.00 94.94 1214 LEU A CA 1
ATOM 9280 C C . LEU A 1 1214 ? -32.693 12.101 15.208 1.00 94.94 1214 LEU A C 1
ATOM 9282 O O . LEU A 1 1214 ? -32.720 11.555 14.104 1.00 94.94 1214 LEU A O 1
ATOM 9286 N N . ALA A 1 1215 ? -32.251 11.476 16.298 1.00 95.19 1215 ALA A N 1
ATOM 9287 C CA . ALA A 1 1215 ? -31.713 10.124 16.280 1.00 95.19 1215 ALA A CA 1
ATOM 9288 C C . ALA A 1 1215 ? -32.770 9.097 15.843 1.00 95.19 1215 ALA A C 1
ATOM 9290 O O . ALA A 1 1215 ? -32.461 8.203 15.058 1.00 95.19 1215 ALA A O 1
ATOM 9291 N N . ALA A 1 1216 ? -34.026 9.247 16.278 1.00 95.25 1216 ALA A N 1
ATOM 9292 C CA . ALA A 1 1216 ? -35.129 8.395 15.832 1.00 95.25 1216 ALA A CA 1
ATOM 9293 C C . ALA A 1 1216 ? -35.329 8.466 14.310 1.00 95.25 1216 ALA A C 1
ATOM 9295 O O . ALA A 1 1216 ? -35.426 7.427 13.661 1.00 95.25 1216 ALA A O 1
ATOM 9296 N N . LYS A 1 1217 ? -35.308 9.672 13.727 1.00 95.56 1217 LYS A N 1
ATOM 9297 C CA . LYS A 1 1217 ? -35.376 9.858 12.268 1.00 95.56 1217 LYS A CA 1
ATOM 9298 C C . LYS A 1 1217 ? -34.161 9.254 11.561 1.00 95.56 1217 LYS A C 1
ATOM 9300 O O . LYS A 1 1217 ? -34.332 8.577 10.554 1.00 95.56 1217 LYS A O 1
ATOM 9305 N N . ALA A 1 1218 ? -32.955 9.460 12.091 1.00 95.38 1218 ALA A N 1
ATOM 9306 C CA . ALA A 1 1218 ? -31.717 8.943 11.505 1.00 95.38 1218 ALA A CA 1
ATOM 9307 C C . ALA A 1 1218 ? -31.692 7.405 11.425 1.00 95.38 1218 ALA A C 1
ATOM 9309 O O . ALA A 1 1218 ? -31.203 6.843 10.448 1.00 95.38 1218 ALA A O 1
ATOM 9310 N N . LEU A 1 1219 ? -32.257 6.712 12.419 1.00 95.00 1219 LEU A N 1
ATOM 9311 C CA . LEU A 1 1219 ? -32.333 5.245 12.446 1.00 95.00 1219 LEU A CA 1
ATOM 9312 C C . LEU A 1 1219 ? -33.237 4.649 11.355 1.00 95.00 1219 LEU A C 1
ATOM 9314 O O . LEU A 1 1219 ? -33.057 3.478 10.999 1.00 95.00 1219 LEU A O 1
ATOM 9318 N N . ASP A 1 1220 ? -34.187 5.433 10.842 1.00 94.81 1220 ASP A N 1
ATOM 9319 C CA . ASP A 1 1220 ? -35.131 5.045 9.788 1.00 94.81 1220 ASP A CA 1
ATOM 9320 C C . ASP A 1 1220 ? -34.656 5.430 8.374 1.00 94.81 1220 ASP A C 1
ATOM 9322 O O . ASP A 1 1220 ? -35.274 5.023 7.386 1.00 94.81 1220 ASP A O 1
ATOM 9326 N N . MET A 1 1221 ? -33.544 6.164 8.258 1.00 95.12 1221 MET A N 1
ATOM 9327 C CA . MET A 1 1221 ? -32.927 6.490 6.969 1.00 95.12 1221 MET A CA 1
ATOM 9328 C C . MET A 1 1221 ? -32.315 5.252 6.300 1.00 95.12 1221 MET A C 1
ATOM 9330 O O . MET A 1 1221 ? -32.085 4.217 6.932 1.00 95.12 1221 MET A O 1
ATOM 9334 N N . GLN A 1 1222 ? -32.060 5.352 4.994 1.00 93.12 1222 GLN A N 1
ATOM 9335 C CA . GLN A 1 1222 ? -31.547 4.244 4.183 1.00 93.12 1222 GLN A CA 1
ATOM 9336 C C . GLN A 1 1222 ? -30.041 4.338 3.929 1.00 93.12 1222 GLN A C 1
ATOM 9338 O O . GLN A 1 1222 ? -29.396 3.300 3.782 1.00 93.12 1222 GLN A O 1
ATOM 9343 N N . THR A 1 1223 ? -29.474 5.546 3.894 1.00 94.88 1223 THR A N 1
ATOM 9344 C CA . THR A 1 1223 ? -28.054 5.761 3.573 1.00 94.88 1223 THR A CA 1
ATOM 9345 C C . THR A 1 1223 ? -27.367 6.696 4.567 1.00 94.88 1223 THR A C 1
ATOM 9347 O O . THR A 1 1223 ? -28.026 7.410 5.323 1.00 94.88 1223 THR A O 1
ATOM 9350 N N . ALA A 1 1224 ? -26.030 6.676 4.586 1.00 92.19 1224 ALA A N 1
ATOM 9351 C CA . ALA A 1 1224 ? -25.240 7.557 5.444 1.00 92.19 1224 ALA A CA 1
ATOM 9352 C C . ALA A 1 1224 ? -25.376 9.032 5.026 1.00 92.19 1224 ALA A C 1
ATOM 9354 O O . ALA A 1 1224 ? -25.429 9.902 5.889 1.00 92.19 1224 ALA A O 1
ATOM 9355 N N . GLU A 1 1225 ? -25.500 9.318 3.728 1.00 93.31 1225 GLU A N 1
ATOM 9356 C CA . GLU A 1 1225 ? -25.669 10.676 3.197 1.00 93.31 1225 GLU A CA 1
ATOM 9357 C C . GLU A 1 1225 ? -26.967 11.310 3.704 1.00 93.31 1225 GLU A C 1
ATOM 9359 O O . GLU A 1 1225 ? -26.946 12.435 4.191 1.00 93.31 1225 GLU A O 1
ATOM 9364 N N . GLN A 1 1226 ? -28.075 10.560 3.700 1.00 94.81 1226 GLN A N 1
ATOM 9365 C CA . GLN A 1 1226 ? -29.356 11.028 4.245 1.00 94.81 1226 GLN A CA 1
ATOM 9366 C C . GLN A 1 1226 ? -29.261 11.374 5.735 1.00 94.81 1226 GLN A C 1
ATOM 9368 O O . GLN A 1 1226 ? -29.881 12.331 6.196 1.00 94.81 1226 GLN A O 1
ATOM 9373 N N . VAL A 1 1227 ? -28.489 10.596 6.500 1.00 95.06 1227 VAL A N 1
ATOM 9374 C CA . VAL A 1 1227 ? -28.246 10.872 7.921 1.00 95.06 1227 VAL A CA 1
ATOM 9375 C C . VAL A 1 1227 ? -27.424 12.150 8.090 1.00 95.06 1227 VAL A C 1
ATOM 9377 O O . VAL A 1 1227 ? -27.762 12.974 8.936 1.00 95.06 1227 VAL A O 1
ATOM 9380 N N . VAL A 1 1228 ? -26.378 12.344 7.284 1.00 92.88 1228 VAL A N 1
ATOM 9381 C CA . VAL A 1 1228 ? -25.547 13.557 7.325 1.00 92.88 1228 VAL A CA 1
ATOM 9382 C C . VAL A 1 1228 ? -26.364 14.795 6.952 1.00 92.88 1228 VAL A C 1
ATOM 9384 O O . VAL A 1 1228 ? -26.350 15.770 7.700 1.00 92.88 1228 VAL A O 1
ATOM 9387 N N . GLU A 1 1229 ? -27.137 14.745 5.864 1.00 92.50 1229 GLU A N 1
ATOM 9388 C CA . GLU A 1 1229 ? -28.037 15.832 5.448 1.00 92.50 1229 GLU A CA 1
ATOM 9389 C C . GLU A 1 1229 ? -29.052 16.175 6.548 1.00 92.50 1229 GLU A C 1
ATOM 9391 O O . GLU A 1 1229 ? -29.302 17.349 6.836 1.00 92.50 1229 GLU A O 1
ATOM 9396 N N . LEU A 1 1230 ? -29.605 15.156 7.214 1.00 93.12 1230 LEU A N 1
ATOM 9397 C CA . LEU A 1 1230 ? -30.530 15.339 8.327 1.00 93.12 1230 LEU A CA 1
ATOM 9398 C C . LEU A 1 1230 ? -29.869 16.087 9.497 1.00 93.12 1230 LEU A C 1
ATOM 9400 O O . LEU A 1 1230 ? -30.477 17.011 10.037 1.00 93.12 1230 LEU A O 1
ATOM 9404 N N . VAL A 1 1231 ? -28.641 15.729 9.880 1.00 91.94 1231 VAL A N 1
ATOM 9405 C CA . VAL A 1 1231 ? -27.907 16.416 10.961 1.00 91.94 1231 VAL A CA 1
ATOM 9406 C C . VAL A 1 1231 ? -27.563 17.855 10.565 1.00 91.94 1231 VAL A C 1
ATOM 9408 O O . VAL A 1 1231 ? -27.777 18.777 11.353 1.00 91.94 1231 VAL A O 1
ATOM 9411 N N . GLN A 1 1232 ? -27.092 18.067 9.335 1.00 87.25 1232 GLN A N 1
ATOM 9412 C CA . GLN A 1 1232 ? -26.744 19.395 8.819 1.00 87.25 1232 GLN A CA 1
ATOM 9413 C C . GLN A 1 1232 ? -27.956 20.333 8.756 1.00 87.25 1232 GLN A C 1
ATOM 9415 O O . GLN A 1 1232 ? -27.819 21.524 9.024 1.00 87.25 1232 GLN A O 1
ATOM 9420 N N . SER A 1 1233 ? -29.157 19.807 8.493 1.00 83.62 1233 SER A N 1
ATOM 9421 C CA . SER A 1 1233 ? -30.394 20.604 8.452 1.00 83.62 1233 SER A CA 1
ATOM 9422 C C . SER A 1 1233 ? -30.785 21.263 9.783 1.00 83.62 1233 SER A C 1
ATOM 9424 O O . SER A 1 1233 ? -31.656 22.127 9.794 1.00 83.62 1233 SER A O 1
ATOM 9426 N N . ILE A 1 1234 ? -30.164 20.851 10.893 1.00 76.62 1234 ILE A N 1
ATOM 9427 C CA . ILE A 1 1234 ? -30.395 21.395 12.242 1.00 76.62 1234 ILE A CA 1
ATOM 9428 C C . ILE A 1 1234 ? -29.252 22.339 12.657 1.00 76.62 1234 ILE A C 1
ATOM 9430 O O . ILE A 1 1234 ? -29.396 23.117 13.599 1.00 76.62 1234 ILE A O 1
ATOM 9434 N N . GLN A 1 1235 ? -28.108 22.270 11.967 1.00 57.53 1235 GLN A N 1
ATOM 9435 C CA . GLN A 1 1235 ? -26.982 23.189 12.152 1.00 57.53 1235 GLN A CA 1
ATOM 9436 C C . GLN A 1 1235 ? -27.136 24.488 11.337 1.00 57.53 1235 GLN A C 1
ATOM 9438 O O . GLN A 1 1235 ? -26.503 25.485 11.690 1.00 57.53 1235 GLN A O 1
ATOM 9443 N N . ALA A 1 1236 ? -27.957 24.473 10.277 1.00 34.75 1236 ALA A N 1
ATOM 9444 C CA . ALA A 1 1236 ? -28.387 25.645 9.503 1.00 34.75 1236 ALA A CA 1
ATOM 9445 C C . ALA A 1 1236 ? -29.581 26.353 10.160 1.00 34.75 1236 ALA A C 1
ATOM 9447 O O . ALA A 1 1236 ? -29.610 27.607 10.115 1.00 34.75 1236 ALA A O 1
#

InterPro domains:
  IPR000121 PEP-utilising enzyme, C-terminal [PF02896] (917-1206)
  IPR001127 Phosphotransferase system, sugar-specific permease EIIA type 1 [PF00358] (521-643)
  IPR001127 Phosphotransferase system, sugar-specific permease EIIA type 1 [PS00371] (584-596)
  IPR001127 Phosphotransferase system, sugar-specific permease EIIA type 1 [PS51093] (538-642)
  IPR001127 Phosphotransferase system, sugar-specific permease EIIA type 1 [TIGR00830] (522-642)
  IPR001996 Phosphotransferase system, IIB component, type 1 [PS51098] (412-493)
  IPR001996 Phosphotransferase system, IIB component, type 1 [TIGR00826] (386-473)
  IPR003352 Phosphotransferase system, EIIC [PF02378] (1-327)
  IPR006318 Phosphotransferase system, enzyme I-like [TIGR01417] (670-1231)
  IPR008279 PEP-utilising enzyme, mobile domain [PF00391] (819-891)
  IPR008731 Phosphotransferase system, enzyme I N-terminal [PF05524] (671-792)
  IPR011055 Duplicated hybrid motif [G3DSA:2.70.70.10] (512-661)
  IPR011055 Duplicated hybrid motif [SSF51261] (520-656)
  IPR011299 PTS system glucose-specific IIBC component [TIGR02002] (1-489)
  IPR013013 Phosphotransferase system, EIIC component, type 1 [PS51103] (1-397)
  IPR015813 Pyruvate/Phosphoenolpyruvate kinase-like domain superfamily [SSF51621] (915-1215)
  IPR018113 Phosphotransferase system EIIB, cysteine phosphorylation site [PF00367] (417-449)
  IPR018113 Phosphotransferase system EIIB, cysteine phosphorylation site [PS01035] (427-444)
  IPR018113 Phosphotransferase system EIIB, cysteine phosphorylation site [cd00212] (412-487)
  IPR018274 PEP-utilising enzyme, active site [PS00370] (850-861)

Organism: NCBI:txid1284355

Foldseek 3Di:
DVLLVCLLQLLCLLLVLLLLPAPLLCVVVVVSVDPVNNVSSVVSNVSSVVSVLQVLLSLLLVLQCVLQVNDVLLSVLSNLLLVLLFLLQCVVVVFDPVCALVDPQWDQRVNRTHGDPDNVSSNVLSVLSNVLLVPAQQAADPPVCRVCHHSNVSSVVSSVVSSVVSNVCNPVVVVVLVVLQVVLCCDQPPCVLVSLLVLLLVLLVCVVVVCSCVSCCCQAFPHDWDQAPVSHIGHHLQRQQSRCLSRVHARSGQLNPQLLQLCLQAQLLLLLVLLLVVADPVCNVVSCVQSVVLSVCSAAPVDNCSRLVQQCFQPVVLSSVVSNLSSVSSSVCVVQVFHFHASRRNHPVSLVSGPVSSVNGPSVVSVVSSNVSSVCNNVVSNCCCVVVVTCGRRSDDDDPPPPDDPDDDDPVCLLVQQCQLCQHLQQFPDWDDDQFKTKTQGPDPVSHHQVSLVVSQFPHWDDDPSIIMTTNHRCRRVSRVCNVCVSVVHHDADDDDDDDDDDDDDDDDDDDDDDDDDDDQWADFAFFWKAAQLPAPDCCRNVQVQAAFTKGAHPFFWTAGRAWAFFADQDQQRQKTWGQHPSGWIKIKGFAPPSSVVRVPQKDAPDDGGDTGHHRHTGIGGPVVVCVVPGPTRIITIGTRDDPPPDHDDDPDTTGDDPDDDDQPPKDKFFFAQLFAAKFWFFEDEQDDDDLDDDKDAADDLPVQLVLLVVLLVVLLVVLVVLLVVCCVPPNDVRSVLSVLLNCLSPDCVLSVQLSVCCVVVRIHSSVSNVVSLVVLLVVLCPDPDPVSPVVSVSSVVSSSSSSCSSVVPPRDQLLNQDAAHEYEYQDADLSNLSSHDLVRHQAYEHCADDSPDPSSVSCHVSSHGYAYNSNCPVVVEDGGWIWMRRSPRRMIITNDDPVVVVVSVVVNVVVVVVVVVLQVCQQPFQAAPQGDGFFEAAAEAFLVLLVLLSSNNHQAHPEHAPQSVQPPDLDQDALVSLLVGLLSNFQSSPQREHEYEAFWDWAPHDRPNDDDDDDNGRLVDCTFLNVCLVCVVNNLSNLLSQQLSQVNHHYEYEGEPDQDPVSVVSSVVSSVVSNVVCVVVVRDGDPRYFYEYEQLALNCLVCLLVVLQPGQEYEYALQNNQCNQLVHDCVDPVRVVSSQCLFLSNLVSLLSNQVSNVVSPHAYHYAYQLLLDLLNLLLCLLSPHRYRYHHSVSRSVSSVSNHHHDSVVSVVLNVVSNPDHGSVVNSVSSVVVVD

pLDDT: mean 81.26, std 15.52, range [23.17, 98.56]